Protein AF-0000000081116966 (afdb_homodimer)

Structure (mmCIF, N/CA/C/O backbone):
data_AF-0000000081116966-model_v1
#
loop_
_entity.id
_entity.type
_entity.pdbx_description
1 polymer 'Pyridoxal-dependent decarboxylase domain-containing protein 1'
#
loop_
_atom_site.group_PDB
_atom_site.id
_atom_site.type_symbol
_atom_site.label_atom_id
_atom_site.label_alt_id
_atom_site.label_comp_id
_atom_site.label_asym_id
_atom_site.label_entity_id
_atom_site.label_seq_id
_atom_site.pdbx_PDB_ins_code
_atom_site.Cartn_x
_atom_site.Cartn_y
_atom_site.Cartn_z
_atom_site.occupancy
_atom_site.B_iso_or_equiv
_atom_site.auth_seq_id
_atom_site.auth_comp_id
_atom_site.auth_asym_id
_atom_site.auth_atom_id
_atom_site.pdbx_PDB_model_num
ATOM 1 N N . MET A 1 1 ? 31.547 14.391 91.375 1 18.45 1 MET A N 1
ATOM 2 C CA . MET A 1 1 ? 32.406 14.289 90.25 1 18.45 1 MET A CA 1
ATOM 3 C C . MET A 1 1 ? 32 13.125 89.312 1 18.45 1 MET A C 1
ATOM 5 O O . MET A 1 1 ? 32.094 13.211 88.125 1 18.45 1 MET A O 1
ATOM 9 N N . GLY A 1 2 ? 31.812 12 90.062 1 18.47 2 GLY A N 1
ATOM 10 C CA . GLY A 1 2 ? 32.156 10.703 89.5 1 18.47 2 GLY A CA 1
ATOM 11 C C . GLY A 1 2 ? 31.391 10.336 88.312 1 18.47 2 GLY A C 1
ATOM 12 O O . GLY A 1 2 ? 30.438 11.031 87.938 1 18.47 2 GLY A O 1
ATOM 13 N N . ASP A 1 3 ? 31.609 9.078 87.938 1 19.36 3 ASP A N 1
ATOM 14 C CA . ASP A 1 3 ? 31.797 8.016 86.938 1 19.36 3 ASP A CA 1
ATOM 15 C C . ASP A 1 3 ? 30.469 7.496 86.438 1 19.36 3 ASP A C 1
ATOM 17 O O . ASP A 1 3 ? 29.906 6.539 87 1 19.36 3 ASP A O 1
ATOM 21 N N . ALA A 1 4 ? 29.516 8.461 86.188 1 20.31 4 ALA A N 1
ATOM 22 C CA . ALA A 1 4 ? 28.094 8.141 86.188 1 20.31 4 ALA A CA 1
ATOM 23 C C . ALA A 1 4 ? 27.75 7.242 85 1 20.31 4 ALA A C 1
ATOM 25 O O . ALA A 1 4 ? 27.828 7.676 83.875 1 20.31 4 ALA A O 1
ATOM 26 N N . SER A 1 5 ? 28.109 5.902 85.125 1 20.22 5 SER A N 1
ATOM 27 C CA . SER A 1 5 ? 28.344 4.789 84.188 1 20.22 5 SER A CA 1
ATOM 28 C C . SER A 1 5 ? 27.062 4.418 83.438 1 20.22 5 SER A C 1
ATOM 30 O O . SER A 1 5 ? 27.016 3.42 82.75 1 20.22 5 SER A O 1
ATOM 32 N N . VAL A 1 6 ? 26.031 5.293 83.438 1 21.2 6 VAL A N 1
ATOM 33 C CA . VAL A 1 6 ? 24.688 4.727 83.375 1 21.2 6 VAL A CA 1
ATOM 34 C C . VAL A 1 6 ? 24.469 4.027 82.062 1 21.2 6 VAL A C 1
ATOM 36 O O . VAL A 1 6 ? 24.531 4.66 81 1 21.2 6 VAL A O 1
ATOM 39 N N . SER A 1 7 ? 24.797 2.699 81.875 1 19.44 7 SER A N 1
ATOM 40 C CA . SER A 1 7 ? 25.016 1.752 80.75 1 19.44 7 SER A CA 1
ATOM 41 C C . SER A 1 7 ? 23.734 1.494 80 1 19.44 7 SER A C 1
ATOM 43 O O . SER A 1 7 ? 23.734 0.753 79 1 19.44 7 SER A O 1
ATOM 45 N N . ASP A 1 8 ? 22.562 1.998 80.438 1 20.14 8 ASP A N 1
ATOM 46 C CA . ASP A 1 8 ? 21.438 1.082 80.25 1 20.14 8 ASP A CA 1
ATOM 47 C C . ASP A 1 8 ? 21.156 0.794 78.812 1 20.14 8 ASP A C 1
ATOM 49 O O . ASP A 1 8 ? 21.203 1.701 78 1 20.14 8 ASP A O 1
ATOM 53 N N . ALA A 1 9 ? 21.234 -0.506 78.312 1 21.72 9 ALA A N 1
ATOM 54 C CA . ALA A 1 9 ? 21.266 -1.391 77.125 1 21.72 9 ALA A CA 1
ATOM 55 C C . ALA A 1 9 ? 19.953 -1.318 76.375 1 21.72 9 ALA A C 1
ATOM 57 O O . ALA A 1 9 ? 19.703 -2.135 75.5 1 21.72 9 ALA A O 1
ATOM 58 N N . GLU A 1 10 ? 19.156 -0.249 76.375 1 20.94 10 GLU A N 1
ATOM 59 C CA . GLU A 1 10 ? 17.75 -0.442 76.062 1 20.94 10 GLU A CA 1
ATOM 60 C C . GLU A 1 10 ? 17.609 -1.028 74.625 1 20.94 10 GLU A C 1
ATOM 62 O O . GLU A 1 10 ? 18.328 -0.636 73.75 1 20.94 10 GLU A O 1
ATOM 67 N N . SER A 1 11 ? 17.062 -2.299 74.5 1 21.95 11 SER A N 1
ATOM 68 C CA . SER A 1 11 ? 16.781 -3.34 73.5 1 21.95 11 SER A CA 1
ATOM 69 C C . SER A 1 11 ? 15.922 -2.801 72.375 1 21.95 11 SER A C 1
ATOM 71 O O . SER A 1 11 ? 14.852 -2.238 72.625 1 21.95 11 SER A O 1
ATOM 73 N N . ASN A 1 12 ? 16.469 -2.229 71.312 1 20.7 12 ASN A N 1
ATOM 74 C CA . ASN A 1 12 ? 15.914 -1.553 70.125 1 20.7 12 ASN A CA 1
ATOM 75 C C . ASN A 1 12 ? 15.016 -2.48 69.312 1 20.7 12 ASN A C 1
ATOM 77 O O . ASN A 1 12 ? 15.477 -3.477 68.812 1 20.7 12 ASN A O 1
ATOM 81 N N . LYS A 1 13 ? 13.766 -2.762 69.812 1 26.09 13 LYS A N 1
ATOM 82 C CA . LYS A 1 13 ? 12.766 -3.604 69.125 1 26.09 13 LYS A CA 1
ATOM 83 C C . LYS A 1 13 ? 12.594 -3.223 67.688 1 26.09 13 LYS A C 1
ATOM 85 O O . LYS A 1 13 ? 12.32 -2.062 67.375 1 26.09 13 LYS A O 1
ATOM 90 N N . PRO A 1 14 ? 13.211 -4.004 66.75 1 22.47 14 PRO A N 1
ATOM 91 C CA . PRO A 1 14 ? 13.242 -3.662 65.312 1 22.47 14 PRO A CA 1
ATOM 92 C C . PRO A 1 14 ? 11.844 -3.58 64.688 1 22.47 14 PRO A C 1
ATOM 94 O O . PRO A 1 14 ? 10.992 -4.422 65 1 22.47 14 PRO A O 1
ATOM 97 N N . SER A 1 15 ? 11.211 -2.424 64.688 1 24.25 15 SER A N 1
ATOM 98 C CA . SER A 1 15 ? 9.844 -2.314 64.188 1 24.25 15 SER A CA 1
ATOM 99 C C . SER A 1 15 ? 9.711 -2.945 62.844 1 24.25 15 SER A C 1
ATOM 101 O O . SER A 1 15 ? 10.609 -2.834 62 1 24.25 15 SER A O 1
ATOM 103 N N . PRO A 1 16 ? 8.875 -4.012 62.688 1 25.7 16 PRO A N 1
ATOM 104 C CA . PRO A 1 16 ? 8.617 -4.836 61.531 1 25.7 16 PRO A CA 1
ATOM 105 C C . PRO A 1 16 ? 8.227 -4.012 60.281 1 25.7 16 PRO A C 1
ATOM 107 O O . PRO A 1 16 ? 7.234 -3.279 60.344 1 25.7 16 PRO A O 1
ATOM 110 N N . GLY A 1 17 ? 9.164 -3.291 59.688 1 23.22 17 GLY A N 1
ATOM 111 C CA . GLY A 1 17 ? 8.938 -2.422 58.531 1 23.22 17 GLY A CA 1
ATOM 112 C C . GLY A 1 17 ? 8.148 -3.088 57.406 1 23.22 17 GLY A C 1
ATOM 113 O O . GLY A 1 17 ? 8.344 -4.273 57.125 1 23.22 17 GLY A O 1
ATOM 114 N N . SER A 1 18 ? 6.871 -2.637 57.25 1 24.84 18 SER A N 1
ATOM 115 C CA . SER A 1 18 ? 5.816 -3.045 56.312 1 24.84 18 SER A CA 1
ATOM 116 C C . SER A 1 18 ? 6.348 -3.158 54.906 1 24.84 18 SER A C 1
ATOM 118 O O . SER A 1 18 ? 6.938 -2.213 54.375 1 24.84 18 SER A O 1
ATOM 120 N N . GLU A 1 19 ? 6.801 -4.309 54.438 1 25.45 19 GLU A N 1
ATOM 121 C CA . GLU A 1 19 ? 7.324 -4.734 53.125 1 25.45 19 GLU A CA 1
ATOM 122 C C . GLU A 1 19 ? 6.348 -4.402 52 1 25.45 19 GLU A C 1
ATOM 124 O O . GLU A 1 19 ? 5.262 -4.98 51.938 1 25.45 19 GLU A O 1
ATOM 129 N N . VAL A 1 20 ? 6.211 -3.096 51.656 1 29.59 20 VAL A N 1
ATOM 130 C CA . VAL A 1 20 ? 5.363 -2.688 50.562 1 29.59 20 VAL A CA 1
ATOM 131 C C . VAL A 1 20 ? 5.75 -3.469 49.312 1 29.59 20 VAL A C 1
ATOM 133 O O . VAL A 1 20 ? 6.93 -3.564 48.969 1 29.59 20 VAL A O 1
ATOM 136 N N . PRO A 1 21 ? 4.902 -4.406 48.875 1 29.28 21 PRO A N 1
ATOM 137 C CA . PRO A 1 21 ? 5.246 -5.273 47.75 1 29.28 21 PRO A CA 1
ATOM 138 C C . PRO A 1 21 ? 5.781 -4.5 46.562 1 29.28 21 PRO A C 1
ATOM 140 O O . PRO A 1 21 ? 5.426 -3.334 46.344 1 29.28 21 PRO A O 1
ATOM 143 N N . PRO A 1 22 ? 6.902 -4.902 45.938 1 26.8 22 PRO A N 1
ATOM 144 C CA . PRO A 1 22 ? 7.691 -4.242 44.906 1 26.8 22 PRO A CA 1
ATOM 145 C C . PRO A 1 22 ? 6.852 -3.869 43.656 1 26.8 22 PRO A C 1
ATOM 147 O O . PRO A 1 22 ? 5.832 -4.508 43.406 1 26.8 22 PRO A O 1
ATOM 150 N N . GLU A 1 23 ? 6.883 -2.617 43.156 1 28.62 23 GLU A N 1
ATOM 151 C CA . GLU A 1 23 ? 6.379 -1.826 42.031 1 28.62 23 GLU A CA 1
ATOM 152 C C . GLU A 1 23 ? 6.578 -2.557 40.719 1 28.62 23 GLU A C 1
ATOM 154 O O . GLU A 1 23 ? 7.707 -2.729 40.25 1 28.62 23 GLU A O 1
ATOM 159 N N . GLN A 1 24 ? 5.82 -3.572 40.438 1 29.98 24 GLN A N 1
ATOM 160 C CA . GLN A 1 24 ? 5.812 -4.32 39.188 1 29.98 24 GLN A CA 1
ATOM 161 C C . GLN A 1 24 ? 5.949 -3.389 37.969 1 29.98 24 GLN A C 1
ATOM 163 O O . GLN A 1 24 ? 5.176 -2.441 37.844 1 29.98 24 GLN A O 1
ATOM 168 N N . ASP A 1 25 ? 7.031 -3.279 37.125 1 33.12 25 ASP A N 1
ATOM 169 C CA . ASP A 1 25 ? 7.715 -2.523 36.094 1 33.12 25 ASP A CA 1
ATOM 170 C C . ASP A 1 25 ? 6.875 -2.471 34.812 1 33.12 25 ASP A C 1
ATOM 172 O O . ASP A 1 25 ? 6.621 -3.504 34.188 1 33.12 25 ASP A O 1
ATOM 176 N N . ARG A 1 26 ? 5.953 -1.55 34.5 1 34.81 26 ARG A N 1
ATOM 177 C CA . ARG A 1 26 ? 4.977 -1.204 33.469 1 34.81 26 ARG A CA 1
ATOM 178 C C . ARG A 1 26 ? 5.656 -0.922 32.125 1 34.81 26 ARG A C 1
ATOM 180 O O . ARG A 1 26 ? 6.078 0.206 31.875 1 34.81 26 ARG A O 1
ATOM 187 N N . ARG A 1 27 ? 6.156 -1.879 31.328 1 42.5 27 ARG A N 1
ATOM 188 C CA . ARG A 1 27 ? 6.852 -1.8 30.047 1 42.5 27 ARG A CA 1
ATOM 189 C C . ARG A 1 27 ? 5.875 -1.523 28.906 1 42.5 27 ARG A C 1
ATOM 191 O O . ARG A 1 27 ? 4.797 -2.119 28.844 1 42.5 27 ARG A O 1
ATOM 198 N N . PRO A 1 28 ? 6.105 -0.544 27.891 1 40.75 28 PRO A N 1
ATOM 199 C CA . PRO A 1 28 ? 5.211 -0.055 26.844 1 40.75 28 PRO A CA 1
ATOM 200 C C . PRO A 1 28 ? 4.727 -1.167 25.922 1 40.75 28 PRO A C 1
ATOM 202 O O . PRO A 1 28 ? 3.617 -1.09 25.375 1 40.75 28 PRO A O 1
ATOM 205 N N . PHE A 1 29 ? 5.574 -2.002 25.484 1 45.19 29 PHE A N 1
ATOM 206 C CA . PHE A 1 29 ? 5.258 -3.008 24.469 1 45.19 29 PHE A CA 1
ATOM 207 C C . PHE A 1 29 ? 5.012 -4.367 25.125 1 45.19 29 PHE A C 1
ATOM 209 O O . PHE A 1 29 ? 4.973 -5.391 24.438 1 45.19 29 PHE A O 1
ATOM 216 N N . GLY A 1 30 ? 5.109 -4.289 26.422 1 42.06 30 GLY A N 1
ATOM 217 C CA . GLY A 1 30 ? 5.105 -5.574 27.109 1 42.06 30 GLY A CA 1
ATOM 218 C C . GLY A 1 30 ? 3.859 -6.391 26.844 1 42.06 30 GLY A C 1
ATOM 219 O O . GLY A 1 30 ? 3.939 -7.598 26.609 1 42.06 30 GLY A O 1
ATOM 220 N N . ASP A 1 31 ? 2.744 -5.566 26.812 1 46.97 31 ASP A N 1
ATOM 221 C CA . ASP A 1 31 ? 1.514 -6.348 26.734 1 46.97 31 ASP A CA 1
ATOM 222 C C . ASP A 1 31 ? 1.178 -6.715 25.297 1 46.97 31 ASP A C 1
ATOM 224 O O . ASP A 1 31 ? 0.362 -7.605 25.047 1 46.97 31 ASP A O 1
ATOM 228 N N . LEU A 1 32 ? 1.709 -6.074 24.328 1 48.12 32 LEU A N 1
ATOM 229 C CA . LEU A 1 32 ? 1.367 -6.348 22.938 1 48.12 32 LEU A CA 1
ATOM 230 C C . LEU A 1 32 ? 1.861 -7.73 22.516 1 48.12 32 LEU A C 1
ATOM 232 O O . LEU A 1 32 ? 1.148 -8.469 21.828 1 48.12 32 LEU A O 1
ATOM 236 N N . GLU A 1 33 ? 3.076 -7.969 22.875 1 50.88 33 GLU A N 1
ATOM 237 C CA . GLU A 1 33 ? 3.664 -9.258 22.516 1 50.88 33 GLU A CA 1
ATOM 238 C C . GLU A 1 33 ? 2.809 -10.414 23.031 1 50.88 33 GLU A C 1
ATOM 240 O O . GLU A 1 33 ? 2.561 -11.375 22.297 1 50.88 33 GLU A O 1
ATOM 245 N N . PHE A 1 34 ? 2.418 -10.211 24.234 1 49.5 34 PHE A N 1
ATOM 246 C CA . PHE A 1 34 ? 1.653 -11.289 24.859 1 49.5 34 PHE A CA 1
ATOM 247 C C . PHE A 1 34 ? 0.303 -11.461 24.172 1 49.5 34 PHE A C 1
ATOM 249 O O . PHE A 1 34 ? -0.11 -12.578 23.859 1 49.5 34 PHE A O 1
ATOM 256 N N . GLN A 1 35 ? -0.264 -10.344 23.719 1 52.03 35 GLN A N 1
ATOM 257 C CA . GLN A 1 35 ? -1.571 -10.398 23.078 1 52.03 35 GLN A CA 1
ATOM 258 C C . GLN A 1 35 ? -1.468 -11 21.672 1 52.03 35 GLN A C 1
ATOM 260 O O . GLN A 1 35 ? -2.268 -11.859 21.297 1 52.03 35 GLN A O 1
ATOM 265 N N . VAL A 1 36 ? -0.505 -10.523 20.984 1 54.69 36 VAL A N 1
ATOM 266 C CA . VAL A 1 36 ? -0.344 -11.078 19.641 1 54.69 36 VAL A CA 1
ATOM 267 C C . VAL A 1 36 ? 0.04 -12.555 19.719 1 54.69 36 VAL A C 1
ATOM 269 O O . VAL A 1 36 ? -0.481 -13.383 18.969 1 54.69 36 VAL A O 1
ATOM 272 N N . SER A 1 37 ? 0.942 -12.789 20.672 1 53.31 37 SER A N 1
ATOM 273 C CA . SER A 1 37 ? 1.367 -14.18 20.797 1 53.31 37 SER A CA 1
ATOM 274 C C . SER A 1 37 ? 0.208 -15.078 21.219 1 53.31 37 SER A C 1
ATOM 276 O O . SER A 1 37 ? 0.064 -16.203 20.703 1 53.31 37 SER A O 1
ATOM 278 N N . GLU A 1 38 ? -0.604 -14.578 22.062 1 53.81 38 GLU A N 1
ATOM 279 C CA . GLU A 1 38 ? -1.775 -15.336 22.5 1 53.81 38 GLU A CA 1
ATOM 280 C C . GLU A 1 38 ? -2.752 -15.539 21.344 1 53.81 38 GLU A C 1
ATOM 282 O O . GLU A 1 38 ? -3.262 -16.641 21.141 1 53.81 38 GLU A O 1
ATOM 287 N N . VAL A 1 39 ? -2.994 -14.523 20.594 1 52.72 39 VAL A N 1
ATOM 288 C CA . VAL A 1 39 ? -3.924 -14.586 19.469 1 52.72 39 VAL A CA 1
ATOM 289 C C . VAL A 1 39 ? -3.365 -15.5 18.391 1 52.72 39 VAL A C 1
ATOM 291 O O . VAL A 1 39 ? -4.09 -16.344 17.844 1 52.72 39 VAL A O 1
ATOM 294 N N . VAL A 1 40 ? -2.088 -15.266 18.188 1 54.69 40 VAL A N 1
ATOM 295 C CA . VAL A 1 40 ? -1.456 -16.156 17.219 1 54.69 40 VAL A CA 1
ATOM 296 C C . VAL A 1 40 ? -1.542 -17.594 17.703 1 54.69 40 VAL A C 1
ATOM 298 O O . VAL A 1 40 ? -1.844 -18.5 16.938 1 54.69 40 VAL A O 1
ATOM 301 N N . GLY A 1 41 ? -1.352 -17.812 18.984 1 51.03 41 GLY A N 1
ATOM 302 C CA . GLY A 1 41 ? -1.454 -19.125 19.578 1 51.03 41 GLY A CA 1
ATOM 303 C C . GLY A 1 41 ? -2.855 -19.703 19.5 1 51.03 41 GLY A C 1
ATOM 304 O O . GLY A 1 41 ? -3.031 -20.875 19.172 1 51.03 41 GLY A O 1
ATOM 305 N N . ARG A 1 42 ? -3.82 -18.938 19.75 1 52.88 42 ARG A N 1
ATOM 306 C CA . ARG A 1 42 ? -5.211 -19.359 19.688 1 52.88 42 ARG A CA 1
ATOM 307 C C . ARG A 1 42 ? -5.602 -19.734 18.266 1 52.88 42 ARG A C 1
ATOM 309 O O . ARG A 1 42 ? -6.273 -20.75 18.031 1 52.88 42 ARG A O 1
ATOM 316 N N . LEU A 1 43 ? -5.262 -18.875 17.438 1 50.94 43 LEU A N 1
ATOM 317 C CA . LEU A 1 43 ? -5.566 -19.172 16.047 1 50.94 43 LEU A CA 1
ATOM 318 C C . LEU A 1 43 ? -4.863 -20.453 15.594 1 50.94 43 LEU A C 1
ATOM 320 O O . LEU A 1 43 ? -5.449 -21.266 14.875 1 50.94 43 LEU A O 1
ATOM 324 N N . GLU A 1 44 ? -3.709 -20.594 16.125 1 50.84 44 GLU A N 1
ATOM 325 C CA . GLU A 1 44 ? -2.967 -21.812 15.82 1 50.84 44 GLU A CA 1
ATOM 326 C C . GLU A 1 44 ? -3.613 -23.031 16.469 1 50.84 44 GLU A C 1
ATOM 328 O O . GLU A 1 44 ? -3.721 -24.094 15.844 1 50.84 44 GLU A O 1
ATOM 333 N N . ALA A 1 45 ? -3.996 -23.031 17.672 1 47.94 45 ALA A N 1
ATOM 334 C CA . ALA A 1 45 ? -4.594 -24.125 18.422 1 47.94 45 ALA A CA 1
ATOM 335 C C . ALA A 1 45 ? -5.973 -24.484 17.875 1 47.94 45 ALA A C 1
ATOM 337 O O . ALA A 1 45 ? -6.352 -25.656 17.844 1 47.94 45 ALA A O 1
ATOM 338 N N . GLY A 1 46 ? -6.809 -23.531 17.703 1 45.81 46 GLY A N 1
ATOM 339 C CA . GLY A 1 46 ? -8.133 -23.781 17.172 1 45.81 46 GLY A CA 1
ATOM 340 C C . GLY A 1 46 ? -8.125 -24.562 15.867 1 45.81 46 GLY A C 1
ATOM 341 O O . GLY A 1 46 ? -8.961 -25.438 15.664 1 45.81 46 GLY A O 1
ATOM 342 N N . VAL A 1 47 ? -7.223 -24.234 15.148 1 46.69 47 VAL A N 1
ATOM 343 C CA . VAL A 1 47 ? -7.148 -24.953 13.875 1 46.69 47 VAL A CA 1
ATOM 344 C C . VAL A 1 47 ? -6.664 -26.375 14.109 1 46.69 47 VAL A C 1
ATOM 346 O O . VAL A 1 47 ? -7.125 -27.312 13.445 1 46.69 47 VAL A O 1
ATOM 349 N N . ASN A 1 48 ? -5.82 -26.625 15.133 1 41.94 48 ASN A N 1
ATOM 350 C CA . ASN A 1 48 ? -5.285 -27.969 15.383 1 41.94 48 ASN A CA 1
ATOM 351 C C . ASN A 1 48 ? -6.289 -28.828 16.141 1 41.94 48 ASN A C 1
ATOM 353 O O . ASN A 1 48 ? -6.207 -30.062 16.094 1 41.94 48 ASN A O 1
ATOM 357 N N . ALA A 1 49 ? -7.105 -28.406 16.906 1 38.91 49 ALA A N 1
ATOM 358 C CA . ALA A 1 49 ? -7.996 -29.219 17.734 1 38.91 49 ALA A CA 1
ATOM 359 C C . ALA A 1 49 ? -9.086 -29.875 16.891 1 38.91 49 ALA A C 1
ATOM 361 O O . ALA A 1 49 ? -9.828 -30.734 17.391 1 38.91 49 ALA A O 1
ATOM 362 N N . GLN A 1 50 ? -9.266 -29.469 15.703 1 37.62 50 GLN A N 1
ATOM 363 C CA . GLN A 1 50 ? -10.398 -30.047 14.984 1 37.62 50 GLN A CA 1
ATOM 364 C C . GLN A 1 50 ? -10.086 -31.469 14.508 1 37.62 50 GLN A C 1
ATOM 366 O O . GLN A 1 50 ? -10.914 -32.094 13.859 1 37.62 50 GLN A O 1
ATOM 371 N N . ASP A 1 51 ? -9.023 -32.094 14.883 1 34.06 51 ASP A N 1
ATOM 372 C CA . ASP A 1 51 ? -8.852 -33.438 14.328 1 34.06 51 ASP A CA 1
ATOM 373 C C . ASP A 1 51 ? -9.859 -34.406 14.938 1 34.06 51 ASP A C 1
ATOM 375 O O . ASP A 1 51 ? -9.875 -35.594 14.586 1 34.06 51 ASP A O 1
ATOM 379 N N . VAL A 1 52 ? -10.297 -34.375 16.156 1 33.47 52 VAL A N 1
ATOM 380 C CA . VAL A 1 52 ? -10.781 -35.656 16.656 1 33.47 52 VAL A CA 1
ATOM 381 C C . VAL A 1 52 ? -12.047 -36.031 15.898 1 33.47 52 VAL A C 1
ATOM 383 O O . VAL A 1 52 ? -12.203 -37.188 15.5 1 33.47 52 VAL A O 1
ATOM 386 N N . GLN A 1 53 ? -13.273 -35.562 16.266 1 32.59 53 GLN A N 1
ATOM 387 C CA . GLN A 1 53 ? -14.469 -36.375 16.078 1 32.59 53 GLN A CA 1
ATOM 388 C C . GLN A 1 53 ? -14.945 -36.344 14.641 1 32.59 53 GLN A C 1
ATOM 390 O O . GLN A 1 53 ? -15.391 -35.281 14.156 1 32.59 53 GLN A O 1
ATOM 395 N N . GLU A 1 54 ? -14.469 -37.219 13.758 1 31.59 54 GLU A N 1
ATOM 396 C CA . GLU A 1 54 ? -14.82 -37.562 12.375 1 31.59 54 GLU A CA 1
ATOM 397 C C . GLU A 1 54 ? -16.312 -37.812 12.234 1 31.59 54 GLU A C 1
ATOM 399 O O . GLU A 1 54 ? -16.734 -38.938 11.992 1 31.59 54 GLU A O 1
ATOM 404 N N . GLU A 1 55 ? -17.297 -37.5 13.055 1 31.5 55 GLU A N 1
ATOM 405 C CA . GLU A 1 55 ? -18.609 -37.875 12.516 1 31.5 55 GLU A CA 1
ATOM 406 C C . GLU A 1 55 ? -18.828 -37.281 11.133 1 31.5 55 GLU A C 1
ATOM 408 O O . GLU A 1 55 ? -18.391 -36.156 10.852 1 31.5 55 GLU A O 1
ATOM 413 N N . GLU A 1 56 ? -19.188 -38.125 10.086 1 33.38 56 GLU A N 1
ATOM 414 C CA . GLU A 1 56 ? -19.547 -38.031 8.672 1 33.38 56 GLU A CA 1
ATOM 415 C C . GLU A 1 56 ? -20.391 -36.781 8.414 1 33.38 56 GLU A C 1
ATOM 417 O O . GLU A 1 56 ? -21.562 -36.906 8.023 1 33.38 56 GLU A O 1
ATOM 422 N N . LYS A 1 57 ? -20.516 -35.844 9.266 1 33.66 57 LYS A N 1
ATOM 423 C CA . LYS A 1 57 ? -21.531 -34.875 8.805 1 33.66 57 LYS A CA 1
ATOM 424 C C . LYS A 1 57 ? -21.109 -34.25 7.48 1 33.66 57 LYS A C 1
ATOM 426 O O . LYS A 1 57 ? -19.969 -33.812 7.324 1 33.66 57 LYS A O 1
ATOM 431 N N . LYS A 1 58 ? -21.859 -34.5 6.398 1 35.53 58 LYS A N 1
ATOM 432 C CA . LYS A 1 58 ? -21.859 -33.906 5.059 1 35.53 58 LYS A CA 1
ATOM 433 C C . LYS A 1 58 ? -21.547 -32.406 5.105 1 35.53 58 LYS A C 1
ATOM 435 O O . LYS A 1 58 ? -22.094 -31.688 5.93 1 35.53 58 LYS A O 1
ATOM 440 N N . PRO A 1 59 ? -20.453 -31.969 4.602 1 33.59 59 PRO A N 1
ATOM 441 C CA . PRO A 1 59 ? -20.125 -30.547 4.598 1 33.59 59 PRO A CA 1
ATOM 442 C C . PRO A 1 59 ? -21.266 -29.688 4.062 1 33.59 59 PRO A C 1
ATOM 444 O O . PRO A 1 59 ? -21.656 -29.828 2.904 1 33.59 59 PRO A O 1
ATOM 447 N N . GLU A 1 60 ? -22.406 -29.547 4.828 1 31.75 60 GLU A N 1
ATOM 448 C CA . GLU A 1 60 ? -23.406 -28.609 4.312 1 31.75 60 GLU A CA 1
ATOM 449 C C . GLU A 1 60 ? -22.734 -27.328 3.809 1 31.75 60 GLU A C 1
ATOM 451 O O . GLU A 1 60 ? -21.781 -26.828 4.422 1 31.75 60 GLU A O 1
ATOM 456 N N . PRO A 1 61 ? -22.891 -27.078 2.508 1 35.53 61 PRO A N 1
ATOM 457 C CA . PRO A 1 61 ? -22.422 -25.781 2.053 1 35.53 61 PRO A CA 1
ATOM 458 C C . PRO A 1 61 ? -22.688 -24.656 3.057 1 35.53 61 PRO A C 1
ATOM 460 O O . PRO A 1 61 ? -23.859 -24.422 3.402 1 35.53 61 PRO A O 1
ATOM 463 N N . ARG A 1 62 ? -21.969 -24.703 4.055 1 36.47 62 ARG A N 1
ATOM 464 C CA . ARG A 1 62 ? -22.234 -23.75 5.117 1 36.47 62 ARG A CA 1
ATOM 465 C C . ARG A 1 62 ? -22.406 -22.344 4.551 1 36.47 62 ARG A C 1
ATOM 467 O O . ARG A 1 62 ? -21.469 -21.781 3.973 1 36.47 62 ARG A O 1
ATOM 474 N N . LYS A 1 63 ? -23.688 -22.016 4.305 1 37.06 63 LYS A N 1
ATOM 475 C CA . LYS A 1 63 ? -24.156 -20.703 3.885 1 37.06 63 LYS A CA 1
ATOM 476 C C . LYS A 1 63 ? -23.625 -19.609 4.82 1 37.06 63 LYS A C 1
ATOM 478 O O . LYS A 1 63 ? -23.859 -19.656 6.027 1 37.06 63 LYS A O 1
ATOM 483 N N . ILE A 1 64 ? -22.609 -18.969 4.566 1 42.62 64 ILE A N 1
ATOM 484 C CA . ILE A 1 64 ? -22.188 -17.719 5.207 1 42.62 64 ILE A CA 1
ATOM 485 C C . ILE A 1 64 ? -23.328 -16.719 5.156 1 42.62 64 ILE A C 1
ATOM 487 O O . ILE A 1 64 ? -23.797 -16.344 4.074 1 42.62 64 ILE A O 1
ATOM 491 N N . SER A 1 65 ? -24.312 -16.719 6.121 1 38.81 65 SER A N 1
ATOM 492 C CA . SER A 1 65 ? -25.406 -15.75 6.145 1 38.81 65 SER A CA 1
ATOM 493 C C . SER A 1 65 ? -24.891 -14.328 5.961 1 38.81 65 SER A C 1
ATOM 495 O O . SER A 1 65 ? -23.953 -13.906 6.656 1 38.81 65 SER A O 1
ATOM 497 N N . ALA A 1 66 ? -25.062 -13.875 4.91 1 43.53 66 ALA A N 1
ATOM 498 C CA . ALA A 1 66 ? -24.781 -12.469 4.629 1 43.53 66 ALA A CA 1
ATOM 499 C C . ALA A 1 66 ? -25.641 -11.555 5.5 1 43.53 66 ALA A C 1
ATOM 501 O O . ALA A 1 66 ? -26.562 -10.898 5.004 1 43.53 66 ALA A O 1
ATOM 502 N N . GLY A 1 67 ? -26.188 -11.992 6.695 1 42.44 67 GLY A N 1
ATOM 503 C CA . GLY A 1 67 ? -27.141 -11.164 7.406 1 42.44 67 GLY A CA 1
ATOM 504 C C . GLY A 1 67 ? -26.609 -9.789 7.75 1 42.44 67 GLY A C 1
ATOM 505 O O . GLY A 1 67 ? -25.406 -9.555 7.711 1 42.44 67 GLY A O 1
ATOM 506 N N . PHE A 1 68 ? -27.609 -8.797 7.762 1 52.38 68 PHE A N 1
ATOM 507 C CA . PHE A 1 68 ? -27.516 -7.398 8.156 1 52.38 68 PHE A CA 1
ATOM 508 C C . PHE A 1 68 ? -26.891 -7.266 9.539 1 52.38 68 PHE A C 1
ATOM 510 O O . PHE A 1 68 ? -27.406 -7.816 10.508 1 52.38 68 PHE A O 1
ATOM 517 N N . PHE A 1 69 ? -25.719 -7.289 9.672 1 53.59 69 PHE A N 1
ATOM 518 C CA . PHE A 1 69 ? -24.906 -7.305 10.883 1 53.59 69 PHE A CA 1
ATOM 519 C C . PHE A 1 69 ? -25.047 -5.996 11.656 1 53.59 69 PHE A C 1
ATOM 521 O O . PHE A 1 69 ? -24.641 -4.938 11.172 1 53.59 69 PHE A O 1
ATOM 528 N N . GLU A 1 70 ? -26.188 -5.602 12.281 1 61.41 70 GLU A N 1
ATOM 529 C CA . GLU A 1 70 ? -25.969 -4.559 13.281 1 61.41 70 GLU A CA 1
ATOM 530 C C . GLU A 1 70 ? -25.125 -5.066 14.438 1 61.41 70 GLU A C 1
ATOM 532 O O . GLU A 1 70 ? -25.609 -5.816 15.289 1 61.41 70 GLU A O 1
ATOM 537 N N . PRO A 1 71 ? -23.688 -4.801 14.367 1 68.38 71 PRO A N 1
ATOM 538 C CA . PRO A 1 71 ? -22.781 -5.453 15.312 1 68.38 71 PRO A CA 1
ATOM 539 C C . PRO A 1 71 ? -22.984 -4.992 16.75 1 68.38 71 PRO A C 1
ATOM 541 O O . PRO A 1 71 ? -23.219 -3.809 17 1 68.38 71 PRO A O 1
ATOM 544 N N . GLU A 1 72 ? -23.453 -5.793 17.609 1 84.44 72 GLU A N 1
ATOM 545 C CA . GLU A 1 72 ? -23.328 -5.582 19.047 1 84.44 72 GLU A CA 1
ATOM 546 C C . GLU A 1 72 ? -21.891 -5.742 19.5 1 84.44 72 GLU A C 1
ATOM 548 O O . GLU A 1 72 ? -21.062 -6.332 18.797 1 84.44 72 GLU A O 1
ATOM 553 N N . GLU A 1 73 ? -21.641 -5.027 20.531 1 91.5 73 GLU A N 1
ATOM 554 C CA . GLU A 1 73 ? -20.297 -5.176 21.094 1 91.5 73 GLU A CA 1
ATOM 555 C C . GLU A 1 73 ? -19.969 -6.645 21.328 1 91.5 73 GLU A C 1
ATOM 557 O O . GLU A 1 73 ? -20.719 -7.363 21.984 1 91.5 73 GLU A O 1
ATOM 562 N N . THR A 1 74 ? -18.906 -7.059 20.75 1 90.69 74 THR A N 1
ATOM 563 C CA . THR A 1 74 ? -18.453 -8.438 20.828 1 90.69 74 THR A CA 1
ATOM 564 C C . THR A 1 74 ? -17.062 -8.516 21.422 1 90.69 74 THR A C 1
ATOM 566 O O . THR A 1 74 ? -16.141 -7.824 20.969 1 90.69 74 THR A O 1
ATOM 569 N N . PRO A 1 75 ? -16.922 -9.312 22.531 1 87 75 PRO A N 1
ATOM 570 C CA . PRO A 1 75 ? -15.578 -9.461 23.094 1 87 75 PRO A CA 1
ATOM 571 C C . PRO A 1 75 ? -14.594 -10.102 22.109 1 87 75 PRO A C 1
ATOM 573 O O . PRO A 1 75 ? -15 -10.859 21.234 1 87 75 PRO A O 1
ATOM 576 N N . MET A 1 76 ? -13.406 -9.859 22.297 1 83.25 76 MET A N 1
ATOM 577 C CA . MET A 1 76 ? -12.359 -10.258 21.359 1 83.25 76 MET A CA 1
ATOM 578 C C . MET A 1 76 ? -12.312 -11.773 21.203 1 83.25 76 MET A C 1
ATOM 580 O O . MET A 1 76 ? -12.078 -12.273 20.109 1 83.25 76 MET A O 1
ATOM 584 N N . ASP A 1 77 ? -12.523 -12.484 22.297 1 81.06 77 ASP A N 1
ATOM 585 C CA . ASP A 1 77 ? -12.484 -13.938 22.234 1 81.06 77 ASP A CA 1
ATOM 586 C C . ASP A 1 77 ? -13.539 -14.484 21.266 1 81.06 77 ASP A C 1
ATOM 588 O O . ASP A 1 77 ? -13.289 -15.445 20.547 1 81.06 77 ASP A O 1
ATOM 592 N N . GLU A 1 78 ? -14.641 -13.891 21.312 1 85.88 78 GLU A N 1
ATOM 593 C CA . GLU A 1 78 ? -15.719 -14.297 20.406 1 85.88 78 GLU A CA 1
ATOM 594 C C . GLU A 1 78 ? -15.406 -13.906 18.969 1 85.88 78 GLU A C 1
ATOM 596 O O . GLU A 1 78 ? -15.758 -14.633 18.031 1 85.88 78 GLU A O 1
ATOM 601 N N . ILE A 1 79 ? -14.836 -12.773 18.781 1 89.88 79 ILE A N 1
ATOM 602 C CA . ILE A 1 79 ? -14.438 -12.336 17.453 1 89.88 79 ILE A CA 1
ATOM 603 C C . ILE A 1 79 ? -13.445 -13.336 16.844 1 89.88 79 ILE A C 1
ATOM 605 O O . ILE A 1 79 ? -13.562 -13.695 15.672 1 89.88 79 ILE A O 1
ATOM 609 N N . LEU A 1 80 ? -12.531 -13.773 17.672 1 84.38 80 LEU A N 1
ATOM 610 C CA . LEU A 1 80 ? -11.539 -14.742 17.203 1 84.38 80 LEU A CA 1
ATOM 611 C C . LEU A 1 80 ? -12.195 -16.062 16.828 1 84.38 80 LEU A C 1
ATOM 613 O O . LEU A 1 80 ? -11.789 -16.719 15.867 1 84.38 80 LEU A O 1
ATOM 617 N N . LYS A 1 81 ? -13.188 -16.422 17.562 1 82.38 81 LYS A N 1
ATOM 618 C CA . LYS A 1 81 ? -13.922 -17.641 17.234 1 82.38 81 LYS A CA 1
ATOM 619 C C . LYS A 1 81 ? -14.617 -17.516 15.883 1 82.38 81 LYS A C 1
ATOM 621 O O . LYS A 1 81 ? -14.617 -18.469 15.102 1 82.38 81 LYS A O 1
ATOM 626 N N . VAL A 1 82 ? -15.203 -16.438 15.688 1 86 82 VAL A N 1
ATOM 627 C CA . VAL A 1 82 ? -15.867 -16.203 14.406 1 86 82 VAL A CA 1
ATOM 628 C C . VAL A 1 82 ? -14.844 -16.25 13.281 1 86 82 VAL A C 1
ATOM 630 O O . VAL A 1 82 ? -15.109 -16.812 12.219 1 86 82 VAL A O 1
ATOM 633 N N . LEU A 1 83 ? -13.703 -15.648 13.508 1 85.62 83 LEU A N 1
ATOM 634 C CA . LEU A 1 83 ? -12.656 -15.633 12.492 1 85.62 83 LEU A CA 1
ATOM 635 C C . LEU A 1 83 ? -12.156 -17.047 12.203 1 85.62 83 LEU A C 1
ATOM 637 O O . LEU A 1 83 ? -11.883 -17.391 11.047 1 85.62 83 LEU A O 1
ATOM 641 N N . GLU A 1 84 ? -11.969 -17.781 13.234 1 81.75 84 GLU A N 1
ATOM 642 C CA . GLU A 1 84 ? -11.562 -19.172 13.062 1 81.75 84 GLU A CA 1
ATOM 643 C C . GLU A 1 84 ? -12.57 -19.938 12.219 1 81.75 84 GLU A C 1
ATOM 645 O O . GLU A 1 84 ? -12.195 -20.703 11.336 1 81.75 84 GLU A O 1
ATOM 650 N N . ASP A 1 85 ? -13.766 -19.672 12.508 1 82.88 85 ASP A N 1
ATOM 651 C CA . ASP A 1 85 ? -14.836 -20.312 11.75 1 82.88 85 ASP A CA 1
ATOM 652 C C . ASP A 1 85 ? -14.797 -19.891 10.281 1 82.88 85 ASP A C 1
ATOM 654 O O . ASP A 1 85 ? -15.031 -20.703 9.383 1 82.88 85 ASP A O 1
ATOM 658 N N . LEU A 1 86 ? -14.547 -18.703 10.086 1 86.06 86 LEU A N 1
ATOM 659 C CA . LEU A 1 86 ? -14.492 -18.188 8.719 1 86.06 86 LEU A CA 1
ATOM 660 C C . LEU A 1 86 ? -13.328 -18.797 7.953 1 86.06 86 LEU A C 1
ATOM 662 O O . LEU A 1 86 ? -13.445 -19.078 6.758 1 86.06 86 LEU A O 1
ATOM 666 N N . VAL A 1 87 ? -12.195 -18.938 8.617 1 84 87 VAL A N 1
ATOM 667 C CA . VAL A 1 87 ? -11.023 -19.547 7.98 1 84 87 VAL A CA 1
ATOM 668 C C . VAL A 1 87 ? -11.352 -20.969 7.539 1 84 87 VAL A C 1
ATOM 670 O O . VAL A 1 87 ? -11 -21.375 6.43 1 84 87 VAL A O 1
ATOM 673 N N . LEU A 1 88 ? -12.078 -21.656 8.336 1 80.38 88 LEU A N 1
ATOM 674 C CA . LEU A 1 88 ? -12.43 -23.047 8.031 1 80.38 88 LEU A CA 1
ATOM 675 C C . LEU A 1 88 ? -13.461 -23.094 6.902 1 80.38 88 LEU A C 1
ATOM 677 O O . LEU A 1 88 ? -13.336 -23.922 5.988 1 80.38 88 LEU A O 1
ATOM 681 N N . LYS A 1 89 ? -14.367 -22.234 6.926 1 82 89 LYS A N 1
ATOM 682 C CA . LYS A 1 89 ? -15.477 -22.266 5.977 1 82 89 LYS A CA 1
ATOM 683 C C . LYS A 1 89 ? -15.031 -21.828 4.59 1 82 89 LYS A C 1
ATOM 685 O O . LYS A 1 89 ? -15.617 -22.219 3.582 1 82 89 LYS A O 1
ATOM 690 N N . THR A 1 90 ? -14.016 -21.047 4.551 1 82.25 90 THR A N 1
ATOM 691 C CA . THR A 1 90 ? -13.594 -20.5 3.266 1 82.25 90 THR A CA 1
ATOM 692 C C . THR A 1 90 ? -12.5 -21.359 2.646 1 82.25 90 THR A C 1
ATOM 694 O O . THR A 1 90 ? -12.023 -21.062 1.546 1 82.25 90 THR A O 1
ATOM 697 N N . ASP A 1 91 ? -12.094 -22.391 3.332 1 77.25 91 ASP A N 1
ATOM 698 C CA . ASP A 1 91 ? -11.086 -23.297 2.785 1 77.25 91 ASP A CA 1
ATOM 699 C C . ASP A 1 91 ? -11.641 -24.094 1.609 1 77.25 91 ASP A C 1
ATOM 701 O O . ASP A 1 91 ? -12.586 -24.859 1.77 1 77.25 91 ASP A O 1
ATOM 705 N N . PRO A 1 92 ? -11.172 -23.859 0.448 1 68.44 92 PRO A N 1
ATOM 706 C CA . PRO A 1 92 ? -11.695 -24.609 -0.702 1 68.44 92 PRO A CA 1
ATOM 707 C C . PRO A 1 92 ? -11.445 -26.109 -0.599 1 68.44 92 PRO A C 1
ATOM 709 O O . PRO A 1 92 ? -12.156 -26.891 -1.221 1 68.44 92 PRO A O 1
ATOM 712 N N . SER A 1 93 ? -10.164 -26.547 -0.219 1 59.53 93 SER A N 1
ATOM 713 C CA . SER A 1 93 ? -9.805 -27.969 -0.224 1 59.53 93 SER A CA 1
ATOM 714 C C . SER A 1 93 ? -10.602 -28.75 0.817 1 59.53 93 SER A C 1
ATOM 716 O O . SER A 1 93 ? -10.562 -29.969 0.847 1 59.53 93 SER A O 1
ATOM 718 N N . CYS A 1 94 ? -11.906 -28.203 1.146 1 52.88 94 CYS A N 1
ATOM 719 C CA . CYS A 1 94 ? -12.797 -28.844 2.102 1 52.88 94 CYS A CA 1
ATOM 720 C C . CYS A 1 94 ? -12.031 -29.828 2.982 1 52.88 94 CYS A C 1
ATOM 722 O O . CYS A 1 94 ? -12.562 -30.312 3.984 1 52.88 94 CYS A O 1
ATOM 724 N N . GLU A 1 95 ? -10.938 -30.391 2.414 1 45.97 95 GLU A N 1
ATOM 725 C CA . GLU A 1 95 ? -10.344 -31.609 2.977 1 45.97 95 GLU A CA 1
ATOM 726 C C . GLU A 1 95 ? -9.266 -31.266 4.004 1 45.97 95 GLU A C 1
ATOM 728 O O . GLU A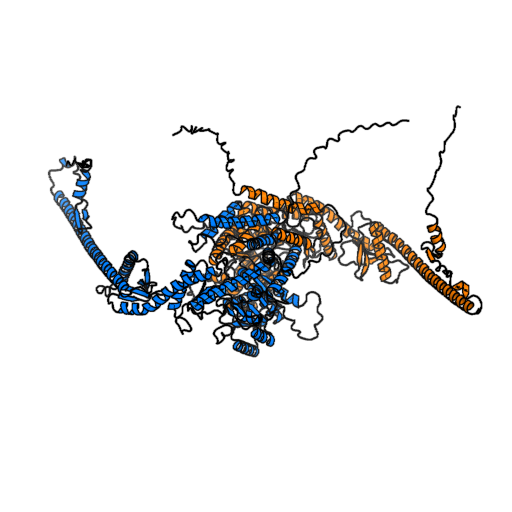 1 95 ? -8.797 -32.125 4.73 1 45.97 95 GLU A O 1
ATOM 733 N N . SER A 1 96 ? -8.594 -30.172 3.689 1 46.81 96 SER A N 1
ATOM 734 C CA . SER A 1 96 ? -7.395 -30.078 4.512 1 46.81 96 SER A CA 1
ATOM 735 C C . SER A 1 96 ? -7.734 -29.656 5.938 1 46.81 96 SER A C 1
ATOM 737 O O . SER A 1 96 ? -8.359 -28.609 6.148 1 46.81 96 SER A O 1
ATOM 739 N N . VAL A 1 97 ? -7.902 -30.578 6.746 1 43.38 97 VAL A N 1
ATOM 740 C CA . VAL A 1 97 ? -8.242 -30.484 8.164 1 43.38 97 VAL A CA 1
ATOM 741 C C . VAL A 1 97 ? -7.391 -29.406 8.836 1 43.38 97 VAL A C 1
ATOM 743 O O . VAL A 1 97 ? -7.77 -28.875 9.875 1 43.38 97 VAL A O 1
ATOM 746 N N . GLU A 1 98 ? -6.016 -29.344 8.703 1 46.28 98 GLU A N 1
ATOM 747 C CA . GLU A 1 98 ? -5.199 -28.469 9.539 1 46.28 98 GLU A CA 1
ATOM 748 C C . GLU A 1 98 ? -4.895 -27.156 8.836 1 46.28 98 GLU A C 1
ATOM 750 O O . GLU A 1 98 ? -4.27 -27.141 7.773 1 46.28 98 GLU A O 1
ATOM 755 N N . PRO A 1 99 ? -5.719 -26.234 9.078 1 49.78 99 PRO A N 1
ATOM 756 C CA . PRO A 1 99 ? -5.328 -25 8.406 1 49.78 99 PRO A CA 1
ATOM 757 C C . PRO A 1 99 ? -3.846 -24.672 8.586 1 49.78 99 PRO A C 1
ATOM 759 O O . PRO A 1 99 ? -3.295 -24.859 9.672 1 49.78 99 PRO A O 1
ATOM 762 N N . PRO A 1 100 ? -2.988 -24.453 7.535 1 52.16 100 PRO A N 1
ATOM 763 C CA . PRO A 1 100 ? -1.538 -24.266 7.473 1 52.16 100 PRO A CA 1
ATOM 764 C C . PRO A 1 100 ? -1.069 -23.062 8.305 1 52.16 100 PRO A C 1
ATOM 766 O O . PRO A 1 100 ? -0.085 -22.406 7.953 1 52.16 100 PRO A O 1
ATOM 769 N N . LEU A 1 101 ? -1.923 -22.5 9.078 1 53.5 101 LEU A N 1
ATOM 770 C CA . LEU A 1 101 ? -1.364 -21.312 9.719 1 53.5 101 LEU A CA 1
ATOM 771 C C . LEU A 1 101 ? -0.3 -21.703 10.742 1 53.5 101 LEU A C 1
ATOM 773 O O . LEU A 1 101 ? 0.575 -20.891 11.062 1 53.5 101 LEU A O 1
ATOM 777 N N . LEU A 1 102 ? -0.407 -22.906 11.758 1 53.69 102 LEU A N 1
ATOM 778 C CA . LEU A 1 102 ? 0.208 -23.078 13.07 1 53.69 102 LEU A CA 1
ATOM 779 C C . LEU A 1 102 ? 1.189 -24.25 13.055 1 53.69 102 LEU A C 1
ATOM 781 O O . LEU A 1 102 ? 1.083 -25.156 12.219 1 53.69 102 LEU A O 1
ATOM 785 N N . PRO A 1 103 ? 2.338 -24.281 13.945 1 56.66 103 PRO A N 1
ATOM 786 C CA . PRO A 1 103 ? 2.895 -23.344 14.938 1 56.66 103 PRO A CA 1
ATOM 787 C C . PRO A 1 103 ? 3.904 -22.375 14.336 1 56.66 103 PRO A C 1
ATOM 789 O O . PRO A 1 103 ? 4.551 -22.688 13.336 1 56.66 103 PRO A O 1
ATOM 792 N N . THR A 1 104 ? 3.842 -21.078 14.93 1 69.12 104 THR A N 1
ATOM 793 C CA . THR A 1 104 ? 4.793 -20.094 14.438 1 69.12 104 THR A CA 1
ATOM 794 C C . THR A 1 104 ? 6.062 -20.094 15.281 1 69.12 104 THR A C 1
ATOM 796 O O . THR A 1 104 ? 6 -20.203 16.5 1 69.12 104 THR A O 1
ATOM 799 N N . ASP A 1 105 ? 7.23 -20.219 14.734 1 79.44 105 ASP A N 1
ATOM 800 C CA . ASP A 1 105 ? 8.508 -20.078 15.422 1 79.44 105 ASP A CA 1
ATOM 801 C C . ASP A 1 105 ? 8.688 -18.656 15.961 1 79.44 105 ASP A C 1
ATOM 803 O O . ASP A 1 105 ? 7.926 -17.75 15.609 1 79.44 105 ASP A O 1
ATOM 807 N N . PRO A 1 106 ? 9.602 -18.484 16.922 1 82.25 106 PRO A N 1
ATOM 808 C CA . PRO A 1 106 ? 9.789 -17.172 17.562 1 82.25 106 PRO A CA 1
ATOM 809 C C . PRO A 1 106 ? 10.055 -16.062 16.562 1 82.25 106 PRO A C 1
ATOM 811 O O . PRO A 1 106 ? 9.617 -14.922 16.766 1 82.25 106 PRO A O 1
ATOM 814 N N . VAL A 1 107 ? 10.797 -16.344 15.508 1 88.44 107 VAL A N 1
ATOM 815 C CA . VAL A 1 107 ? 11.125 -15.359 14.484 1 88.44 107 VAL A CA 1
ATOM 816 C C . VAL A 1 107 ? 9.859 -14.883 13.789 1 88.44 107 VAL A C 1
ATOM 818 O O . VAL A 1 107 ? 9.641 -13.68 13.625 1 88.44 107 VAL A O 1
ATOM 821 N N . THR A 1 108 ? 9.055 -15.828 13.43 1 86.62 108 THR A N 1
ATOM 822 C CA . THR A 1 108 ? 7.789 -15.516 12.773 1 86.62 108 THR A CA 1
ATOM 823 C C . THR A 1 108 ? 6.867 -14.734 13.711 1 86.62 108 THR A C 1
ATOM 825 O O . THR A 1 108 ? 6.215 -13.781 13.289 1 86.62 108 THR A O 1
ATOM 828 N N . ARG A 1 109 ? 6.844 -15.141 14.914 1 84.81 109 ARG A N 1
ATOM 829 C CA . ARG A 1 109 ? 6.02 -14.453 15.898 1 84.81 109 ARG A CA 1
ATOM 830 C C . ARG A 1 109 ? 6.449 -13 16.062 1 84.81 109 ARG A C 1
ATOM 832 O O . ARG A 1 109 ? 5.609 -12.102 16.156 1 84.81 109 ARG A O 1
ATOM 839 N N . ALA A 1 110 ? 7.719 -12.812 16.141 1 87.19 110 ALA A N 1
ATOM 840 C CA . ALA A 1 110 ? 8.242 -11.453 16.266 1 87.19 110 ALA A CA 1
ATOM 841 C C . ALA A 1 110 ? 7.832 -10.594 15.078 1 87.19 110 ALA A C 1
ATOM 843 O O . ALA A 1 110 ? 7.43 -9.438 15.242 1 87.19 110 ALA A O 1
ATOM 844 N N . ALA A 1 111 ? 7.949 -11.148 13.898 1 90 111 ALA A N 1
ATOM 845 C CA . ALA A 1 111 ? 7.59 -10.438 12.68 1 90 111 ALA A CA 1
ATOM 846 C C . ALA A 1 111 ? 6.102 -10.094 12.656 1 90 111 ALA A C 1
ATOM 848 O O . ALA A 1 111 ? 5.719 -8.984 12.297 1 90 111 ALA A O 1
ATOM 849 N N . ILE A 1 112 ? 5.312 -11.062 13.016 1 85.56 112 ILE A N 1
ATOM 850 C CA . ILE A 1 112 ? 3.865 -10.891 13 1 85.56 112 ILE A CA 1
ATOM 851 C C . ILE A 1 112 ? 3.465 -9.82 14.016 1 85.56 112 ILE A C 1
ATOM 853 O O . ILE A 1 112 ? 2.635 -8.953 13.719 1 85.56 112 ILE A O 1
ATOM 857 N N . LEU A 1 113 ? 4.066 -9.781 15.125 1 83.94 113 LEU A N 1
ATOM 858 C CA . LEU A 1 113 ? 3.775 -8.82 16.188 1 83.94 113 LEU A CA 1
ATOM 859 C C . LEU A 1 113 ? 4.156 -7.406 15.758 1 83.94 113 LEU A C 1
ATOM 861 O O . LEU A 1 113 ? 3.525 -6.434 16.172 1 83.94 113 LEU A O 1
ATOM 865 N N . SER A 1 114 ? 5.129 -7.336 15.023 1 90.19 114 SER A N 1
ATOM 866 C CA . SER A 1 114 ? 5.605 -6.035 14.57 1 90.19 114 SER A CA 1
ATOM 867 C C . SER A 1 114 ? 4.523 -5.289 13.797 1 90.19 114 SER A C 1
ATOM 869 O O . SER A 1 114 ? 4.527 -4.055 13.742 1 90.19 114 SER A O 1
ATOM 871 N N . HIS A 1 115 ? 3.619 -5.996 13.195 1 90.31 115 HIS A N 1
ATOM 872 C CA . HIS A 1 115 ? 2.539 -5.348 12.461 1 90.31 115 HIS A CA 1
ATOM 873 C C . HIS A 1 115 ? 1.595 -4.613 13.406 1 90.31 115 HIS A C 1
ATOM 875 O O . HIS A 1 115 ? 1.087 -3.541 13.078 1 90.31 115 HIS A O 1
ATOM 881 N N . SER A 1 116 ? 1.309 -5.23 14.516 1 85.69 116 SER A N 1
ATOM 882 C CA . SER A 1 116 ? 0.516 -4.551 15.539 1 85.69 116 SER A CA 1
ATOM 883 C C . SER A 1 116 ? 1.242 -3.324 16.078 1 85.69 116 SER A C 1
ATOM 885 O O . SER A 1 116 ? 0.623 -2.283 16.312 1 85.69 116 SER A O 1
ATOM 887 N N . ILE A 1 117 ? 2.516 -3.447 16.219 1 84.81 117 ILE A N 1
ATOM 888 C CA . ILE A 1 117 ? 3.322 -2.334 16.703 1 84.81 117 ILE A CA 1
ATOM 889 C C . ILE A 1 117 ? 3.281 -1.186 15.703 1 84.81 117 ILE A C 1
ATOM 891 O O . ILE A 1 117 ? 3.129 -0.023 16.094 1 84.81 117 ILE A O 1
ATOM 895 N N . ALA A 1 118 ? 3.436 -1.542 14.508 1 88.69 118 ALA A N 1
ATOM 896 C CA . ALA A 1 118 ? 3.381 -0.531 13.453 1 88.69 118 ALA A CA 1
ATOM 897 C C . ALA A 1 118 ? 2.045 0.204 13.461 1 88.69 118 ALA A C 1
ATOM 899 O O . ALA A 1 118 ? 1.994 1.418 13.25 1 88.69 118 ALA A O 1
ATOM 900 N N . ALA A 1 119 ? 0.958 -0.551 13.664 1 86.12 119 ALA A N 1
ATOM 901 C CA . ALA A 1 119 ? -0.363 0.065 13.742 1 86.12 119 ALA A CA 1
ATOM 902 C C . ALA A 1 119 ? -0.446 1.036 14.922 1 86.12 119 ALA A C 1
ATOM 904 O O . ALA A 1 119 ? -1.048 2.105 14.805 1 86.12 119 ALA A O 1
ATOM 905 N N . LEU A 1 120 ? 0.139 0.668 16 1 80.69 120 LEU A N 1
ATOM 906 C CA . LEU A 1 120 ? 0.152 1.511 17.203 1 80.69 120 LEU A CA 1
ATOM 907 C C . LEU A 1 120 ? 0.92 2.803 16.938 1 80.69 120 LEU A C 1
ATOM 909 O O . LEU A 1 120 ? 0.551 3.863 17.453 1 80.69 120 LEU A O 1
ATOM 913 N N . PHE A 1 121 ? 1.972 2.732 16.188 1 82 121 PHE A N 1
ATOM 914 C CA . PHE A 1 121 ? 2.781 3.902 15.875 1 82 121 PHE A CA 1
ATOM 915 C C . PHE A 1 121 ? 1.986 4.906 15.047 1 82 121 PHE A C 1
ATOM 917 O O . PHE A 1 121 ? 2.381 6.066 14.922 1 82 121 PHE A O 1
ATOM 924 N N . GLY A 1 122 ? 0.899 4.457 14.57 1 78.44 122 GLY A N 1
ATOM 925 C CA . GLY A 1 122 ? 0.001 5.379 13.891 1 78.44 122 GLY A CA 1
ATOM 926 C C . GLY A 1 122 ? -0.528 6.469 14.797 1 78.44 122 GLY A C 1
ATOM 927 O O . GLY A 1 122 ? -1.026 7.492 14.328 1 78.44 122 GLY A O 1
ATOM 928 N N . ARG A 1 123 ? -0.396 6.336 16.062 1 75.31 123 ARG A N 1
ATOM 929 C CA . ARG A 1 123 ? -0.857 7.32 17.031 1 75.31 123 ARG A CA 1
ATOM 930 C C . ARG A 1 123 ? 0.176 8.43 17.219 1 75.31 123 ARG A C 1
ATOM 932 O O . ARG A 1 123 ? -0.132 9.484 17.781 1 75.31 123 ARG A O 1
ATOM 939 N N . LEU A 1 124 ? 1.38 8.133 16.797 1 77.31 124 LEU A N 1
ATOM 940 C CA . LEU A 1 124 ? 2.43 9.133 16.938 1 77.31 124 LEU A CA 1
ATOM 941 C C . LEU A 1 124 ? 2.199 10.312 16 1 77.31 124 LEU A C 1
ATOM 943 O O . LEU A 1 124 ? 1.572 10.156 14.945 1 77.31 124 LEU A O 1
ATOM 947 N N . GLU A 1 125 ? 2.727 11.445 16.516 1 75.56 125 GLU A N 1
ATOM 948 C CA . GLU A 1 125 ? 2.727 12.586 15.602 1 75.56 125 GLU A CA 1
ATOM 949 C C . GLU A 1 125 ? 3.449 12.242 14.305 1 75.56 125 GLU A C 1
ATOM 951 O O . GLU A 1 125 ? 4.391 11.445 14.305 1 75.56 125 GLU A O 1
ATOM 956 N N . ARG A 1 126 ? 3.035 12.812 13.328 1 76.62 126 ARG A N 1
ATOM 957 C CA . ARG A 1 126 ? 3.508 12.484 11.984 1 76.62 126 ARG A CA 1
ATOM 958 C C . ARG A 1 126 ? 5.023 12.617 11.891 1 76.62 126 ARG A C 1
ATOM 960 O O . ARG A 1 126 ? 5.695 11.742 11.336 1 76.62 126 ARG A O 1
ATOM 967 N N . THR A 1 127 ? 5.531 13.695 12.406 1 77.62 127 THR A N 1
ATOM 968 C CA . THR A 1 127 ? 6.969 13.93 12.312 1 77.62 127 THR A CA 1
ATOM 969 C C . THR A 1 127 ? 7.738 12.914 13.148 1 77.62 127 THR A C 1
ATOM 971 O O . THR A 1 127 ? 8.812 12.461 12.742 1 77.62 127 THR A O 1
ATOM 974 N N . HIS A 1 128 ? 7.203 12.625 14.289 1 82.25 128 HIS A N 1
ATOM 975 C CA . HIS A 1 128 ? 7.809 11.617 15.148 1 82.25 128 HIS A CA 1
ATOM 976 C C . HIS A 1 128 ? 7.82 10.25 14.477 1 82.25 128 HIS A C 1
ATOM 978 O O . HIS A 1 128 ? 8.852 9.57 14.453 1 82.25 128 HIS A O 1
ATOM 984 N N . ALA A 1 129 ? 6.73 9.883 13.953 1 84.06 129 ALA A N 1
ATOM 985 C CA . ALA A 1 129 ? 6.602 8.594 13.273 1 84.06 129 ALA A CA 1
ATOM 986 C C . ALA A 1 129 ? 7.547 8.516 12.078 1 84.06 129 ALA A C 1
ATOM 988 O O . ALA A 1 129 ? 8.133 7.465 11.812 1 84.06 129 ALA A O 1
ATOM 989 N N . ALA A 1 130 ? 7.648 9.594 11.352 1 84.44 130 ALA A N 1
ATOM 990 C CA . ALA A 1 130 ? 8.516 9.633 10.18 1 84.44 130 ALA A CA 1
ATOM 991 C C . ALA A 1 130 ? 9.977 9.445 10.57 1 84.44 130 ALA A C 1
ATOM 993 O O . ALA A 1 130 ? 10.719 8.719 9.898 1 84.44 130 ALA A O 1
ATOM 994 N N . ARG A 1 131 ? 10.391 10.133 11.633 1 84.31 131 ARG A N 1
ATOM 995 C CA . ARG A 1 131 ? 11.766 10 12.102 1 84.31 131 ARG A CA 1
ATOM 996 C C . ARG A 1 131 ? 12.047 8.578 12.578 1 84.31 131 ARG A C 1
ATOM 998 O O . ARG A 1 131 ? 13.117 8.031 12.305 1 84.31 131 ARG A O 1
ATOM 1005 N N . LEU A 1 132 ? 11.141 8.047 13.352 1 87.19 132 LEU A N 1
ATOM 1006 C CA . LEU A 1 132 ? 11.25 6.676 13.828 1 87.19 132 LEU A CA 1
ATOM 1007 C C . LEU A 1 132 ? 11.375 5.699 12.664 1 87.19 132 LEU A C 1
ATOM 1009 O O . LEU A 1 132 ? 12.266 4.848 12.656 1 87.19 132 LEU A O 1
ATOM 1013 N N . GLY A 1 133 ? 10.484 5.816 11.703 1 89.75 133 GLY A N 1
ATOM 1014 C CA . GLY A 1 133 ? 10.508 4.965 10.523 1 89.75 133 GLY A CA 1
ATOM 1015 C C . GLY A 1 133 ? 11.797 5.082 9.734 1 89.75 133 GLY A C 1
ATOM 1016 O O . GLY A 1 133 ? 12.305 4.082 9.227 1 89.75 133 GLY A O 1
ATOM 1017 N N . ALA A 1 134 ? 12.258 6.281 9.609 1 87.94 134 ALA A N 1
ATOM 1018 C CA . ALA A 1 134 ? 13.5 6.52 8.883 1 87.94 134 ALA A CA 1
ATOM 1019 C C . ALA A 1 134 ? 14.672 5.801 9.547 1 87.94 134 ALA A C 1
ATOM 1021 O O . ALA A 1 134 ? 15.523 5.234 8.859 1 87.94 134 ALA A O 1
ATOM 1022 N N . HIS A 1 135 ? 14.719 5.848 10.828 1 89.62 135 HIS A N 1
ATOM 1023 C CA . HIS A 1 135 ? 15.789 5.18 11.555 1 89.62 135 HIS A CA 1
ATOM 1024 C C . HIS A 1 135 ? 15.727 3.668 11.367 1 89.62 135 HIS A C 1
ATOM 1026 O O . HIS A 1 135 ? 16.75 3.033 11.078 1 89.62 135 HIS A O 1
ATOM 1032 N N . ILE A 1 136 ? 14.602 3.16 11.562 1 91.94 136 ILE A N 1
ATOM 1033 C CA . ILE A 1 136 ? 14.398 1.722 11.43 1 91.94 136 ILE A CA 1
ATOM 1034 C C . ILE A 1 136 ? 14.758 1.279 10.008 1 91.94 136 ILE A C 1
ATOM 1036 O O . ILE A 1 136 ? 15.469 0.286 9.828 1 91.94 136 ILE A O 1
ATOM 1040 N N . ALA A 1 137 ? 14.281 1.998 9.047 1 92.88 137 ALA A N 1
ATOM 1041 C CA . ALA A 1 137 ? 14.555 1.675 7.652 1 92.88 137 ALA A CA 1
ATOM 1042 C C . ALA A 1 137 ? 16.047 1.756 7.348 1 92.88 137 ALA A C 1
ATOM 1044 O O . ALA A 1 137 ? 16.578 0.934 6.602 1 92.88 137 ALA A O 1
ATOM 1045 N N . SER A 1 138 ? 16.688 2.764 7.859 1 90.25 138 SER A N 1
ATOM 1046 C CA . SER A 1 138 ? 18.125 2.93 7.621 1 90.25 138 SER A CA 1
ATOM 1047 C C . SER A 1 138 ? 18.922 1.748 8.172 1 90.25 138 SER A C 1
ATOM 1049 O O . SER A 1 138 ? 19.781 1.2 7.484 1 90.25 138 SER A O 1
ATOM 1051 N N . GLU A 1 139 ? 18.609 1.363 9.344 1 90.62 139 GLU A N 1
ATOM 1052 C CA . GLU A 1 139 ? 19.281 0.226 9.961 1 90.62 139 GLU A CA 1
ATOM 1053 C C . GLU A 1 139 ? 19.016 -1.062 9.188 1 90.62 139 GLU A C 1
ATOM 1055 O O . GLU A 1 139 ? 19.938 -1.855 8.953 1 90.62 139 GLU A O 1
ATOM 1060 N N . THR A 1 140 ? 17.797 -1.278 8.875 1 93.75 140 THR A N 1
ATOM 1061 C CA . THR A 1 140 ? 17.406 -2.484 8.156 1 93.75 140 THR A CA 1
ATOM 1062 C C . THR A 1 140 ? 18.078 -2.533 6.785 1 93.75 140 THR A C 1
ATOM 1064 O O . THR A 1 140 ? 18.516 -3.594 6.34 1 93.75 140 THR A O 1
ATOM 1067 N N . THR A 1 141 ? 18.125 -1.383 6.121 1 93.44 141 THR A N 1
ATOM 1068 C CA . THR A 1 141 ? 18.75 -1.285 4.801 1 93.44 141 THR A CA 1
ATOM 1069 C C . THR A 1 141 ? 20.219 -1.642 4.867 1 93.44 141 THR A C 1
ATOM 1071 O O . THR A 1 141 ? 20.734 -2.365 4.008 1 93.44 141 THR A O 1
ATOM 1074 N N . ARG A 1 142 ? 20.906 -1.15 5.812 1 91.25 142 ARG A N 1
ATOM 1075 C CA . ARG A 1 142 ? 22.328 -1.441 5.965 1 91.25 142 ARG A CA 1
ATOM 1076 C C . ARG A 1 142 ? 22.562 -2.938 6.148 1 91.25 142 ARG A C 1
ATOM 1078 O O . ARG A 1 142 ? 23.484 -3.504 5.555 1 91.25 142 ARG A O 1
ATOM 1085 N N . TRP A 1 143 ? 21.766 -3.508 6.926 1 91.94 143 TRP A N 1
ATOM 1086 C CA . TRP A 1 143 ? 21.906 -4.941 7.172 1 91.94 143 TRP A CA 1
ATOM 1087 C C . TRP A 1 143 ? 21.609 -5.742 5.906 1 91.94 143 TRP A C 1
ATOM 1089 O O . TRP A 1 143 ? 22.359 -6.656 5.555 1 91.94 143 TRP A O 1
ATOM 1099 N N . MET A 1 144 ? 20.484 -5.508 5.309 1 93.69 144 MET A N 1
ATOM 1100 C CA . MET A 1 144 ? 20.109 -6.211 4.09 1 93.69 144 MET A CA 1
ATOM 1101 C C . MET A 1 144 ? 21.172 -6.051 3.006 1 93.69 144 MET A C 1
ATOM 1103 O O . MET A 1 144 ? 21.484 -7.004 2.297 1 93.69 144 MET A O 1
ATOM 1107 N N . ALA A 1 145 ? 21.641 -4.797 2.9 1 92.88 145 ALA A N 1
ATOM 1108 C CA . ALA A 1 145 ? 22.672 -4.527 1.915 1 92.88 145 ALA A CA 1
ATOM 1109 C C . ALA A 1 145 ? 23.922 -5.355 2.195 1 92.88 145 ALA A C 1
ATOM 1111 O O . ALA A 1 145 ? 24.578 -5.852 1.268 1 92.88 145 ALA A O 1
ATOM 1112 N N . HIS A 1 146 ? 24.25 -5.488 3.416 1 90.38 146 HIS A N 1
ATOM 1113 C CA . HIS A 1 146 ? 25.391 -6.293 3.811 1 90.38 146 HIS A CA 1
ATOM 1114 C C . HIS A 1 146 ? 25.156 -7.773 3.529 1 90.38 146 HIS A C 1
ATOM 1116 O O . HIS A 1 146 ? 26 -8.445 2.947 1 90.38 146 HIS A O 1
ATOM 1122 N N . MET A 1 147 ? 24.062 -8.289 3.916 1 91.88 147 MET A N 1
ATOM 1123 C CA . MET A 1 147 ? 23.75 -9.703 3.781 1 91.88 147 MET A CA 1
ATOM 1124 C C . MET A 1 147 ? 23.734 -10.125 2.314 1 91.88 147 MET A C 1
ATOM 1126 O O . MET A 1 147 ? 24.203 -11.203 1.966 1 91.88 147 MET A O 1
ATOM 1130 N N . PHE A 1 148 ? 23.203 -9.32 1.515 1 94.25 148 PHE A N 1
ATOM 1131 C CA . PHE A 1 148 ? 23.016 -9.703 0.121 1 94.25 148 PHE A CA 1
ATOM 1132 C C . PHE A 1 148 ? 24.047 -9.023 -0.771 1 94.25 148 PHE A C 1
ATOM 1134 O O . PHE A 1 148 ? 23.922 -9.055 -1.998 1 94.25 148 PHE A O 1
ATOM 1141 N N . ARG A 1 149 ? 24.984 -8.305 -0.146 1 92.56 149 ARG A N 1
ATOM 1142 C CA . ARG A 1 149 ? 26.188 -7.785 -0.783 1 92.56 149 ARG A CA 1
ATOM 1143 C C . ARG A 1 149 ? 25.828 -6.719 -1.818 1 92.56 149 ARG A C 1
ATOM 1145 O O . ARG A 1 149 ? 26.328 -6.762 -2.949 1 92.56 149 ARG A O 1
ATOM 1152 N N . LEU A 1 150 ? 24.953 -5.875 -1.457 1 93.88 150 LEU A N 1
ATOM 1153 C CA . LEU A 1 150 ? 24.547 -4.746 -2.291 1 93.88 150 LEU A CA 1
ATOM 1154 C C . LEU A 1 150 ? 25.156 -3.447 -1.789 1 93.88 150 LEU A C 1
ATOM 1156 O O . LEU A 1 150 ? 24.766 -2.93 -0.743 1 93.88 150 LEU A O 1
ATOM 1160 N N . ALA A 1 151 ? 26.062 -2.92 -2.549 1 90.25 151 ALA A N 1
ATOM 1161 C CA . ALA A 1 151 ? 26.766 -1.709 -2.121 1 90.25 151 ALA A CA 1
ATOM 1162 C C . ALA A 1 151 ? 26.188 -0.474 -2.803 1 90.25 151 ALA A C 1
ATOM 1164 O O . ALA A 1 151 ? 25.859 -0.509 -3.99 1 90.25 151 ALA A O 1
ATOM 1165 N N . ASP A 1 152 ? 25.969 0.622 -2.053 1 89.44 152 ASP A N 1
ATOM 1166 C CA . ASP A 1 152 ? 25.641 1.955 -2.541 1 89.44 152 ASP A CA 1
ATOM 1167 C C . ASP A 1 152 ? 24.234 1.979 -3.148 1 89.44 152 ASP A C 1
ATOM 1169 O O . ASP A 1 152 ? 24.047 2.445 -4.273 1 89.44 152 ASP A O 1
ATOM 1173 N N . TYR A 1 153 ? 23.328 1.301 -2.576 1 94.5 153 TYR A N 1
ATOM 1174 C CA . TYR A 1 153 ? 21.938 1.319 -2.996 1 94.5 153 TYR A CA 1
ATOM 1175 C C . TYR A 1 153 ? 21.062 2.008 -1.954 1 94.5 153 TYR A C 1
ATOM 1177 O O . TYR A 1 153 ? 21.391 2.033 -0.769 1 94.5 153 TYR A O 1
ATOM 1185 N N . ASN A 1 154 ? 20.016 2.711 -2.367 1 93.25 154 ASN A N 1
ATOM 1186 C CA . ASN A 1 154 ? 18.891 3.053 -1.519 1 93.25 154 ASN A CA 1
ATOM 1187 C C . ASN A 1 154 ? 17.859 1.921 -1.472 1 93.25 154 ASN A C 1
ATOM 1189 O O . ASN A 1 154 ? 17.922 0.986 -2.271 1 93.25 154 ASN A O 1
ATOM 1193 N N . ALA A 1 155 ? 16.984 1.946 -0.502 1 95.31 155 ALA A N 1
ATOM 1194 C CA . ALA A 1 155 ? 16.016 0.86 -0.394 1 95.31 155 ALA A CA 1
ATOM 1195 C C . ALA A 1 155 ? 14.602 1.403 -0.24 1 95.31 155 ALA A C 1
ATOM 1197 O O . ALA A 1 155 ? 14.391 2.447 0.384 1 95.31 155 ALA A O 1
ATOM 1198 N N . PHE A 1 156 ? 13.664 0.775 -0.83 1 95.56 156 PHE A N 1
ATOM 1199 C CA . PHE A 1 156 ? 12.234 1.029 -0.723 1 95.56 156 PHE A CA 1
ATOM 1200 C C . PHE A 1 156 ? 11.492 -0.225 -0.275 1 95.56 156 PHE A C 1
ATOM 1202 O O . PHE A 1 156 ? 11.578 -1.27 -0.923 1 95.56 156 PHE A O 1
ATOM 1209 N N . TYR A 1 157 ? 10.805 -0.15 0.864 1 95.25 157 TYR A N 1
ATOM 1210 C CA . TYR A 1 157 ? 10.062 -1.269 1.439 1 95.25 157 TYR A CA 1
ATOM 1211 C C . TYR A 1 157 ? 8.594 -1.199 1.065 1 95.25 157 TYR A C 1
ATOM 1213 O O . TYR A 1 157 ? 7.941 -0.167 1.257 1 95.25 157 TYR A O 1
ATOM 1221 N N . HIS A 1 158 ? 8.031 -2.309 0.547 1 91.56 158 HIS A N 1
ATOM 1222 C CA . HIS A 1 158 ? 6.656 -2.262 0.059 1 91.56 158 HIS A CA 1
ATOM 1223 C C . HIS A 1 158 ? 5.984 -3.625 0.179 1 91.56 158 HIS A C 1
ATOM 1225 O O . HIS A 1 158 ? 6.652 -4.66 0.146 1 91.56 158 HIS A O 1
ATOM 1231 N N . GLN A 1 159 ? 4.684 -3.643 0.251 1 85.56 159 GLN A N 1
ATOM 1232 C CA . GLN A 1 159 ? 3.914 -4.871 0.421 1 85.56 159 GLN A CA 1
ATOM 1233 C C . GLN A 1 159 ? 3.533 -5.473 -0.928 1 85.56 159 GLN A C 1
ATOM 1235 O O . GLN A 1 159 ? 3.633 -6.688 -1.124 1 85.56 159 GLN A O 1
ATOM 1240 N N . GLU A 1 160 ? 3.18 -4.586 -1.838 1 83.62 160 GLU A N 1
ATOM 1241 C CA . GLU A 1 160 ? 2.854 -5.082 -3.172 1 83.62 160 GLU A CA 1
ATOM 1242 C C . GLU A 1 160 ? 4.113 -5.402 -3.967 1 83.62 160 GLU A C 1
ATOM 1244 O O . GLU A 1 160 ? 4.992 -4.547 -4.117 1 83.62 160 GLU A O 1
ATOM 1249 N N . GLN A 1 161 ? 4.203 -6.43 -4.531 1 87.44 161 GLN A N 1
ATOM 1250 C CA . GLN A 1 161 ? 5.43 -7.008 -5.07 1 87.44 161 GLN A CA 1
ATOM 1251 C C . GLN A 1 161 ? 6.027 -6.121 -6.16 1 87.44 161 GLN A C 1
ATOM 1253 O O . GLN A 1 161 ? 7.246 -5.961 -6.238 1 87.44 161 GLN A O 1
ATOM 1258 N N . LEU A 1 162 ? 5.16 -5.535 -6.977 1 94.38 162 LEU A N 1
ATOM 1259 C CA . LEU A 1 162 ? 5.695 -4.852 -8.148 1 94.38 162 LEU A CA 1
ATOM 1260 C C . LEU A 1 162 ? 5.777 -3.346 -7.906 1 94.38 162 LEU A C 1
ATOM 1262 O O . LEU A 1 162 ? 6.207 -2.596 -8.781 1 94.38 162 LEU A O 1
ATOM 1266 N N . GLU A 1 163 ? 5.441 -2.932 -6.746 1 93 163 GLU A N 1
ATOM 1267 C CA . GLU A 1 163 ? 5.383 -1.502 -6.461 1 93 163 GLU A CA 1
ATOM 1268 C C . GLU A 1 163 ? 6.762 -0.856 -6.578 1 93 163 GLU A C 1
ATOM 1270 O O . GLU A 1 163 ? 6.883 0.278 -7.043 1 93 163 GLU A O 1
ATOM 1275 N N . GLY A 1 164 ? 7.77 -1.546 -6.062 1 96 164 GLY A N 1
ATOM 1276 C CA . GLY A 1 164 ? 9.117 -1.019 -6.188 1 96 164 GLY A CA 1
ATOM 1277 C C . GLY A 1 164 ? 9.531 -0.772 -7.625 1 96 164 GLY A C 1
ATOM 1278 O O . GLY A 1 164 ? 10.109 0.273 -7.938 1 96 164 GLY A O 1
ATOM 1279 N N . LEU A 1 165 ? 9.234 -1.703 -8.469 1 97.75 165 LEU A N 1
ATOM 1280 C CA . LEU A 1 165 ? 9.57 -1.567 -9.883 1 97.75 165 LEU A CA 1
ATOM 1281 C C . LEU A 1 165 ? 8.82 -0.403 -10.508 1 97.75 165 LEU A C 1
ATOM 1283 O O . LEU A 1 165 ? 9.375 0.343 -11.32 1 97.75 165 LEU A O 1
ATOM 1287 N N . VAL A 1 166 ? 7.57 -0.265 -10.156 1 96.25 166 VAL A N 1
ATOM 1288 C CA . VAL A 1 166 ? 6.754 0.827 -10.68 1 96.25 166 VAL A CA 1
ATOM 1289 C C . VAL A 1 166 ? 7.383 2.166 -10.305 1 96.25 166 VAL A C 1
ATOM 1291 O O . VAL A 1 166 ? 7.539 3.047 -11.156 1 96.25 166 VAL A O 1
ATOM 1294 N N . ARG A 1 167 ? 7.77 2.311 -9.102 1 95.25 167 ARG A N 1
ATOM 1295 C CA . ARG A 1 167 ? 8.289 3.584 -8.617 1 95.25 167 ARG A CA 1
ATOM 1296 C C . ARG A 1 167 ? 9.688 3.854 -9.18 1 95.25 167 ARG A C 1
ATOM 1298 O O . ARG A 1 167 ? 10.023 5 -9.477 1 95.25 167 ARG A O 1
ATOM 1305 N N . VAL A 1 168 ? 10.477 2.828 -9.305 1 97.31 168 VAL A N 1
ATOM 1306 C CA . VAL A 1 168 ? 11.781 2.984 -9.938 1 97.31 168 VAL A CA 1
ATOM 1307 C C . VAL A 1 168 ? 11.609 3.439 -11.383 1 97.31 168 VAL A C 1
ATOM 1309 O O . VAL A 1 168 ? 12.328 4.328 -11.852 1 97.31 168 VAL A O 1
ATOM 1312 N N . THR A 1 169 ? 10.711 2.816 -12.086 1 97.38 169 THR A N 1
ATOM 1313 C CA . THR A 1 169 ? 10.469 3.201 -13.469 1 97.38 169 THR A CA 1
ATOM 1314 C C . THR A 1 169 ? 9.961 4.641 -13.555 1 97.38 169 THR A C 1
ATOM 1316 O O . THR A 1 169 ? 10.352 5.387 -14.453 1 97.38 169 THR A O 1
ATOM 1319 N N . ARG A 1 170 ? 9.078 4.992 -12.664 1 95 170 ARG A N 1
ATOM 1320 C CA . ARG A 1 170 ? 8.617 6.375 -12.594 1 95 170 ARG A CA 1
ATOM 1321 C C . ARG A 1 170 ? 9.797 7.332 -12.414 1 95 170 ARG A C 1
ATOM 1323 O O . ARG A 1 170 ? 9.836 8.398 -13.039 1 95 170 ARG A O 1
ATOM 1330 N N . MET A 1 171 ? 10.703 7.008 -11.539 1 94.56 171 MET A N 1
ATOM 1331 C CA . MET A 1 171 ? 11.914 7.801 -11.328 1 94.56 171 MET A CA 1
ATOM 1332 C C . MET A 1 171 ? 12.68 7.977 -12.641 1 94.56 171 MET A C 1
ATOM 1334 O O . MET A 1 171 ? 13.125 9.078 -12.953 1 94.56 171 MET A O 1
ATOM 1338 N N . LEU A 1 172 ? 12.758 6.922 -13.406 1 96.19 172 LEU A N 1
ATOM 1339 C CA . LEU A 1 172 ? 13.477 6.957 -14.672 1 96.19 172 LEU A CA 1
ATOM 1340 C C . LEU A 1 172 ? 12.773 7.871 -15.672 1 96.19 172 LEU A C 1
ATOM 1342 O O . LEU A 1 172 ? 13.43 8.586 -16.438 1 96.19 172 LEU A O 1
ATOM 1346 N N . LEU A 1 173 ? 11.5 7.797 -15.695 1 94.88 173 LEU A N 1
ATOM 1347 C CA . LEU A 1 173 ? 10.734 8.648 -16.594 1 94.88 173 LEU A CA 1
ATOM 1348 C C . LEU A 1 173 ? 10.945 10.125 -16.25 1 94.88 173 LEU A C 1
ATOM 1350 O O . LEU A 1 173 ? 11.141 10.953 -17.141 1 94.88 173 LEU A O 1
ATOM 1354 N N . HIS A 1 174 ? 10.914 10.445 -14.961 1 91.69 174 HIS A N 1
ATOM 1355 C CA . HIS A 1 174 ? 11.172 11.82 -14.555 1 91.69 174 HIS A CA 1
ATOM 1356 C C . HIS A 1 174 ? 12.586 12.25 -14.93 1 91.69 174 HIS A C 1
ATOM 1358 O O . HIS A 1 174 ? 12.828 13.414 -15.25 1 91.69 174 HIS A O 1
ATOM 1364 N N . HIS A 1 175 ? 13.461 11.312 -14.891 1 92.94 175 HIS A N 1
ATOM 1365 C CA . HIS A 1 175 ? 14.859 11.594 -15.18 1 92.94 175 HIS A CA 1
ATOM 1366 C C . HIS A 1 175 ? 15.078 11.836 -16.672 1 92.94 175 HIS A C 1
ATOM 1368 O O . HIS A 1 175 ? 15.766 12.773 -17.062 1 92.94 175 HIS A O 1
ATOM 1374 N N . ARG A 1 176 ? 14.492 11.031 -17.516 1 94 176 ARG A N 1
ATOM 1375 C CA . ARG A 1 176 ? 14.766 11.039 -18.938 1 94 176 ARG A CA 1
ATOM 1376 C C . ARG A 1 176 ? 13.852 12.016 -19.672 1 94 176 ARG A C 1
ATOM 1378 O O . ARG A 1 176 ? 14.148 12.445 -20.781 1 94 176 ARG A O 1
ATOM 1385 N N . TYR A 1 177 ? 12.75 12.297 -19.047 1 92.44 177 TYR A N 1
ATOM 1386 C CA . TYR A 1 177 ? 11.781 13.227 -19.625 1 92.44 177 TYR A CA 1
ATOM 1387 C C . TYR A 1 177 ? 11.516 14.391 -18.672 1 92.44 177 TYR A C 1
ATOM 1389 O O . TYR A 1 177 ? 10.562 14.359 -17.891 1 92.44 177 TYR A O 1
ATOM 1397 N N . PRO A 1 178 ? 12.18 15.469 -18.734 1 85.56 178 PRO A N 1
ATOM 1398 C CA . PRO A 1 178 ? 12.102 16.578 -17.797 1 85.56 178 PRO A CA 1
ATOM 1399 C C . PRO A 1 178 ? 10.711 17.219 -17.75 1 85.56 178 PRO A C 1
ATOM 1401 O O . PRO A 1 178 ? 10.312 17.766 -16.703 1 85.56 178 PRO A O 1
ATOM 1404 N N . ARG A 1 179 ? 9.977 17.141 -18.812 1 89.75 179 ARG A N 1
ATOM 1405 C CA . ARG A 1 179 ? 8.656 17.766 -18.844 1 89.75 179 ARG A CA 1
ATOM 1406 C C . ARG A 1 179 ? 7.582 16.781 -18.391 1 89.75 179 ARG A C 1
ATOM 1408 O O . ARG A 1 179 ? 6.391 17.094 -18.438 1 89.75 179 ARG A O 1
ATOM 1415 N N . TYR A 1 180 ? 7.984 15.586 -18 1 90.88 180 TYR A N 1
ATOM 1416 C CA . TYR A 1 180 ? 7.043 14.562 -17.562 1 90.88 180 TYR A CA 1
ATOM 1417 C C . TYR A 1 180 ? 6.223 15.031 -16.375 1 90.88 180 TYR A C 1
ATOM 1419 O O . TYR A 1 180 ? 5.043 14.688 -16.25 1 90.88 180 TYR A O 1
ATOM 1427 N N . LEU A 1 181 ? 6.77 15.875 -15.523 1 86.69 181 LEU A N 1
ATOM 1428 C CA . LEU A 1 181 ? 6.066 16.359 -14.344 1 86.69 181 LEU A CA 1
ATOM 1429 C C . LEU A 1 181 ? 4.898 17.266 -14.742 1 86.69 181 LEU A C 1
ATOM 1431 O O . LEU A 1 181 ? 3.812 17.172 -14.164 1 86.69 181 LEU A O 1
ATOM 1435 N N . GLU A 1 182 ? 5.102 18.078 -15.727 1 89.25 182 GLU A N 1
ATOM 1436 C CA . GLU A 1 182 ? 4.098 19.047 -16.141 1 89.25 182 GLU A CA 1
ATOM 1437 C C . GLU A 1 182 ? 3.178 18.469 -17.219 1 89.25 182 GLU A C 1
ATOM 1439 O O . GLU A 1 182 ? 1.958 18.641 -17.156 1 89.25 182 GLU A O 1
ATOM 1444 N N . ASP A 1 183 ? 3.826 17.688 -18.156 1 88.88 183 ASP A N 1
ATOM 1445 C CA . ASP A 1 183 ? 3.09 17.266 -19.344 1 88.88 183 ASP A CA 1
ATOM 1446 C C . ASP A 1 183 ? 2.598 15.828 -19.219 1 88.88 183 ASP A C 1
ATOM 1448 O O . ASP A 1 183 ? 1.826 15.352 -20.047 1 88.88 183 ASP A O 1
ATOM 1452 N N . GLY A 1 184 ? 2.994 15.188 -18.156 1 88.25 184 GLY A N 1
ATOM 1453 C CA . GLY A 1 184 ? 2.611 13.789 -18.016 1 88.25 184 GLY A CA 1
ATOM 1454 C C . GLY A 1 184 ? 3.105 12.922 -19.156 1 88.25 184 GLY A C 1
ATOM 1455 O O . GLY A 1 184 ? 4.211 13.117 -19.672 1 88.25 184 GLY A O 1
ATOM 1456 N N . ALA A 1 185 ? 2.312 11.992 -19.578 1 84.19 185 ALA A N 1
ATOM 1457 C CA . ALA A 1 185 ? 2.734 10.992 -20.562 1 84.19 185 ALA A CA 1
ATOM 1458 C C . ALA A 1 185 ? 2.756 11.586 -21.969 1 84.19 185 ALA A C 1
ATOM 1460 O O . ALA A 1 185 ? 3.305 10.977 -22.891 1 84.19 185 ALA A O 1
ATOM 1461 N N . ILE A 1 186 ? 2.176 12.734 -22.172 1 83.44 186 ILE A N 1
ATOM 1462 C CA . ILE A 1 186 ? 2.275 13.422 -23.453 1 83.44 186 ILE A CA 1
ATOM 1463 C C . ILE A 1 186 ? 3.734 13.766 -23.734 1 83.44 186 ILE A C 1
ATOM 1465 O O . ILE A 1 186 ? 4.121 13.922 -24.906 1 83.44 186 ILE A O 1
ATOM 1469 N N . ALA A 1 187 ? 4.496 13.805 -22.719 1 85.88 187 ALA A N 1
ATOM 1470 C CA . ALA A 1 187 ? 5.926 14.062 -22.859 1 85.88 187 ALA A CA 1
ATOM 1471 C C . ALA A 1 187 ? 6.598 12.984 -23.719 1 85.88 187 ALA A C 1
ATOM 1473 O O . ALA A 1 187 ? 7.68 13.203 -24.266 1 85.88 187 ALA A O 1
ATOM 1474 N N . PHE A 1 188 ? 5.902 11.781 -23.906 1 85.88 188 PHE A N 1
ATOM 1475 C CA . PHE A 1 188 ? 6.488 10.648 -24.609 1 85.88 188 PHE A CA 1
ATOM 1476 C C . PHE A 1 188 ? 6.176 10.734 -26.109 1 85.88 188 PHE A C 1
ATOM 1478 O O . PHE A 1 188 ? 6.73 9.969 -26.906 1 85.88 188 PHE A O 1
ATOM 1485 N N . THR A 1 189 ? 5.25 11.531 -26.484 1 81.75 189 THR A N 1
ATOM 1486 C CA . THR A 1 189 ? 4.648 11.5 -27.812 1 81.75 189 THR A CA 1
ATOM 1487 C C . THR A 1 189 ? 5.723 11.477 -28.906 1 81.75 189 THR A C 1
ATOM 1489 O O . THR A 1 189 ? 5.598 10.75 -29.891 1 81.75 189 THR A O 1
ATOM 1492 N N . ASN A 1 190 ? 6.797 12.156 -28.734 1 83.94 190 ASN A N 1
ATOM 1493 C CA . ASN A 1 190 ? 7.785 12.227 -29.812 1 83.94 190 ASN A CA 1
ATOM 1494 C C . ASN A 1 190 ? 8.906 11.211 -29.609 1 83.94 190 ASN A C 1
ATOM 1496 O O . ASN A 1 190 ? 9.641 10.891 -30.547 1 83.94 190 ASN A O 1
ATOM 1500 N N . ARG A 1 191 ? 9.023 10.68 -28.438 1 93.06 191 ARG A N 1
ATOM 1501 C CA . ARG A 1 191 ? 10.086 9.742 -28.094 1 93.06 191 ARG A CA 1
ATOM 1502 C C . ARG A 1 191 ? 9.625 8.75 -27.047 1 93.06 191 ARG A C 1
ATOM 1504 O O . ARG A 1 191 ? 9.844 8.953 -25.844 1 93.06 191 ARG A O 1
ATOM 1511 N N . LEU A 1 192 ? 9.133 7.57 -27.547 1 94.56 192 LEU A N 1
ATOM 1512 C CA . LEU A 1 192 ? 8.562 6.582 -26.625 1 94.56 192 LEU A CA 1
ATOM 1513 C C . LEU A 1 192 ? 9.656 5.891 -25.828 1 94.56 192 LEU A C 1
ATOM 1515 O O . LEU A 1 192 ? 10.711 5.543 -26.375 1 94.56 192 LEU A O 1
ATOM 1519 N N . PRO A 1 193 ? 9.469 5.793 -24.547 1 96.44 193 PRO A N 1
ATOM 1520 C CA . PRO A 1 193 ? 10.414 4.98 -23.766 1 96.44 193 PRO A CA 1
ATOM 1521 C C . PRO A 1 193 ? 10.297 3.49 -24.078 1 96.44 193 PRO A C 1
ATOM 1523 O O . PRO A 1 193 ? 9.203 2.99 -24.328 1 96.44 193 PRO A O 1
ATOM 1526 N N . CYS A 1 194 ? 11.422 2.791 -24.031 1 98 194 CYS A N 1
ATOM 1527 C CA . CYS A 1 194 ? 11.445 1.364 -24.328 1 98 194 CYS A CA 1
ATOM 1528 C C . CYS A 1 194 ? 11.805 0.548 -23.094 1 98 194 CYS A C 1
ATOM 1530 O O . CYS A 1 194 ? 12.781 0.852 -22.406 1 98 194 CYS A O 1
ATOM 1532 N N . ILE A 1 195 ? 10.992 -0.471 -22.828 1 98.38 195 ILE A N 1
ATOM 1533 C CA . ILE A 1 195 ? 11.219 -1.433 -21.766 1 98.38 195 ILE A CA 1
ATOM 1534 C C . ILE A 1 195 ? 11.477 -2.816 -22.359 1 98.38 195 ILE A C 1
ATOM 1536 O O . ILE A 1 195 ? 10.609 -3.389 -23.016 1 98.38 195 ILE A O 1
ATOM 1540 N N . TYR A 1 196 ? 12.672 -3.301 -22.109 1 98.5 196 TYR A N 1
ATOM 1541 C CA . TYR A 1 196 ? 13.086 -4.57 -22.703 1 98.5 196 TYR A CA 1
ATOM 1542 C C . TYR A 1 196 ? 12.891 -5.715 -21.719 1 98.5 196 TYR A C 1
ATOM 1544 O O . TYR A 1 196 ? 13.352 -5.648 -20.578 1 98.5 196 TYR A O 1
ATOM 1552 N N . SER A 1 197 ? 12.195 -6.738 -22.094 1 96.56 197 SER A N 1
ATOM 1553 C CA . SER A 1 197 ? 11.938 -7.922 -21.281 1 96.56 197 SER A CA 1
ATOM 1554 C C . SER A 1 197 ? 11.953 -9.195 -22.125 1 96.56 197 SER A C 1
ATOM 1556 O O . SER A 1 197 ? 11.578 -9.164 -23.312 1 96.56 197 SER A O 1
ATOM 1558 N N . CYS A 1 198 ? 12.406 -10.219 -21.531 1 93.81 198 CYS A N 1
ATOM 1559 C CA . CYS A 1 198 ? 12.422 -11.492 -22.234 1 93.81 198 CYS A CA 1
ATOM 1560 C C . CYS A 1 198 ? 11.008 -11.992 -22.5 1 93.81 198 CYS A C 1
ATOM 1562 O O . CYS A 1 198 ? 10.133 -11.883 -21.641 1 93.81 198 CYS A O 1
ATOM 1564 N N . VAL A 1 199 ? 10.797 -12.562 -23.688 1 90 199 VAL A N 1
ATOM 1565 C CA . VAL A 1 199 ? 9.484 -13.055 -24.094 1 90 199 VAL A CA 1
ATOM 1566 C C . VAL A 1 199 ? 9.047 -14.188 -23.172 1 90 199 VAL A C 1
ATOM 1568 O O . VAL A 1 199 ? 7.848 -14.414 -22.969 1 90 199 VAL A O 1
ATOM 1571 N N . ALA A 1 200 ? 10 -14.875 -22.609 1 84.5 200 ALA A N 1
ATOM 1572 C CA . ALA A 1 200 ? 9.695 -16.016 -21.734 1 84.5 200 ALA A CA 1
ATOM 1573 C C . ALA A 1 200 ? 9.289 -15.555 -20.344 1 84.5 200 ALA A C 1
ATOM 1575 O O . ALA A 1 200 ? 8.727 -16.328 -19.562 1 84.5 200 ALA A O 1
ATOM 1576 N N . SER A 1 201 ? 9.539 -14.32 -20.047 1 88.06 201 SER A N 1
ATOM 1577 C CA . SER A 1 201 ? 9.164 -13.789 -18.75 1 88.06 201 SER A CA 1
ATOM 1578 C C . SER A 1 201 ? 7.66 -13.555 -18.656 1 88.06 201 SER A C 1
ATOM 1580 O O . SER A 1 201 ? 7.004 -13.328 -19.672 1 88.06 201 SER A O 1
ATOM 1582 N N . PRO A 1 202 ? 7.125 -13.594 -17.453 1 84.12 202 PRO A N 1
ATOM 1583 C CA . PRO A 1 202 ? 5.688 -13.352 -17.297 1 84.12 202 PRO A CA 1
ATOM 1584 C C . PRO A 1 202 ? 5.25 -12 -17.859 1 84.12 202 PRO A C 1
ATOM 1586 O O . PRO A 1 202 ? 5.777 -10.961 -17.453 1 84.12 202 PRO A O 1
ATOM 1589 N N . LEU A 1 203 ? 4.191 -12.023 -18.641 1 87.12 203 LEU A N 1
ATOM 1590 C CA . LEU A 1 203 ? 3.686 -10.828 -19.312 1 87.12 203 LEU A CA 1
ATOM 1591 C C . LEU A 1 203 ? 3.047 -9.875 -18.312 1 87.12 203 LEU A C 1
ATOM 1593 O O . LEU A 1 203 ? 2.998 -8.664 -18.547 1 87.12 203 LEU A O 1
ATOM 1597 N N . GLY A 1 204 ? 2.619 -10.469 -17.266 1 89.06 204 GLY A N 1
ATOM 1598 C CA . GLY A 1 204 ? 1.914 -9.688 -16.266 1 89.06 204 GLY A CA 1
ATOM 1599 C C . GLY A 1 204 ? 2.75 -8.562 -15.695 1 89.06 204 GLY A C 1
ATOM 1600 O O . GLY A 1 204 ? 2.215 -7.52 -15.305 1 89.06 204 GLY A O 1
ATOM 1601 N N . VAL A 1 205 ? 4.059 -8.672 -15.656 1 93.25 205 VAL A N 1
ATOM 1602 C CA . VAL A 1 205 ? 4.941 -7.672 -15.055 1 93.25 205 VAL A CA 1
ATOM 1603 C C . VAL A 1 205 ? 4.949 -6.41 -15.914 1 93.25 205 VAL A C 1
ATOM 1605 O O . VAL A 1 205 ? 4.719 -5.309 -15.414 1 93.25 205 VAL A O 1
ATOM 1608 N N . VAL A 1 206 ? 5.191 -6.562 -17.188 1 95.19 206 VAL A N 1
ATOM 1609 C CA . VAL A 1 206 ? 5.301 -5.41 -18.078 1 95.19 206 VAL A CA 1
ATOM 1610 C C . VAL A 1 206 ? 3.922 -4.785 -18.297 1 95.19 206 VAL A C 1
ATOM 1612 O O . VAL A 1 206 ? 3.799 -3.566 -18.422 1 95.19 206 VAL A O 1
ATOM 1615 N N . GLN A 1 207 ? 2.918 -5.609 -18.359 1 92.62 207 GLN A N 1
ATOM 1616 C CA . GLN A 1 207 ? 1.56 -5.09 -18.484 1 92.62 207 GLN A CA 1
ATOM 1617 C C . GLN A 1 207 ? 1.178 -4.25 -17.266 1 92.62 207 GLN A C 1
ATOM 1619 O O . GLN A 1 207 ? 0.554 -3.197 -17.406 1 92.62 207 GLN A O 1
ATOM 1624 N N . HIS A 1 208 ? 1.515 -4.777 -16.156 1 92.62 208 HIS A N 1
ATOM 1625 C CA . HIS A 1 208 ? 1.255 -4.035 -14.93 1 92.62 208 HIS A CA 1
ATOM 1626 C C . HIS A 1 208 ? 1.973 -2.688 -14.938 1 92.62 208 HIS A C 1
ATOM 1628 O O . HIS A 1 208 ? 1.396 -1.671 -14.547 1 92.62 208 HIS A O 1
ATOM 1634 N N . LEU A 1 209 ? 3.152 -2.703 -15.336 1 94.12 209 LEU A N 1
ATOM 1635 C CA . LEU A 1 209 ? 3.945 -1.481 -15.414 1 94.12 209 LEU A CA 1
ATOM 1636 C C . LEU A 1 209 ? 3.275 -0.454 -16.328 1 94.12 209 LEU A C 1
ATOM 1638 O O . LEU A 1 209 ? 3.143 0.714 -15.953 1 94.12 209 LEU A O 1
ATOM 1642 N N . CYS A 1 210 ? 2.875 -0.911 -17.469 1 93.12 210 CYS A N 1
ATOM 1643 C CA . CYS A 1 210 ? 2.234 -0.022 -18.422 1 93.12 210 CYS A CA 1
ATOM 1644 C C . CYS A 1 210 ? 0.922 0.522 -17.875 1 93.12 210 CYS A C 1
ATOM 1646 O O . CYS A 1 210 ? 0.64 1.716 -18 1 93.12 210 CYS A O 1
ATOM 1648 N N . ARG A 1 211 ? 0.178 -0.321 -17.266 1 89.06 211 ARG A N 1
ATOM 1649 C CA . ARG A 1 211 ? -1.108 0.082 -16.703 1 89.06 211 ARG A CA 1
ATOM 1650 C C . ARG A 1 211 ? -0.925 1.098 -15.586 1 89.06 211 ARG A C 1
ATOM 1652 O O . ARG A 1 211 ? -1.651 2.092 -15.508 1 89.06 211 ARG A O 1
ATOM 1659 N N . GLN A 1 212 ? 0.003 0.889 -14.734 1 90.44 212 GLN A N 1
ATOM 1660 C CA . GLN A 1 212 ? 0.207 1.737 -13.562 1 90.44 212 GLN A CA 1
ATOM 1661 C C . GLN A 1 212 ? 0.767 3.1 -13.969 1 90.44 212 GLN A C 1
ATOM 1663 O O . GLN A 1 212 ? 0.48 4.109 -13.32 1 90.44 212 GLN A O 1
ATOM 1668 N N . LEU A 1 213 ? 1.523 3.154 -15.039 1 91.81 213 LEU A N 1
ATOM 1669 C CA . LEU A 1 213 ? 2.225 4.383 -15.383 1 91.81 213 LEU A CA 1
ATOM 1670 C C . LEU A 1 213 ? 1.594 5.043 -16.609 1 91.81 213 LEU A C 1
ATOM 1672 O O . LEU A 1 213 ? 2.061 6.09 -17.062 1 91.81 213 LEU A O 1
ATOM 1676 N N . GLY A 1 214 ? 0.59 4.422 -17.156 1 89.12 214 GLY A N 1
ATOM 1677 C CA . GLY A 1 214 ? -0.081 4.961 -18.328 1 89.12 214 GLY A CA 1
ATOM 1678 C C . GLY A 1 214 ? 0.773 4.906 -19.578 1 89.12 214 GLY A C 1
ATOM 1679 O O . GLY A 1 214 ? 0.718 5.816 -20.422 1 89.12 214 GLY A O 1
ATOM 1680 N N . LEU A 1 215 ? 1.58 3.932 -19.672 1 92.88 215 LEU A N 1
ATOM 1681 C CA . LEU A 1 215 ? 2.439 3.758 -20.828 1 92.88 215 LEU A CA 1
ATOM 1682 C C . LEU A 1 215 ? 1.744 2.916 -21.906 1 92.88 215 LEU A C 1
ATOM 1684 O O . LEU A 1 215 ? 1.031 1.963 -21.578 1 92.88 215 LEU A O 1
ATOM 1688 N N . PRO A 1 216 ? 1.986 3.258 -23.156 1 92.44 216 PRO A N 1
ATOM 1689 C CA . PRO A 1 216 ? 1.494 2.377 -24.203 1 92.44 216 PRO A CA 1
ATOM 1690 C C . PRO A 1 216 ? 2.158 1.001 -24.188 1 92.44 216 PRO A C 1
ATOM 1692 O O . PRO A 1 216 ? 3.33 0.882 -23.828 1 92.44 216 PRO A O 1
ATOM 1695 N N . LEU A 1 217 ? 1.4 0.006 -24.625 1 93.69 217 LEU A N 1
ATOM 1696 C CA . LEU A 1 217 ? 1.96 -1.338 -24.734 1 93.69 217 LEU A CA 1
ATOM 1697 C C . LEU A 1 217 ? 3.113 -1.375 -25.734 1 93.69 217 LEU A C 1
ATOM 1699 O O . LEU A 1 217 ? 3.99 -2.236 -25.641 1 93.69 217 LEU A O 1
ATOM 1703 N N . ALA A 1 218 ? 3.15 -0.37 -26.625 1 93.25 218 ALA A N 1
ATOM 1704 C CA . ALA A 1 218 ? 4.203 -0.263 -27.641 1 93.25 218 ALA A CA 1
ATOM 1705 C C . ALA A 1 218 ? 5.551 0.038 -26.984 1 93.25 218 ALA A C 1
ATOM 1707 O O . ALA A 1 218 ? 6.598 -0.112 -27.625 1 93.25 218 ALA A O 1
ATOM 1708 N N . CYS A 1 219 ? 5.496 0.454 -25.734 1 95.44 219 CYS A N 1
ATOM 1709 C CA . CYS A 1 219 ? 6.734 0.721 -25.016 1 95.44 219 CYS A CA 1
ATOM 1710 C C . CYS A 1 219 ? 7.461 -0.576 -24.672 1 95.44 219 CYS A C 1
ATOM 1712 O O . CYS A 1 219 ? 8.664 -0.568 -24.406 1 95.44 219 CYS A O 1
ATOM 1714 N N . VAL A 1 220 ? 6.762 -1.706 -24.688 1 97.19 220 VAL A N 1
ATOM 1715 C CA . VAL A 1 220 ? 7.336 -2.996 -24.328 1 97.19 220 VAL A CA 1
ATOM 1716 C C . VAL A 1 220 ? 8.031 -3.615 -25.547 1 97.19 220 VAL A C 1
ATOM 1718 O O . VAL A 1 220 ? 7.418 -3.771 -26.609 1 97.19 220 VAL A O 1
ATOM 1721 N N . ARG A 1 221 ? 9.32 -3.869 -25.375 1 97.62 221 ARG A N 1
ATOM 1722 C CA . ARG A 1 221 ? 10.125 -4.488 -26.422 1 97.62 221 ARG A CA 1
ATOM 1723 C C . ARG A 1 221 ? 10.508 -5.914 -26.047 1 97.62 221 ARG A C 1
ATOM 1725 O O . ARG A 1 221 ? 11.477 -6.133 -25.312 1 97.62 221 ARG A O 1
ATOM 1732 N N . PRO A 1 222 ? 9.773 -6.91 -26.578 1 96.5 222 PRO A N 1
ATOM 1733 C CA . PRO A 1 222 ? 10.078 -8.305 -26.234 1 96.5 222 PRO A CA 1
ATOM 1734 C C . PRO A 1 222 ? 11.406 -8.773 -26.828 1 96.5 222 PRO A C 1
ATOM 1736 O O . PRO A 1 222 ? 11.617 -8.672 -28.047 1 96.5 222 PRO A O 1
ATOM 1739 N N . VAL A 1 223 ? 12.25 -9.234 -26.016 1 97.44 223 VAL A N 1
ATOM 1740 C CA . VAL A 1 223 ? 13.523 -9.805 -26.438 1 97.44 223 VAL A CA 1
ATOM 1741 C C . VAL A 1 223 ? 13.398 -11.32 -26.562 1 97.44 223 VAL A C 1
ATOM 1743 O O . VAL A 1 223 ? 12.93 -11.992 -25.641 1 97.44 223 VAL A O 1
ATOM 1746 N N . PRO A 1 224 ? 13.852 -11.898 -27.594 1 94.88 224 PRO A N 1
ATOM 1747 C CA . PRO A 1 224 ? 13.742 -13.344 -27.781 1 94.88 224 PRO A CA 1
ATOM 1748 C C . PRO A 1 224 ? 14.57 -14.125 -26.75 1 94.88 224 PRO A C 1
ATOM 1750 O O . PRO A 1 224 ? 15.461 -13.562 -26.125 1 94.88 224 PRO A O 1
ATOM 1753 N N . VAL A 1 225 ? 14.164 -15.375 -26.641 1 90.69 225 VAL A N 1
ATOM 1754 C CA . VAL A 1 225 ? 14.922 -16.281 -25.781 1 90.69 225 VAL A CA 1
ATOM 1755 C C . VAL A 1 225 ? 16.234 -16.656 -26.453 1 90.69 225 VAL A C 1
ATOM 1757 O O . VAL A 1 225 ? 16.312 -16.719 -27.688 1 90.69 225 VAL A O 1
ATOM 1760 N N . ASN A 1 226 ? 17.203 -16.828 -25.609 1 90.81 226 ASN A N 1
ATOM 1761 C CA . ASN A 1 226 ? 18.484 -17.297 -26.125 1 90.81 226 ASN A CA 1
ATOM 1762 C C . ASN A 1 226 ? 18.344 -18.594 -26.922 1 90.81 226 ASN A C 1
ATOM 1764 O O . ASN A 1 226 ? 17.547 -19.453 -26.562 1 90.81 226 ASN A O 1
ATOM 1768 N N . PRO A 1 227 ? 19.078 -18.75 -27.969 1 84.94 227 PRO A N 1
ATOM 1769 C CA . PRO A 1 227 ? 19 -19.969 -28.781 1 84.94 227 PRO A CA 1
ATOM 1770 C C . PRO A 1 227 ? 19.25 -21.234 -27.969 1 84.94 227 PRO A C 1
ATOM 1772 O O . PRO A 1 227 ? 18.828 -22.328 -28.359 1 84.94 227 PRO A O 1
ATOM 1775 N N . SER A 1 228 ? 19.953 -21.062 -26.844 1 78.75 228 SER A N 1
ATOM 1776 C CA . SER A 1 228 ? 20.172 -22.203 -25.969 1 78.75 228 SER A CA 1
ATOM 1777 C C . SER A 1 228 ? 18.875 -22.641 -25.297 1 78.75 228 SER A C 1
ATOM 1779 O O . SER A 1 228 ? 18.797 -23.75 -24.75 1 78.75 228 SER A O 1
ATOM 1781 N N . GLY A 1 229 ? 17.891 -21.797 -25.453 1 75.38 229 GLY A N 1
ATOM 1782 C CA . GLY A 1 229 ? 16.578 -22.125 -24.922 1 75.38 229 GLY A CA 1
ATOM 1783 C C . GLY A 1 229 ? 16.328 -21.562 -23.531 1 75.38 229 GLY A C 1
ATOM 1784 O O . GLY A 1 229 ? 15.266 -21.797 -22.953 1 75.38 229 GLY A O 1
ATOM 1785 N N . ARG A 1 230 ? 17.406 -20.922 -23.047 1 81.06 230 ARG A N 1
ATOM 1786 C CA . ARG A 1 230 ? 17.234 -20.438 -21.688 1 81.06 230 ARG A CA 1
ATOM 1787 C C . ARG A 1 230 ? 17.609 -18.953 -21.578 1 81.06 230 ARG A C 1
ATOM 1789 O O . ARG A 1 230 ? 18.672 -18.547 -22.062 1 81.06 230 ARG A O 1
ATOM 1796 N N . GLY A 1 231 ? 16.688 -18.203 -20.984 1 85.56 231 GLY A N 1
ATOM 1797 C CA . GLY A 1 231 ? 17.031 -16.828 -20.641 1 85.56 231 GLY A CA 1
ATOM 1798 C C . GLY A 1 231 ? 16.938 -15.875 -21.828 1 85.56 231 GLY A C 1
ATOM 1799 O O . GLY A 1 231 ? 16.562 -16.297 -22.938 1 85.56 231 GLY A O 1
ATOM 1800 N N . MET A 1 232 ? 17.406 -14.664 -21.672 1 93.56 232 MET A N 1
ATOM 1801 C CA . MET A 1 232 ? 17.312 -13.578 -22.656 1 93.56 232 MET A CA 1
ATOM 1802 C C . MET A 1 232 ? 18.438 -13.672 -23.688 1 93.56 232 MET A C 1
ATOM 1804 O O . MET A 1 232 ? 19.578 -13.953 -23.328 1 93.56 232 MET A O 1
ATOM 1808 N N . ASP A 1 233 ? 18.109 -13.5 -24.984 1 96.56 233 ASP A N 1
ATOM 1809 C CA . ASP A 1 233 ? 19.109 -13.391 -26.047 1 96.56 233 ASP A CA 1
ATOM 1810 C C . ASP A 1 233 ? 19.781 -12.008 -26.031 1 96.56 233 ASP A C 1
ATOM 1812 O O . ASP A 1 233 ? 19.234 -11.055 -26.594 1 96.56 233 ASP A O 1
ATOM 1816 N N . LEU A 1 234 ? 21 -11.953 -25.578 1 97.31 234 LEU A N 1
ATOM 1817 C CA . LEU A 1 234 ? 21.672 -10.68 -25.359 1 97.31 234 LEU A CA 1
ATOM 1818 C C . LEU A 1 234 ? 22.078 -10.039 -26.688 1 97.31 234 LEU A C 1
ATOM 1820 O O . LEU A 1 234 ? 22.125 -8.812 -26.797 1 97.31 234 LEU A O 1
ATOM 1824 N N . ASP A 1 235 ? 22.359 -10.844 -27.688 1 96.62 235 ASP A N 1
ATOM 1825 C CA . ASP A 1 235 ? 22.641 -10.297 -29.016 1 96.62 235 ASP A CA 1
ATOM 1826 C C . ASP A 1 235 ? 21.406 -9.633 -29.609 1 96.62 235 ASP A C 1
ATOM 1828 O O . ASP A 1 235 ? 21.5 -8.562 -30.203 1 96.62 235 ASP A O 1
ATOM 1832 N N . ALA A 1 236 ? 20.359 -10.289 -29.453 1 97.75 236 ALA A N 1
ATOM 1833 C CA . ALA A 1 236 ? 19.109 -9.719 -29.922 1 97.75 236 ALA A CA 1
ATOM 1834 C C . ALA A 1 236 ? 18.766 -8.43 -29.188 1 97.75 236 ALA A C 1
ATOM 1836 O O . ALA A 1 236 ? 18.234 -7.484 -29.766 1 97.75 236 ALA A O 1
ATOM 1837 N N . LEU A 1 237 ? 19.016 -8.383 -27.906 1 98.25 237 LEU A N 1
ATOM 1838 C CA . LEU A 1 237 ? 18.797 -7.188 -27.109 1 98.25 237 LEU A CA 1
ATOM 1839 C C . LEU A 1 237 ? 19.578 -6.004 -27.656 1 98.25 237 LEU A C 1
ATOM 1841 O O . LEU A 1 237 ? 19.031 -4.91 -27.812 1 98.25 237 LEU A O 1
ATOM 1845 N N . GLU A 1 238 ? 20.828 -6.211 -27.969 1 97.81 238 GLU A N 1
ATOM 1846 C CA . GLU A 1 238 ? 21.672 -5.148 -28.516 1 97.81 238 GLU A CA 1
ATOM 1847 C C . GLU A 1 238 ? 21.125 -4.621 -29.828 1 97.81 238 GLU A C 1
ATOM 1849 O O . GLU A 1 238 ? 21.062 -3.408 -30.047 1 97.81 238 GLU A O 1
ATOM 1854 N N . LYS A 1 239 ? 20.719 -5.535 -30.625 1 97.62 239 LYS A N 1
ATOM 1855 C CA . LYS A 1 239 ? 20.172 -5.152 -31.922 1 97.62 239 LYS A CA 1
ATOM 1856 C C . LYS A 1 239 ? 18.875 -4.348 -31.75 1 97.62 239 LYS A C 1
ATOM 1858 O O . LYS A 1 239 ? 18.672 -3.35 -32.438 1 97.62 239 LYS A O 1
ATOM 1863 N N . LEU A 1 240 ? 18.062 -4.805 -30.875 1 97.88 240 LEU A N 1
ATOM 1864 C CA . LEU A 1 240 ? 16.812 -4.125 -30.625 1 97.88 240 LEU A CA 1
ATOM 1865 C C . LEU A 1 240 ? 17.047 -2.709 -30.109 1 97.88 240 LEU A C 1
ATOM 1867 O O . LEU A 1 240 ? 16.344 -1.773 -30.516 1 97.88 240 LEU A O 1
ATOM 1871 N N . CYS A 1 241 ? 17.984 -2.557 -29.219 1 97.81 241 CYS A N 1
ATOM 1872 C CA . CYS A 1 241 ? 18.312 -1.242 -28.688 1 97.81 241 CYS A CA 1
ATOM 1873 C C . CYS A 1 241 ? 18.75 -0.293 -29.797 1 97.81 241 CYS A C 1
ATOM 1875 O O . CYS A 1 241 ? 18.297 0.851 -29.844 1 97.81 241 CYS A O 1
ATOM 1877 N N . ASP A 1 242 ? 19.562 -0.773 -30.656 1 97.12 242 ASP A N 1
ATOM 1878 C CA . ASP A 1 242 ? 20.062 0.041 -31.766 1 97.12 242 ASP A CA 1
ATOM 1879 C C . ASP A 1 242 ? 18.938 0.428 -32.719 1 97.12 242 ASP A C 1
ATOM 1881 O O . ASP A 1 242 ? 18.891 1.563 -33.188 1 97.12 242 ASP A O 1
ATOM 1885 N N . GLU A 1 243 ? 18.109 -0.499 -32.969 1 97.44 243 GLU A N 1
ATOM 1886 C CA . GLU A 1 243 ? 16.953 -0.241 -33.812 1 97.44 243 GLU A CA 1
ATOM 1887 C C . GLU A 1 243 ? 16.062 0.84 -33.219 1 97.44 243 GLU A C 1
ATOM 1889 O O . GLU A 1 243 ? 15.562 1.71 -33.938 1 97.44 243 GLU A O 1
ATOM 1894 N N . ASP A 1 244 ? 15.883 0.75 -31.969 1 97.31 244 ASP A N 1
ATOM 1895 C CA . ASP A 1 244 ? 14.984 1.688 -31.297 1 97.31 244 ASP A CA 1
ATOM 1896 C C . ASP A 1 244 ? 15.586 3.09 -31.266 1 97.31 244 ASP A C 1
ATOM 1898 O O . ASP A 1 244 ? 14.875 4.082 -31.406 1 97.31 244 ASP A O 1
ATOM 1902 N N . VAL A 1 245 ? 16.859 3.199 -31.078 1 96.44 245 VAL A N 1
ATOM 1903 C CA . VAL A 1 245 ? 17.531 4.496 -31.125 1 96.44 245 VAL A CA 1
ATOM 1904 C C . VAL A 1 245 ? 17.375 5.105 -32.531 1 96.44 245 VAL A C 1
ATOM 1906 O O . VAL A 1 245 ? 17.094 6.297 -32.656 1 96.44 245 VAL A O 1
ATOM 1909 N N . THR A 1 246 ? 17.484 4.309 -33.5 1 96.19 246 THR A N 1
ATOM 1910 C CA . THR A 1 246 ? 17.344 4.758 -34.875 1 96.19 246 THR A CA 1
ATOM 1911 C C . THR A 1 246 ? 15.914 5.199 -35.188 1 96.19 246 THR A C 1
ATOM 1913 O O . THR A 1 246 ? 15.688 6.117 -35.969 1 96.19 246 THR A O 1
ATOM 1916 N N . ALA A 1 247 ? 15.023 4.582 -34.531 1 95.69 247 ALA A N 1
ATOM 1917 C CA . ALA A 1 247 ? 13.609 4.895 -34.719 1 95.69 247 ALA A CA 1
ATOM 1918 C C . ALA A 1 247 ? 13.195 6.055 -33.812 1 95.69 247 ALA A C 1
ATOM 1920 O O . ALA A 1 247 ? 12 6.324 -33.656 1 95.69 247 ALA A O 1
ATOM 1921 N N . ASN A 1 248 ? 14.102 6.691 -33.156 1 94.94 248 ASN A N 1
ATOM 1922 C CA . ASN A 1 248 ? 13.891 7.852 -32.312 1 94.94 248 ASN A CA 1
ATOM 1923 C C . ASN A 1 248 ? 13.094 7.488 -31.047 1 94.94 248 ASN A C 1
ATOM 1925 O O . ASN A 1 248 ? 12.203 8.234 -30.641 1 94.94 248 ASN A O 1
ATOM 1929 N N . ARG A 1 249 ? 13.312 6.301 -30.562 1 96.12 249 ARG A N 1
ATOM 1930 C CA . ARG A 1 249 ? 12.789 5.875 -29.266 1 96.12 249 ARG A CA 1
ATOM 1931 C C . ARG A 1 249 ? 13.867 5.949 -28.188 1 96.12 249 ARG A C 1
ATOM 1933 O O . ARG A 1 249 ? 15.047 6.133 -28.5 1 96.12 249 ARG A O 1
ATOM 1940 N N . THR A 1 250 ? 13.445 5.902 -26.938 1 96.5 250 THR A N 1
ATOM 1941 C CA . THR A 1 250 ? 14.398 6.047 -25.844 1 96.5 250 THR A CA 1
ATOM 1942 C C . THR A 1 250 ? 14.547 4.734 -25.078 1 96.5 250 THR A C 1
ATOM 1944 O O . THR A 1 250 ? 13.688 4.383 -24.266 1 96.5 250 THR A O 1
ATOM 1947 N N . PRO A 1 251 ? 15.672 4 -25.359 1 97.69 251 PRO A N 1
ATOM 1948 C CA . PRO A 1 251 ? 15.938 2.867 -24.469 1 97.69 251 PRO A CA 1
ATOM 1949 C C . PRO A 1 251 ? 16 3.273 -23 1 97.69 251 PRO A C 1
ATOM 1951 O O . PRO A 1 251 ? 16.812 4.121 -22.625 1 97.69 251 PRO A O 1
ATOM 1954 N N . LEU A 1 252 ? 15.164 2.652 -22.156 1 97.88 252 LEU A N 1
ATOM 1955 C CA . LEU A 1 252 ? 15 3.148 -20.797 1 97.88 252 LEU A CA 1
ATOM 1956 C C . LEU A 1 252 ? 15.383 2.08 -19.781 1 97.88 252 LEU A C 1
ATOM 1958 O O . LEU A 1 252 ? 16.203 2.33 -18.891 1 97.88 252 LEU A O 1
ATOM 1962 N N . LEU A 1 253 ? 14.82 0.909 -19.844 1 98.56 253 LEU A N 1
ATOM 1963 C CA . LEU A 1 253 ? 14.852 -0.069 -18.766 1 98.56 253 LEU A CA 1
ATOM 1964 C C . LEU A 1 253 ? 14.969 -1.486 -19.312 1 98.56 253 LEU A C 1
ATOM 1966 O O . LEU A 1 253 ? 14.281 -1.84 -20.281 1 98.56 253 LEU A O 1
ATOM 1970 N N . VAL A 1 254 ? 15.844 -2.264 -18.781 1 98.62 254 VAL A N 1
ATOM 1971 C CA . VAL A 1 254 ? 15.938 -3.695 -19.047 1 98.62 254 VAL A CA 1
ATOM 1972 C C . VAL A 1 254 ? 15.547 -4.48 -17.797 1 98.62 254 VAL A C 1
ATOM 1974 O O . VAL A 1 254 ? 16.047 -4.219 -16.703 1 98.62 254 VAL A O 1
ATOM 1977 N N . LEU A 1 255 ? 14.602 -5.398 -17.969 1 97.81 255 LEU A N 1
ATOM 1978 C CA . LEU A 1 255 ? 14.227 -6.305 -16.891 1 97.81 255 LEU A CA 1
ATOM 1979 C C . LEU A 1 255 ? 15.023 -7.605 -16.984 1 97.81 255 LEU A C 1
ATOM 1981 O O . LEU A 1 255 ? 14.711 -8.477 -17.781 1 97.81 255 LEU A O 1
ATOM 1985 N N . GLY A 1 256 ? 16.031 -7.652 -16.141 1 96.81 256 GLY A N 1
ATOM 1986 C CA . GLY A 1 256 ? 16.828 -8.867 -16.062 1 96.81 256 GLY A CA 1
ATOM 1987 C C . GLY A 1 256 ? 16.312 -9.852 -15.031 1 96.81 256 GLY A C 1
ATOM 1988 O O . GLY A 1 256 ? 15.648 -9.461 -14.07 1 96.81 256 GLY A O 1
ATOM 1989 N N . GLU A 1 257 ? 16.672 -11.109 -15.281 1 95.19 257 GLU A N 1
ATOM 1990 C CA . GLU A 1 257 ? 16.219 -12.172 -14.383 1 95.19 257 GLU A CA 1
ATOM 1991 C C . GLU A 1 257 ? 17.359 -13.117 -14.031 1 95.19 257 GLU A C 1
ATOM 1993 O O . GLU A 1 257 ? 18.219 -13.414 -14.875 1 95.19 257 GLU A O 1
ATOM 1998 N N . VAL A 1 258 ? 17.406 -13.516 -12.766 1 95.94 258 VAL A N 1
ATOM 1999 C CA . VAL A 1 258 ? 18.359 -14.516 -12.297 1 95.94 258 VAL A CA 1
ATOM 2000 C C . VAL A 1 258 ? 17.641 -15.555 -11.438 1 95.94 258 VAL A C 1
ATOM 2002 O O . VAL A 1 258 ? 17.297 -15.289 -10.281 1 95.94 258 VAL A O 1
ATOM 2005 N N . GLY A 1 259 ? 17.531 -16.734 -11.992 1 94.56 259 GLY A N 1
ATOM 2006 C CA . GLY A 1 259 ? 16.766 -17.766 -11.289 1 94.56 259 GLY A CA 1
ATOM 2007 C C . GLY A 1 259 ? 15.32 -17.406 -11.062 1 94.56 259 GLY A C 1
ATOM 2008 O O . GLY A 1 259 ? 14.773 -17.641 -9.984 1 94.56 259 GLY A O 1
ATOM 2009 N N . ALA A 1 260 ? 14.781 -16.766 -11.992 1 90.62 260 ALA A N 1
ATOM 2010 C CA . ALA A 1 260 ? 13.445 -16.203 -11.82 1 90.62 260 ALA A CA 1
ATOM 2011 C C . ALA A 1 260 ? 12.375 -17.266 -12.086 1 90.62 260 ALA A C 1
ATOM 2013 O O . ALA A 1 260 ? 12.562 -18.156 -12.914 1 90.62 260 ALA A O 1
ATOM 2014 N N . PRO A 1 261 ? 11.266 -17.203 -11.375 1 87.31 261 PRO A N 1
ATOM 2015 C CA . PRO A 1 261 ? 10.133 -18.094 -11.672 1 87.31 261 PRO A CA 1
ATOM 2016 C C . PRO A 1 261 ? 9.562 -17.875 -13.07 1 87.31 261 PRO A C 1
ATOM 2018 O O . PRO A 1 261 ? 9.672 -16.781 -13.617 1 87.31 261 PRO A O 1
ATOM 2021 N N . PRO A 1 262 ? 9.008 -18.844 -13.617 1 86.5 262 PRO A N 1
ATOM 2022 C CA . PRO A 1 262 ? 8.719 -20.125 -12.977 1 86.5 262 PRO A CA 1
ATOM 2023 C C . PRO A 1 262 ? 9.805 -21.172 -13.219 1 86.5 262 PRO A C 1
ATOM 2025 O O . PRO A 1 262 ? 9.875 -22.172 -12.508 1 86.5 262 PRO A O 1
ATOM 2028 N N . LEU A 1 263 ? 10.664 -21.047 -14.203 1 88.81 263 LEU A N 1
ATOM 2029 C CA . LEU A 1 263 ? 11.539 -22.141 -14.609 1 88.81 263 LEU A CA 1
ATOM 2030 C C . LEU A 1 263 ? 12.93 -21.984 -14.008 1 88.81 263 LEU A C 1
ATOM 2032 O O . LEU A 1 263 ? 13.797 -22.828 -14.195 1 88.81 263 LEU A O 1
ATOM 2036 N N . GLY A 1 264 ? 13.172 -20.906 -13.312 1 91.12 264 GLY A N 1
ATOM 2037 C CA . GLY A 1 264 ? 14.438 -20.734 -12.625 1 91.12 264 GLY A CA 1
ATOM 2038 C C . GLY A 1 264 ? 15.578 -20.359 -13.555 1 91.12 264 GLY A C 1
ATOM 2039 O O . GLY A 1 264 ? 16.734 -20.672 -13.273 1 91.12 264 GLY A O 1
ATOM 2040 N N . TRP A 1 265 ? 15.273 -19.734 -14.633 1 89.19 265 TRP A N 1
ATOM 2041 C CA . TRP A 1 265 ? 16.281 -19.344 -15.609 1 89.19 265 TRP A CA 1
ATOM 2042 C C . TRP A 1 265 ? 16.984 -18.062 -15.188 1 89.19 265 TRP A C 1
ATOM 2044 O O . TRP A 1 265 ? 16.406 -17.234 -14.477 1 89.19 265 TRP A O 1
ATOM 2054 N N . GLY A 1 266 ? 18.25 -17.969 -15.578 1 91.19 266 GLY A N 1
ATOM 2055 C CA . GLY A 1 266 ? 19.016 -16.766 -15.328 1 91.19 266 GLY A CA 1
ATOM 2056 C C . GLY A 1 266 ? 19.641 -16.172 -16.578 1 91.19 266 GLY A C 1
ATOM 2057 O O . GLY A 1 266 ? 19.578 -16.781 -17.641 1 91.19 266 GLY A O 1
ATOM 2058 N N . THR A 1 267 ? 20.125 -14.969 -16.484 1 92.44 267 THR A N 1
ATOM 2059 C CA . THR A 1 267 ? 20.859 -14.266 -17.516 1 92.44 267 THR A CA 1
ATOM 2060 C C . THR A 1 267 ? 22.25 -13.891 -17.047 1 92.44 267 THR A C 1
ATOM 2062 O O . THR A 1 267 ? 22.438 -13.562 -15.867 1 92.44 267 THR A O 1
ATOM 2065 N N . PRO A 1 268 ? 23.234 -14.039 -18.016 1 94.62 268 PRO A N 1
ATOM 2066 C CA . PRO A 1 268 ? 24.562 -13.594 -17.625 1 94.62 268 PRO A CA 1
ATOM 2067 C C . PRO A 1 268 ? 24.609 -12.117 -17.234 1 94.62 268 PRO A C 1
ATOM 2069 O O . PRO A 1 268 ? 24.625 -11.25 -18.109 1 94.62 268 PRO A O 1
ATOM 2072 N N . LEU A 1 269 ? 24.781 -11.859 -16.016 1 95.69 269 LEU A N 1
ATOM 2073 C CA . LEU A 1 269 ? 24.594 -10.516 -15.461 1 95.69 269 LEU A CA 1
ATOM 2074 C C . LEU A 1 269 ? 25.75 -9.602 -15.875 1 95.69 269 LEU A C 1
ATOM 2076 O O . LEU A 1 269 ? 25.531 -8.414 -16.125 1 95.69 269 LEU A O 1
ATOM 2080 N N . ALA A 1 270 ? 26.969 -10.109 -15.875 1 95.75 270 ALA A N 1
ATOM 2081 C CA . ALA A 1 270 ? 28.125 -9.289 -16.234 1 95.75 270 ALA A CA 1
ATOM 2082 C C . ALA A 1 270 ? 27.969 -8.719 -17.641 1 95.75 270 ALA A C 1
ATOM 2084 O O . ALA A 1 270 ? 28.125 -7.516 -17.859 1 95.75 270 ALA A O 1
ATOM 2085 N N . ARG A 1 271 ? 27.688 -9.625 -18.547 1 96.5 271 ARG A N 1
ATOM 2086 C CA . ARG A 1 271 ? 27.516 -9.203 -19.922 1 96.5 271 ARG A CA 1
ATOM 2087 C C . ARG A 1 271 ? 26.297 -8.289 -20.078 1 96.5 271 ARG A C 1
ATOM 2089 O O . ARG A 1 271 ? 26.359 -7.281 -20.781 1 96.5 271 ARG A O 1
ATOM 2096 N N . LEU A 1 272 ? 25.219 -8.633 -19.484 1 97.38 272 LEU A N 1
ATOM 2097 C CA . LEU A 1 272 ? 24.016 -7.812 -19.516 1 97.38 272 LEU A CA 1
ATOM 2098 C C . LEU A 1 272 ? 24.281 -6.422 -18.953 1 97.38 272 LEU A C 1
ATOM 2100 O O . LEU A 1 272 ? 23.844 -5.418 -19.516 1 97.38 272 LEU A O 1
ATOM 2104 N N . GLY A 1 273 ? 24.984 -6.379 -17.812 1 97.12 273 GLY A N 1
ATOM 2105 C CA . GLY A 1 273 ? 25.359 -5.113 -17.203 1 97.12 273 GLY A CA 1
ATOM 2106 C C . GLY A 1 273 ? 26.188 -4.238 -18.125 1 97.12 273 GLY A C 1
ATOM 2107 O O . GLY A 1 273 ? 26 -3.021 -18.188 1 97.12 273 GLY A O 1
ATOM 2108 N N . GLU A 1 274 ? 27.078 -4.809 -18.812 1 97 274 GLU A N 1
ATOM 2109 C CA . GLU A 1 274 ? 27.922 -4.086 -19.766 1 97 274 GLU A CA 1
ATOM 2110 C C . GLU A 1 274 ? 27.094 -3.473 -20.891 1 97 274 GLU A C 1
ATOM 2112 O O . GLU A 1 274 ? 27.297 -2.316 -21.266 1 97 274 GLU A O 1
ATOM 2117 N N . ILE A 1 275 ? 26.219 -4.289 -21.391 1 97.56 275 ILE A N 1
ATOM 2118 C CA . ILE A 1 275 ? 25.344 -3.809 -22.453 1 97.56 275 ILE A CA 1
ATOM 2119 C C . ILE A 1 275 ? 24.547 -2.602 -21.969 1 97.56 275 ILE A C 1
ATOM 2121 O O . ILE A 1 275 ? 24.453 -1.588 -22.656 1 97.56 275 ILE A O 1
ATOM 2125 N N . CYS A 1 276 ? 23.984 -2.729 -20.812 1 97.62 276 CYS A N 1
ATOM 2126 C CA . CYS A 1 276 ? 23.156 -1.666 -20.25 1 97.62 276 CYS A CA 1
ATOM 2127 C C . CYS A 1 276 ? 23.984 -0.413 -19.984 1 97.62 276 CYS A C 1
ATOM 2129 O O . CYS A 1 276 ? 23.562 0.697 -20.312 1 97.62 276 CYS A O 1
ATOM 2131 N N . SER A 1 277 ? 25.172 -0.569 -19.453 1 95.25 277 SER A N 1
ATOM 2132 C CA . SER A 1 277 ? 26.047 0.561 -19.141 1 95.25 277 SER A CA 1
ATOM 2133 C C . SER A 1 277 ? 26.453 1.307 -20.406 1 95.25 277 SER A C 1
ATOM 2135 O O . SER A 1 277 ? 26.438 2.539 -20.438 1 95.25 277 SER A O 1
ATOM 2137 N N . GLN A 1 278 ? 26.703 0.617 -21.453 1 95.5 278 GLN A N 1
ATOM 2138 C CA . GLN A 1 278 ? 27.156 1.197 -22.719 1 95.5 278 GLN A CA 1
ATOM 2139 C C . GLN A 1 278 ? 26.031 1.958 -23.406 1 95.5 278 GLN A C 1
ATOM 2141 O O . GLN A 1 278 ? 26.297 2.869 -24.203 1 95.5 278 GLN A O 1
ATOM 2146 N N . ARG A 1 279 ? 24.891 1.663 -23.078 1 95.38 279 ARG A N 1
ATOM 2147 C CA . ARG A 1 279 ? 23.766 2.223 -23.828 1 95.38 279 ARG A CA 1
ATOM 2148 C C . ARG A 1 279 ? 22.891 3.088 -22.922 1 95.38 279 ARG A C 1
ATOM 2150 O O . ARG A 1 279 ? 21.781 3.457 -23.281 1 95.38 279 ARG A O 1
ATOM 2157 N N . ASN A 1 280 ? 23.328 3.346 -21.688 1 92.94 280 ASN A N 1
ATOM 2158 C CA . ASN A 1 280 ? 22.641 4.18 -20.719 1 92.94 280 ASN A CA 1
ATOM 2159 C C . ASN A 1 280 ? 21.25 3.631 -20.391 1 92.94 280 ASN A C 1
ATOM 2161 O O . ASN A 1 280 ? 20.266 4.371 -20.391 1 92.94 280 ASN A O 1
ATOM 2165 N N . LEU A 1 281 ? 21.219 2.34 -20.297 1 97.06 281 LEU A N 1
ATOM 2166 C CA . LEU A 1 281 ? 20.016 1.632 -19.891 1 97.06 281 LEU A CA 1
ATOM 2167 C C . LEU A 1 281 ? 20.031 1.334 -18.391 1 97.06 281 LEU A C 1
ATOM 2169 O O . LEU A 1 281 ? 21.078 1.001 -17.844 1 97.06 281 LEU A O 1
ATOM 2173 N N . HIS A 1 282 ? 18.875 1.53 -17.75 1 98.25 282 HIS A N 1
ATOM 2174 C CA . HIS A 1 282 ? 18.734 1.1 -16.359 1 98.25 282 HIS A CA 1
ATOM 2175 C C . HIS A 1 282 ? 18.484 -0.402 -16.281 1 98.25 282 HIS A C 1
ATOM 2177 O O . HIS A 1 282 ? 17.578 -0.923 -16.938 1 98.25 282 HIS A O 1
ATOM 2183 N N . LEU A 1 283 ? 19.25 -1.095 -15.531 1 98.44 283 LEU A N 1
ATOM 2184 C CA . LEU A 1 283 ? 19.109 -2.537 -15.383 1 98.44 283 LEU A CA 1
ATOM 2185 C C . LEU A 1 283 ? 18.422 -2.875 -14.055 1 98.44 283 LEU A C 1
ATOM 2187 O O . LEU A 1 283 ? 18.984 -2.619 -12.984 1 98.44 283 LEU A O 1
ATOM 2191 N N . HIS A 1 284 ? 17.25 -3.422 -14.094 1 98.44 284 HIS A N 1
ATOM 2192 C CA . HIS A 1 284 ? 16.547 -3.961 -12.93 1 98.44 284 HIS A CA 1
ATOM 2193 C C . HIS A 1 284 ? 16.594 -5.484 -12.922 1 98.44 284 HIS A C 1
ATOM 2195 O O . HIS A 1 284 ? 16.219 -6.125 -13.914 1 98.44 284 HIS A O 1
ATOM 2201 N N . VAL A 1 285 ? 16.953 -6.082 -11.828 1 97.69 285 VAL A N 1
ATOM 2202 C CA . VAL A 1 285 ? 17.109 -7.535 -11.781 1 97.69 285 VAL A CA 1
ATOM 2203 C C . VAL A 1 285 ? 16.203 -8.109 -10.695 1 97.69 285 VAL A C 1
ATOM 2205 O O . VAL A 1 285 ? 16.094 -7.539 -9.609 1 97.69 285 VAL A O 1
ATOM 2208 N N . ARG A 1 286 ? 15.57 -9.219 -10.984 1 96.31 286 ARG A N 1
ATOM 2209 C CA . ARG A 1 286 ? 14.758 -9.977 -10.039 1 96.31 286 ARG A CA 1
ATOM 2210 C C . ARG A 1 286 ? 15.023 -11.469 -10.164 1 96.31 286 ARG A C 1
ATOM 2212 O O . ARG A 1 286 ? 15.586 -11.922 -11.172 1 96.31 286 ARG A O 1
ATOM 2219 N N . GLY A 1 287 ? 14.617 -12.211 -9.141 1 96 287 GLY A N 1
ATOM 2220 C CA . GLY A 1 287 ? 14.742 -13.656 -9.156 1 96 287 GLY A CA 1
ATOM 2221 C C . GLY A 1 287 ? 15.312 -14.219 -7.867 1 96 287 GLY A C 1
ATOM 2222 O O . GLY A 1 287 ? 15.984 -13.508 -7.121 1 96 287 GLY A O 1
ATOM 2223 N N . HIS A 1 288 ? 15.188 -15.508 -7.703 1 96.5 288 HIS A N 1
ATOM 2224 C CA . HIS A 1 288 ? 15.516 -16.156 -6.438 1 96.5 288 HIS A CA 1
ATOM 2225 C C . HIS A 1 288 ? 17.016 -16.375 -6.301 1 96.5 288 HIS A C 1
ATOM 2227 O O . HIS A 1 288 ? 17.516 -16.625 -5.203 1 96.5 288 HIS A O 1
ATOM 2233 N N . ALA A 1 289 ? 17.766 -16.328 -7.422 1 96.5 289 ALA A N 1
ATOM 2234 C CA . ALA A 1 289 ? 19.219 -16.469 -7.324 1 96.5 289 ALA A CA 1
ATOM 2235 C C . ALA A 1 289 ? 19.828 -15.312 -6.547 1 96.5 289 ALA A C 1
ATOM 2237 O O . ALA A 1 289 ? 20.969 -15.414 -6.066 1 96.5 289 ALA A O 1
ATOM 2238 N N . LEU A 1 290 ? 19.078 -14.281 -6.41 1 96.44 290 LEU A N 1
ATOM 2239 C CA . LEU A 1 290 ? 19.547 -13.125 -5.645 1 96.44 290 LEU A CA 1
ATOM 2240 C C . LEU A 1 290 ? 19.656 -13.469 -4.164 1 96.44 290 LEU A C 1
ATOM 2242 O O . LEU A 1 290 ? 20.266 -12.711 -3.396 1 96.44 290 LEU A O 1
ATOM 2246 N N . ALA A 1 291 ? 19.156 -14.555 -3.746 1 96.44 291 ALA A N 1
ATOM 2247 C CA . ALA A 1 291 ? 19.281 -15.008 -2.363 1 96.44 291 ALA A CA 1
ATOM 2248 C C . ALA A 1 291 ? 20.625 -15.688 -2.121 1 96.44 291 ALA A C 1
ATOM 2250 O O . ALA A 1 291 ? 21.031 -15.898 -0.973 1 96.44 291 ALA A O 1
ATOM 2251 N N . LEU A 1 292 ? 21.344 -16 -3.152 1 95.75 292 LEU A N 1
ATOM 2252 C CA . LEU A 1 292 ? 22.547 -16.828 -3.078 1 95.75 292 LEU A CA 1
ATOM 2253 C C . LEU A 1 292 ? 23.625 -16.141 -2.27 1 95.75 292 LEU A C 1
ATOM 2255 O O . LEU A 1 292 ? 24.312 -16.766 -1.451 1 95.75 292 LEU A O 1
ATOM 2259 N N . PRO A 1 293 ? 23.875 -14.828 -2.459 1 94.31 293 PRO A N 1
ATOM 2260 C CA . PRO A 1 293 ? 24.906 -14.172 -1.638 1 94.31 293 PRO A CA 1
ATOM 2261 C C . PRO A 1 293 ? 24.625 -14.32 -0.141 1 94.31 293 PRO A C 1
ATOM 2263 O O . PRO A 1 293 ? 25.562 -14.516 0.642 1 94.31 293 PRO A O 1
ATOM 2266 N N . GLY A 1 294 ? 23.422 -14.211 0.256 1 93.56 294 GLY A N 1
ATOM 2267 C CA . GLY A 1 294 ? 23.062 -14.375 1.658 1 93.56 294 GLY A CA 1
ATOM 2268 C C . GLY A 1 294 ? 23.266 -15.797 2.16 1 93.56 294 GLY A C 1
ATOM 2269 O O . GLY A 1 294 ? 23.5 -16.016 3.352 1 93.56 294 GLY A O 1
ATOM 2270 N N . ALA A 1 295 ? 23.172 -16.719 1.256 1 94 295 ALA A N 1
ATOM 2271 C CA . ALA A 1 295 ? 23.297 -18.125 1.61 1 94 295 ALA A CA 1
ATOM 2272 C C . ALA A 1 295 ? 24.766 -18.531 1.752 1 94 295 ALA A C 1
ATOM 2274 O O . ALA A 1 295 ? 25.094 -19.406 2.553 1 94 295 ALA A O 1
ATOM 2275 N N . THR A 1 296 ? 25.656 -18 0.979 1 90.69 296 THR A N 1
ATOM 2276 C CA . THR A 1 296 ? 27.047 -18.453 0.903 1 90.69 296 THR A CA 1
ATOM 2277 C C . THR A 1 296 ? 27.938 -17.609 1.795 1 90.69 296 THR A C 1
ATOM 2279 O O . THR A 1 296 ? 29.016 -18.062 2.213 1 90.69 296 THR A O 1
ATOM 2282 N N . GLY A 1 297 ? 27.594 -16.422 2.055 1 79.88 297 GLY A N 1
ATOM 2283 C CA . GLY A 1 297 ? 28.375 -15.555 2.92 1 79.88 297 GLY A CA 1
ATOM 2284 C C . GLY A 1 297 ? 29.656 -15.062 2.275 1 79.88 297 GLY A C 1
ATOM 2285 O O . GLY A 1 297 ? 30.594 -14.633 2.969 1 79.88 297 GLY A O 1
ATOM 2286 N N . ARG A 1 298 ? 29.719 -15.172 1 1 82.19 298 ARG A N 1
ATOM 2287 C CA . ARG A 1 298 ? 30.906 -14.688 0.298 1 82.19 298 ARG A CA 1
ATOM 2288 C C . ARG A 1 298 ? 31.047 -13.18 0.417 1 82.19 298 ARG A C 1
ATOM 2290 O O . ARG A 1 298 ? 30.047 -12.461 0.439 1 82.19 298 ARG A O 1
ATOM 2297 N N . ASP A 1 299 ? 32.25 -12.734 0.543 1 80.12 299 ASP A N 1
ATOM 2298 C CA . ASP A 1 299 ? 32.5 -11.305 0.73 1 80.12 299 ASP A CA 1
ATOM 2299 C C . ASP A 1 299 ? 32.812 -10.617 -0.599 1 80.12 299 ASP A C 1
ATOM 2301 O O . ASP A 1 299 ? 33.906 -10.125 -0.8 1 80.12 299 ASP A O 1
ATOM 2305 N N . GLU A 1 300 ? 32.062 -10.75 -1.565 1 84.75 300 GLU A N 1
ATOM 2306 C CA . GLU A 1 300 ? 32.125 -10.109 -2.873 1 84.75 300 GLU A CA 1
ATOM 2307 C C . GLU A 1 300 ? 30.875 -9.289 -3.162 1 84.75 300 GLU A C 1
ATOM 2309 O O . GLU A 1 300 ? 29.75 -9.727 -2.857 1 84.75 300 GLU A O 1
ATOM 2314 N N . SER A 1 301 ? 31.156 -8.109 -3.582 1 78 301 SER A N 1
ATOM 2315 C CA . SER A 1 301 ? 30 -7.305 -3.965 1 78 301 SER A CA 1
ATOM 2316 C C . SER A 1 301 ? 29.641 -7.512 -5.434 1 78 301 SER A C 1
ATOM 2318 O O . SER A 1 301 ? 30.516 -7.801 -6.254 1 78 301 SER A O 1
ATOM 2320 N N . PHE A 1 302 ? 28.453 -7.578 -5.852 1 77.94 302 PHE A N 1
ATOM 2321 C CA . PHE A 1 302 ? 28.078 -7.742 -7.254 1 77.94 302 PHE A CA 1
ATOM 2322 C C . PHE A 1 302 ? 27.234 -6.562 -7.73 1 77.94 302 PHE A C 1
ATOM 2324 O O . PHE A 1 302 ? 26.922 -6.461 -8.914 1 77.94 302 PHE A O 1
ATOM 2331 N N . SER A 1 303 ? 27.281 -5.414 -7.172 1 83.38 303 SER A N 1
ATOM 2332 C CA . SER A 1 303 ? 26.516 -4.199 -7.406 1 83.38 303 SER A CA 1
ATOM 2333 C C . SER A 1 303 ? 26.5 -3.83 -8.883 1 83.38 303 SER A C 1
ATOM 2335 O O . SER A 1 303 ? 26.812 -2.695 -9.25 1 83.38 303 SER A O 1
ATOM 2337 N N . ILE A 1 304 ? 26.047 -4.742 -9.82 1 92.88 304 ILE A N 1
ATOM 2338 C CA . ILE A 1 304 ? 25.953 -4.574 -11.273 1 92.88 304 ILE A CA 1
ATOM 2339 C C . ILE A 1 304 ? 24.594 -3.965 -11.641 1 92.88 304 ILE A C 1
ATOM 2341 O O . ILE A 1 304 ? 24.547 -2.969 -12.359 1 92.88 304 ILE A O 1
ATOM 2345 N N . PRO A 1 305 ? 23.516 -4.512 -11.094 1 96.62 305 PRO A N 1
ATOM 2346 C CA . PRO A 1 305 ? 22.219 -3.928 -11.445 1 96.62 305 PRO A CA 1
ATOM 2347 C C . PRO A 1 305 ? 22.031 -2.518 -10.891 1 96.62 305 PRO A C 1
ATOM 2349 O O . PRO A 1 305 ? 22.656 -2.16 -9.891 1 96.62 305 PRO A O 1
ATOM 2352 N N . ASP A 1 306 ? 21.234 -1.737 -11.539 1 97.56 306 ASP A N 1
ATOM 2353 C CA . ASP A 1 306 ? 20.875 -0.412 -11.047 1 97.56 306 ASP A CA 1
ATOM 2354 C C . ASP A 1 306 ? 19.781 -0.498 -9.992 1 97.56 306 ASP A C 1
ATOM 2356 O O . ASP A 1 306 ? 19.641 0.402 -9.156 1 97.56 306 ASP A O 1
ATOM 2360 N N . SER A 1 307 ? 19.047 -1.48 -10.055 1 97.94 307 SER A N 1
ATOM 2361 C CA . SER A 1 307 ? 18.047 -1.78 -9.031 1 97.94 307 SER A CA 1
ATOM 2362 C C . SER A 1 307 ? 17.781 -3.279 -8.953 1 97.94 307 SER A C 1
ATOM 2364 O O . SER A 1 307 ? 17.969 -4.004 -9.93 1 97.94 307 SER A O 1
ATOM 2366 N N . VAL A 1 308 ? 17.438 -3.775 -7.781 1 97.62 308 VAL A N 1
ATOM 2367 C CA . VAL A 1 308 ? 17.125 -5.18 -7.547 1 97.62 308 VAL A CA 1
ATOM 2368 C C . VAL A 1 308 ? 15.93 -5.297 -6.598 1 97.62 308 VAL A C 1
ATOM 2370 O O . VAL A 1 308 ? 15.789 -4.5 -5.668 1 97.62 308 VAL A O 1
ATOM 2373 N N . THR A 1 309 ? 15.07 -6.219 -6.844 1 97.75 309 THR A N 1
ATOM 2374 C CA . THR A 1 309 ? 13.969 -6.52 -5.934 1 97.75 309 THR A CA 1
ATOM 2375 C C . THR A 1 309 ? 14.234 -7.82 -5.18 1 97.75 309 THR A C 1
ATOM 2377 O O . THR A 1 309 ? 14.43 -8.867 -5.797 1 97.75 309 THR A O 1
ATOM 2380 N N . LEU A 1 310 ? 14.234 -7.738 -3.893 1 97.25 310 LEU A N 1
ATOM 2381 C CA . LEU A 1 310 ? 14.391 -8.898 -3.021 1 97.25 310 LEU A CA 1
ATOM 2382 C C . LEU A 1 310 ? 13.078 -9.25 -2.338 1 97.25 310 LEU A C 1
ATOM 2384 O O . LEU A 1 310 ? 12.258 -8.367 -2.061 1 97.25 310 LEU A O 1
ATOM 2388 N N . THR A 1 311 ? 12.875 -10.539 -2.109 1 95.88 311 THR A N 1
ATOM 2389 C CA . THR A 1 311 ? 11.664 -11 -1.451 1 95.88 311 THR A CA 1
ATOM 2390 C C . THR A 1 311 ? 11.992 -11.789 -0.187 1 95.88 311 THR A C 1
ATOM 2392 O O . THR A 1 311 ? 11.805 -13.008 -0.139 1 95.88 311 THR A O 1
ATOM 2395 N N . PRO A 1 312 ? 12.336 -11.117 0.878 1 95.94 312 PRO A N 1
ATOM 2396 C CA . PRO A 1 312 ? 12.773 -11.797 2.1 1 95.94 312 PRO A CA 1
ATOM 2397 C C . PRO A 1 312 ? 11.68 -12.656 2.729 1 95.94 312 PRO A C 1
ATOM 2399 O O . PRO A 1 312 ? 11.969 -13.664 3.373 1 95.94 312 PRO A O 1
ATOM 2402 N N . GLY A 1 313 ? 10.438 -12.289 2.635 1 93.12 313 GLY A N 1
ATOM 2403 C CA . GLY A 1 313 ? 9.359 -13.078 3.207 1 93.12 313 GLY A CA 1
ATOM 2404 C C . GLY A 1 313 ? 9.422 -14.547 2.828 1 93.12 313 GLY A C 1
ATOM 2405 O O . GLY A 1 313 ? 9.719 -15.398 3.666 1 93.12 313 GLY A O 1
ATOM 2406 N N . PRO A 1 314 ? 9.242 -14.797 1.57 1 91.12 314 PRO A N 1
ATOM 2407 C CA . PRO A 1 314 ? 9.359 -16.188 1.116 1 91.12 314 PRO A CA 1
ATOM 2408 C C . PRO A 1 314 ? 10.758 -16.766 1.346 1 91.12 314 PRO A C 1
ATOM 2410 O O . PRO A 1 314 ? 10.891 -17.938 1.71 1 91.12 314 PRO A O 1
ATOM 2413 N N . TRP A 1 315 ? 11.797 -16.016 1.18 1 95.06 315 TRP A N 1
ATOM 2414 C CA . TRP A 1 315 ? 13.172 -16.5 1.295 1 95.06 315 TRP A CA 1
ATOM 2415 C C . TRP A 1 315 ? 13.461 -16.984 2.713 1 95.06 315 TRP A C 1
ATOM 2417 O O . TRP A 1 315 ? 14.062 -18.031 2.906 1 95.06 315 TRP A O 1
ATOM 2427 N N . PHE A 1 316 ? 12.992 -16.219 3.691 1 93.56 316 PHE A N 1
ATOM 2428 C CA . PHE A 1 316 ? 13.242 -16.562 5.086 1 93.56 316 PHE A CA 1
ATOM 2429 C C . PHE A 1 316 ? 12.133 -17.453 5.637 1 93.56 316 PHE A C 1
ATOM 2431 O O . PHE A 1 316 ? 12.234 -17.969 6.75 1 93.56 316 PHE A O 1
ATOM 2438 N N . GLY A 1 317 ? 11.078 -17.641 4.879 1 88.88 317 GLY A N 1
ATOM 2439 C CA . GLY A 1 317 ? 9.938 -18.406 5.352 1 88.88 317 GLY A CA 1
ATOM 2440 C C . GLY A 1 317 ? 9.141 -17.688 6.426 1 88.88 317 GLY A C 1
ATOM 2441 O O . GLY A 1 317 ? 8.648 -18.328 7.363 1 88.88 317 GLY A O 1
ATOM 2442 N N . VAL A 1 318 ? 9.148 -16.453 6.406 1 91.38 318 VAL A N 1
ATOM 2443 C CA . VAL A 1 318 ? 8.453 -15.648 7.402 1 91.38 318 VAL A CA 1
ATOM 2444 C C . VAL A 1 318 ? 7.375 -14.812 6.723 1 91.38 318 VAL A C 1
ATOM 2446 O O . VAL A 1 318 ? 7.676 -13.93 5.914 1 91.38 318 VAL A O 1
ATOM 2449 N N . PRO A 1 319 ? 6.09 -15.039 7.07 1 86.88 319 PRO A N 1
ATOM 2450 C CA . PRO A 1 319 ? 5.02 -14.266 6.43 1 86.88 319 PRO A CA 1
ATOM 2451 C C . PRO A 1 319 ? 4.988 -12.805 6.875 1 86.88 319 PRO A C 1
ATOM 2453 O O . PRO A 1 319 ? 5.434 -12.484 7.98 1 86.88 319 PRO A O 1
ATOM 2456 N N . GLY A 1 320 ? 4.484 -11.984 6.008 1 88.94 320 GLY A N 1
ATOM 2457 C CA . GLY A 1 320 ? 4.199 -10.602 6.375 1 88.94 320 GLY A CA 1
ATOM 2458 C C . GLY A 1 320 ? 5.395 -9.68 6.207 1 88.94 320 GLY A C 1
ATOM 2459 O O . GLY A 1 320 ? 5.305 -8.484 6.473 1 88.94 320 GLY A O 1
ATOM 2460 N N . LEU A 1 321 ? 6.539 -10.234 5.836 1 94.44 321 LEU A N 1
ATOM 2461 C CA . LEU A 1 321 ? 7.684 -9.359 5.594 1 94.44 321 LEU A CA 1
ATOM 2462 C C . LEU A 1 321 ? 7.508 -8.578 4.293 1 94.44 321 LEU A C 1
ATOM 2464 O O . LEU A 1 321 ? 6.906 -9.086 3.34 1 94.44 321 LEU A O 1
ATOM 2468 N N . PRO A 1 322 ? 8.031 -7.402 4.262 1 94.75 322 PRO A N 1
ATOM 2469 C CA . PRO A 1 322 ? 7.918 -6.609 3.037 1 94.75 322 PRO A CA 1
ATOM 2470 C C . PRO A 1 322 ? 8.875 -7.078 1.94 1 94.75 322 PRO A C 1
ATOM 2472 O O . PRO A 1 322 ? 9.898 -7.703 2.234 1 94.75 322 PRO A O 1
ATOM 2475 N N . THR A 1 323 ? 8.477 -6.805 0.682 1 95.94 323 THR A N 1
ATOM 2476 C CA . THR A 1 323 ? 9.422 -6.84 -0.425 1 95.94 323 THR A CA 1
ATOM 2477 C C . THR A 1 323 ? 10.359 -5.637 -0.378 1 95.94 323 THR A C 1
ATOM 2479 O O . THR A 1 323 ? 9.969 -4.559 0.073 1 95.94 323 THR A O 1
ATOM 2482 N N . VAL A 1 324 ? 11.57 -5.828 -0.767 1 97 324 VAL A N 1
ATOM 2483 C CA . VAL A 1 324 ? 12.539 -4.746 -0.713 1 97 324 VAL A CA 1
ATOM 2484 C C . VAL A 1 324 ? 13.109 -4.492 -2.107 1 97 324 VAL A C 1
ATOM 2486 O O . VAL A 1 324 ? 13.656 -5.402 -2.736 1 97 324 VAL A O 1
ATOM 2489 N N . THR A 1 325 ? 12.961 -3.299 -2.594 1 97.62 325 THR A N 1
ATOM 2490 C CA . THR A 1 325 ? 13.609 -2.912 -3.844 1 97.62 325 THR A CA 1
ATOM 2491 C C . THR A 1 325 ? 14.789 -1.985 -3.578 1 97.62 325 THR A C 1
ATOM 2493 O O . THR A 1 325 ? 14.617 -0.881 -3.061 1 97.62 325 THR A O 1
ATOM 2496 N N . PHE A 1 326 ? 15.938 -2.451 -3.875 1 97.25 326 PHE A N 1
ATOM 2497 C CA . PHE A 1 326 ? 17.141 -1.634 -3.832 1 97.25 326 PHE A CA 1
ATOM 2498 C C . PHE A 1 326 ? 17.344 -0.896 -5.152 1 97.25 326 PHE A C 1
ATOM 2500 O O . PHE A 1 326 ? 17.125 -1.461 -6.223 1 97.25 326 PHE A O 1
ATOM 2507 N N . TYR A 1 327 ? 17.719 0.361 -5.109 1 96.88 327 TYR A N 1
ATOM 2508 C CA . TYR A 1 327 ? 17.844 1.129 -6.344 1 96.88 327 TYR A CA 1
ATOM 2509 C C . TYR A 1 327 ? 18.922 2.191 -6.227 1 96.88 327 TYR A C 1
ATOM 2511 O O . TYR A 1 327 ? 19.219 2.664 -5.129 1 96.88 327 TYR A O 1
ATOM 2519 N N . LYS A 1 328 ? 19.484 2.541 -7.332 1 95.12 328 LYS A N 1
ATOM 2520 C CA . LYS A 1 328 ? 20.406 3.67 -7.484 1 95.12 328 LYS A CA 1
ATOM 2521 C C . LYS A 1 328 ? 19.703 4.848 -8.164 1 95.12 328 LYS A C 1
ATOM 2523 O O . LYS A 1 328 ? 18.812 4.656 -8.984 1 95.12 328 LYS A O 1
ATOM 2528 N N . ILE A 1 329 ? 19.984 6.023 -7.723 1 92.5 329 ILE A N 1
ATOM 2529 C CA . ILE A 1 329 ? 19.484 7.227 -8.367 1 92.5 329 ILE A CA 1
ATOM 2530 C C . ILE A 1 329 ? 20.391 7.629 -9.523 1 92.5 329 ILE A C 1
ATOM 2532 O O . ILE A 1 329 ? 21.594 7.805 -9.336 1 92.5 329 ILE A O 1
ATOM 2536 N N . PRO A 1 330 ? 19.844 7.703 -10.695 1 90.56 330 PRO A N 1
ATOM 2537 C CA . PRO A 1 330 ? 20.672 8.055 -11.844 1 90.56 330 PRO A CA 1
ATOM 2538 C C . PRO A 1 330 ? 21.297 9.445 -11.719 1 90.56 330 PRO A C 1
ATOM 2540 O O . PRO A 1 330 ? 20.703 10.336 -11.086 1 90.56 330 PRO A O 1
ATOM 2543 N N . GLU A 1 331 ? 22.406 9.609 -12.242 1 81.25 331 GLU A N 1
ATOM 2544 C CA . GLU A 1 331 ? 23.109 10.883 -12.219 1 81.25 331 GLU A CA 1
ATOM 2545 C C . GLU A 1 331 ? 22.422 11.922 -13.102 1 81.25 331 GLU A C 1
ATOM 2547 O O . GLU A 1 331 ? 21.766 11.57 -14.086 1 81.25 331 GLU A O 1
ATOM 2552 N N . ALA A 1 332 ? 22.438 13.219 -12.633 1 67.25 332 ALA A N 1
ATOM 2553 C CA . ALA A 1 332 ? 21.781 14.312 -13.336 1 67.25 332 ALA A CA 1
ATOM 2554 C C . ALA A 1 332 ? 22.266 14.406 -14.781 1 67.25 332 ALA A C 1
ATOM 2556 O O . ALA A 1 332 ? 23.453 14.195 -15.062 1 67.25 332 ALA A O 1
ATOM 2557 N N . ILE A 1 333 ? 21.328 14.367 -15.695 1 56.34 333 ILE A N 1
ATOM 2558 C CA . ILE A 1 333 ? 21.672 14.625 -17.094 1 56.34 333 ILE A CA 1
ATOM 2559 C C . ILE A 1 333 ? 22.078 16.094 -17.266 1 56.34 333 ILE A C 1
ATOM 2561 O O . ILE A 1 333 ? 21.312 16.984 -16.906 1 56.34 333 ILE A O 1
ATOM 2565 N N . THR A 1 334 ? 23.359 16.516 -16.891 1 46.19 334 THR A N 1
ATOM 2566 C CA . THR A 1 334 ? 23.828 17.875 -17.109 1 46.19 334 THR A CA 1
ATOM 2567 C C . THR A 1 334 ? 23.328 18.406 -18.453 1 46.19 334 THR A C 1
ATOM 2569 O O . THR A 1 334 ? 23.766 17.938 -19.516 1 46.19 334 THR A O 1
ATOM 2572 N N . ALA A 1 335 ? 22.266 18.797 -18.844 1 38.59 335 ALA A N 1
ATOM 2573 C CA . ALA A 1 335 ? 22.234 19.625 -20.047 1 38.59 335 ALA A CA 1
ATOM 2574 C C . ALA A 1 335 ? 23.359 20.656 -20.047 1 38.59 335 ALA A C 1
ATOM 2576 O O . ALA A 1 335 ? 24.438 20.422 -20.609 1 38.59 335 ALA A O 1
ATOM 2577 N N . ASN A 1 336 ? 23.031 22.156 -20.641 1 30.83 336 ASN A N 1
ATOM 2578 C CA . ASN A 1 336 ? 23.922 23.312 -20.656 1 30.83 336 ASN A CA 1
ATOM 2579 C C . ASN A 1 336 ? 24.547 23.547 -19.281 1 30.83 336 ASN A C 1
ATOM 2581 O O . ASN A 1 336 ? 23.969 23.203 -18.25 1 30.83 336 ASN A O 1
ATOM 2585 N N . ASP A 1 337 ? 25.938 24.062 -19.219 1 33.94 337 ASP A N 1
ATOM 2586 C CA . ASP A 1 337 ? 26.906 24.641 -18.281 1 33.94 337 ASP A CA 1
ATOM 2587 C C . ASP A 1 337 ? 26.203 25.484 -17.203 1 33.94 337 ASP A C 1
ATOM 2589 O O . ASP A 1 337 ? 26.828 25.875 -16.219 1 33.94 337 ASP A O 1
ATOM 2593 N N . GLN A 1 338 ? 25.297 26.469 -17.609 1 29.88 338 GLN A N 1
ATOM 2594 C CA . GLN A 1 338 ? 25.031 27.672 -16.844 1 29.88 338 GLN A CA 1
ATOM 2595 C C . GLN A 1 338 ? 24.141 27.391 -15.641 1 29.88 338 GLN A C 1
ATOM 2597 O O . GLN A 1 338 ? 23.969 28.234 -14.766 1 29.88 338 GLN A O 1
ATOM 2602 N N . SER A 1 339 ? 23.047 26.672 -15.789 1 31.92 339 SER A N 1
ATOM 2603 C CA . SER A 1 339 ? 22.188 26.844 -14.625 1 31.92 339 SER A CA 1
ATOM 2604 C C . SER A 1 339 ? 22.656 25.969 -13.461 1 31.92 339 SER A C 1
ATOM 2606 O O . SER A 1 339 ? 22.172 24.844 -13.305 1 31.92 339 SER A O 1
ATOM 2608 N N . LYS A 1 340 ? 24.031 25.891 -13.117 1 32.41 340 LYS A N 1
ATOM 2609 C CA . LYS A 1 340 ? 24.688 25.438 -11.891 1 32.41 340 LYS A CA 1
ATOM 2610 C C . LYS A 1 340 ? 23.938 25.922 -10.656 1 32.41 340 LYS A C 1
ATOM 2612 O O . LYS A 1 340 ? 24.328 25.625 -9.523 1 32.41 340 LYS A O 1
ATOM 2617 N N . VAL A 1 341 ? 23.328 27.109 -10.656 1 28.41 341 VAL A N 1
ATOM 2618 C CA . VAL A 1 341 ? 23.078 27.828 -9.406 1 28.41 341 VAL A CA 1
ATOM 2619 C C . VAL A 1 341 ? 22.094 27.062 -8.547 1 28.41 341 VAL A C 1
ATOM 2621 O O . VAL A 1 341 ? 21.703 27.5 -7.469 1 28.41 341 VAL A O 1
ATOM 2624 N N . VAL A 1 342 ? 21.078 26.5 -9.18 1 32.03 342 VAL A N 1
ATOM 2625 C CA . VAL A 1 342 ? 20.078 26.469 -8.125 1 32.03 342 VAL A CA 1
ATOM 2626 C C . VAL A 1 342 ? 20.609 25.688 -6.922 1 32.03 342 VAL A C 1
ATOM 2628 O O . VAL A 1 342 ? 21.5 24.844 -7.074 1 32.03 342 VAL A O 1
ATOM 2631 N N . SER A 1 343 ? 19.906 25.734 -5.602 1 30.83 343 SER A N 1
ATOM 2632 C CA . SER A 1 343 ? 20.141 25.688 -4.16 1 30.83 343 SER A CA 1
ATOM 2633 C C . SER A 1 343 ? 20.578 24.281 -3.717 1 30.83 343 SER A C 1
ATOM 2635 O O . SER A 1 343 ? 20.125 23.281 -4.277 1 30.83 343 SER A O 1
ATOM 2637 N N . ALA A 1 344 ? 21.781 24 -3.158 1 32.97 344 ALA A N 1
ATOM 2638 C CA . ALA A 1 344 ? 22.484 23.062 -2.293 1 32.97 344 ALA A CA 1
ATOM 2639 C C . ALA A 1 344 ? 21.516 22.203 -1.492 1 32.97 344 ALA A C 1
ATOM 2641 O O . ALA A 1 344 ? 21.906 21.25 -0.822 1 32.97 344 ALA A O 1
ATOM 2642 N N . ALA A 1 345 ? 20.391 22.766 -0.952 1 37.19 345 ALA A N 1
ATOM 2643 C CA . ALA A 1 345 ? 19.719 22.031 0.11 1 37.19 345 ALA A CA 1
ATOM 2644 C C . ALA A 1 345 ? 19.266 20.656 -0.372 1 37.19 345 ALA A C 1
ATOM 2646 O O . ALA A 1 345 ? 19.422 19.656 0.341 1 37.19 345 ALA A O 1
ATOM 2647 N N . GLY A 1 346 ? 18 20.156 -0.929 1 42.19 346 GLY A N 1
ATOM 2648 C CA . GLY A 1 346 ? 17.656 18.797 -1.289 1 42.19 346 GLY A CA 1
ATOM 2649 C C . GLY A 1 346 ? 18.172 18.391 -2.662 1 42.19 346 GLY A C 1
ATOM 2650 O O . GLY A 1 346 ? 17.859 19.047 -3.658 1 42.19 346 GLY A O 1
ATOM 2651 N N . SER A 1 347 ? 19.438 17.75 -2.699 1 50.78 347 SER A N 1
ATOM 2652 C CA . SER A 1 347 ? 20.094 17.281 -3.918 1 50.78 347 SER A CA 1
ATOM 2653 C C . SER A 1 347 ? 19.078 16.828 -4.961 1 50.78 347 SER A C 1
ATOM 2655 O O . SER A 1 347 ? 17.969 16.422 -4.613 1 50.78 347 SER A O 1
ATOM 2657 N N . ARG A 1 348 ? 19.25 17.359 -6.223 1 54.56 348 ARG A N 1
ATOM 2658 C CA . ARG A 1 348 ? 18.484 16.906 -7.375 1 54.56 348 ARG A CA 1
ATOM 2659 C C . ARG A 1 348 ? 18.172 15.414 -7.266 1 54.56 348 ARG A C 1
ATOM 2661 O O . ARG A 1 348 ? 17.078 14.977 -7.629 1 54.56 348 ARG A O 1
ATOM 2668 N N . GLU A 1 349 ? 19.188 14.797 -6.691 1 56.31 349 GLU A N 1
ATOM 2669 C CA . GLU A 1 349 ? 19.031 13.359 -6.539 1 56.31 349 GLU A CA 1
ATOM 2670 C C . GLU A 1 349 ? 17.906 13.031 -5.559 1 56.31 349 GLU A C 1
ATOM 2672 O O . GLU A 1 349 ? 17.062 12.172 -5.836 1 56.31 349 GLU A O 1
ATOM 2677 N N . GLY A 1 350 ? 17.906 13.719 -4.543 1 67.25 350 GLY A N 1
ATOM 2678 C CA . GLY A 1 350 ? 16.859 13.508 -3.559 1 67.25 350 GLY A CA 1
ATOM 2679 C C . GLY A 1 350 ? 15.484 13.898 -4.062 1 67.25 350 GLY A C 1
ATOM 2680 O O . GLY A 1 350 ? 14.492 13.234 -3.758 1 67.25 350 GLY A O 1
ATOM 2681 N N . ALA A 1 351 ? 15.516 14.766 -4.98 1 77.75 351 ALA A N 1
ATOM 2682 C CA . ALA A 1 351 ? 14.258 15.258 -5.531 1 77.75 351 ALA A CA 1
ATOM 2683 C C . ALA A 1 351 ? 13.641 14.234 -6.484 1 77.75 351 ALA A C 1
ATOM 2685 O O . ALA A 1 351 ? 12.422 14.031 -6.48 1 77.75 351 ALA A O 1
ATOM 2686 N N . LEU A 1 352 ? 14.531 13.5 -7.289 1 85 352 LEU A N 1
ATOM 2687 C CA . LEU A 1 352 ? 14.047 12.516 -8.242 1 85 352 LEU A CA 1
ATOM 2688 C C . LEU A 1 352 ? 13.383 11.344 -7.523 1 85 352 LEU A C 1
ATOM 2690 O O . LEU A 1 352 ? 12.297 10.906 -7.91 1 85 352 LEU A O 1
ATOM 2694 N N . ALA A 1 353 ? 14.047 10.867 -6.531 1 87.38 353 ALA A N 1
ATOM 2695 C CA . ALA A 1 353 ? 13.492 9.766 -5.742 1 87.38 353 ALA A CA 1
ATOM 2696 C C . ALA A 1 353 ? 12.203 10.18 -5.047 1 87.38 353 ALA A C 1
ATOM 2698 O O . ALA A 1 353 ? 11.258 9.398 -4.961 1 87.38 353 ALA A O 1
ATOM 2699 N N . ALA A 1 354 ? 12.133 11.398 -4.598 1 84.56 354 ALA A N 1
ATOM 2700 C CA . ALA A 1 354 ? 10.938 11.914 -3.928 1 84.56 354 ALA A CA 1
ATOM 2701 C C . ALA A 1 354 ? 9.773 12.031 -4.902 1 84.56 354 ALA A C 1
ATOM 2703 O O . ALA A 1 354 ? 8.641 11.664 -4.57 1 84.56 354 ALA A O 1
ATOM 2704 N N . LEU A 1 355 ? 10.094 12.484 -6.082 1 83.88 355 LEU A N 1
ATOM 2705 C CA . LEU A 1 355 ? 9.062 12.625 -7.109 1 83.88 355 LEU A CA 1
ATOM 2706 C C . LEU A 1 355 ? 8.469 11.273 -7.477 1 83.88 355 LEU A C 1
ATOM 2708 O O . LEU A 1 355 ? 7.285 11.18 -7.809 1 83.88 355 LEU A O 1
ATOM 2712 N N . ALA A 1 356 ? 9.328 10.266 -7.371 1 89.88 356 ALA A N 1
ATOM 2713 C CA . ALA A 1 356 ? 8.906 8.922 -7.754 1 89.88 356 ALA A CA 1
ATOM 2714 C C . ALA A 1 356 ? 8.227 8.211 -6.59 1 89.88 356 ALA A C 1
ATOM 2716 O O . ALA A 1 356 ? 7.742 7.086 -6.742 1 89.88 356 ALA A O 1
ATOM 2717 N N . GLY A 1 357 ? 8.211 8.836 -5.445 1 87.06 357 GLY A N 1
ATOM 2718 C CA . GLY A 1 357 ? 7.574 8.25 -4.277 1 87.06 357 GLY A CA 1
ATOM 2719 C C . GLY A 1 357 ? 8.445 7.23 -3.572 1 87.06 357 GLY A C 1
ATOM 2720 O O . GLY A 1 357 ? 7.945 6.363 -2.852 1 87.06 357 GLY A O 1
ATOM 2721 N N . LEU A 1 358 ? 9.734 7.273 -3.756 1 89.94 358 LEU A N 1
ATOM 2722 C CA . LEU A 1 358 ? 10.641 6.285 -3.193 1 89.94 358 LEU A CA 1
ATOM 2723 C C . LEU A 1 358 ? 11.117 6.707 -1.805 1 89.94 358 LEU A C 1
ATOM 2725 O O . LEU A 1 358 ? 11.617 5.883 -1.037 1 89.94 358 LEU A O 1
ATOM 2729 N N . THR A 1 359 ? 11.188 7.992 -1.343 1 76.81 359 THR A N 1
ATOM 2730 C CA . THR A 1 359 ? 11.711 8.438 -0.06 1 76.81 359 THR A CA 1
ATOM 2731 C C . THR A 1 359 ? 10.602 9.023 0.808 1 76.81 359 THR A C 1
ATOM 2733 O O . THR A 1 359 ? 10.789 9.227 2.01 1 76.81 359 THR A O 1
ATOM 2736 N N . GLY A 1 360 ? 9.461 9.336 0.295 1 60.94 360 GLY A N 1
ATOM 2737 C CA . GLY A 1 360 ? 8.484 10.117 1.039 1 60.94 360 GLY A CA 1
ATOM 2738 C C . GLY A 1 360 ? 7.438 9.266 1.73 1 60.94 360 GLY A C 1
ATOM 2739 O O . GLY A 1 360 ? 7.289 8.078 1.42 1 60.94 360 GLY A O 1
ATOM 2740 N N . GLY A 1 361 ? 6.98 9.742 3.01 1 55.47 361 GLY A N 1
ATOM 2741 C CA . GLY A 1 361 ? 5.723 9.352 3.625 1 55.47 361 GLY A CA 1
ATOM 2742 C C . GLY A 1 361 ? 5.867 8.211 4.609 1 55.47 361 GLY A C 1
ATOM 2743 O O . GLY A 1 361 ? 6.969 7.926 5.086 1 55.47 361 GLY A O 1
ATOM 2744 N N . GLY A 1 362 ? 4.902 7.703 5.062 1 55.16 362 GLY A N 1
ATOM 2745 C CA . GLY A 1 362 ? 4.66 6.531 5.891 1 55.16 362 GLY A CA 1
ATOM 2746 C C . GLY A 1 362 ? 5.262 5.266 5.316 1 55.16 362 GLY A C 1
ATOM 2747 O O . GLY A 1 362 ? 5.086 4.18 5.875 1 55.16 362 GLY A O 1
ATOM 2748 N N . ALA A 1 363 ? 6.242 5.555 4.355 1 58.34 363 ALA A N 1
ATOM 2749 C CA . ALA A 1 363 ? 6.734 4.441 3.545 1 58.34 363 ALA A CA 1
ATOM 2750 C C . ALA A 1 363 ? 7.891 3.729 4.234 1 58.34 363 ALA A C 1
ATOM 2752 O O . ALA A 1 363 ? 8.367 2.697 3.752 1 58.34 363 ALA A O 1
ATOM 2753 N N . ARG A 1 364 ? 8.172 4.223 5.387 1 72.62 364 ARG A N 1
ATOM 2754 C CA . ARG A 1 364 ? 9.367 3.588 5.926 1 72.62 364 ARG A CA 1
ATOM 2755 C C . ARG A 1 364 ? 9.023 2.646 7.074 1 72.62 364 ARG A C 1
ATOM 2757 O O . ARG A 1 364 ? 9.82 1.778 7.434 1 72.62 364 ARG A O 1
ATOM 2764 N N . MET A 1 365 ? 7.836 2.691 7.52 1 83.12 365 MET A N 1
ATOM 2765 C CA . MET A 1 365 ? 7.418 1.88 8.664 1 83.12 365 MET A CA 1
ATOM 2766 C C . MET A 1 365 ? 7.32 0.408 8.273 1 83.12 365 MET A C 1
ATOM 2768 O O . MET A 1 365 ? 7.508 -0.473 9.117 1 83.12 365 MET A O 1
ATOM 2772 N N . PRO A 1 366 ? 7.164 0.168 7.047 1 87.12 366 PRO A N 1
ATOM 2773 C CA . PRO A 1 366 ? 7.07 -1.24 6.656 1 87.12 366 PRO A CA 1
ATOM 2774 C C . PRO A 1 366 ? 8.359 -2.012 6.91 1 87.12 366 PRO A C 1
ATOM 2776 O O . PRO A 1 366 ? 8.352 -3.244 6.965 1 87.12 366 PRO A O 1
ATOM 2779 N N . ALA A 1 367 ? 9.438 -1.312 7.062 1 94.62 367 ALA A N 1
ATOM 2780 C CA . ALA A 1 367 ? 10.719 -1.965 7.328 1 94.62 367 ALA A CA 1
ATOM 2781 C C . ALA A 1 367 ? 10.734 -2.598 8.719 1 94.62 367 ALA A C 1
ATOM 2783 O O . ALA A 1 367 ? 11.594 -3.424 9.016 1 94.62 367 ALA A O 1
ATOM 2784 N N . LEU A 1 368 ? 9.789 -2.184 9.547 1 94.38 368 LEU A N 1
ATOM 2785 C CA . LEU A 1 368 ? 9.781 -2.611 10.938 1 94.38 368 LEU A CA 1
ATOM 2786 C C . LEU A 1 368 ? 9.68 -4.129 11.039 1 94.38 368 LEU A C 1
ATOM 2788 O O . LEU A 1 368 ? 10.336 -4.746 11.875 1 94.38 368 LEU A O 1
ATOM 2792 N N . ALA A 1 369 ? 8.836 -4.75 10.266 1 95.06 369 ALA A N 1
ATOM 2793 C CA . ALA A 1 369 ? 8.664 -6.203 10.312 1 95.06 369 ALA A CA 1
ATOM 2794 C C . ALA A 1 369 ? 9.977 -6.914 10.008 1 95.06 369 ALA A C 1
ATOM 2796 O O . ALA A 1 369 ? 10.336 -7.887 10.68 1 95.06 369 ALA A O 1
ATOM 2797 N N . LEU A 1 370 ? 10.617 -6.469 8.961 1 96.31 370 LEU A N 1
ATOM 2798 C CA . LEU A 1 370 ? 11.906 -7.062 8.609 1 96.31 370 LEU A CA 1
ATOM 2799 C C . LEU A 1 370 ? 12.953 -6.766 9.672 1 96.31 370 LEU A C 1
ATOM 2801 O O . LEU A 1 370 ? 13.766 -7.629 10.008 1 96.31 370 LEU A O 1
ATOM 2805 N N . TRP A 1 371 ? 12.953 -5.531 10.203 1 95.19 371 TRP A N 1
ATOM 2806 C CA . TRP A 1 371 ? 13.836 -5.121 11.289 1 95.19 371 TRP A CA 1
ATOM 2807 C C . TRP A 1 371 ? 13.695 -6.047 12.492 1 95.19 371 TRP A C 1
ATOM 2809 O O . TRP A 1 371 ? 14.695 -6.512 13.047 1 95.19 371 TRP A O 1
ATOM 2819 N N . THR A 1 372 ? 12.516 -6.355 12.859 1 94 372 THR A N 1
ATOM 2820 C CA . THR A 1 372 ? 12.227 -7.238 13.992 1 94 372 THR A CA 1
ATOM 2821 C C . THR A 1 372 ? 12.617 -8.68 13.664 1 94 372 THR A C 1
ATOM 2823 O O . THR A 1 372 ? 13.164 -9.383 14.508 1 94 372 THR A O 1
ATOM 2826 N N . CYS A 1 373 ? 12.328 -9.109 12.469 1 94 373 CYS A N 1
ATOM 2827 C CA . CYS A 1 373 ? 12.664 -10.461 12.016 1 94 373 CYS A CA 1
ATOM 2828 C C . CYS A 1 373 ? 14.164 -10.703 12.094 1 94 373 CYS A C 1
ATOM 2830 O O . CYS A 1 373 ? 14.602 -11.727 12.633 1 94 373 CYS A O 1
ATOM 2832 N N . VAL A 1 374 ? 14.938 -9.773 11.625 1 94.56 374 VAL A N 1
ATOM 2833 C CA . VAL A 1 374 ? 16.391 -9.898 11.57 1 94.56 374 VAL A CA 1
ATOM 2834 C C . VAL A 1 374 ? 16.953 -9.93 12.984 1 94.56 374 VAL A C 1
ATOM 2836 O O . VAL A 1 374 ? 17.875 -10.711 13.281 1 94.56 374 VAL A O 1
ATOM 2839 N N . ARG A 1 375 ? 16.453 -9.164 13.812 1 92.62 375 ARG A N 1
ATOM 2840 C CA . ARG A 1 375 ? 16.938 -9.125 15.195 1 92.62 375 ARG A CA 1
ATOM 2841 C C . ARG A 1 375 ? 16.531 -10.398 15.945 1 92.62 375 ARG A C 1
ATOM 2843 O O . ARG A 1 375 ? 17.328 -10.938 16.719 1 92.62 375 ARG A O 1
ATOM 2850 N N . ALA A 1 376 ? 15.328 -10.797 15.742 1 93.69 376 ALA A N 1
ATOM 2851 C CA . ALA A 1 376 ? 14.844 -11.984 16.438 1 93.69 376 ALA A CA 1
ATOM 2852 C C . ALA A 1 376 ? 15.609 -13.227 15.992 1 93.69 376 ALA A C 1
ATOM 2854 O O . ALA A 1 376 ? 15.906 -14.102 16.812 1 93.69 376 ALA A O 1
ATOM 2855 N N . ALA A 1 377 ? 15.906 -13.336 14.719 1 93.75 377 ALA A N 1
ATOM 2856 C CA . ALA A 1 377 ? 16.547 -14.531 14.18 1 93.75 377 ALA A CA 1
ATOM 2857 C C . ALA A 1 377 ? 18.062 -14.453 14.32 1 93.75 377 ALA A C 1
ATOM 2859 O O . ALA A 1 377 ? 18.719 -15.453 14.625 1 93.75 377 ALA A O 1
ATOM 2860 N N . GLY A 1 378 ? 18.562 -13.312 14.086 1 91.75 378 GLY A N 1
ATOM 2861 C CA . GLY A 1 378 ? 20 -13.164 13.922 1 91.75 378 GLY A CA 1
ATOM 2862 C C . GLY A 1 378 ? 20.484 -13.484 12.516 1 91.75 378 GLY A C 1
ATOM 2863 O O . GLY A 1 378 ? 19.797 -14.195 11.773 1 91.75 378 GLY A O 1
ATOM 2864 N N . ALA A 1 379 ? 21.625 -13.07 12.18 1 90.31 379 ALA A N 1
ATOM 2865 C CA . ALA A 1 379 ? 22.172 -13.211 10.836 1 90.31 379 ALA A CA 1
ATOM 2866 C C . ALA A 1 379 ? 22.469 -14.672 10.508 1 90.31 379 ALA A C 1
ATOM 2868 O O . ALA A 1 379 ? 22.203 -15.133 9.398 1 90.31 379 ALA A O 1
ATOM 2869 N N . ARG A 1 380 ? 23 -15.375 11.422 1 90.94 380 ARG A N 1
ATOM 2870 C CA . ARG A 1 380 ? 23.422 -16.75 11.203 1 90.94 380 ARG A CA 1
ATOM 2871 C C . ARG A 1 380 ? 22.234 -17.656 10.898 1 90.94 380 ARG A C 1
ATOM 2873 O O . ARG A 1 380 ? 22.297 -18.484 9.992 1 90.94 380 ARG A O 1
ATOM 2880 N N . ALA A 1 381 ? 21.203 -17.469 11.656 1 92.88 381 ALA A N 1
ATOM 2881 C CA . ALA A 1 381 ? 20.031 -18.297 11.461 1 92.88 381 ALA A CA 1
ATOM 2882 C C . ALA A 1 381 ? 19.375 -18.016 10.109 1 92.88 381 ALA A C 1
ATOM 2884 O O . ALA A 1 381 ? 18.891 -18.938 9.445 1 92.88 381 ALA A O 1
ATOM 2885 N N . LEU A 1 382 ? 19.281 -16.844 9.719 1 94.12 382 LEU A N 1
ATOM 2886 C CA . LEU A 1 382 ? 18.688 -16.484 8.438 1 94.12 382 LEU A CA 1
ATOM 2887 C C . LEU A 1 382 ? 19.562 -16.984 7.281 1 94.12 382 LEU A C 1
ATOM 2889 O O . LEU A 1 382 ? 19.031 -17.469 6.273 1 94.12 382 LEU A O 1
ATOM 2893 N N . GLN A 1 383 ? 20.859 -16.875 7.426 1 93.5 383 GLN A N 1
ATOM 2894 C CA . GLN A 1 383 ? 21.766 -17.453 6.434 1 93.5 383 GLN A CA 1
ATOM 2895 C C . GLN A 1 383 ? 21.578 -18.953 6.32 1 93.5 383 GLN A C 1
ATOM 2897 O O . GLN A 1 383 ? 21.594 -19.516 5.219 1 93.5 383 GLN A O 1
ATOM 2902 N N . ALA A 1 384 ? 21.453 -19.562 7.426 1 93 384 ALA A N 1
ATOM 2903 C CA . ALA A 1 384 ? 21.281 -21.016 7.453 1 93 384 ALA A CA 1
ATOM 2904 C C . ALA A 1 384 ? 20 -21.422 6.727 1 93 384 ALA A C 1
ATOM 2906 O O . ALA A 1 384 ? 19.953 -22.453 6.059 1 93 384 ALA A O 1
ATOM 2907 N N . ARG A 1 385 ? 18.953 -20.625 6.863 1 92.25 385 ARG A N 1
ATOM 2908 C CA . ARG A 1 385 ? 17.703 -20.906 6.176 1 92.25 385 ARG A CA 1
ATOM 2909 C C . ARG A 1 385 ? 17.875 -20.828 4.66 1 92.25 385 ARG A C 1
ATOM 2911 O O . ARG A 1 385 ? 17.359 -21.688 3.93 1 92.25 385 ARG A O 1
ATOM 2918 N N . LEU A 1 386 ? 18.562 -19.859 4.246 1 95.06 386 LEU A N 1
ATOM 2919 C CA . LEU A 1 386 ? 18.828 -19.703 2.816 1 95.06 386 LEU A CA 1
ATOM 2920 C C . LEU A 1 386 ? 19.672 -20.859 2.297 1 95.06 386 LEU A C 1
ATOM 2922 O O . LEU A 1 386 ? 19.359 -21.453 1.26 1 95.06 386 LEU A O 1
ATOM 2926 N N . SER A 1 387 ? 20.719 -21.172 3.039 1 94.69 387 SER A N 1
ATOM 2927 C CA . SER A 1 387 ? 21.594 -22.266 2.652 1 94.69 387 SER A CA 1
ATOM 2928 C C . SER A 1 387 ? 20.844 -23.594 2.588 1 94.69 387 SER A C 1
ATOM 2930 O O . SER A 1 387 ? 21.078 -24.406 1.685 1 94.69 387 SER A O 1
ATOM 2932 N N . ALA A 1 388 ? 20 -23.781 3.521 1 92.25 388 ALA A N 1
ATOM 2933 C CA . ALA A 1 388 ? 19.203 -25.016 3.562 1 92.25 388 ALA A CA 1
ATOM 2934 C C . ALA A 1 388 ? 18.281 -25.094 2.354 1 92.25 388 ALA A C 1
ATOM 2936 O O . ALA A 1 388 ? 18.031 -26.188 1.83 1 92.25 388 ALA A O 1
ATOM 2937 N N . ALA A 1 389 ? 17.75 -24.016 1.972 1 93.12 389 ALA A N 1
ATOM 2938 C CA . ALA A 1 389 ? 16.844 -23.984 0.817 1 93.12 389 ALA A CA 1
ATOM 2939 C C . ALA A 1 389 ? 17.578 -24.406 -0.454 1 93.12 389 ALA A C 1
ATOM 2941 O O . ALA A 1 389 ? 17.094 -25.234 -1.216 1 93.12 389 ALA A O 1
ATOM 2942 N N . PHE A 1 390 ? 18.766 -23.875 -0.658 1 94.75 390 PHE A N 1
ATOM 2943 C CA . PHE A 1 390 ? 19.547 -24.25 -1.836 1 94.75 390 PHE A CA 1
ATOM 2944 C C . PHE A 1 390 ? 19.969 -25.703 -1.771 1 94.75 390 PHE A C 1
ATOM 2946 O O . PHE A 1 390 ? 19.984 -26.391 -2.789 1 94.75 390 PHE A O 1
ATOM 2953 N N . ARG A 1 391 ? 20.328 -26.141 -0.621 1 93.56 391 ARG A N 1
ATOM 2954 C CA . ARG A 1 391 ? 20.703 -27.531 -0.445 1 93.56 391 ARG A CA 1
ATOM 2955 C C . ARG A 1 391 ? 19.547 -28.469 -0.769 1 93.56 391 ARG A C 1
ATOM 2957 O O . ARG A 1 391 ? 19.734 -29.5 -1.418 1 93.56 391 ARG A O 1
ATOM 2964 N N . SER A 1 392 ? 18.422 -28.109 -0.247 1 92.06 392 SER A N 1
ATOM 2965 C CA . SER A 1 392 ? 17.219 -28.891 -0.532 1 92.06 392 SER A CA 1
ATOM 2966 C C . SER A 1 392 ? 16.938 -28.938 -2.029 1 92.06 392 SER A C 1
ATOM 2968 O O . SER A 1 392 ? 16.609 -30 -2.566 1 92.06 392 SER A O 1
ATOM 2970 N N . ALA A 1 393 ? 17.062 -27.859 -2.682 1 93.75 393 ALA A N 1
ATOM 2971 C CA . ALA A 1 393 ? 16.844 -27.797 -4.125 1 93.75 393 ALA A CA 1
ATOM 2972 C C . ALA A 1 393 ? 17.844 -28.688 -4.867 1 93.75 393 ALA A C 1
ATOM 2974 O O . ALA A 1 393 ? 17.469 -29.391 -5.816 1 93.75 393 ALA A O 1
ATOM 2975 N N . ARG A 1 394 ? 19.047 -28.688 -4.449 1 94.69 394 ARG A N 1
ATOM 2976 C CA . ARG A 1 394 ? 20.078 -29.516 -5.07 1 94.69 394 ARG A CA 1
ATOM 2977 C C . ARG A 1 394 ? 19.766 -31 -4.875 1 94.69 394 ARG A C 1
ATOM 2979 O O . ARG A 1 394 ? 19.953 -31.812 -5.785 1 94.69 394 ARG A O 1
ATOM 2986 N N . ALA A 1 395 ? 19.281 -31.312 -3.74 1 93.31 395 ALA A N 1
ATOM 2987 C CA . ALA A 1 395 ? 18.938 -32.719 -3.453 1 93.31 395 ALA A CA 1
ATOM 2988 C C . ALA A 1 395 ? 17.828 -33.188 -4.371 1 93.31 395 ALA A C 1
ATOM 2990 O O . ALA A 1 395 ? 17.906 -34.281 -4.934 1 93.31 395 ALA A O 1
ATOM 2991 N N . VAL A 1 396 ? 16.828 -32.375 -4.469 1 93.5 396 VAL A N 1
ATOM 2992 C CA . VAL A 1 396 ? 15.703 -32.719 -5.32 1 93.5 396 VAL A CA 1
ATOM 2993 C C . VAL A 1 396 ? 16.141 -32.75 -6.781 1 93.5 396 VAL A C 1
ATOM 2995 O O . VAL A 1 396 ? 15.719 -33.625 -7.551 1 93.5 396 VAL A O 1
ATOM 2998 N N . HIS A 1 397 ? 16.938 -31.812 -7.145 1 95.5 397 HIS A N 1
ATOM 2999 C CA . HIS A 1 397 ? 17.484 -31.781 -8.492 1 95.5 397 HIS A CA 1
ATOM 3000 C C . HIS A 1 397 ? 18.203 -33.094 -8.836 1 95.5 397 HIS A C 1
ATOM 3002 O O . HIS A 1 397 ? 18.047 -33.625 -9.93 1 95.5 397 HIS A O 1
ATOM 3008 N N . ALA A 1 398 ? 18.953 -33.562 -7.945 1 94.88 398 ALA A N 1
ATOM 3009 C CA . ALA A 1 398 ? 19.688 -34.812 -8.148 1 94.88 398 ALA A CA 1
ATOM 3010 C C . ALA A 1 398 ? 18.734 -36 -8.305 1 94.88 398 ALA A C 1
ATOM 3012 O O . ALA A 1 398 ? 18.969 -36.875 -9.148 1 94.88 398 ALA A O 1
ATOM 3013 N N . VAL A 1 399 ? 17.734 -36 -7.516 1 95.19 399 VAL A N 1
ATOM 3014 C CA . VAL A 1 399 ? 16.75 -37.094 -7.578 1 95.19 399 VAL A CA 1
ATOM 3015 C C . VAL A 1 399 ? 16.047 -37.062 -8.938 1 95.19 399 VAL A C 1
ATOM 3017 O O . VAL A 1 399 ? 15.891 -38.094 -9.57 1 95.19 399 VAL A O 1
ATOM 3020 N N . VAL A 1 400 ? 15.664 -35.938 -9.359 1 96.44 400 VAL A N 1
ATOM 3021 C CA . VAL A 1 400 ? 14.938 -35.781 -10.625 1 96.44 400 VAL A CA 1
ATOM 3022 C C . VAL A 1 400 ? 15.844 -36.156 -11.789 1 96.44 400 VAL A C 1
ATOM 3024 O O . VAL A 1 400 ? 15.406 -36.844 -12.719 1 96.44 400 VAL A O 1
ATOM 3027 N N . ALA A 1 401 ? 17.062 -35.75 -11.719 1 95.62 401 ALA A N 1
ATOM 3028 C CA . ALA A 1 401 ? 18.031 -36.125 -12.758 1 95.62 401 ALA A CA 1
ATOM 3029 C C . ALA A 1 401 ? 18.234 -37.625 -12.836 1 95.62 401 ALA A C 1
ATOM 3031 O O . ALA A 1 401 ? 18.297 -38.188 -13.93 1 95.62 401 ALA A O 1
ATOM 3032 N N . SER A 1 402 ? 18.266 -38.25 -11.789 1 95.56 402 SER A N 1
ATOM 3033 C CA . SER A 1 402 ? 18.5 -39.688 -11.719 1 95.56 402 SER A CA 1
ATOM 3034 C C . SER A 1 402 ? 17.266 -40.469 -12.195 1 95.56 402 SER A C 1
ATOM 3036 O O . SER A 1 402 ? 17.375 -41.594 -12.648 1 95.56 402 SER A O 1
ATOM 3038 N N . ALA A 1 403 ? 16.125 -39.875 -12.047 1 95.56 403 ALA A N 1
ATOM 3039 C CA . ALA A 1 403 ? 14.867 -40.531 -12.398 1 95.56 403 ALA A CA 1
ATOM 3040 C C . ALA A 1 403 ? 14.617 -40.438 -13.906 1 95.56 403 ALA A C 1
ATOM 3042 O O . ALA A 1 403 ? 13.641 -41 -14.406 1 95.56 403 ALA A O 1
ATOM 3043 N N . GLY A 1 404 ? 15.406 -39.75 -14.602 1 93.12 404 GLY A N 1
ATOM 3044 C CA . GLY A 1 404 ? 15.297 -39.688 -16.047 1 93.12 404 GLY A CA 1
ATOM 3045 C C . GLY A 1 404 ? 14.266 -38.688 -16.531 1 93.12 404 GLY A C 1
ATOM 3046 O O . GLY A 1 404 ? 13.797 -38.781 -17.672 1 93.12 404 GLY A O 1
ATOM 3047 N N . LEU A 1 405 ? 13.812 -37.875 -15.727 1 96.62 405 LEU A N 1
ATOM 3048 C CA . LEU A 1 405 ? 12.883 -36.812 -16.109 1 96.62 405 LEU A CA 1
ATOM 3049 C C . LEU A 1 405 ? 13.625 -35.688 -16.812 1 96.62 405 LEU A C 1
ATOM 3051 O O . LEU A 1 405 ? 14.836 -35.531 -16.656 1 96.62 405 LEU A O 1
ATOM 3055 N N . ARG A 1 406 ? 12.898 -35 -17.594 1 95.5 406 ARG A N 1
ATOM 3056 C CA . ARG A 1 406 ? 13.484 -33.844 -18.266 1 95.5 406 ARG A CA 1
ATOM 3057 C C . ARG A 1 406 ? 13.633 -32.656 -17.312 1 95.5 406 ARG A C 1
ATOM 3059 O O . ARG A 1 406 ? 12.648 -32.188 -16.734 1 95.5 406 ARG A O 1
ATOM 3066 N N . LEU A 1 407 ? 14.828 -32.219 -17.125 1 94.38 407 LEU A N 1
ATOM 3067 C CA . LEU A 1 407 ? 15.109 -31.047 -16.281 1 94.38 407 LEU A CA 1
ATOM 3068 C C . LEU A 1 407 ? 15.078 -29.766 -17.109 1 94.38 407 LEU A C 1
ATOM 3070 O O . LEU A 1 407 ? 15.758 -29.672 -18.141 1 94.38 407 LEU A O 1
ATOM 3074 N N . LEU A 1 408 ? 14.297 -28.797 -16.641 1 91.81 408 LEU A N 1
ATOM 3075 C CA . LEU A 1 408 ? 14.148 -27.531 -17.375 1 91.81 408 LEU A CA 1
ATOM 3076 C C . LEU A 1 408 ? 14.883 -26.406 -16.672 1 91.81 408 LEU A C 1
ATOM 3078 O O . LEU A 1 408 ? 15.32 -25.438 -17.312 1 91.81 408 LEU A O 1
ATOM 3082 N N . SER A 1 409 ? 15.031 -26.469 -15.383 1 92.94 409 SER A N 1
ATOM 3083 C CA . SER A 1 409 ? 15.688 -25.422 -14.602 1 92.94 409 SER A CA 1
ATOM 3084 C C . SER A 1 409 ? 17.203 -25.578 -14.656 1 92.94 409 SER A C 1
ATOM 3086 O O . SER A 1 409 ? 17.719 -26.656 -14.969 1 92.94 409 SER A O 1
ATOM 3088 N N . GLU A 1 410 ? 17.859 -24.406 -14.328 1 90.56 410 GLU A N 1
ATOM 3089 C CA . GLU A 1 410 ? 19.281 -24.484 -14.047 1 90.56 410 GLU A CA 1
ATOM 3090 C C . GLU A 1 410 ? 19.547 -25.203 -12.727 1 90.56 410 GLU A C 1
ATOM 3092 O O . GLU A 1 410 ? 18.625 -25.422 -11.945 1 90.56 410 GLU A O 1
ATOM 3097 N N . ARG A 1 411 ? 20.766 -25.578 -12.625 1 93.81 411 ARG A N 1
ATOM 3098 C CA . ARG A 1 411 ? 21.141 -26.219 -11.375 1 93.81 411 ARG A CA 1
ATOM 3099 C C . ARG A 1 411 ? 21.062 -25.234 -10.211 1 93.81 411 ARG A C 1
ATOM 3101 O O . ARG A 1 411 ? 21.469 -24.094 -10.336 1 93.81 411 ARG A O 1
ATOM 3108 N N . PRO A 1 412 ? 20.453 -25.703 -9.117 1 95.12 412 PRO A N 1
ATOM 3109 C CA . PRO A 1 412 ? 20.438 -24.812 -7.953 1 95.12 412 PRO A CA 1
ATOM 3110 C C . PRO A 1 412 ? 21.828 -24.484 -7.441 1 95.12 412 PRO A C 1
ATOM 3112 O O . PRO A 1 412 ? 22.719 -25.344 -7.453 1 95.12 412 PRO A O 1
ATOM 3115 N N . GLY A 1 413 ? 22 -23.281 -7 1 93.81 413 GLY A N 1
ATOM 3116 C CA . GLY A 1 413 ? 23.312 -22.797 -6.586 1 93.81 413 GLY A CA 1
ATOM 3117 C C . GLY A 1 413 ? 23.641 -23.141 -5.148 1 93.81 413 GLY A C 1
ATOM 3118 O O . GLY A 1 413 ? 22.891 -23.859 -4.484 1 93.81 413 GLY A O 1
ATOM 3119 N N . GLY A 1 414 ? 24.859 -22.703 -4.73 1 91.38 414 GLY A N 1
ATOM 3120 C CA . GLY A 1 414 ? 25.266 -22.812 -3.338 1 91.38 414 GLY A CA 1
ATOM 3121 C C . GLY A 1 414 ? 26.484 -23.703 -3.146 1 91.38 414 GLY A C 1
ATOM 3122 O O . GLY A 1 414 ? 27.062 -23.734 -2.064 1 91.38 414 GLY A O 1
ATOM 3123 N N . ASP A 1 415 ? 26.812 -24.422 -4.105 1 90.88 415 ASP A N 1
ATOM 3124 C CA . ASP A 1 415 ? 27.984 -25.281 -4.004 1 90.88 415 ASP A CA 1
ATOM 3125 C C . ASP A 1 415 ? 29.016 -24.953 -5.086 1 90.88 415 ASP A C 1
ATOM 3127 O O . ASP A 1 415 ? 29.828 -25.797 -5.453 1 90.88 415 ASP A O 1
ATOM 3131 N N . GLU A 1 416 ? 28.906 -23.797 -5.582 1 90.62 416 GLU A N 1
ATOM 3132 C CA . GLU A 1 416 ? 29.875 -23.375 -6.602 1 90.62 416 GLU A CA 1
ATOM 3133 C C . GLU A 1 416 ? 31.297 -23.438 -6.07 1 90.62 416 GLU A C 1
ATOM 3135 O O . GLU A 1 416 ? 31.547 -23.109 -4.91 1 90.62 416 GLU A O 1
ATOM 3140 N N . PRO A 1 417 ? 32.219 -23.75 -6.953 1 88.94 417 PRO A N 1
ATOM 3141 C CA . PRO A 1 417 ? 33.625 -23.719 -6.543 1 88.94 417 PRO A CA 1
ATOM 3142 C C . PRO A 1 417 ? 34.094 -22.328 -6.164 1 88.94 417 PRO A C 1
ATOM 3144 O O . PRO A 1 417 ? 33.531 -21.328 -6.641 1 88.94 417 PRO A O 1
ATOM 3147 N N . PRO A 1 418 ? 35.062 -22.312 -5.328 1 85.5 418 PRO A N 1
ATOM 3148 C CA . PRO A 1 418 ? 35.562 -21.016 -4.844 1 85.5 418 PRO A CA 1
ATOM 3149 C C . PRO A 1 418 ? 36.094 -20.125 -5.969 1 85.5 418 PRO A C 1
ATOM 3151 O O . PRO A 1 418 ? 36.125 -18.891 -5.824 1 85.5 418 PRO A O 1
ATOM 3154 N N . ASN A 1 419 ? 36.438 -20.656 -7.066 1 88.69 419 ASN A N 1
ATOM 3155 C CA . ASN A 1 419 ? 37 -19.875 -8.156 1 88.69 419 ASN A CA 1
ATOM 3156 C C . ASN A 1 419 ? 35.938 -19.203 -8.992 1 88.69 419 ASN A C 1
ATOM 3158 O O . ASN A 1 419 ? 36.219 -18.328 -9.82 1 88.69 419 ASN A O 1
ATOM 3162 N N . VAL A 1 420 ? 34.781 -19.547 -8.758 1 91.38 420 VAL A N 1
ATOM 3163 C CA . VAL A 1 420 ? 33.656 -18.922 -9.461 1 91.38 420 VAL A CA 1
ATOM 3164 C C . VAL A 1 420 ? 33.219 -17.656 -8.727 1 91.38 420 VAL A C 1
ATOM 3166 O O . VAL A 1 420 ? 32.875 -17.703 -7.547 1 91.38 420 VAL A O 1
ATOM 3169 N N . GLY A 1 421 ? 33.312 -16.531 -9.391 1 91.75 421 GLY A N 1
ATOM 3170 C CA . GLY A 1 421 ? 32.906 -15.273 -8.789 1 91.75 421 GLY A CA 1
ATOM 3171 C C . GLY A 1 421 ? 31.422 -15.203 -8.477 1 91.75 421 GLY A C 1
ATOM 3172 O O . GLY A 1 421 ? 30.625 -15.945 -9.062 1 91.75 421 GLY A O 1
ATOM 3173 N N . LEU A 1 422 ? 31.047 -14.359 -7.613 1 93 422 LEU A N 1
ATOM 3174 C CA . LEU A 1 422 ? 29.672 -14.227 -7.152 1 93 422 LEU A CA 1
ATOM 3175 C C . LEU A 1 422 ? 28.75 -13.859 -8.305 1 93 422 LEU A C 1
ATOM 3177 O O . LEU A 1 422 ? 27.625 -14.359 -8.391 1 93 422 LEU A O 1
ATOM 3181 N N . VAL A 1 423 ? 29.188 -12.969 -9.156 1 94 423 VAL A N 1
ATOM 3182 C CA . VAL A 1 423 ? 28.375 -12.531 -10.289 1 94 423 VAL A CA 1
ATOM 3183 C C . VAL A 1 423 ? 28.047 -13.719 -11.188 1 94 423 VAL A C 1
ATOM 3185 O O . VAL A 1 423 ? 26.906 -13.875 -11.625 1 94 423 VAL A O 1
ATOM 3188 N N . GLU A 1 424 ? 29.031 -14.5 -11.414 1 93.81 424 GLU A N 1
ATOM 3189 C CA . GLU A 1 424 ? 28.828 -15.688 -12.234 1 93.81 424 GLU A CA 1
ATOM 3190 C C . GLU A 1 424 ? 27.922 -16.703 -11.539 1 93.81 424 GLU A C 1
ATOM 3192 O O . GLU A 1 424 ? 27.047 -17.297 -12.172 1 93.81 424 GLU A O 1
ATOM 3197 N N . ALA A 1 425 ? 28.141 -16.875 -10.297 1 94.31 425 ALA A N 1
ATOM 3198 C CA . ALA A 1 425 ? 27.328 -17.812 -9.523 1 94.31 425 ALA A CA 1
ATOM 3199 C C . ALA A 1 425 ? 25.859 -17.406 -9.562 1 94.31 425 ALA A C 1
ATOM 3201 O O . ALA A 1 425 ? 24.984 -18.25 -9.82 1 94.31 425 ALA A O 1
ATOM 3202 N N . VAL A 1 426 ? 25.562 -16.156 -9.32 1 94.75 426 VAL A N 1
ATOM 3203 C CA . VAL A 1 426 ? 24.203 -15.641 -9.281 1 94.75 426 VAL A CA 1
ATOM 3204 C C . VAL A 1 426 ? 23.578 -15.719 -10.672 1 94.75 426 VAL A C 1
ATOM 3206 O O . VAL A 1 426 ? 22.375 -15.984 -10.805 1 94.75 426 VAL A O 1
ATOM 3209 N N . SER A 1 427 ? 24.359 -15.578 -11.703 1 94.31 427 SER A N 1
ATOM 3210 C CA . SER A 1 427 ? 23.891 -15.57 -13.086 1 94.31 427 SER A CA 1
ATOM 3211 C C . SER A 1 427 ? 23.344 -16.938 -13.492 1 94.31 427 SER A C 1
ATOM 3213 O O . SER A 1 427 ? 22.469 -17.031 -14.352 1 94.31 427 SER A O 1
ATOM 3215 N N . HIS A 1 428 ? 23.875 -17.984 -12.852 1 91.88 428 HIS A N 1
ATOM 3216 C CA . HIS A 1 428 ? 23.562 -19.312 -13.359 1 91.88 428 HIS A CA 1
ATOM 3217 C C . HIS A 1 428 ? 22.844 -20.156 -12.312 1 91.88 428 HIS A C 1
ATOM 3219 O O . HIS A 1 428 ? 22.438 -21.281 -12.594 1 91.88 428 HIS A O 1
ATOM 3225 N N . ALA A 1 429 ? 22.641 -19.578 -11.219 1 93 429 ALA A N 1
ATOM 3226 C CA . ALA A 1 429 ? 22.031 -20.359 -10.148 1 93 429 ALA A CA 1
ATOM 3227 C C . ALA A 1 429 ? 20.516 -20.281 -10.211 1 93 429 ALA A C 1
ATOM 3229 O O . ALA A 1 429 ? 19.953 -19.219 -10.5 1 93 429 ALA A O 1
ATOM 3230 N N . SER A 1 430 ? 19.922 -21.422 -10.062 1 92.75 430 SER A N 1
ATOM 3231 C CA . SER A 1 430 ? 18.5 -21.469 -9.773 1 92.75 430 SER A CA 1
ATOM 3232 C C . SER A 1 430 ? 18.234 -21.75 -8.305 1 92.75 430 SER A C 1
ATOM 3234 O O . SER A 1 430 ? 19.156 -22.094 -7.559 1 92.75 430 SER A O 1
ATOM 3236 N N . ALA A 1 431 ? 17.094 -21.5 -7.871 1 91.06 431 ALA A N 1
ATOM 3237 C CA . ALA A 1 431 ? 16.641 -21.922 -6.551 1 91.06 431 ALA A CA 1
ATOM 3238 C C . ALA A 1 431 ? 15.453 -22.891 -6.66 1 91.06 431 ALA A C 1
ATOM 3240 O O . ALA A 1 431 ? 14.969 -23.406 -5.652 1 91.06 431 ALA A O 1
ATOM 3241 N N . CYS A 1 432 ? 15.117 -23.156 -7.809 1 93.12 432 CYS A N 1
ATOM 3242 C CA . CYS A 1 432 ? 13.977 -24.047 -8.055 1 93.12 432 CYS A CA 1
ATOM 3243 C C . CYS A 1 432 ? 14.383 -25.219 -8.945 1 93.12 432 CYS A C 1
ATOM 3245 O O . CYS A 1 432 ? 15.438 -25.188 -9.586 1 93.12 432 CYS A O 1
ATOM 3247 N N . VAL A 1 433 ? 13.633 -26.25 -8.867 1 95.75 433 VAL A N 1
ATOM 3248 C CA . VAL A 1 433 ? 13.766 -27.406 -9.727 1 95.75 433 VAL A CA 1
ATOM 3249 C C . VAL A 1 433 ? 12.508 -27.578 -10.578 1 95.75 433 VAL A C 1
ATOM 3251 O O . VAL A 1 433 ? 11.43 -27.859 -10.047 1 95.75 433 VAL A O 1
ATOM 3254 N N . ALA A 1 434 ? 12.672 -27.281 -11.836 1 95.56 434 ALA A N 1
ATOM 3255 C CA . ALA A 1 434 ? 11.578 -27.453 -12.789 1 95.56 434 ALA A CA 1
ATOM 3256 C C . ALA A 1 434 ? 11.812 -28.672 -13.672 1 95.56 434 ALA A C 1
ATOM 3258 O O . ALA A 1 434 ? 12.891 -28.844 -14.25 1 95.56 434 ALA A O 1
ATOM 3259 N N . PHE A 1 435 ? 10.789 -29.531 -13.75 1 96.69 435 PHE A N 1
ATOM 3260 C CA . PHE A 1 435 ? 10.969 -30.797 -14.477 1 96.69 435 PHE A CA 1
ATOM 3261 C C . PHE A 1 435 ? 9.641 -31.281 -15.055 1 96.69 435 PHE A C 1
ATOM 3263 O O . PHE A 1 435 ? 8.586 -30.75 -14.711 1 96.69 435 PHE A O 1
ATOM 3270 N N . GLN A 1 436 ? 9.758 -32.219 -15.977 1 97 436 GLN A N 1
ATOM 3271 C CA . GLN A 1 436 ? 8.539 -32.781 -16.562 1 97 436 GLN A CA 1
ATOM 3272 C C . GLN A 1 436 ? 8.797 -34.156 -17.141 1 97 436 GLN A C 1
ATOM 3274 O O . GLN A 1 436 ? 9.938 -34.531 -17.406 1 97 436 GLN A O 1
ATOM 3279 N N . PHE A 1 437 ? 7.738 -34.969 -17.141 1 97.44 437 PHE A N 1
ATOM 3280 C CA . PHE A 1 437 ? 7.719 -36.25 -17.875 1 97.44 437 PHE A CA 1
ATOM 3281 C C . PHE A 1 437 ? 7.492 -36 -19.359 1 97.44 437 PHE A C 1
ATOM 3283 O O . PHE A 1 437 ? 6.469 -35.469 -19.766 1 97.44 437 PHE A O 1
ATOM 3290 N N . ALA A 1 438 ? 8.492 -36.312 -20.125 1 96.19 438 ALA A N 1
ATOM 3291 C CA . ALA A 1 438 ? 8.43 -36.062 -21.562 1 96.19 438 ALA A CA 1
ATOM 3292 C C . ALA A 1 438 ? 9.086 -37.188 -22.359 1 96.19 438 ALA A C 1
ATOM 3294 O O . ALA A 1 438 ? 9.984 -37.844 -21.859 1 96.19 438 ALA A O 1
ATOM 3295 N N . PRO A 1 439 ? 8.516 -37.344 -23.594 1 93.38 439 PRO A N 1
ATOM 3296 C CA . PRO A 1 439 ? 9.203 -38.281 -24.453 1 93.38 439 PRO A CA 1
ATOM 3297 C C . PRO A 1 439 ? 10.609 -37.844 -24.828 1 93.38 439 PRO A C 1
ATOM 3299 O O . PRO A 1 439 ? 10.867 -36.656 -24.953 1 93.38 439 PRO A O 1
ATOM 3302 N N . PRO A 1 440 ? 11.453 -38.812 -25 1 88.44 440 PRO A N 1
ATOM 3303 C CA . PRO A 1 440 ? 12.82 -38.438 -25.391 1 88.44 440 PRO A CA 1
ATOM 3304 C C . PRO A 1 440 ? 12.867 -37.75 -26.75 1 88.44 440 PRO A C 1
ATOM 3306 O O . PRO A 1 440 ? 12.125 -38.094 -27.656 1 88.44 440 PRO A O 1
ATOM 3309 N N . GLY A 1 441 ? 13.648 -36.719 -26.891 1 84.44 441 GLY A N 1
ATOM 3310 C CA . GLY A 1 441 ? 13.969 -36.094 -28.156 1 84.44 441 GLY A CA 1
ATOM 3311 C C . GLY A 1 441 ? 12.953 -35.062 -28.578 1 84.44 441 GLY A C 1
ATOM 3312 O O . GLY A 1 441 ? 13.008 -34.531 -29.703 1 84.44 441 GLY A O 1
ATOM 3313 N N . THR A 1 442 ? 11.992 -34.812 -27.844 1 86.38 442 THR A N 1
ATOM 3314 C CA . THR A 1 442 ? 10.984 -33.844 -28.234 1 86.38 442 THR A CA 1
ATOM 3315 C C . THR A 1 442 ? 11.258 -32.5 -27.578 1 86.38 442 THR A C 1
ATOM 3317 O O . THR A 1 442 ? 11.703 -32.438 -26.438 1 86.38 442 THR A O 1
ATOM 3320 N N . GLU A 1 443 ? 11.078 -31.453 -28.359 1 81.44 443 GLU A N 1
ATOM 3321 C CA . GLU A 1 443 ? 11.242 -30.109 -27.828 1 81.44 443 GLU A CA 1
ATOM 3322 C C . GLU A 1 443 ? 10.055 -29.719 -26.953 1 81.44 443 GLU A C 1
ATOM 3324 O O . GLU A 1 443 ? 10.242 -29.266 -25.812 1 81.44 443 GLU A O 1
ATOM 3329 N N . LYS A 1 444 ? 8.828 -29.812 -27.453 1 86.81 444 LYS A N 1
ATOM 3330 C CA . LYS A 1 444 ? 7.602 -29.609 -26.703 1 86.81 444 LYS A CA 1
ATOM 3331 C C . LYS A 1 444 ? 6.805 -30.906 -26.578 1 86.81 444 LYS A C 1
ATOM 3333 O O . LYS A 1 444 ? 6.465 -31.531 -27.578 1 86.81 444 LYS A O 1
ATOM 3338 N N . PRO A 1 445 ? 6.598 -31.266 -25.344 1 91.5 445 PRO A N 1
ATOM 3339 C CA . PRO A 1 445 ? 5.82 -32.5 -25.172 1 91.5 445 PRO A CA 1
ATOM 3340 C C . PRO A 1 445 ? 4.414 -32.375 -25.75 1 91.5 445 PRO A C 1
ATOM 3342 O O . PRO A 1 445 ? 3.801 -31.312 -25.703 1 91.5 445 PRO A O 1
ATOM 3345 N N . PRO A 1 446 ? 3.967 -33.469 -26.359 1 91.75 446 PRO A N 1
ATOM 3346 C CA . PRO A 1 446 ? 2.584 -33.469 -26.844 1 91.75 446 PRO A CA 1
ATOM 3347 C C . PRO A 1 446 ? 1.565 -33.25 -25.734 1 91.75 446 PRO A C 1
ATOM 3349 O O . PRO A 1 446 ? 1.871 -33.469 -24.562 1 91.75 446 PRO A O 1
ATOM 3352 N N . PRO A 1 447 ? 0.358 -32.906 -26.094 1 92.69 447 PRO A N 1
ATOM 3353 C CA . PRO A 1 447 ? -0.682 -32.594 -25.109 1 92.69 447 PRO A CA 1
ATOM 3354 C C . PRO A 1 447 ? -0.967 -33.75 -24.156 1 92.69 447 PRO A C 1
ATOM 3356 O O . PRO A 1 447 ? -1.323 -33.531 -23 1 92.69 447 PRO A O 1
ATOM 3359 N N . TYR A 1 448 ? -0.889 -34.969 -24.672 1 94.06 448 TYR A N 1
ATOM 3360 C CA . TYR A 1 448 ? -1.11 -36.125 -23.828 1 94.06 448 TYR A CA 1
ATOM 3361 C C . TYR A 1 448 ? -0.159 -36.125 -22.625 1 94.06 448 TYR A C 1
ATOM 3363 O O . TYR A 1 448 ? -0.553 -36.438 -21.516 1 94.06 448 TYR A O 1
ATOM 3371 N N . TYR A 1 449 ? 1.039 -35.719 -22.828 1 96.25 449 TYR A N 1
ATOM 3372 C CA . TYR A 1 449 ? 2.035 -35.719 -21.75 1 96.25 449 TYR A CA 1
ATOM 3373 C C . TYR A 1 449 ? 1.756 -34.594 -20.766 1 96.25 449 TYR A C 1
ATOM 3375 O O . TYR A 1 449 ? 2.152 -34.656 -19.594 1 96.25 449 TYR A O 1
ATOM 3383 N N . ASP A 1 450 ? 1.133 -33.5 -21.219 1 96.19 450 ASP A N 1
ATOM 3384 C CA . ASP A 1 450 ? 0.689 -32.469 -20.281 1 96.19 450 ASP A CA 1
ATOM 3385 C C . ASP A 1 450 ? -0.29 -33.031 -19.266 1 96.19 450 ASP A C 1
ATOM 3387 O O . ASP A 1 450 ? -0.227 -32.688 -18.078 1 96.19 450 ASP A O 1
ATOM 3391 N N . LYS A 1 451 ? -1.135 -33.844 -19.781 1 95.44 451 LYS A N 1
ATOM 3392 C CA . LYS A 1 451 ? -2.098 -34.469 -18.891 1 95.44 451 LYS A CA 1
ATOM 3393 C C . LYS A 1 451 ? -1.4 -35.406 -17.906 1 95.44 451 LYS A C 1
ATOM 3395 O O . LYS A 1 451 ? -1.786 -35.5 -16.734 1 95.44 451 LYS A O 1
ATOM 3400 N N . LEU A 1 452 ? -0.458 -36.156 -18.359 1 96.94 452 LEU A N 1
ATOM 3401 C CA . LEU A 1 452 ? 0.316 -37.031 -17.5 1 96.94 452 LEU A CA 1
ATOM 3402 C C . LEU A 1 452 ? 1.063 -36.25 -16.438 1 96.94 452 LEU A C 1
ATOM 3404 O O . LEU A 1 452 ? 1.114 -36.656 -15.281 1 96.94 452 LEU A O 1
ATOM 3408 N N . ASN A 1 453 ? 1.653 -35.188 -16.828 1 97.62 453 ASN A N 1
ATOM 3409 C CA . ASN A 1 453 ? 2.361 -34.312 -15.883 1 97.62 453 ASN A CA 1
ATOM 3410 C C . ASN A 1 453 ? 1.412 -33.719 -14.844 1 97.62 453 ASN A C 1
ATOM 3412 O O . ASN A 1 453 ? 1.772 -33.594 -13.68 1 97.62 453 ASN A O 1
ATOM 3416 N N . SER A 1 454 ? 0.273 -33.312 -15.336 1 96.19 454 SER A N 1
ATOM 3417 C CA . SER A 1 454 ? -0.736 -32.812 -14.406 1 96.19 454 SER A CA 1
ATOM 3418 C C . SER A 1 454 ? -1.101 -33.875 -13.375 1 96.19 454 SER A C 1
ATOM 3420 O O . SER A 1 454 ? -1.216 -33.594 -12.188 1 96.19 454 SER A O 1
ATOM 3422 N N . TRP A 1 455 ? -1.317 -35.031 -13.859 1 94.88 455 TRP A N 1
ATOM 3423 C CA . TRP A 1 455 ? -1.62 -36.156 -12.977 1 94.88 455 TRP A CA 1
ATOM 3424 C C . TRP A 1 455 ? -0.48 -36.406 -11.992 1 94.88 455 TRP A C 1
ATOM 3426 O O . TRP A 1 455 ? -0.712 -36.594 -10.797 1 94.88 455 TRP A O 1
ATOM 3436 N N . LEU A 1 456 ? 0.725 -36.469 -12.5 1 96.5 456 LEU A N 1
ATOM 3437 C CA . LEU A 1 456 ? 1.898 -36.719 -11.664 1 96.5 456 LEU A CA 1
ATOM 3438 C C . LEU A 1 456 ? 1.997 -35.656 -10.562 1 96.5 456 LEU A C 1
ATOM 3440 O O . LEU A 1 456 ? 2.252 -35.969 -9.406 1 96.5 456 LEU A O 1
ATOM 3444 N N . GLY A 1 457 ? 1.854 -34.406 -10.977 1 95.31 457 GLY A N 1
ATOM 3445 C CA . GLY A 1 457 ? 1.881 -33.312 -10.008 1 95.31 457 GLY A CA 1
ATOM 3446 C C . GLY A 1 457 ? 0.846 -33.469 -8.906 1 95.31 457 GLY A C 1
ATOM 3447 O O . GLY A 1 457 ? 1.153 -33.312 -7.727 1 95.31 457 GLY A O 1
ATOM 3448 N N . GLN A 1 458 ? -0.347 -33.812 -9.281 1 90.94 458 GLN A N 1
ATOM 3449 C CA . GLN A 1 458 ? -1.437 -33.969 -8.32 1 90.94 458 GLN A CA 1
ATOM 3450 C C . GLN A 1 458 ? -1.161 -35.125 -7.352 1 90.94 458 GLN A C 1
ATOM 3452 O O . GLN A 1 458 ? -1.408 -35 -6.152 1 90.94 458 GLN A O 1
ATOM 3457 N N . VAL A 1 459 ? -0.7 -36.188 -7.844 1 92.69 459 VAL A N 1
ATOM 3458 C CA . VAL A 1 459 ? -0.419 -37.344 -7.016 1 92.69 459 VAL A CA 1
ATOM 3459 C C . VAL A 1 459 ? 0.712 -37.031 -6.039 1 92.69 459 VAL A C 1
ATOM 3461 O O . VAL A 1 459 ? 0.647 -37.406 -4.867 1 92.69 459 VAL A O 1
ATOM 3464 N N . LEU A 1 460 ? 1.716 -36.375 -6.586 1 92.5 460 LEU A N 1
ATOM 3465 C CA . LEU A 1 460 ? 2.84 -36.031 -5.723 1 92.5 460 LEU A CA 1
ATOM 3466 C C . LEU A 1 460 ? 2.414 -35.062 -4.645 1 92.5 460 LEU A C 1
ATOM 3468 O O . LEU A 1 460 ? 2.908 -35.094 -3.518 1 92.5 460 LEU A O 1
ATOM 3472 N N . GLN A 1 461 ? 1.569 -34.125 -4.945 1 87.94 461 GLN A N 1
ATOM 3473 C CA . GLN A 1 461 ? 1.051 -33.156 -3.975 1 87.94 461 GLN A CA 1
ATOM 3474 C C . GLN A 1 461 ? 0.282 -33.875 -2.861 1 87.94 461 GLN A C 1
ATOM 3476 O O . GLN A 1 461 ? 0.353 -33.469 -1.698 1 87.94 461 GLN A O 1
ATOM 3481 N N . ARG A 1 462 ? -0.407 -34.875 -3.148 1 84.06 462 ARG A N 1
ATOM 3482 C CA . ARG A 1 462 ? -1.25 -35.594 -2.199 1 84.06 462 ARG A CA 1
ATOM 3483 C C . ARG A 1 462 ? -0.426 -36.562 -1.362 1 84.06 462 ARG A C 1
ATOM 3485 O O . ARG A 1 462 ? -0.617 -36.688 -0.149 1 84.06 462 ARG A O 1
ATOM 3492 N N . GLU A 1 463 ? 0.468 -37.219 -1.993 1 83.81 463 GLU A N 1
ATOM 3493 C CA . GLU A 1 463 ? 1.14 -38.344 -1.353 1 83.81 463 GLU A CA 1
ATOM 3494 C C . GLU A 1 463 ? 2.471 -37.906 -0.741 1 83.81 463 GLU A C 1
ATOM 3496 O O . GLU A 1 463 ? 3.012 -38.594 0.124 1 83.81 463 GLU A O 1
ATOM 3501 N N . ALA A 1 464 ? 3.004 -36.844 -1.234 1 78.31 464 ALA A N 1
ATOM 3502 C CA . ALA A 1 464 ? 4.332 -36.438 -0.786 1 78.31 464 ALA A CA 1
ATOM 3503 C C . ALA A 1 464 ? 4.27 -35.094 -0.024 1 78.31 464 ALA A C 1
ATOM 3505 O O . ALA A 1 464 ? 4.582 -34.062 -0.575 1 78.31 464 ALA A O 1
ATOM 3506 N N . GLU A 1 465 ? 4.07 -35.188 1.261 1 73.88 465 GLU A N 1
ATOM 3507 C CA . GLU A 1 465 ? 3.883 -34 2.084 1 73.88 465 GLU A CA 1
ATOM 3508 C C . GLU A 1 465 ? 5.215 -33.344 2.387 1 73.88 465 GLU A C 1
ATOM 3510 O O . GLU A 1 465 ? 5.25 -32.156 2.721 1 73.88 465 GLU A O 1
ATOM 3515 N N . MET A 1 466 ? 6.266 -34.125 2.141 1 73.56 466 MET A N 1
ATOM 3516 C CA . MET A 1 466 ? 7.578 -33.625 2.541 1 73.56 466 MET A CA 1
ATOM 3517 C C . MET A 1 466 ? 8.07 -32.562 1.573 1 73.56 466 MET A C 1
ATOM 3519 O O . MET A 1 466 ? 8.914 -31.734 1.932 1 73.56 466 MET A O 1
ATOM 3523 N N . ILE A 1 467 ? 7.641 -32.688 0.305 1 78.12 467 ILE A N 1
ATOM 3524 C CA . ILE A 1 467 ? 8.039 -31.734 -0.73 1 78.12 467 ILE A CA 1
ATOM 3525 C C . ILE A 1 467 ? 6.797 -31.156 -1.406 1 78.12 467 ILE A C 1
ATOM 3527 O O . ILE A 1 467 ? 5.945 -31.906 -1.896 1 78.12 467 ILE A O 1
ATOM 3531 N N . SER A 1 468 ? 6.766 -29.875 -1.338 1 83.25 468 SER A N 1
ATOM 3532 C CA . SER A 1 468 ? 5.629 -29.203 -1.963 1 83.25 468 SER A CA 1
ATOM 3533 C C . SER A 1 468 ? 5.883 -28.938 -3.443 1 83.25 468 SER A C 1
ATOM 3535 O O . SER A 1 468 ? 6.707 -28.094 -3.799 1 83.25 468 SER A O 1
ATOM 3537 N N . ILE A 1 469 ? 5.148 -29.625 -4.254 1 89.75 469 ILE A N 1
ATOM 3538 C CA . ILE A 1 469 ? 5.297 -29.484 -5.699 1 89.75 469 ILE A CA 1
ATOM 3539 C C . ILE A 1 469 ? 4.199 -28.578 -6.254 1 89.75 469 ILE A C 1
ATOM 3541 O O . ILE A 1 469 ? 3.043 -28.672 -5.832 1 89.75 469 ILE A O 1
ATOM 3545 N N . GLU A 1 470 ? 4.652 -27.75 -7.191 1 90.25 470 GLU A N 1
ATOM 3546 C CA . GLU A 1 470 ? 3.699 -26.891 -7.902 1 90.25 470 GLU A CA 1
ATOM 3547 C C . GLU A 1 470 ? 3.574 -27.312 -9.367 1 90.25 470 GLU A C 1
ATOM 3549 O O . GLU A 1 470 ? 4.57 -27.641 -10.008 1 90.25 470 GLU A O 1
ATOM 3554 N N . VAL A 1 471 ? 2.27 -27.297 -9.844 1 93.75 471 VAL A N 1
ATOM 3555 C CA . VAL A 1 471 ? 2.02 -27.547 -11.258 1 93.75 471 VAL A CA 1
ATOM 3556 C C . VAL A 1 471 ? 1.846 -26.219 -12 1 93.75 471 VAL A C 1
ATOM 3558 O O . VAL A 1 471 ? 0.949 -25.438 -11.68 1 93.75 471 VAL A O 1
ATOM 3561 N N . CYS A 1 472 ? 2.76 -26.031 -12.984 1 91.88 472 CYS A N 1
ATOM 3562 C CA . CYS A 1 472 ? 2.742 -24.781 -13.719 1 91.88 472 CYS A CA 1
ATOM 3563 C C . CYS A 1 472 ? 2.5 -25.016 -15.203 1 91.88 472 CYS A C 1
ATOM 3565 O O . CYS A 1 472 ? 3.064 -25.953 -15.789 1 91.88 472 CYS A O 1
ATOM 3567 N N . GLU A 1 473 ? 1.641 -24.188 -15.75 1 90.75 473 GLU A N 1
ATOM 3568 C CA . GLU A 1 473 ? 1.455 -24.203 -17.203 1 90.75 473 GLU A CA 1
ATOM 3569 C C . GLU A 1 473 ? 2.297 -23.125 -17.875 1 90.75 473 GLU A C 1
ATOM 3571 O O . GLU A 1 473 ? 2.184 -21.953 -17.547 1 90.75 473 GLU A O 1
ATOM 3576 N N . THR A 1 474 ? 3.119 -23.562 -18.75 1 85.31 474 THR A N 1
ATOM 3577 C CA . THR A 1 474 ? 3.98 -22.625 -19.453 1 85.31 474 THR A CA 1
ATOM 3578 C C . THR A 1 474 ? 3.662 -22.625 -20.953 1 85.31 474 THR A C 1
ATOM 3580 O O . THR A 1 474 ? 3.158 -23.609 -21.484 1 85.31 474 THR A O 1
ATOM 3583 N N . GLU A 1 475 ? 3.889 -21.594 -21.641 1 77.75 475 GLU A N 1
ATOM 3584 C CA . GLU A 1 475 ? 3.605 -21.469 -23.078 1 77.75 475 GLU A CA 1
ATOM 3585 C C . GLU A 1 475 ? 4.586 -22.297 -23.906 1 77.75 475 GLU A C 1
ATOM 3587 O O . GLU A 1 475 ? 4.188 -22.969 -24.844 1 77.75 475 GLU A O 1
ATOM 3592 N N . GLY A 1 476 ? 5.742 -22.406 -23.547 1 79.56 476 GLY A N 1
ATOM 3593 C CA . GLY A 1 476 ? 6.758 -23.047 -24.375 1 79.56 476 GLY A CA 1
ATOM 3594 C C . GLY A 1 476 ? 6.973 -24.516 -24.016 1 79.56 476 GLY A C 1
ATOM 3595 O O . GLY A 1 476 ? 7.34 -25.312 -24.875 1 79.56 476 GLY A O 1
ATOM 3596 N N . GLN A 1 477 ? 6.727 -24.906 -22.75 1 88.12 477 GLN A N 1
ATOM 3597 C CA . GLN A 1 477 ? 7.102 -26.234 -22.312 1 88.12 477 GLN A CA 1
ATOM 3598 C C . GLN A 1 477 ? 5.879 -27.031 -21.859 1 88.12 477 GLN A C 1
ATOM 3600 O O . GLN A 1 477 ? 5.992 -28.203 -21.516 1 88.12 477 GLN A O 1
ATOM 3605 N N . GLY A 1 478 ? 4.668 -26.344 -21.906 1 91.38 478 GLY A N 1
ATOM 3606 C CA . GLY A 1 478 ? 3.48 -27.047 -21.438 1 91.38 478 GLY A CA 1
ATOM 3607 C C . GLY A 1 478 ? 3.387 -27.094 -19.922 1 91.38 478 GLY A C 1
ATOM 3608 O O . GLY A 1 478 ? 3.68 -26.109 -19.25 1 91.38 478 GLY A O 1
ATOM 3609 N N . VAL A 1 479 ? 2.971 -28.328 -19.422 1 95.75 479 VAL A N 1
ATOM 3610 C CA . VAL A 1 479 ? 2.795 -28.469 -17.984 1 95.75 479 VAL A CA 1
ATOM 3611 C C . VAL A 1 479 ? 4.109 -28.906 -17.344 1 95.75 479 VAL A C 1
ATOM 3613 O O . VAL A 1 479 ? 4.68 -29.938 -17.719 1 95.75 479 VAL A O 1
ATOM 3616 N N . VAL A 1 480 ? 4.531 -28.109 -16.406 1 96 480 VAL A N 1
ATOM 3617 C CA . VAL A 1 480 ? 5.812 -28.328 -15.75 1 96 480 VAL A CA 1
ATOM 3618 C C . VAL A 1 480 ? 5.602 -28.453 -14.242 1 96 480 VAL A C 1
ATOM 3620 O O . VAL A 1 480 ? 4.762 -27.75 -13.664 1 96 480 VAL A O 1
ATOM 3623 N N . LEU A 1 481 ? 6.258 -29.422 -13.664 1 96.44 481 LEU A N 1
ATOM 3624 C CA . LEU A 1 481 ? 6.285 -29.531 -12.203 1 96.44 481 LEU A CA 1
ATOM 3625 C C . LEU A 1 481 ? 7.445 -28.734 -11.625 1 96.44 481 LEU A C 1
ATOM 3627 O O . LEU A 1 481 ? 8.539 -28.703 -12.195 1 96.44 481 LEU A O 1
ATOM 3631 N N . ARG A 1 482 ? 7.145 -28.109 -10.523 1 95.06 482 ARG A N 1
ATOM 3632 C CA . ARG A 1 482 ? 8.141 -27.188 -9.984 1 95.06 482 ARG A CA 1
ATOM 3633 C C . ARG A 1 482 ? 8.25 -27.312 -8.469 1 95.06 482 ARG A C 1
ATOM 3635 O O . ARG A 1 482 ? 7.234 -27.391 -7.773 1 95.06 482 ARG A O 1
ATOM 3642 N N . TYR A 1 483 ? 9.477 -27.453 -8 1 93.12 483 TYR A N 1
ATOM 3643 C CA . TYR A 1 483 ? 9.805 -27.391 -6.582 1 93.12 483 TYR A CA 1
ATOM 3644 C C . TYR A 1 483 ? 10.719 -26.203 -6.297 1 93.12 483 TYR A C 1
ATOM 3646 O O . TYR A 1 483 ? 11.797 -26.078 -6.883 1 93.12 483 TYR A O 1
ATOM 3654 N N . CYS A 1 484 ? 10.289 -25.266 -5.43 1 93.69 484 CYS A N 1
ATOM 3655 C CA . CYS A 1 484 ? 11.086 -24.109 -5.043 1 93.69 484 CYS A CA 1
ATOM 3656 C C . CYS A 1 484 ? 11.023 -23.875 -3.539 1 93.69 484 CYS A C 1
ATOM 3658 O O . CYS A 1 484 ? 10.102 -23.234 -3.043 1 93.69 484 CYS A O 1
ATOM 3660 N N . PRO A 1 485 ? 12.078 -24.297 -2.838 1 91.88 485 PRO A N 1
ATOM 3661 C CA . PRO A 1 485 ? 12.062 -24.203 -1.376 1 91.88 485 PRO A CA 1
ATOM 3662 C C . PRO A 1 485 ? 12.031 -22.766 -0.878 1 91.88 485 PRO A C 1
ATOM 3664 O O . PRO A 1 485 ? 11.641 -22.516 0.266 1 91.88 485 PRO A O 1
ATOM 3667 N N . LEU A 1 486 ? 12.422 -21.812 -1.668 1 93.44 486 LEU A N 1
ATOM 3668 C CA . LEU A 1 486 ? 12.43 -20.406 -1.257 1 93.44 486 LEU A CA 1
ATOM 3669 C C . LEU A 1 486 ? 11.016 -19.828 -1.27 1 93.44 486 LEU A C 1
ATOM 3671 O O . LEU A 1 486 ? 10.773 -18.766 -0.713 1 93.44 486 LEU A O 1
ATOM 3675 N N . GLU A 1 487 ? 10.039 -20.281 -1.93 1 87.12 487 GLU A N 1
ATOM 3676 C CA . GLU A 1 487 ? 8.664 -19.797 -1.985 1 87.12 487 GLU A CA 1
ATOM 3677 C C . GLU A 1 487 ? 7.785 -20.516 -0.97 1 87.12 487 GLU A C 1
ATOM 3679 O O . GLU A 1 487 ? 6.645 -20.125 -0.738 1 87.12 487 GLU A O 1
ATOM 3684 N N . GLY A 1 488 ? 7.996 -21.578 -0.523 1 63.31 488 GLY A N 1
ATOM 3685 C CA . GLY A 1 488 ? 7.105 -22.453 0.225 1 63.31 488 GLY A CA 1
ATOM 3686 C C . GLY A 1 488 ? 7.18 -22.234 1.725 1 63.31 488 GLY A C 1
ATOM 3687 O O . GLY A 1 488 ? 8.156 -21.688 2.229 1 63.31 488 GLY A O 1
ATOM 3688 N N . ALA A 1 489 ? 6.004 -21.812 2.484 1 50.41 489 ALA A N 1
ATOM 3689 C CA . ALA A 1 489 ? 5.898 -21.781 3.941 1 50.41 489 ALA A CA 1
ATOM 3690 C C . ALA A 1 489 ? 6.75 -22.891 4.57 1 50.41 489 ALA A C 1
ATOM 3692 O O . ALA A 1 489 ? 7.074 -22.828 5.758 1 50.41 489 ALA A O 1
ATOM 3693 N N . ALA A 1 490 ? 6.469 -24.156 4.098 1 46.84 490 ALA A N 1
ATOM 3694 C CA . ALA A 1 490 ? 6.66 -25.328 4.941 1 46.84 490 ALA A CA 1
ATOM 3695 C C . ALA A 1 490 ? 8.141 -25.547 5.266 1 46.84 490 ALA A C 1
ATOM 3697 O O . ALA A 1 490 ? 9.008 -25.078 4.531 1 46.84 490 ALA A O 1
ATOM 3698 N N . GLY A 1 491 ? 8.469 -25.859 6.48 1 43.22 491 GLY A N 1
ATOM 3699 C CA . GLY A 1 491 ? 9.562 -26.5 7.188 1 43.22 491 GLY A CA 1
ATOM 3700 C C . GLY A 1 491 ? 10.375 -27.422 6.301 1 43.22 491 GLY A C 1
ATOM 3701 O O . GLY A 1 491 ? 9.82 -28.297 5.629 1 43.22 491 GLY A O 1
ATOM 3702 N N . ALA A 1 492 ? 11.312 -26.859 5.559 1 46.88 492 ALA A N 1
ATOM 3703 C CA . ALA A 1 492 ? 12.445 -27.656 5.074 1 46.88 492 ALA A CA 1
ATOM 3704 C C . ALA A 1 492 ? 12.531 -28.984 5.812 1 46.88 492 ALA A C 1
ATOM 3706 O O . ALA A 1 492 ? 13.242 -29.109 6.812 1 46.88 492 ALA A O 1
ATOM 3707 N N . CYS A 1 493 ? 11.516 -29.391 6.305 1 43.31 493 CYS A N 1
ATOM 3708 C CA . CYS A 1 493 ? 11.883 -30.609 7.016 1 43.31 493 CYS A CA 1
ATOM 3709 C C . CYS A 1 493 ? 12.906 -31.422 6.23 1 43.31 493 CYS A C 1
ATOM 3711 O O . CYS A 1 493 ? 13.383 -32.469 6.699 1 43.31 493 CYS A O 1
ATOM 3713 N N . GLY A 1 494 ? 12.836 -31.5 4.746 1 49.66 494 GLY A N 1
ATOM 3714 C CA . GLY A 1 494 ? 13.391 -32.781 4.316 1 49.66 494 GLY A CA 1
ATOM 3715 C C . GLY A 1 494 ? 14.906 -32.781 4.215 1 49.66 494 GLY A C 1
ATOM 3716 O O . GLY A 1 494 ? 15.461 -32.281 3.232 1 49.66 494 GLY A O 1
ATOM 3717 N N . GLY A 1 495 ? 15.562 -32.5 5.285 1 55.66 495 GLY A N 1
ATOM 3718 C CA . GLY A 1 495 ? 16.938 -32.969 5.23 1 55.66 495 GLY A CA 1
ATOM 3719 C C . GLY A 1 495 ? 17.156 -34.031 4.188 1 55.66 495 GLY A C 1
ATOM 3720 O O . GLY A 1 495 ? 16.297 -34.281 3.336 1 55.66 495 GLY A O 1
ATOM 3721 N N . THR A 1 496 ? 18.234 -34.438 3.961 1 62.88 496 THR A N 1
ATOM 3722 C CA . THR A 1 496 ? 18.641 -35.531 3.078 1 62.88 496 THR A CA 1
ATOM 3723 C C . THR A 1 496 ? 17.656 -36.688 3.158 1 62.88 496 THR A C 1
ATOM 3725 O O . THR A 1 496 ? 17.344 -37.312 2.148 1 62.88 496 THR A O 1
ATOM 3728 N N . ASP A 1 497 ? 16.953 -36.75 4.246 1 69.12 497 ASP A N 1
ATOM 3729 C CA . ASP A 1 497 ? 16.047 -37.875 4.445 1 69.12 497 ASP A CA 1
ATOM 3730 C C . ASP A 1 497 ? 14.727 -37.656 3.713 1 69.12 497 ASP A C 1
ATOM 3732 O O . ASP A 1 497 ? 14.148 -38.594 3.15 1 69.12 497 ASP A O 1
ATOM 3736 N N . GLY A 1 498 ? 14.391 -36.438 3.598 1 79.88 498 GLY A N 1
ATOM 3737 C CA . GLY A 1 498 ? 13.156 -36.125 2.898 1 79.88 498 GLY A CA 1
ATOM 3738 C C . GLY A 1 498 ? 13.242 -36.344 1.4 1 79.88 498 GLY A C 1
ATOM 3739 O O . GLY A 1 498 ? 12.312 -36.875 0.786 1 79.88 498 GLY A O 1
ATOM 3740 N N . ALA A 1 499 ? 14.406 -36.125 0.878 1 86.12 499 ALA A N 1
ATOM 3741 C CA . ALA A 1 499 ? 14.609 -36.281 -0.56 1 86.12 499 ALA A CA 1
ATOM 3742 C C . ALA A 1 499 ? 14.625 -37.75 -0.968 1 86.12 499 ALA A C 1
ATOM 3744 O O . ALA A 1 499 ? 14.141 -38.094 -2.045 1 86.12 499 ALA A O 1
ATOM 3745 N N . GLU A 1 500 ? 15.094 -38.531 -0.124 1 86 500 GLU A N 1
ATOM 3746 C CA . GLU A 1 500 ? 15.148 -39.969 -0.42 1 86 500 GLU A CA 1
ATOM 3747 C C . GLU A 1 500 ? 13.75 -40.594 -0.41 1 86 500 GLU A C 1
ATOM 3749 O O . GLU A 1 500 ? 13.422 -41.406 -1.269 1 86 500 GLU A O 1
ATOM 3754 N N . SER A 1 501 ? 13.062 -40.188 0.593 1 88.56 501 SER A N 1
ATOM 3755 C CA . SER A 1 501 ? 11.688 -40.656 0.653 1 88.56 501 SER A CA 1
ATOM 3756 C C . SER A 1 501 ? 10.883 -40.188 -0.549 1 88.56 501 SER A C 1
ATOM 3758 O O . SER A 1 501 ? 10.055 -40.906 -1.088 1 88.56 501 SER A O 1
ATOM 3760 N N . TRP A 1 502 ? 11.141 -39.094 -0.862 1 92.19 502 TRP A N 1
ATOM 3761 C CA . TRP A 1 502 ? 10.453 -38.531 -2.018 1 92.19 502 TRP A CA 1
ATOM 3762 C C . TRP A 1 502 ? 10.875 -39.219 -3.303 1 92.19 502 TRP A C 1
ATOM 3764 O O . TRP A 1 502 ? 10.055 -39.438 -4.199 1 92.19 502 TRP A O 1
ATOM 3774 N N . ALA A 1 503 ? 12.078 -39.625 -3.408 1 94.31 503 ALA A N 1
ATOM 3775 C CA . ALA A 1 503 ? 12.609 -40.344 -4.574 1 94.31 503 ALA A CA 1
ATOM 3776 C C . ALA A 1 503 ? 11.883 -41.656 -4.801 1 94.31 503 ALA A C 1
ATOM 3778 O O . ALA A 1 503 ? 11.578 -42 -5.941 1 94.31 503 ALA A O 1
ATOM 3779 N N . ALA A 1 504 ? 11.664 -42.281 -3.754 1 93.81 504 ALA A N 1
ATOM 3780 C CA . ALA A 1 504 ? 10.969 -43.562 -3.85 1 93.81 504 ALA A CA 1
ATOM 3781 C C . ALA A 1 504 ? 9.547 -43.375 -4.363 1 93.81 504 ALA A C 1
ATOM 3783 O O . ALA A 1 504 ? 9.07 -44.156 -5.188 1 93.81 504 ALA A O 1
ATOM 3784 N N . LEU A 1 505 ? 8.898 -42.406 -3.854 1 94.19 505 LEU A N 1
ATOM 3785 C CA . LEU A 1 505 ? 7.535 -42.125 -4.285 1 94.19 505 LEU A CA 1
ATOM 3786 C C . LEU A 1 505 ? 7.504 -41.719 -5.754 1 94.19 505 LEU A C 1
ATOM 3788 O O . LEU A 1 505 ? 6.617 -42.125 -6.504 1 94.19 505 LEU A O 1
ATOM 3792 N N . LEU A 1 506 ? 8.43 -40.906 -6.105 1 96.38 506 LEU A N 1
ATOM 3793 C CA . LEU A 1 506 ? 8.531 -40.469 -7.492 1 96.38 506 LEU A CA 1
ATOM 3794 C C . LEU A 1 506 ? 8.766 -41.625 -8.422 1 96.38 506 LEU A C 1
ATOM 3796 O O . LEU A 1 506 ? 8.117 -41.75 -9.469 1 96.38 506 LEU A O 1
ATOM 3800 N N . GLU A 1 507 ? 9.617 -42.5 -8.078 1 95.94 507 GLU A N 1
ATOM 3801 C CA . GLU A 1 507 ? 9.938 -43.656 -8.891 1 95.94 507 GLU A CA 1
ATOM 3802 C C . GLU A 1 507 ? 8.719 -44.562 -9.086 1 95.94 507 GLU A C 1
ATOM 3804 O O . GLU A 1 507 ? 8.5 -45.094 -10.172 1 95.94 507 GLU A O 1
ATOM 3809 N N . ALA A 1 508 ? 8.016 -44.688 -8.031 1 95.25 508 ALA A N 1
ATOM 3810 C CA . ALA A 1 508 ? 6.805 -45.5 -8.109 1 95.25 508 ALA A CA 1
ATOM 3811 C C . ALA A 1 508 ? 5.82 -44.906 -9.117 1 95.25 508 ALA A C 1
ATOM 3813 O O . ALA A 1 508 ? 5.211 -45.656 -9.898 1 95.25 508 ALA A O 1
ATOM 3814 N N . GLN A 1 509 ? 5.652 -43.656 -9.039 1 96 509 GLN A N 1
ATOM 3815 C CA . GLN A 1 509 ? 4.707 -43.031 -9.945 1 96 509 GLN A CA 1
ATOM 3816 C C . GLN A 1 509 ? 5.227 -43.031 -11.383 1 96 509 GLN A C 1
ATOM 3818 O O . GLN A 1 509 ? 4.445 -43.125 -12.328 1 96 509 GLN A O 1
ATOM 3823 N N . LEU A 1 510 ? 6.5 -42.938 -11.547 1 97.12 510 LEU A N 1
ATOM 3824 C CA . LEU A 1 510 ? 7.082 -42.969 -12.883 1 97.12 510 LEU A CA 1
ATOM 3825 C C . LEU A 1 510 ? 6.891 -44.344 -13.523 1 97.12 510 LEU A C 1
ATOM 3827 O O . LEU A 1 510 ? 6.699 -44.438 -14.742 1 97.12 510 LEU A O 1
ATOM 3831 N N . HIS A 1 511 ? 6.953 -45.375 -12.734 1 96.75 511 HIS A N 1
ATOM 3832 C CA . HIS A 1 511 ? 6.676 -46.719 -13.25 1 96.75 511 HIS A CA 1
ATOM 3833 C C . HIS A 1 511 ? 5.262 -46.812 -13.812 1 96.75 511 HIS A C 1
ATOM 3835 O O . HIS A 1 511 ? 5.039 -47.438 -14.844 1 96.75 511 HIS A O 1
ATOM 3841 N N . VAL A 1 512 ? 4.422 -46.188 -13.094 1 95.88 512 VAL A N 1
ATOM 3842 C CA . VAL A 1 512 ? 3.031 -46.156 -13.539 1 95.88 512 VAL A CA 1
ATOM 3843 C C . VAL A 1 512 ? 2.918 -45.375 -14.844 1 95.88 512 VAL A C 1
ATOM 3845 O O . VAL A 1 512 ? 2.24 -45.812 -15.781 1 95.88 512 VAL A O 1
ATOM 3848 N N . LEU A 1 513 ? 3.557 -44.25 -14.922 1 97.19 513 LEU A N 1
ATOM 3849 C CA . LEU A 1 513 ? 3.494 -43.406 -16.125 1 97.19 513 LEU A CA 1
ATOM 3850 C C . LEU A 1 513 ? 4.098 -44.125 -17.312 1 97.19 513 LEU A C 1
ATOM 3852 O O . LEU A 1 513 ? 3.512 -44.156 -18.406 1 97.19 513 LEU A O 1
ATOM 3856 N N . HIS A 1 514 ? 5.203 -44.75 -17.125 1 96.62 514 HIS A N 1
ATOM 3857 C CA . HIS A 1 514 ? 5.859 -45.469 -18.203 1 96.62 514 HIS A CA 1
ATOM 3858 C C . HIS A 1 514 ? 5.008 -46.625 -18.688 1 96.62 514 HIS A C 1
ATOM 3860 O O . HIS A 1 514 ? 4.91 -46.875 -19.891 1 96.62 514 HIS A O 1
ATOM 3866 N N . ALA A 1 515 ? 4.465 -47.344 -17.734 1 96.44 515 ALA A N 1
ATOM 3867 C CA . ALA A 1 515 ? 3.598 -48.469 -18.094 1 96.44 515 ALA A CA 1
ATOM 3868 C C . ALA A 1 515 ? 2.391 -48 -18.891 1 96.44 515 ALA A C 1
ATOM 3870 O O . ALA A 1 515 ? 2.008 -48.625 -19.875 1 96.44 515 ALA A O 1
ATOM 3871 N N . THR A 1 516 ? 1.808 -46.906 -18.453 1 96.31 516 THR A N 1
ATOM 3872 C CA . THR A 1 516 ? 0.621 -46.375 -19.109 1 96.31 516 THR A CA 1
ATOM 3873 C C . THR A 1 516 ? 0.945 -45.969 -20.547 1 96.31 516 THR A C 1
ATOM 3875 O O . THR A 1 516 ? 0.192 -46.25 -21.469 1 96.31 516 THR A O 1
ATOM 3878 N N . VAL A 1 517 ? 2.049 -45.281 -20.719 1 96 517 VAL A N 1
ATOM 3879 C CA . VAL A 1 517 ? 2.451 -44.812 -22.031 1 96 517 VAL A CA 1
ATOM 3880 C C . VAL A 1 517 ? 2.771 -46 -22.938 1 96 517 VAL A C 1
ATOM 3882 O O . VAL A 1 517 ? 2.396 -46.031 -24.109 1 96 517 VAL A O 1
ATOM 3885 N N . ALA A 1 518 ? 3.391 -47.031 -22.391 1 95.62 518 ALA A N 1
ATOM 3886 C CA . ALA A 1 518 ? 3.799 -48.188 -23.156 1 95.62 518 ALA A CA 1
ATOM 3887 C C . ALA A 1 518 ? 2.586 -49 -23.609 1 95.62 518 ALA A C 1
ATOM 3889 O O . ALA A 1 518 ? 2.605 -49.594 -24.688 1 95.62 518 ALA A O 1
ATOM 3890 N N . LEU A 1 519 ? 1.567 -49 -22.844 1 95.81 519 LEU A N 1
ATOM 3891 C CA . LEU A 1 519 ? 0.424 -49.875 -23.109 1 95.81 519 LEU A CA 1
ATOM 3892 C C . LEU A 1 519 ? -0.659 -49.125 -23.875 1 95.81 519 LEU A C 1
ATOM 3894 O O . LEU A 1 519 ? -1.677 -49.688 -24.25 1 95.81 519 LEU A O 1
ATOM 3898 N N . ARG A 1 520 ? -0.447 -47.906 -24.109 1 94.44 520 ARG A N 1
ATOM 3899 C CA . ARG A 1 520 ? -1.478 -47.094 -24.75 1 94.44 520 ARG A CA 1
ATOM 3900 C C . ARG A 1 520 ? -1.718 -47.562 -26.188 1 94.44 520 ARG A C 1
ATOM 3902 O O . ARG A 1 520 ? -2.865 -47.75 -26.594 1 94.44 520 ARG A O 1
ATOM 3909 N N . GLU A 1 521 ? -0.651 -47.75 -26.969 1 93.94 521 GLU A N 1
ATOM 3910 C CA . GLU A 1 521 ? -0.788 -48.188 -28.359 1 93.94 521 GLU A CA 1
ATOM 3911 C C . GLU A 1 521 ? -1.356 -49.594 -28.438 1 93.94 521 GLU A C 1
ATOM 3913 O O . GLU A 1 521 ? -2.303 -49.844 -29.188 1 93.94 521 GLU A O 1
ATOM 3918 N N . PRO A 1 522 ? -0.832 -50.531 -27.641 1 95.31 522 PRO A N 1
ATOM 3919 C CA . PRO A 1 522 ? -1.444 -51.844 -27.609 1 95.31 522 PRO A CA 1
ATOM 3920 C C . PRO A 1 522 ? -2.922 -51.812 -27.234 1 95.31 522 PRO A C 1
ATOM 3922 O O . PRO A 1 522 ? -3.727 -52.562 -27.781 1 95.31 522 PRO A O 1
ATOM 3925 N N . PHE A 1 523 ? -3.238 -51.031 -26.328 1 95.5 523 PHE A N 1
ATOM 3926 C CA . PHE A 1 523 ? -4.621 -50.875 -25.891 1 95.5 523 PHE A CA 1
ATOM 3927 C C . PHE A 1 523 ? -5.504 -50.438 -27.062 1 95.5 523 PHE A C 1
ATOM 3929 O O . PHE A 1 523 ? -6.566 -51 -27.297 1 95.5 523 PHE A O 1
ATOM 3936 N N . GLN A 1 524 ? -5.082 -49.469 -27.797 1 95.5 524 GLN A N 1
ATOM 3937 C CA . GLN A 1 524 ? -5.844 -48.938 -28.922 1 95.5 524 GLN A CA 1
ATOM 3938 C C . GLN A 1 524 ? -5.988 -50 -30.031 1 95.5 524 GLN A C 1
ATOM 3940 O O . GLN A 1 524 ? -7.055 -50.125 -30.625 1 95.5 524 GLN A O 1
ATOM 3945 N N . GLU A 1 525 ? -4.961 -50.719 -30.219 1 95.62 525 GLU A N 1
ATOM 3946 C CA . GLU A 1 525 ? -4.988 -51.781 -31.234 1 95.62 525 GLU A CA 1
ATOM 3947 C C . GLU A 1 525 ? -5.953 -52.875 -30.844 1 95.62 525 GLU A C 1
ATOM 3949 O O . GLU A 1 525 ? -6.699 -53.375 -31.688 1 95.62 525 GLU A O 1
ATOM 3954 N N . ARG A 1 526 ? -5.906 -53.188 -29.609 1 95.56 526 ARG A N 1
ATOM 3955 C CA . ARG A 1 526 ? -6.762 -54.281 -29.109 1 95.56 526 ARG A CA 1
ATOM 3956 C C . ARG A 1 526 ? -8.227 -53.844 -29.109 1 95.56 526 ARG A C 1
ATOM 3958 O O . ARG A 1 526 ? -9.117 -54.656 -29.375 1 95.56 526 ARG A O 1
ATOM 3965 N N . VAL A 1 527 ? -8.453 -52.656 -28.781 1 95.62 527 VAL A N 1
ATOM 3966 C CA . VAL A 1 527 ? -9.82 -52.156 -28.828 1 95.62 527 VAL A CA 1
ATOM 3967 C C . VAL A 1 527 ? -10.344 -52.219 -30.266 1 95.62 527 VAL A C 1
ATOM 3969 O O . VAL A 1 527 ? -11.492 -52.625 -30.484 1 95.62 527 VAL A O 1
ATOM 3972 N N . ALA A 1 528 ? -9.516 -51.875 -31.219 1 94.38 528 ALA A N 1
ATOM 3973 C CA . ALA A 1 528 ? -9.906 -51.875 -32.625 1 94.38 528 ALA A CA 1
ATOM 3974 C C . ALA A 1 528 ? -10.203 -53.281 -33.125 1 94.38 528 ALA A C 1
ATOM 3976 O O . ALA A 1 528 ? -10.953 -53.469 -34.094 1 94.38 528 ALA A O 1
ATOM 3977 N N . GLN A 1 529 ? -9.711 -54.25 -32.469 1 93.75 529 GLN A N 1
ATOM 3978 C CA . GLN A 1 529 ? -9.883 -55.656 -32.875 1 93.75 529 GLN A CA 1
ATOM 3979 C C . GLN A 1 529 ? -11.234 -56.188 -32.406 1 93.75 529 GLN A C 1
ATOM 3981 O O . GLN A 1 529 ? -11.695 -57.219 -32.875 1 93.75 529 GLN A O 1
ATOM 3986 N N . HIS A 1 530 ? -11.781 -55.531 -31.484 1 92.69 530 HIS A N 1
ATOM 3987 C CA . HIS A 1 530 ? -13.078 -55.969 -30.984 1 92.69 530 HIS A CA 1
ATOM 3988 C C . HIS A 1 530 ? -14.219 -55.188 -31.625 1 92.69 530 HIS A C 1
ATOM 3990 O O . HIS A 1 530 ? -14.312 -53.969 -31.453 1 92.69 530 HIS A O 1
ATOM 3996 N N . ALA A 1 531 ? -15.125 -55.812 -32.219 1 90.06 531 ALA A N 1
ATOM 3997 C CA . ALA A 1 531 ? -16.203 -55.188 -32.969 1 90.06 531 ALA A CA 1
ATOM 3998 C C . ALA A 1 531 ? -17.203 -54.5 -32.031 1 90.06 531 ALA A C 1
ATOM 4000 O O . ALA A 1 531 ? -17.891 -53.562 -32.438 1 90.06 531 ALA A O 1
ATOM 4001 N N . SER A 1 532 ? -17.234 -54.969 -30.844 1 92.5 532 SER A N 1
ATOM 4002 C CA . SER A 1 532 ? -18.234 -54.438 -29.922 1 92.5 532 SER A CA 1
ATOM 4003 C C . SER A 1 532 ? -17.688 -53.219 -29.172 1 92.5 532 SER A C 1
ATOM 4005 O O . SER A 1 532 ? -18.406 -52.625 -28.375 1 92.5 532 SER A O 1
ATOM 4007 N N . LEU A 1 533 ? -16.469 -52.938 -29.438 1 94.75 533 LEU A N 1
ATOM 4008 C CA . LEU A 1 533 ? -15.859 -51.812 -28.75 1 94.75 533 LEU A CA 1
ATOM 4009 C C . LEU A 1 533 ? -15.445 -50.719 -29.734 1 94.75 533 LEU A C 1
ATOM 4011 O O . LEU A 1 533 ? -15.031 -51.031 -30.859 1 94.75 533 LEU A O 1
ATOM 4015 N N . ALA A 1 534 ? -15.633 -49.469 -29.297 1 94.31 534 ALA A N 1
ATOM 4016 C CA . ALA A 1 534 ? -15.195 -48.312 -30.094 1 94.31 534 ALA A CA 1
ATOM 4017 C C . ALA A 1 534 ? -14.273 -47.406 -29.281 1 94.31 534 ALA A C 1
ATOM 4019 O O . ALA A 1 534 ? -14.609 -47 -28.172 1 94.31 534 ALA A O 1
ATOM 4020 N N . LEU A 1 535 ? -13.125 -47.156 -29.938 1 95.31 535 LEU A N 1
ATOM 4021 C CA . LEU A 1 535 ? -12.195 -46.219 -29.312 1 95.31 535 LEU A CA 1
ATOM 4022 C C . LEU A 1 535 ? -12.695 -44.781 -29.438 1 95.31 535 LEU A C 1
ATOM 4024 O O . LEU A 1 535 ? -13.094 -44.344 -30.516 1 95.31 535 LEU A O 1
ATOM 4028 N N . VAL A 1 536 ? -12.742 -44.031 -28.344 1 94.75 536 VAL A N 1
ATOM 4029 C CA . VAL A 1 536 ? -13.195 -42.656 -28.344 1 94.75 536 VAL A CA 1
ATOM 4030 C C . VAL A 1 536 ? -12.164 -41.781 -27.641 1 94.75 536 VAL A C 1
ATOM 4032 O O . VAL A 1 536 ? -11.445 -42.25 -26.75 1 94.75 536 VAL A O 1
ATOM 4035 N N . HIS A 1 537 ? -12.125 -40.531 -28.062 1 92.81 537 HIS A N 1
ATOM 4036 C CA . HIS A 1 537 ? -11.203 -39.594 -27.453 1 92.81 537 HIS A CA 1
ATOM 4037 C C . HIS A 1 537 ? -11.859 -38.844 -26.297 1 92.81 537 HIS A C 1
ATOM 4039 O O . HIS A 1 537 ? -12.945 -38.281 -26.438 1 92.81 537 HIS A O 1
ATOM 4045 N N . VAL A 1 538 ? -11.266 -38.938 -25.156 1 92.31 538 VAL A N 1
ATOM 4046 C CA . VAL A 1 538 ? -11.727 -38.219 -23.969 1 92.31 538 VAL A CA 1
ATOM 4047 C C . VAL A 1 538 ? -10.805 -37.031 -23.688 1 92.31 538 VAL A C 1
ATOM 4049 O O . VAL A 1 538 ? -9.688 -37.219 -23.188 1 92.31 538 VAL A O 1
ATOM 4052 N N . PRO A 1 539 ? -11.383 -35.812 -23.844 1 89.44 539 PRO A N 1
ATOM 4053 C CA . PRO A 1 539 ? -10.539 -34.656 -23.641 1 89.44 539 PRO A CA 1
ATOM 4054 C C . PRO A 1 539 ? -10.031 -34.531 -22.219 1 89.44 539 PRO A C 1
ATOM 4056 O O . PRO A 1 539 ? -10.789 -34.719 -21.266 1 89.44 539 PRO A O 1
ATOM 4059 N N . GLY A 1 540 ? -8.758 -34.219 -22.094 1 87.38 540 GLY A N 1
ATOM 4060 C CA . GLY A 1 540 ? -8.164 -33.906 -20.797 1 87.38 540 GLY A CA 1
ATOM 4061 C C . GLY A 1 540 ? -7.887 -35.125 -19.969 1 87.38 540 GLY A C 1
ATOM 4062 O O . GLY A 1 540 ? -7.543 -35.031 -18.781 1 87.38 540 GLY A O 1
ATOM 4063 N N . TRP A 1 541 ? -8.102 -36.344 -20.438 1 89.19 541 TRP A N 1
ATOM 4064 C CA . TRP A 1 541 ? -7.957 -37.562 -19.672 1 89.19 541 TRP A CA 1
ATOM 4065 C C . TRP A 1 541 ? -6.535 -38.094 -19.766 1 89.19 541 TRP A C 1
ATOM 4067 O O . TRP A 1 541 ? -5.996 -38.25 -20.859 1 89.19 541 TRP A O 1
ATOM 4077 N N . ALA A 1 542 ? -6.043 -38.312 -18.375 1 90.75 542 ALA A N 1
ATOM 4078 C CA . ALA A 1 542 ? -4.719 -38.906 -18.266 1 90.75 542 ALA A CA 1
ATOM 4079 C C . ALA A 1 542 ? -4.816 -40.438 -18.141 1 90.75 542 ALA A C 1
ATOM 4081 O O . ALA A 1 542 ? -5.641 -40.938 -17.375 1 90.75 542 ALA A O 1
ATOM 4082 N N . GLY A 1 543 ? -4.547 -41.25 -19.203 1 92.69 543 GLY A N 1
ATOM 4083 C CA . GLY A 1 543 ? -4.594 -42.688 -19.125 1 92.69 543 GLY A CA 1
ATOM 4084 C C . GLY A 1 543 ? -4.523 -43.375 -20.484 1 92.69 543 GLY A C 1
ATOM 4085 O O . GLY A 1 543 ? -3.963 -42.812 -21.422 1 92.69 543 GLY A O 1
ATOM 4086 N N . LEU A 1 544 ? -5.18 -44.562 -20.359 1 93.75 544 LEU A N 1
ATOM 4087 C CA . LEU A 1 544 ? -5.125 -45.344 -21.578 1 93.75 544 LEU A CA 1
ATOM 4088 C C . LEU A 1 544 ? -6.062 -44.75 -22.641 1 93.75 544 LEU A C 1
ATOM 4090 O O . LEU A 1 544 ? -5.73 -44.75 -23.828 1 93.75 544 LEU A O 1
ATOM 4094 N N . GLY A 1 545 ? -7.258 -44.344 -22.188 1 93 545 GLY A N 1
ATOM 4095 C CA . GLY A 1 545 ? -8.219 -43.781 -23.125 1 93 545 GLY A CA 1
ATOM 4096 C C . GLY A 1 545 ? -9.656 -44.125 -22.781 1 93 545 GLY A C 1
ATOM 4097 O O . GLY A 1 545 ? -9.938 -44.625 -21.688 1 93 545 GLY A O 1
ATOM 4098 N N . GLY A 1 546 ? -10.484 -43.75 -23.766 1 94.5 546 GLY A N 1
ATOM 4099 C CA . GLY A 1 546 ? -11.906 -44.031 -23.625 1 94.5 546 GLY A CA 1
ATOM 4100 C C . GLY A 1 546 ? -12.414 -45.062 -24.625 1 94.5 546 GLY A C 1
ATOM 4101 O O . GLY A 1 546 ? -11.961 -45.094 -25.766 1 94.5 546 GLY A O 1
ATOM 4102 N N . VAL A 1 547 ? -13.32 -45.875 -24.078 1 96 547 VAL A N 1
ATOM 4103 C CA . VAL A 1 547 ? -13.914 -46.906 -24.906 1 96 547 VAL A CA 1
ATOM 4104 C C . VAL A 1 547 ? -15.43 -46.906 -24.75 1 96 547 VAL A C 1
ATOM 4106 O O . VAL A 1 547 ? -15.938 -46.719 -23.641 1 96 547 VAL A O 1
ATOM 4109 N N . ARG A 1 548 ? -16.016 -47.031 -25.828 1 95.25 548 ARG A N 1
ATOM 4110 C CA . ARG A 1 548 ? -17.469 -47.156 -25.812 1 95.25 548 ARG A CA 1
ATOM 4111 C C . ARG A 1 548 ? -17.906 -48.531 -26.234 1 95.25 548 ARG A C 1
ATOM 4113 O O . ARG A 1 548 ? -17.422 -49.094 -27.234 1 95.25 548 ARG A O 1
ATOM 4120 N N . TYR A 1 549 ? -18.75 -49.156 -25.422 1 94.44 549 TYR A N 1
ATOM 4121 C CA . TYR A 1 549 ? -19.344 -50.438 -25.766 1 94.44 549 TYR A CA 1
ATOM 4122 C C . TYR A 1 549 ? -20.547 -50.25 -26.703 1 94.44 549 TYR A C 1
ATOM 4124 O O . TYR A 1 549 ? -21.516 -49.562 -26.344 1 94.44 549 TYR A O 1
ATOM 4132 N N . VAL A 1 550 ? -20.391 -50.781 -27.844 1 92.06 550 VAL A N 1
ATOM 4133 C CA . VAL A 1 550 ? -21.453 -50.688 -28.844 1 92.06 550 VAL A CA 1
ATOM 4134 C C . VAL A 1 550 ? -21.875 -52.094 -29.281 1 92.06 550 VAL A C 1
ATOM 4136 O O . VAL A 1 550 ? -21.266 -52.688 -30.188 1 92.06 550 VAL A O 1
ATOM 4139 N N . PRO A 1 551 ? -23.031 -52.5 -28.766 1 87 551 PRO A N 1
ATOM 4140 C CA . PRO A 1 551 ? -23.484 -53.844 -29.188 1 87 551 PRO A CA 1
ATOM 4141 C C . PRO A 1 551 ? -23.812 -53.906 -30.688 1 87 551 PRO A C 1
ATOM 4143 O O . PRO A 1 551 ? -24.266 -52.906 -31.266 1 87 551 PRO A O 1
ATOM 4146 N N . ALA A 1 552 ? -23.578 -55.125 -31.281 1 78.44 552 ALA A N 1
ATOM 4147 C CA . ALA A 1 552 ? -23.828 -55.344 -32.719 1 78.44 552 ALA A CA 1
ATOM 4148 C C . ALA A 1 552 ? -25.297 -55.094 -33.062 1 78.44 552 ALA A C 1
ATOM 4150 O O . ALA A 1 552 ? -25.594 -54.531 -34.125 1 78.44 552 ALA A O 1
ATOM 4151 N N . ALA A 1 553 ? -26.203 -55.5 -32.125 1 73.94 553 ALA A N 1
ATOM 4152 C CA . ALA A 1 553 ? -27.641 -55.375 -32.344 1 73.94 553 ALA A CA 1
ATOM 4153 C C . ALA A 1 553 ? -28.078 -53.906 -32.25 1 73.94 553 ALA A C 1
ATOM 4155 O O . ALA A 1 553 ? -29.172 -53.562 -32.688 1 73.94 553 ALA A O 1
ATOM 4156 N N . TRP A 1 554 ? -27.312 -53.125 -31.781 1 70.75 554 TRP A N 1
ATOM 4157 C CA . TRP A 1 554 ? -27.734 -51.75 -31.516 1 70.75 554 TRP A CA 1
ATOM 4158 C C . TRP A 1 554 ? -27.016 -50.781 -32.438 1 70.75 554 TRP A C 1
ATOM 4160 O O . TRP A 1 554 ? -26.906 -49.594 -32.125 1 70.75 554 TRP A O 1
ATOM 4170 N N . ARG A 1 555 ? -26.547 -51.406 -33.531 1 66.62 555 ARG A N 1
ATOM 4171 C CA . ARG A 1 555 ? -25.922 -50.562 -34.531 1 66.62 555 ARG A CA 1
ATOM 4172 C C . ARG A 1 555 ? -26.938 -49.625 -35.156 1 66.62 555 ARG A C 1
ATOM 4174 O O . ARG A 1 555 ? -27.938 -50.062 -35.719 1 66.62 555 ARG A O 1
ATOM 4181 N N . GLY A 1 556 ? -27.125 -48.375 -34.625 1 66.88 556 GLY A N 1
ATOM 4182 C CA . GLY A 1 556 ? -28.078 -47.344 -35.062 1 66.88 556 GLY A CA 1
ATOM 4183 C C . GLY A 1 556 ? -29 -46.875 -33.938 1 66.88 556 GLY A C 1
ATOM 4184 O O . GLY A 1 556 ? -29.969 -46.156 -34.188 1 66.88 556 GLY A O 1
ATOM 4185 N N . ALA A 1 557 ? -28.719 -47.438 -32.812 1 73.88 557 ALA A N 1
ATOM 4186 C CA . ALA A 1 557 ? -29.547 -47.062 -31.688 1 73.88 557 ALA A CA 1
ATOM 4187 C C . ALA A 1 557 ? -29.375 -45.594 -31.359 1 73.88 557 ALA A C 1
ATOM 4189 O O . ALA A 1 557 ? -28.391 -44.969 -31.766 1 73.88 557 ALA A O 1
ATOM 4190 N N . ALA A 1 558 ? -30.344 -45.031 -30.688 1 81.44 558 ALA A N 1
ATOM 4191 C CA . ALA A 1 558 ? -30.328 -43.656 -30.266 1 81.44 558 ALA A CA 1
ATOM 4192 C C . ALA A 1 558 ? -29.188 -43.375 -29.281 1 81.44 558 ALA A C 1
ATOM 4194 O O . ALA A 1 558 ? -28.875 -44.219 -28.438 1 81.44 558 ALA A O 1
ATOM 4195 N N . PRO A 1 559 ? -28.516 -42.281 -29.469 1 87.81 559 PRO A N 1
ATOM 4196 C CA . PRO A 1 559 ? -27.406 -41.906 -28.609 1 87.81 559 PRO A CA 1
ATOM 4197 C C . PRO A 1 559 ? -27.75 -41.969 -27.125 1 87.81 559 PRO A C 1
ATOM 4199 O O . PRO A 1 559 ? -26.922 -42.344 -26.297 1 87.81 559 PRO A O 1
ATOM 4202 N N . ASP A 1 560 ? -28.953 -41.719 -26.797 1 88.25 560 ASP A N 1
ATOM 4203 C CA . ASP A 1 560 ? -29.375 -41.719 -25.406 1 88.25 560 ASP A CA 1
ATOM 4204 C C . ASP A 1 560 ? -29.375 -43.125 -24.828 1 88.25 560 ASP A C 1
ATOM 4206 O O . ASP A 1 560 ? -29.047 -43.344 -23.656 1 88.25 560 ASP A O 1
ATOM 4210 N N . GLU A 1 561 ? -29.766 -44.094 -25.656 1 85.44 561 GLU A N 1
ATOM 4211 C CA . GLU A 1 561 ? -29.781 -45.469 -25.203 1 85.44 561 GLU A CA 1
ATOM 4212 C C . GLU A 1 561 ? -28.359 -46 -25.016 1 85.44 561 GLU A C 1
ATOM 4214 O O . GLU A 1 561 ? -28.094 -46.719 -24.047 1 85.44 561 GLU A O 1
ATOM 4219 N N . LEU A 1 562 ? -27.594 -45.594 -25.891 1 89.75 562 LEU A N 1
ATOM 4220 C CA . LEU A 1 562 ? -26.188 -46 -25.797 1 89.75 562 LEU A CA 1
ATOM 4221 C C . LEU A 1 562 ? -25.516 -45.406 -24.562 1 89.75 562 LEU A C 1
ATOM 4223 O O . LEU A 1 562 ? -24.703 -46.031 -23.922 1 89.75 562 LEU A O 1
ATOM 4227 N N . ASN A 1 563 ? -25.812 -44.156 -24.344 1 92.81 563 ASN A N 1
ATOM 4228 C CA . ASN A 1 563 ? -25.266 -43.469 -23.172 1 92.81 563 ASN A CA 1
ATOM 4229 C C . ASN A 1 563 ? -25.703 -44.156 -21.875 1 92.81 563 ASN A C 1
ATOM 4231 O O . ASN A 1 563 ? -24.891 -44.312 -20.953 1 92.81 563 ASN A O 1
ATOM 4235 N N . ALA A 1 564 ? -26.969 -44.438 -21.859 1 89.62 564 ALA A N 1
ATOM 4236 C CA . ALA A 1 564 ? -27.484 -45.125 -20.672 1 89.62 564 ALA A CA 1
ATOM 4237 C C . ALA A 1 564 ? -26.812 -46.469 -20.453 1 89.62 564 ALA A C 1
ATOM 4239 O O . ALA A 1 564 ? -26.5 -46.844 -19.328 1 89.62 564 ALA A O 1
ATOM 4240 N N . LEU A 1 565 ? -26.625 -47.156 -21.562 1 90.25 565 LEU A N 1
ATOM 4241 C CA . LEU A 1 565 ? -25.984 -48.469 -21.516 1 90.25 565 LEU A CA 1
ATOM 4242 C C . LEU A 1 565 ? -24.562 -48.344 -20.969 1 90.25 565 LEU A C 1
ATOM 4244 O O . LEU A 1 565 ? -24.172 -49.094 -20.078 1 90.25 565 LEU A O 1
ATOM 4248 N N . ASN A 1 566 ? -23.812 -47.438 -21.453 1 93.62 566 ASN A N 1
ATOM 4249 C CA . ASN A 1 566 ? -22.422 -47.281 -21.062 1 93.62 566 ASN A CA 1
ATOM 4250 C C . ASN A 1 566 ? -22.297 -46.75 -19.641 1 93.62 566 ASN A C 1
ATOM 4252 O O . ASN A 1 566 ? -21.344 -47.094 -18.922 1 93.62 566 ASN A O 1
ATOM 4256 N N . ARG A 1 567 ? -23.172 -45.906 -19.188 1 93.75 567 ARG A N 1
ATOM 4257 C CA . ARG A 1 567 ? -23.172 -45.438 -17.797 1 93.75 567 ARG A CA 1
ATOM 4258 C C . ARG A 1 567 ? -23.422 -46.594 -16.828 1 93.75 567 ARG A C 1
ATOM 4260 O O . ARG A 1 567 ? -22.766 -46.719 -15.797 1 93.75 567 ARG A O 1
ATOM 4267 N N . GLN A 1 568 ? -24.391 -47.375 -17.25 1 91.06 568 GLN A N 1
ATOM 4268 C CA . GLN A 1 568 ? -24.672 -48.562 -16.438 1 91.06 568 GLN A CA 1
ATOM 4269 C C . GLN A 1 568 ? -23.5 -49.531 -16.438 1 91.06 568 GLN A C 1
ATOM 4271 O O . GLN A 1 568 ? -23.219 -50.188 -15.43 1 91.06 568 GLN A O 1
ATOM 4276 N N . LEU A 1 569 ? -22.953 -49.625 -17.578 1 93.31 569 LEU A N 1
ATOM 4277 C CA . LEU A 1 569 ? -21.766 -50.469 -17.719 1 93.31 569 LEU A CA 1
ATOM 4278 C C . LEU A 1 569 ? -20.672 -50.031 -16.75 1 93.31 569 LEU A C 1
ATOM 4280 O O . LEU A 1 569 ? -20.078 -50.875 -16.062 1 93.31 569 LEU A O 1
ATOM 4284 N N . VAL A 1 570 ? -20.344 -48.75 -16.672 1 94.25 570 VAL A N 1
ATOM 4285 C CA . VAL A 1 570 ? -19.312 -48.219 -15.789 1 94.25 570 VAL A CA 1
ATOM 4286 C C . VAL A 1 570 ? -19.672 -48.531 -14.328 1 94.25 570 VAL A C 1
ATOM 4288 O O . VAL A 1 570 ? -18.797 -48.875 -13.523 1 94.25 570 VAL A O 1
ATOM 4291 N N . ASP A 1 571 ? -20.906 -48.375 -13.953 1 91.12 571 ASP A N 1
ATOM 4292 C CA . ASP A 1 571 ? -21.359 -48.688 -12.602 1 91.12 571 ASP A CA 1
ATOM 4293 C C . ASP A 1 571 ? -21.078 -50.125 -12.242 1 91.12 571 ASP A C 1
ATOM 4295 O O . ASP A 1 571 ? -20.656 -50.438 -11.125 1 91.12 571 ASP A O 1
ATOM 4299 N N . THR A 1 572 ? -21.344 -50.969 -13.219 1 90.56 572 THR A N 1
ATOM 4300 C CA . THR A 1 572 ? -21.109 -52.375 -13.023 1 90.56 572 THR A CA 1
ATOM 4301 C C . THR A 1 572 ? -19.609 -52.656 -12.898 1 90.56 572 THR A C 1
ATOM 4303 O O . THR A 1 572 ? -19.203 -53.469 -12.047 1 90.56 572 THR A O 1
ATOM 4306 N N . LEU A 1 573 ? -18.906 -52.031 -13.688 1 91.5 573 LEU A N 1
ATOM 4307 C CA . LEU A 1 573 ? -17.469 -52.219 -13.688 1 91.5 573 LEU A CA 1
ATOM 4308 C C . LEU A 1 573 ? -16.844 -51.719 -12.391 1 91.5 573 LEU A C 1
ATOM 4310 O O . LEU A 1 573 ? -15.891 -52.312 -11.883 1 91.5 573 LEU A O 1
ATOM 4314 N N . ARG A 1 574 ? -17.281 -50.594 -11.859 1 89.12 574 ARG A N 1
ATOM 4315 C CA . ARG A 1 574 ? -16.75 -49.969 -10.656 1 89.12 574 ARG A CA 1
ATOM 4316 C C . ARG A 1 574 ? -16.922 -50.875 -9.438 1 89.12 574 ARG A C 1
ATOM 4318 O O . ARG A 1 574 ? -16.156 -50.781 -8.477 1 89.12 574 ARG A O 1
ATOM 4325 N N . THR A 1 575 ? -17.891 -51.656 -9.461 1 83.69 575 THR A N 1
ATOM 4326 C CA . THR A 1 575 ? -18.094 -52.594 -8.375 1 83.69 575 THR A CA 1
ATOM 4327 C C . THR A 1 575 ? -16.969 -53.625 -8.344 1 83.69 575 THR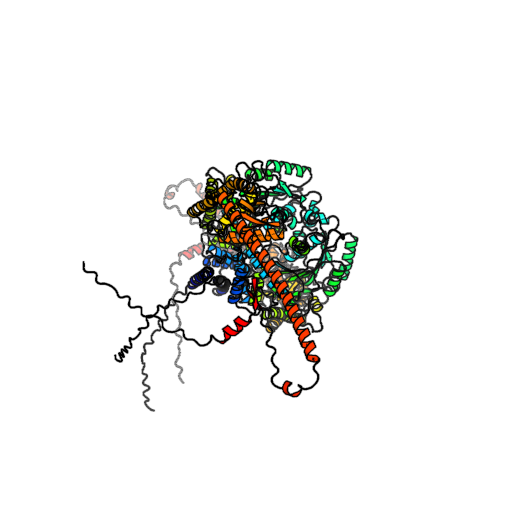 A C 1
ATOM 4329 O O . THR A 1 575 ? -16.641 -54.156 -7.285 1 83.69 575 THR A O 1
ATOM 4332 N N . THR A 1 576 ? -16.469 -53.875 -9.523 1 78.44 576 THR A N 1
ATOM 4333 C CA . THR A 1 576 ? -15.375 -54.844 -9.641 1 78.44 576 THR A CA 1
ATOM 4334 C C . THR A 1 576 ? -14.023 -54.156 -9.438 1 78.44 576 THR A C 1
ATOM 4336 O O . THR A 1 576 ? -13.164 -54.656 -8.719 1 78.44 576 THR A O 1
ATOM 4339 N N . ASP A 1 577 ? -13.914 -53.062 -10.031 1 78.5 577 ASP A N 1
ATOM 4340 C CA . ASP A 1 577 ? -12.68 -52.312 -9.969 1 78.5 577 ASP A CA 1
ATOM 4341 C C . ASP A 1 577 ? -12.961 -50.812 -9.945 1 78.5 577 ASP A C 1
ATOM 4343 O O . ASP A 1 577 ? -13.492 -50.25 -10.906 1 78.5 577 ASP A O 1
ATOM 4347 N N . GLY A 1 578 ? -12.461 -50.281 -8.883 1 76.31 578 GLY A N 1
ATOM 4348 C CA . GLY A 1 578 ? -12.734 -48.875 -8.656 1 76.31 578 GLY A CA 1
ATOM 4349 C C . GLY A 1 578 ? -11.969 -47.938 -9.586 1 76.31 578 GLY A C 1
ATOM 4350 O O . GLY A 1 578 ? -12.219 -46.75 -9.633 1 76.31 578 GLY A O 1
ATOM 4351 N N . ALA A 1 579 ? -11.164 -48.438 -10.461 1 78.06 579 ALA A N 1
ATOM 4352 C CA . ALA A 1 579 ? -10.32 -47.594 -11.328 1 78.06 579 ALA A CA 1
ATOM 4353 C C . ALA A 1 579 ? -11.094 -47.125 -12.555 1 78.06 579 ALA A C 1
ATOM 4355 O O . ALA A 1 579 ? -10.695 -46.156 -13.203 1 78.06 579 ALA A O 1
ATOM 4356 N N . PHE A 1 580 ? -12.227 -47.844 -12.922 1 86.62 580 PHE A N 1
ATOM 4357 C CA . PHE A 1 580 ? -13.031 -47.438 -14.062 1 86.62 580 PHE A CA 1
ATOM 4358 C C . PHE A 1 580 ? -13.859 -46.219 -13.719 1 86.62 580 PHE A C 1
ATOM 4360 O O . PHE A 1 580 ? -14.289 -46.031 -12.578 1 86.62 580 PHE A O 1
ATOM 4367 N N . SER A 1 581 ? -13.961 -45.375 -14.633 1 90.88 581 SER A N 1
ATOM 4368 C CA . SER A 1 581 ? -14.781 -44.188 -14.438 1 90.88 581 SER A CA 1
ATOM 4369 C C . SER A 1 581 ? -15.531 -43.812 -15.711 1 90.88 581 SER A C 1
ATOM 4371 O O . SER A 1 581 ? -15.164 -44.25 -16.797 1 90.88 581 SER A O 1
ATOM 4373 N N . CYS A 1 582 ? -16.625 -43.094 -15.492 1 92 582 CYS A N 1
ATOM 4374 C CA . CYS A 1 582 ? -17.422 -42.625 -16.609 1 92 582 CYS A CA 1
ATOM 4375 C C . CYS A 1 582 ? -16.984 -41.25 -17.047 1 92 582 CYS A C 1
ATOM 4377 O O . CYS A 1 582 ? -16.672 -40.375 -16.219 1 92 582 CYS A O 1
ATOM 4379 N N . GLY A 1 583 ? -16.781 -41.062 -18.344 1 91.88 583 GLY A N 1
ATOM 4380 C CA . GLY A 1 583 ? -16.453 -39.75 -18.875 1 91.88 583 GLY A CA 1
ATOM 4381 C C . GLY A 1 583 ? -17.203 -39.438 -20.156 1 91.88 583 GLY A C 1
ATOM 4382 O O . GLY A 1 583 ? -17.969 -40.25 -20.656 1 91.88 583 GLY A O 1
ATOM 4383 N N . ASP A 1 584 ? -17.094 -38.188 -20.547 1 92.62 584 ASP A N 1
ATOM 4384 C CA . ASP A 1 584 ? -17.672 -37.75 -21.812 1 92.62 584 ASP A CA 1
ATOM 4385 C C . ASP A 1 584 ? -16.609 -37.625 -22.891 1 92.62 584 ASP A C 1
ATOM 4387 O O . ASP A 1 584 ? -15.57 -37 -22.688 1 92.62 584 ASP A O 1
ATOM 4391 N N . ALA A 1 585 ? -16.953 -38.281 -24 1 93.12 585 ALA A N 1
ATOM 4392 C CA . ALA A 1 585 ? -16.031 -38.156 -25.141 1 93.12 585 ALA A CA 1
ATOM 4393 C C . ALA A 1 585 ? -16.219 -36.844 -25.859 1 93.12 585 ALA A C 1
ATOM 4395 O O . ALA A 1 585 ? -17.062 -36.031 -25.484 1 93.12 585 ALA A O 1
ATOM 4396 N N . ASP A 1 586 ? -15.367 -36.594 -26.844 1 92.12 586 ASP A N 1
ATOM 4397 C CA . ASP A 1 586 ? -15.414 -35.375 -27.609 1 92.12 586 ASP A CA 1
ATOM 4398 C C . ASP A 1 586 ? -16.781 -35.156 -28.266 1 92.12 586 ASP A C 1
ATOM 4400 O O . ASP A 1 586 ? -17.219 -34.031 -28.484 1 92.12 586 ASP A O 1
ATOM 4404 N N . ASP A 1 587 ? -17.469 -36.312 -28.562 1 90.31 587 ASP A N 1
ATOM 4405 C CA . ASP A 1 587 ? -18.766 -36.25 -29.203 1 90.31 587 ASP A CA 1
ATOM 4406 C C . ASP A 1 587 ? -19.875 -36 -28.172 1 90.31 587 ASP A C 1
ATOM 4408 O O . ASP A 1 587 ? -21.062 -35.969 -28.516 1 90.31 587 ASP A O 1
ATOM 4412 N N . GLY A 1 588 ? -19.516 -35.906 -26.922 1 91.38 588 GLY A N 1
ATOM 4413 C CA . GLY A 1 588 ? -20.469 -35.625 -25.844 1 91.38 588 GLY A CA 1
ATOM 4414 C C . GLY A 1 588 ? -21.125 -36.875 -25.297 1 91.38 588 GLY A C 1
ATOM 4415 O O . GLY A 1 588 ? -21.953 -36.812 -24.391 1 91.38 588 GLY A O 1
ATOM 4416 N N . MET A 1 589 ? -20.812 -38.031 -25.828 1 93.44 589 MET A N 1
ATOM 4417 C CA . MET A 1 589 ? -21.438 -39.281 -25.406 1 93.44 589 MET A CA 1
ATOM 4418 C C . MET A 1 589 ? -20.625 -39.969 -24.297 1 93.44 589 MET A C 1
ATOM 4420 O O . MET A 1 589 ? -19.406 -39.781 -24.219 1 93.44 589 MET A O 1
ATOM 4424 N N . ALA A 1 590 ? -21.312 -40.719 -23.516 1 94.19 590 ALA A N 1
ATOM 4425 C CA . ALA A 1 590 ? -20.688 -41.406 -22.391 1 94.19 590 ALA A CA 1
ATOM 4426 C C . ALA A 1 590 ? -19.766 -42.531 -22.859 1 94.19 590 ALA A C 1
ATOM 4428 O O . ALA A 1 590 ? -20.016 -43.156 -23.891 1 94.19 590 ALA A O 1
ATOM 4429 N N . CYS A 1 591 ? -18.734 -42.688 -22.125 1 95.06 591 CYS A N 1
ATOM 4430 C CA . CYS A 1 591 ? -17.781 -43.75 -22.422 1 95.06 591 CYS A CA 1
ATOM 4431 C C . CYS A 1 591 ? -17.125 -44.281 -21.141 1 95.06 591 CYS A C 1
ATOM 4433 O O . CYS A 1 591 ? -17.281 -43.656 -20.078 1 95.06 591 CYS A O 1
ATOM 4435 N N . VAL A 1 592 ? -16.484 -45.375 -21.25 1 94.69 592 VAL A N 1
ATOM 4436 C CA . VAL A 1 592 ? -15.688 -45.938 -20.172 1 94.69 592 VAL A CA 1
ATOM 4437 C C . VAL A 1 592 ? -14.258 -45.406 -20.234 1 94.69 592 VAL A C 1
ATOM 4439 O O . VAL A 1 592 ? -13.57 -45.562 -21.234 1 94.69 592 VAL A O 1
ATOM 4442 N N . ARG A 1 593 ? -13.844 -44.781 -19.234 1 94.75 593 ARG A N 1
ATOM 4443 C CA . ARG A 1 593 ? -12.492 -44.25 -19.172 1 94.75 593 ARG A CA 1
ATOM 4444 C C . ARG A 1 593 ? -11.539 -45.219 -18.5 1 94.75 593 ARG A C 1
ATOM 4446 O O . ARG A 1 593 ? -11.82 -45.719 -17.406 1 94.75 593 ARG A O 1
ATOM 4453 N N . PHE A 1 594 ? -10.516 -45.469 -19.203 1 92.56 594 PHE A N 1
ATOM 4454 C CA . PHE A 1 594 ? -9.438 -46.281 -18.641 1 92.56 594 PHE A CA 1
ATOM 4455 C C . PHE A 1 594 ? -8.32 -45.375 -18.109 1 92.56 594 PHE A C 1
ATOM 4457 O O . PHE A 1 594 ? -7.723 -44.625 -18.859 1 92.56 594 PHE A O 1
ATOM 4464 N N . GLY A 1 595 ? -8.039 -45.5 -16.828 1 92.19 595 GLY A N 1
ATOM 4465 C CA . GLY A 1 595 ? -7.07 -44.625 -16.156 1 92.19 595 GLY A CA 1
ATOM 4466 C C . GLY A 1 595 ? -5.648 -45.156 -16.25 1 92.19 595 GLY A C 1
ATOM 4467 O O . GLY A 1 595 ? -5.258 -45.75 -17.266 1 92.19 595 GLY A O 1
ATOM 4468 N N . MET A 1 596 ? -4.84 -44.812 -15.258 1 93.25 596 MET A N 1
ATOM 4469 C CA . MET A 1 596 ? -3.439 -45.219 -15.172 1 93.25 596 MET A CA 1
ATOM 4470 C C . MET A 1 596 ? -3.326 -46.719 -14.867 1 93.25 596 MET A C 1
ATOM 4472 O O . MET A 1 596 ? -4.195 -47.281 -14.211 1 93.25 596 MET A O 1
ATOM 4476 N N . VAL A 1 597 ? -2.244 -47.281 -15.406 1 93.06 597 VAL A N 1
ATOM 4477 C CA . VAL A 1 597 ? -2.082 -48.719 -15.234 1 93.06 597 VAL A CA 1
ATOM 4478 C C . VAL A 1 597 ? -0.656 -49.031 -14.789 1 93.06 597 VAL A C 1
ATOM 4480 O O . VAL A 1 597 ? 0.206 -48.156 -14.789 1 93.06 597 VAL A O 1
ATOM 4483 N N . THR A 1 598 ? -0.449 -50.281 -14.359 1 93.06 598 THR A N 1
ATOM 4484 C CA . THR A 1 598 ? 0.874 -50.75 -13.977 1 93.06 598 THR A CA 1
ATOM 4485 C C . THR A 1 598 ? 1.431 -51.719 -15.031 1 93.06 598 THR A C 1
ATOM 4487 O O . THR A 1 598 ? 0.72 -52.094 -15.961 1 93.06 598 THR A O 1
ATOM 4490 N N . GLU A 1 599 ? 2.684 -52.031 -14.836 1 91.12 599 GLU A N 1
ATOM 4491 C CA . GLU A 1 599 ? 3.389 -52.875 -15.805 1 91.12 599 GLU A CA 1
ATOM 4492 C C . GLU A 1 599 ? 2.748 -54.25 -15.898 1 91.12 599 GLU A C 1
ATOM 4494 O O . GLU A 1 599 ? 2.793 -54.906 -16.953 1 91.12 599 GLU A O 1
ATOM 4499 N N . ASP A 1 600 ? 2.084 -54.656 -14.883 1 91.12 600 ASP A N 1
ATOM 4500 C CA . ASP A 1 600 ? 1.537 -56 -14.828 1 91.12 600 ASP A CA 1
ATOM 4501 C C . ASP A 1 600 ? 0.111 -56.031 -15.375 1 91.12 600 ASP A C 1
ATOM 4503 O O . ASP A 1 600 ? -0.514 -57.094 -15.422 1 91.12 600 ASP A O 1
ATOM 4507 N N . THR A 1 601 ? -0.304 -54.969 -15.812 1 90.88 601 THR A N 1
ATOM 4508 C CA . THR A 1 601 ? -1.675 -54.906 -16.312 1 90.88 601 THR A CA 1
ATOM 4509 C C . THR A 1 601 ? -1.794 -55.625 -17.656 1 90.88 601 THR A C 1
ATOM 4511 O O . THR A 1 601 ? -0.982 -55.406 -18.547 1 90.88 601 THR A O 1
ATOM 4514 N N . ASP A 1 602 ? -2.758 -56.5 -17.766 1 92.69 602 ASP A N 1
ATOM 4515 C CA . ASP A 1 602 ? -3.082 -57.188 -19 1 92.69 602 ASP A CA 1
ATOM 4516 C C . ASP A 1 602 ? -4.242 -56.5 -19.719 1 92.69 602 ASP A C 1
ATOM 4518 O O . ASP A 1 602 ? -5.395 -56.625 -19.297 1 92.69 602 ASP A O 1
ATOM 4522 N N . VAL A 1 603 ? -3.957 -55.969 -20.859 1 93.44 603 VAL A N 1
ATOM 4523 C CA . VAL A 1 603 ? -4.918 -55.188 -21.625 1 93.44 603 VAL A CA 1
ATOM 4524 C C . VAL A 1 603 ? -6.055 -56.062 -22.109 1 93.44 603 VAL A C 1
ATOM 4526 O O . VAL A 1 603 ? -7.219 -55.656 -22.109 1 93.44 603 VAL A O 1
ATOM 4529 N N . ASP A 1 604 ? -5.754 -57.25 -22.562 1 93.5 604 ASP A N 1
ATOM 4530 C CA . ASP A 1 604 ? -6.773 -58.188 -23.062 1 93.5 604 ASP A CA 1
ATOM 4531 C C . ASP A 1 604 ? -7.762 -58.562 -21.969 1 93.5 604 ASP A C 1
ATOM 4533 O O . ASP A 1 604 ? -8.969 -58.594 -22.203 1 93.5 604 ASP A O 1
ATOM 4537 N N . GLU A 1 605 ? -7.164 -58.781 -20.844 1 91.69 605 GLU A N 1
ATOM 4538 C CA . GLU A 1 605 ? -8.016 -59.125 -19.719 1 91.69 605 GLU A CA 1
ATOM 4539 C C . GLU A 1 605 ? -8.938 -57.969 -19.344 1 91.69 605 GLU A C 1
ATOM 4541 O O . GLU A 1 605 ? -10.102 -58.156 -18.984 1 91.69 605 GLU A O 1
ATOM 4546 N N . LEU A 1 606 ? -8.438 -56.812 -19.375 1 90.94 606 LEU A N 1
ATOM 4547 C CA . LEU A 1 606 ? -9.211 -55.625 -19.047 1 90.94 606 LEU A CA 1
ATOM 4548 C C . LEU A 1 606 ? -10.352 -55.406 -20.047 1 90.94 606 LEU A C 1
ATOM 4550 O O . LEU A 1 606 ? -11.477 -55.094 -19.641 1 90.94 606 LEU A O 1
ATOM 4554 N N . LEU A 1 607 ? -10.102 -55.562 -21.312 1 93.38 607 LEU A N 1
ATOM 4555 C CA . LEU A 1 607 ? -11.117 -55.375 -22.359 1 93.38 607 LEU A CA 1
ATOM 4556 C C . LEU A 1 607 ? -12.148 -56.5 -22.297 1 93.38 607 LEU A C 1
ATOM 4558 O O . LEU A 1 607 ? -13.336 -56.25 -22.531 1 93.38 607 LEU A O 1
ATOM 4562 N N . ASP A 1 608 ? -11.68 -57.688 -21.938 1 92.25 608 ASP A N 1
ATOM 4563 C CA . ASP A 1 608 ? -12.602 -58.812 -21.781 1 92.25 608 ASP A CA 1
ATOM 4564 C C . ASP A 1 608 ? -13.594 -58.562 -20.641 1 92.25 608 ASP A C 1
ATOM 4566 O O . ASP A 1 608 ? -14.758 -58.938 -20.734 1 92.25 608 ASP A O 1
ATOM 4570 N N . LEU A 1 609 ? -13.023 -57.969 -19.672 1 92.31 609 LEU A N 1
ATOM 4571 C CA . LEU A 1 609 ? -13.883 -57.594 -18.547 1 92.31 609 LEU A CA 1
ATOM 4572 C C . LEU A 1 609 ? -14.961 -56.625 -18.984 1 92.31 609 LEU A C 1
ATOM 4574 O O . LEU A 1 609 ? -16.125 -56.75 -18.578 1 92.31 609 LEU A O 1
ATOM 4578 N N . VAL A 1 610 ? -14.617 -55.656 -19.75 1 93.31 610 VAL A N 1
ATOM 4579 C CA . VAL A 1 610 ? -15.555 -54.656 -20.234 1 93.31 610 VAL A CA 1
ATOM 4580 C C . VAL A 1 610 ? -16.578 -55.312 -21.156 1 93.31 610 VAL A C 1
ATOM 4582 O O . VAL A 1 610 ? -17.781 -55.031 -21.078 1 93.31 610 VAL A O 1
ATOM 4585 N N . ILE A 1 611 ? -16.094 -56.188 -22.031 1 93 611 ILE A N 1
ATOM 4586 C CA . ILE A 1 611 ? -16.969 -56.844 -22.984 1 93 611 ILE A CA 1
ATOM 4587 C C . ILE A 1 611 ? -17.953 -57.75 -22.25 1 93 611 ILE A C 1
ATOM 4589 O O . ILE A 1 611 ? -19.141 -57.781 -22.562 1 93 611 ILE A O 1
ATOM 4593 N N . SER A 1 612 ? -17.406 -58.469 -21.25 1 92.31 612 SER A N 1
ATOM 4594 C CA . SER A 1 612 ? -18.25 -59.375 -20.469 1 92.31 612 SER A CA 1
ATOM 4595 C C . SER A 1 612 ? -19.312 -58.594 -19.703 1 92.31 612 SER A C 1
ATOM 4597 O O . SER A 1 612 ? -20.484 -58.969 -19.672 1 92.31 612 SER A O 1
ATOM 4599 N N . ALA A 1 613 ? -18.859 -57.531 -19.078 1 92.69 613 ALA A N 1
ATOM 4600 C CA . ALA A 1 613 ? -19.797 -56.688 -18.359 1 92.69 613 ALA A CA 1
ATOM 4601 C C . ALA A 1 613 ? -20.781 -56 -19.297 1 92.69 613 ALA A C 1
ATOM 4603 O O . ALA A 1 613 ? -21.953 -55.812 -18.953 1 92.69 613 ALA A O 1
ATOM 4604 N N . GLY A 1 614 ? -20.328 -55.625 -20.422 1 91.56 614 GLY A N 1
ATOM 4605 C CA . GLY A 1 614 ? -21.203 -55.031 -21.422 1 91.56 614 GLY A CA 1
ATOM 4606 C C . GLY A 1 614 ? -22.297 -56 -21.875 1 91.56 614 GLY A C 1
ATOM 4607 O O . GLY A 1 614 ? -23.453 -55.594 -22.016 1 91.56 614 GLY A O 1
ATOM 4608 N N . LYS A 1 615 ? -21.938 -57.188 -22.094 1 90.25 615 LYS A N 1
ATOM 4609 C CA . LYS A 1 615 ? -22.906 -58.219 -22.484 1 90.25 615 LYS A CA 1
ATOM 4610 C C . LYS A 1 615 ? -23.938 -58.438 -21.375 1 90.25 615 LYS A C 1
ATOM 4612 O O . LYS A 1 615 ? -25.125 -58.625 -21.672 1 90.25 615 LYS A O 1
ATOM 4617 N N . GLU A 1 616 ? -23.422 -58.406 -20.203 1 88.38 616 GLU A N 1
ATOM 4618 C CA . GLU A 1 616 ? -24.328 -58.594 -19.062 1 88.38 616 GLU A CA 1
ATOM 4619 C C . GLU A 1 616 ? -25.328 -57.438 -18.969 1 88.38 616 GLU A C 1
ATOM 4621 O O . GLU A 1 616 ? -26.516 -57.656 -18.719 1 88.38 616 GLU A O 1
ATOM 4626 N N . VAL A 1 617 ? -24.812 -56.312 -19.109 1 89.94 617 VAL A N 1
ATOM 4627 C CA . VAL A 1 617 ? -25.672 -55.125 -19.016 1 89.94 617 VAL A CA 1
ATOM 4628 C C . VAL A 1 617 ? -26.625 -55.094 -20.203 1 89.94 617 VAL A C 1
ATOM 4630 O O . VAL A 1 617 ? -27.781 -54.688 -20.047 1 89.94 617 VAL A O 1
ATOM 4633 N N . GLU A 1 618 ? -26.203 -55.438 -21.344 1 85.56 618 GLU A N 1
ATOM 4634 C CA . GLU A 1 618 ? -27.047 -55.531 -22.547 1 85.56 618 GLU A CA 1
ATOM 4635 C C . GLU A 1 618 ? -28.203 -56.5 -22.328 1 85.56 618 GLU A C 1
ATOM 4637 O O . GLU A 1 618 ? -29.344 -56.188 -22.672 1 85.56 618 GLU A O 1
ATOM 4642 N N . GLU A 1 619 ? -27.922 -57.625 -21.812 1 82.81 619 GLU A N 1
ATOM 4643 C CA . GLU A 1 619 ? -28.922 -58.656 -21.562 1 82.81 619 GLU A CA 1
ATOM 4644 C C . GLU A 1 619 ? -29.922 -58.188 -20.5 1 82.81 619 GLU A C 1
ATOM 4646 O O . GLU A 1 619 ? -31.125 -58.438 -20.625 1 82.81 619 GLU A O 1
ATOM 4651 N N . SER A 1 620 ? -29.344 -57.594 -19.516 1 78.25 620 SER A N 1
ATOM 4652 C CA . SER A 1 620 ? -30.219 -57.094 -18.469 1 78.25 620 SER A CA 1
ATOM 4653 C C . SER A 1 620 ? -31.109 -55.969 -18.969 1 78.25 620 SER A C 1
ATOM 4655 O O . SER A 1 620 ? -32.281 -55.906 -18.594 1 78.25 620 SER A O 1
ATOM 4657 N N . SER A 1 621 ? -30.578 -55.125 -19.703 1 73.75 621 SER A N 1
ATOM 4658 C CA . SER A 1 621 ? -31.344 -54.031 -20.266 1 73.75 621 SER A CA 1
ATOM 4659 C C . SER A 1 621 ? -32.406 -54.531 -21.234 1 73.75 621 SER A C 1
ATOM 4661 O O . SER A 1 621 ? -33.531 -54 -21.25 1 73.75 621 SER A O 1
ATOM 4663 N N . ARG A 1 622 ? -32.188 -55.438 -22.016 1 69.88 622 ARG A N 1
ATOM 4664 C CA . ARG A 1 622 ? -33.156 -56.062 -22.922 1 69.88 622 ARG A CA 1
ATOM 4665 C C . ARG A 1 622 ? -34.25 -56.781 -22.141 1 69.88 622 ARG A C 1
ATOM 4667 O O . ARG A 1 622 ? -35.406 -56.719 -22.516 1 69.88 622 ARG A O 1
ATOM 4674 N N . ALA A 1 623 ? -33.781 -57.375 -21.078 1 61.22 623 ALA A N 1
ATOM 4675 C CA . ALA A 1 623 ? -34.75 -58.062 -20.234 1 61.22 623 ALA A CA 1
ATOM 4676 C C . ALA A 1 623 ? -35.719 -57.062 -19.609 1 61.22 623 ALA A C 1
ATOM 4678 O O . ALA A 1 623 ? -36.906 -57.344 -19.531 1 61.22 623 ALA A O 1
ATOM 4679 N N . LEU A 1 624 ? -35.125 -55.969 -19.188 1 60.34 624 LEU A N 1
ATOM 4680 C CA . LEU A 1 624 ? -35.969 -54.938 -18.578 1 60.34 624 LEU A CA 1
ATOM 4681 C C . LEU A 1 624 ? -36.875 -54.312 -19.625 1 60.34 624 LEU A C 1
ATOM 4683 O O . LEU A 1 624 ? -38.062 -54.031 -19.344 1 60.34 624 LEU A O 1
ATOM 4687 N N . THR A 1 625 ? -36.375 -54 -20.766 1 62.22 625 THR A N 1
ATOM 4688 C CA . THR A 1 625 ? -37.188 -53.469 -21.844 1 62.22 625 THR A CA 1
ATOM 4689 C C . THR A 1 625 ? -38.281 -54.469 -22.25 1 62.22 625 THR A C 1
ATOM 4691 O O . THR A 1 625 ? -39.438 -54.094 -22.453 1 62.22 625 THR A O 1
ATOM 4694 N N . ASN A 1 626 ? -37.844 -55.688 -22.328 1 60.53 626 ASN A N 1
ATOM 4695 C CA . ASN A 1 626 ? -38.812 -56.75 -22.609 1 60.53 626 ASN A CA 1
ATOM 4696 C C . ASN A 1 626 ? -39.844 -56.844 -21.5 1 60.53 626 ASN A C 1
ATOM 4698 O O . ASN A 1 626 ? -41.062 -57 -21.766 1 60.53 626 ASN A O 1
ATOM 4702 N N . MET A 1 627 ? -39.375 -56.719 -20.312 1 54.75 627 MET A N 1
ATOM 4703 C CA . MET A 1 627 ? -40.312 -56.75 -19.172 1 54.75 627 MET A CA 1
ATOM 4704 C C . MET A 1 627 ? -41.219 -55.531 -19.188 1 54.75 627 MET A C 1
ATOM 4706 O O . MET A 1 627 ? -42.406 -55.625 -18.875 1 54.75 627 MET A O 1
ATOM 4710 N N . THR A 1 628 ? -40.625 -54.406 -19.469 1 58.72 628 THR A N 1
ATOM 4711 C CA . THR A 1 628 ? -41.438 -53.188 -19.531 1 58.72 628 THR A CA 1
ATOM 4712 C C . THR A 1 628 ? -42.438 -53.281 -20.656 1 58.72 628 THR A C 1
ATOM 4714 O O . THR A 1 628 ? -43.594 -52.812 -20.516 1 58.72 628 THR A O 1
ATOM 4717 N N . GLU A 1 629 ? -42.094 -53.781 -21.719 1 60.28 629 GLU A N 1
ATOM 4718 C CA . GLU A 1 629 ? -43.031 -54 -22.812 1 60.28 629 GLU A CA 1
ATOM 4719 C C . GLU A 1 629 ? -44.125 -55 -22.406 1 60.28 629 GLU A C 1
ATOM 4721 O O . GLU A 1 629 ? -45.281 -54.812 -22.734 1 60.28 629 GLU A O 1
ATOM 4726 N N . VAL A 1 630 ? -43.688 -56.031 -21.688 1 59.22 630 VAL A N 1
ATOM 4727 C CA . VAL A 1 630 ? -44.656 -57 -21.188 1 59.22 630 VAL A CA 1
ATOM 4728 C C . VAL A 1 630 ? -45.562 -56.344 -20.141 1 59.22 630 VAL A C 1
ATOM 4730 O O . VAL A 1 630 ? -46.781 -56.562 -20.141 1 59.22 630 VAL A O 1
ATOM 4733 N N . LEU A 1 631 ? -44.906 -55.438 -19.375 1 57.22 631 LEU A N 1
ATOM 4734 C CA . LEU A 1 631 ? -45.688 -54.719 -18.375 1 57.22 631 LEU A CA 1
ATOM 4735 C C . LEU A 1 631 ? -46.656 -53.719 -19.031 1 57.22 631 LEU A C 1
ATOM 4737 O O . LEU A 1 631 ? -47.812 -53.594 -18.609 1 57.22 631 LEU A O 1
ATOM 4741 N N . LYS A 1 632 ? -46.219 -53 -19.906 1 61.06 632 LYS A N 1
ATOM 4742 C CA . LYS A 1 632 ? -47.062 -52.094 -20.656 1 61.06 632 LYS A CA 1
ATOM 4743 C C . LYS A 1 632 ? -48.219 -52.844 -21.344 1 61.06 632 LYS A C 1
ATOM 4745 O O . LYS A 1 632 ? -49.344 -52.375 -21.297 1 61.06 632 LYS A O 1
ATOM 4750 N N . LYS A 1 633 ? -47.875 -53.875 -21.969 1 63.78 633 LYS A N 1
ATOM 4751 C CA . LYS A 1 633 ? -48.906 -54.719 -22.594 1 63.78 633 LYS A CA 1
ATOM 4752 C C . LYS A 1 633 ? -49.875 -55.281 -21.547 1 63.78 633 LYS A C 1
ATOM 4754 O O . LYS A 1 633 ? -51.094 -55.344 -21.766 1 63.78 633 LYS A O 1
ATOM 4759 N N . GLY A 1 634 ? -49.25 -55.562 -20.438 1 58 634 GLY A N 1
ATOM 4760 C CA . GLY A 1 634 ? -50.094 -56.031 -19.328 1 58 634 GLY A CA 1
ATOM 4761 C C . GLY A 1 634 ? -51 -54.938 -18.797 1 58 634 GLY A C 1
ATOM 4762 O O . GLY A 1 634 ? -52.188 -55.188 -18.547 1 58 634 GLY A O 1
ATOM 4763 N N . ILE A 1 635 ? -50.438 -53.75 -18.656 1 61 635 ILE A N 1
ATOM 4764 C CA . ILE A 1 635 ? -51.219 -52.625 -18.203 1 61 635 ILE A CA 1
ATOM 4765 C C . ILE A 1 635 ? -52.312 -52.281 -19.234 1 61 635 ILE A C 1
ATOM 4767 O O . ILE A 1 635 ? -53.469 -52.031 -18.875 1 61 635 ILE A O 1
ATOM 4771 N N . GLU A 1 636 ? -51.969 -52.312 -20.438 1 66 636 GLU A N 1
ATOM 4772 C CA . GLU A 1 636 ? -52.938 -52.062 -21.516 1 66 636 GLU A CA 1
ATOM 4773 C C . GLU A 1 636 ? -54.031 -53.125 -21.547 1 66 636 GLU A C 1
ATOM 4775 O O . GLU A 1 636 ? -55.188 -52.812 -21.719 1 66 636 GLU A O 1
ATOM 4780 N N . GLU A 1 637 ? -53.594 -54.312 -21.312 1 64.25 637 GLU A N 1
ATOM 4781 C CA . GLU A 1 637 ? -54.562 -55.406 -21.266 1 64.25 637 GLU A CA 1
ATOM 4782 C C . GLU A 1 637 ? -55.438 -55.281 -20.016 1 64.25 637 GLU A C 1
ATOM 4784 O O . GLU A 1 637 ? -56.625 -55.531 -20.062 1 64.25 637 GLU A O 1
ATOM 4789 N N . ALA A 1 638 ? -54.875 -54.844 -18.938 1 60.84 638 ALA A N 1
ATOM 4790 C CA . ALA A 1 638 ? -55.625 -54.625 -17.703 1 60.84 638 ALA A CA 1
ATOM 4791 C C . ALA A 1 638 ? -56.594 -53.469 -17.844 1 60.84 638 ALA A C 1
ATOM 4793 O O . ALA A 1 638 ? -57.719 -53.531 -17.375 1 60.84 638 ALA A O 1
ATOM 4794 N N . GLN A 1 639 ? -56.062 -52.469 -18.484 1 64.88 639 GLN A N 1
ATOM 4795 C CA . GLN A 1 639 ? -56.906 -51.312 -18.734 1 64.88 639 GLN A CA 1
ATOM 4796 C C . GLN A 1 639 ? -58.062 -51.656 -19.688 1 64.88 639 GLN A C 1
ATOM 4798 O O . GLN A 1 639 ? -59.188 -51.25 -19.484 1 64.88 639 GLN A O 1
ATOM 4803 N N . ALA A 1 640 ? -57.781 -52.438 -20.625 1 68.62 640 ALA A N 1
ATOM 4804 C CA . ALA A 1 640 ? -58.812 -52.906 -21.547 1 68.62 640 ALA A CA 1
ATOM 4805 C C . ALA A 1 640 ? -59.812 -53.812 -20.828 1 68.62 640 ALA A C 1
ATOM 4807 O O . ALA A 1 640 ? -61 -53.719 -21.078 1 68.62 640 ALA A O 1
ATOM 4808 N N . ASP A 1 641 ? -59.312 -54.562 -19.859 1 61 641 ASP A N 1
ATOM 4809 C CA . ASP A 1 641 ? -60.188 -55.438 -19.078 1 61 641 ASP A CA 1
ATOM 4810 C C . ASP A 1 641 ? -61.062 -54.594 -18.141 1 61 641 ASP A C 1
ATOM 4812 O O . ASP A 1 641 ? -62.25 -54.906 -17.969 1 61 641 ASP A O 1
ATOM 4816 N N . ILE A 1 642 ? -60.5 -53.562 -17.578 1 62.12 642 ILE A N 1
ATOM 4817 C CA . ILE A 1 642 ? -61.25 -52.656 -16.703 1 62.12 642 ILE A CA 1
ATOM 4818 C C . ILE A 1 642 ? -62.312 -51.906 -17.516 1 62.12 642 ILE A C 1
ATOM 4820 O O . ILE A 1 642 ? -63.469 -51.781 -17.062 1 62.12 642 ILE A O 1
ATOM 4824 N N . GLU A 1 643 ? -61.969 -51.531 -18.703 1 66.19 643 GLU A N 1
ATOM 4825 C CA . GLU A 1 643 ? -62.938 -50.875 -19.578 1 66.19 643 GLU A CA 1
ATOM 4826 C C . GLU A 1 643 ? -64.062 -51.812 -20.031 1 66.19 643 GLU A C 1
ATOM 4828 O O . GLU A 1 643 ? -65.188 -51.406 -20.078 1 66.19 643 GLU A O 1
ATOM 4833 N N . ARG A 1 644 ? -63.75 -53.031 -20.172 1 65.62 644 ARG A N 1
ATOM 4834 C CA . ARG A 1 644 ? -64.75 -54.062 -20.531 1 65.62 644 ARG A CA 1
ATOM 4835 C C . ARG A 1 644 ? -65.625 -54.375 -19.359 1 65.62 644 ARG A C 1
ATOM 4837 O O . ARG A 1 644 ? -66.875 -54.5 -19.516 1 65.62 644 ARG A O 1
ATOM 4844 N N . GLU A 1 645 ? -65.062 -54.406 -18.203 1 60.5 645 GLU A N 1
ATOM 4845 C CA . GLU A 1 645 ? -65.812 -54.656 -17 1 60.5 645 GLU A CA 1
ATOM 4846 C C . GLU A 1 645 ? -66.75 -53.469 -16.688 1 60.5 645 GLU A C 1
ATOM 4848 O O . GLU A 1 645 ? -67.875 -53.656 -16.281 1 60.5 645 GLU A O 1
ATOM 4853 N N . ASN A 1 646 ? -66.25 -52.312 -16.953 1 63.56 646 ASN A N 1
ATOM 4854 C CA . ASN A 1 646 ? -67.062 -51.125 -16.766 1 63.56 646 ASN A CA 1
ATOM 4855 C C . ASN A 1 646 ? -68.188 -51.062 -17.797 1 63.56 646 ASN A C 1
ATOM 4857 O O . ASN A 1 646 ? -69.312 -50.688 -17.484 1 63.56 646 ASN A O 1
ATOM 4861 N N . ALA A 1 647 ? -67.938 -51.469 -18.984 1 64.12 647 ALA A N 1
ATOM 4862 C CA . ALA A 1 647 ? -68.938 -51.5 -20.047 1 64.12 647 ALA A CA 1
ATOM 4863 C C . ALA A 1 647 ? -70 -52.562 -19.766 1 64.12 647 ALA A C 1
ATOM 4865 O O . ALA A 1 647 ? -71.188 -52.344 -19.984 1 64.12 647 ALA A O 1
ATOM 4866 N N . GLU A 1 648 ? -69.625 -53.625 -19.156 1 61.56 648 GLU A N 1
ATOM 4867 C CA . GLU A 1 648 ? -70.562 -54.688 -18.781 1 61.56 648 GLU A CA 1
ATOM 4868 C C . GLU A 1 648 ? -71.438 -54.25 -17.594 1 61.56 648 GLU A C 1
ATOM 4870 O O . GLU A 1 648 ? -72.625 -54.562 -17.547 1 61.56 648 GLU A O 1
ATOM 4875 N N . ARG A 1 649 ? -70.875 -53.5 -16.75 1 60.19 649 ARG A N 1
ATOM 4876 C CA . ARG A 1 649 ? -71.625 -52.969 -15.609 1 60.19 649 ARG A CA 1
ATOM 4877 C C . ARG A 1 649 ? -72.688 -51.969 -16.062 1 60.19 649 ARG A C 1
ATOM 4879 O O . ARG A 1 649 ? -73.812 -51.969 -15.594 1 60.19 649 ARG A O 1
ATOM 4886 N N . LEU A 1 650 ? -72.375 -51.125 -16.906 1 59.94 650 LEU A N 1
ATOM 4887 C CA . LEU A 1 650 ? -73.25 -50.125 -17.453 1 59.94 650 LEU A CA 1
ATOM 4888 C C . LEU A 1 650 ? -74.375 -50.812 -18.25 1 59.94 650 LEU A C 1
ATOM 4890 O O . LEU A 1 650 ? -75.562 -50.375 -18.188 1 59.94 650 LEU A O 1
ATOM 4894 N N . TRP A 1 651 ? -74.125 -51.906 -18.953 1 57.09 651 TRP A N 1
ATOM 4895 C CA . TRP A 1 651 ? -75.125 -52.656 -19.688 1 57.09 651 TRP A CA 1
ATOM 4896 C C . TRP A 1 651 ? -76.125 -53.375 -18.734 1 57.09 651 TRP A C 1
ATOM 4898 O O . TRP A 1 651 ? -77.312 -53.375 -18.938 1 57.09 651 TRP A O 1
ATOM 4908 N N . GLN A 1 652 ? -75.625 -53.875 -17.656 1 56.25 652 GLN A N 1
ATOM 4909 C CA . GLN A 1 652 ? -76.5 -54.562 -16.672 1 56.25 652 GLN A CA 1
ATOM 4910 C C . GLN A 1 652 ? -77.375 -53.594 -15.93 1 56.25 652 GLN A C 1
ATOM 4912 O O . GLN A 1 652 ? -78.562 -53.906 -15.641 1 56.25 652 GLN A O 1
ATOM 4917 N N . GLU A 1 653 ? -76.875 -52.5 -15.648 1 57.06 653 GLU A N 1
ATOM 4918 C CA . GLU A 1 653 ? -77.75 -51.469 -15.031 1 57.06 653 GLU A CA 1
ATOM 4919 C C . GLU A 1 653 ? -78.812 -50.938 -16.016 1 57.06 653 GLU A C 1
ATOM 4921 O O . GLU A 1 653 ? -79.938 -50.656 -15.609 1 57.06 653 GLU A O 1
ATOM 4926 N N . GLY A 1 654 ? -78.625 -50.906 -17.297 1 52.88 654 GLY A N 1
ATOM 4927 C CA . GLY A 1 654 ? -79.562 -50.469 -18.297 1 52.88 654 GLY A CA 1
ATOM 4928 C C . GLY A 1 654 ? -80.688 -51.5 -18.516 1 52.88 654 GLY A C 1
ATOM 4929 O O . GLY A 1 654 ? -81.812 -51.125 -18.781 1 52.88 654 GLY A O 1
ATOM 4930 N N . LEU A 1 655 ? -80.438 -52.812 -18.5 1 46.12 655 LEU A N 1
ATOM 4931 C CA . LEU A 1 655 ? -81.5 -53.812 -18.672 1 46.12 655 LEU A CA 1
ATOM 4932 C C . LEU A 1 655 ? -82.438 -53.812 -17.484 1 46.12 655 LEU A C 1
ATOM 4934 O O . LEU A 1 655 ? -83.625 -54.125 -17.625 1 46.12 655 LEU A O 1
ATOM 4938 N N . LEU A 1 656 ? -81.938 -53.656 -16.297 1 42.03 656 LEU A N 1
ATOM 4939 C CA . LEU A 1 656 ? -82.812 -53.75 -15.109 1 42.03 656 LEU A CA 1
ATOM 4940 C C . LEU A 1 656 ? -83.812 -52.562 -15.047 1 42.03 656 LEU A C 1
ATOM 4942 O O . LEU A 1 656 ? -84.75 -52.594 -14.281 1 42.03 656 LEU A O 1
ATOM 4946 N N . ARG A 1 657 ? -83.5 -51.469 -15.672 1 40.94 657 ARG A N 1
ATOM 4947 C CA . ARG A 1 657 ? -84.438 -50.344 -15.531 1 40.94 657 ARG A CA 1
ATOM 4948 C C . ARG A 1 657 ? -85.75 -50.594 -16.312 1 40.94 657 ARG A C 1
ATOM 4950 O O . ARG A 1 657 ? -86.688 -49.812 -16.25 1 40.94 657 ARG A O 1
ATOM 4957 N N . ARG A 1 658 ? -85.812 -51.438 -17.375 1 38.16 658 ARG A N 1
ATOM 4958 C CA . ARG A 1 658 ? -87 -51.438 -18.156 1 38.16 658 ARG A CA 1
ATOM 4959 C C . ARG A 1 658 ? -88.125 -52.25 -17.438 1 38.16 658 ARG A C 1
ATOM 4961 O O . ARG A 1 658 ? -89.188 -52.406 -17.984 1 38.16 658 ARG A O 1
ATOM 4968 N N . VAL A 1 659 ? -87.875 -53.25 -16.609 1 33.88 659 VAL A N 1
ATOM 4969 C CA . VAL A 1 659 ? -89 -54.062 -16.172 1 33.88 659 VAL A CA 1
ATOM 4970 C C . VAL A 1 659 ? -89.812 -53.281 -15.125 1 33.88 659 VAL A C 1
ATOM 4972 O O . VAL A 1 659 ? -89.25 -52.875 -14.086 1 33.88 659 VAL A O 1
ATOM 4975 N N . PRO A 1 660 ? -90.938 -52.656 -15.531 1 37.91 660 PRO A N 1
ATOM 4976 C CA . PRO A 1 660 ? -91.75 -51.688 -14.789 1 37.91 660 PRO A CA 1
ATOM 4977 C C . PRO A 1 660 ? -92.125 -52.125 -13.375 1 37.91 660 PRO A C 1
ATOM 4979 O O . PRO A 1 660 ? -92.188 -51.312 -12.461 1 37.91 660 PRO A O 1
ATOM 4982 N N . VAL A 1 661 ? -92.938 -53.312 -13.336 1 31.69 661 VAL A N 1
ATOM 4983 C CA . VAL A 1 661 ? -94.062 -53.5 -12.422 1 31.69 661 VAL A CA 1
ATOM 4984 C C . VAL A 1 661 ? -93.562 -53.469 -10.977 1 31.69 661 VAL A C 1
ATOM 4986 O O . VAL A 1 661 ? -94.125 -52.75 -10.141 1 31.69 661 VAL A O 1
ATOM 4989 N N . VAL A 1 662 ? -93.312 -54.688 -10.383 1 31.66 662 VAL A N 1
ATOM 4990 C CA . VAL A 1 662 ? -93.688 -55.188 -9.07 1 31.66 662 VAL A CA 1
ATOM 4991 C C . VAL A 1 662 ? -92.875 -54.531 -7.988 1 31.66 662 VAL A C 1
ATOM 4993 O O . VAL A 1 662 ? -93.25 -54.438 -6.832 1 31.66 662 VAL A O 1
ATOM 4996 N N . GLY A 1 663 ? -91.5 -54.469 -8.148 1 29.11 663 GLY A N 1
ATOM 4997 C CA . GLY A 1 663 ? -90.5 -54.594 -7.062 1 29.11 663 GLY A CA 1
ATOM 4998 C C . GLY A 1 663 ? -90.312 -53.312 -6.27 1 29.11 663 GLY A C 1
ATOM 4999 O O . GLY A 1 663 ? -89.25 -52.719 -6.277 1 29.11 663 GLY A O 1
ATOM 5000 N N . ARG A 1 664 ? -91.312 -52.438 -6.195 1 32.38 664 ARG A N 1
ATOM 5001 C CA . ARG A 1 664 ? -91.062 -51.156 -5.523 1 32.38 664 ARG A CA 1
ATOM 5002 C C . ARG A 1 664 ? -90.688 -51.375 -4.062 1 32.38 664 ARG A C 1
ATOM 5004 O O . ARG A 1 664 ? -90.188 -50.469 -3.395 1 32.38 664 ARG A O 1
ATOM 5011 N N . VAL A 1 665 ? -91.375 -52.312 -3.324 1 31.45 665 VAL A N 1
ATOM 5012 C CA . VAL A 1 665 ? -91.438 -52.281 -1.865 1 31.45 665 VAL A CA 1
ATOM 5013 C C . VAL A 1 665 ? -90.062 -52.531 -1.285 1 31.45 665 VAL A C 1
ATOM 5015 O O . VAL A 1 665 ? -89.625 -51.875 -0.308 1 31.45 665 VAL A O 1
ATOM 5018 N N . VAL A 1 666 ? -89.375 -53.688 -1.6 1 29.31 666 VAL A N 1
ATOM 5019 C CA . VAL A 1 666 ? -88.25 -54.188 -0.808 1 29.31 666 VAL A CA 1
ATOM 5020 C C . VAL A 1 666 ? -87.062 -53.281 -0.968 1 29.31 666 VAL A C 1
ATOM 5022 O O . VAL A 1 666 ? -85.938 -53.625 -0.53 1 29.31 666 VAL A O 1
ATOM 5025 N N . GLU A 1 667 ? -87.125 -52.281 -1.758 1 31.44 667 GLU A N 1
ATOM 5026 C CA . GLU A 1 667 ? -85.938 -51.469 -2.076 1 31.44 667 GLU A CA 1
ATOM 5027 C C . GLU A 1 667 ? -85.438 -50.719 -0.848 1 31.44 667 GLU A C 1
ATOM 5029 O O . GLU A 1 667 ? -84.375 -50.062 -0.896 1 31.44 667 GLU A O 1
ATOM 5034 N N . TRP A 1 668 ? -86.375 -50.375 0.089 1 33.22 668 TRP A N 1
ATOM 5035 C CA . TRP A 1 668 ? -86.062 -49.5 1.201 1 33.22 668 TRP A CA 1
ATOM 5036 C C . TRP A 1 668 ? -84.938 -50.094 2.047 1 33.22 668 TRP A C 1
ATOM 5038 O O . TRP A 1 668 ? -84.062 -49.375 2.539 1 33.22 668 TRP A O 1
ATOM 5048 N N . TRP A 1 669 ? -85.125 -51.438 2.5 1 29.12 669 TRP A N 1
ATOM 5049 C CA . TRP A 1 669 ? -84.312 -51.781 3.65 1 29.12 669 TRP A CA 1
ATOM 5050 C C . TRP A 1 669 ? -82.812 -51.812 3.275 1 29.12 669 TRP A C 1
ATOM 5052 O O . TRP A 1 669 ? -82 -51.219 3.969 1 29.12 669 TRP A O 1
ATOM 5062 N N . ALA A 1 670 ? -82.062 -53.031 3.176 1 27.36 670 ALA A N 1
ATOM 5063 C CA . ALA A 1 670 ? -80.625 -53.094 3.299 1 27.36 670 ALA A CA 1
ATOM 5064 C C . ALA A 1 670 ? -79.938 -52.812 1.963 1 27.36 670 ALA A C 1
ATOM 5066 O O . ALA A 1 670 ? -80.125 -53.562 0.992 1 27.36 670 ALA A O 1
ATOM 5067 N N . PRO A 1 671 ? -79.688 -51.562 1.587 1 33.44 671 PRO A N 1
ATOM 5068 C CA . PRO A 1 671 ? -79 -51.312 0.322 1 33.44 671 PRO A CA 1
ATOM 5069 C C . PRO A 1 671 ? -77.812 -52.281 0.072 1 33.44 671 PRO A C 1
ATOM 5071 O O . PRO A 1 671 ? -77.062 -52.562 0.979 1 33.44 671 PRO A O 1
ATOM 5074 N N . ALA A 1 672 ? -77.938 -53.406 -0.654 1 34.09 672 ALA A N 1
ATOM 5075 C CA . ALA A 1 672 ? -76.875 -54.375 -1.007 1 34.09 672 ALA A CA 1
ATOM 5076 C C . ALA A 1 672 ? -75.625 -53.656 -1.412 1 34.09 672 ALA A C 1
ATOM 5078 O O . ALA A 1 672 ? -75.625 -52.812 -2.32 1 34.09 672 ALA A O 1
ATOM 5079 N N . ALA A 1 673 ? -74.625 -53.438 -0.418 1 33.66 673 ALA A N 1
ATOM 5080 C CA . ALA A 1 673 ? -73.312 -52.938 -0.633 1 33.66 673 ALA A CA 1
ATOM 5081 C C . ALA A 1 673 ? -72.625 -53.594 -1.847 1 33.66 673 ALA A C 1
ATOM 5083 O O . ALA A 1 673 ? -72.5 -54.844 -1.898 1 33.66 673 ALA A O 1
ATOM 5084 N N . VAL A 1 674 ? -72.875 -53.25 -3.051 1 39.09 674 VAL A N 1
ATOM 5085 C CA . VAL A 1 674 ? -72.125 -53.75 -4.191 1 39.09 674 VAL A CA 1
ATOM 5086 C C . VAL A 1 674 ? -70.625 -53.844 -3.811 1 39.09 674 VAL A C 1
ATOM 5088 O O . VAL A 1 674 ? -70 -52.875 -3.354 1 39.09 674 VAL A O 1
ATOM 5091 N N . PRO A 1 675 ? -70.062 -55.031 -3.363 1 40.81 675 PRO A N 1
ATOM 5092 C CA . PRO A 1 675 ? -68.688 -55.156 -2.959 1 40.81 675 PRO A CA 1
ATOM 5093 C C . PRO A 1 675 ? -67.688 -54.406 -3.891 1 40.81 675 PRO A C 1
ATOM 5095 O O . PRO A 1 675 ? -68 -54.25 -5.078 1 40.81 675 PRO A O 1
ATOM 5098 N N . PRO A 1 676 ? -66.938 -53.406 -3.381 1 42.31 676 PRO A N 1
ATOM 5099 C CA . PRO A 1 676 ? -65.938 -52.688 -4.195 1 42.31 676 PRO A CA 1
ATOM 5100 C C . PRO A 1 676 ? -65.125 -53.594 -5.129 1 42.31 676 PRO A C 1
ATOM 5102 O O . PRO A 1 676 ? -65 -54.812 -4.848 1 42.31 676 PRO A O 1
ATOM 5105 N N . PRO A 1 677 ? -65 -53.344 -6.387 1 46.34 677 PRO A N 1
ATOM 5106 C CA . PRO A 1 677 ? -64.25 -54.156 -7.355 1 46.34 677 PRO A CA 1
ATOM 5107 C C . PRO A 1 677 ? -62.938 -54.688 -6.797 1 46.34 677 PRO A C 1
ATOM 5109 O O . PRO A 1 677 ? -62.344 -54.031 -5.93 1 46.34 677 PRO A O 1
ATOM 5112 N N . SER A 1 678 ? -62.656 -55.969 -6.711 1 45.47 678 SER A N 1
ATOM 5113 C CA . SER A 1 678 ? -61.438 -56.625 -6.238 1 45.47 678 SER A CA 1
ATOM 5114 C C . SER A 1 678 ? -60.188 -56 -6.848 1 45.47 678 SER A C 1
ATOM 5116 O O . SER A 1 678 ? -60.188 -55.688 -8.039 1 45.47 678 SER A O 1
ATOM 5118 N N . GLY A 1 679 ? -59.344 -55.281 -6.105 1 51.09 679 GLY A N 1
ATOM 5119 C CA . GLY A 1 679 ? -58.062 -54.719 -6.535 1 51.09 679 GLY A CA 1
ATOM 5120 C C . GLY A 1 679 ? -57.188 -55.719 -7.285 1 51.09 679 GLY A C 1
ATOM 5121 O O . GLY A 1 679 ? -57.375 -56.938 -7.16 1 51.09 679 GLY A O 1
ATOM 5122 N N . ARG A 1 680 ? -56.812 -55.531 -8.5 1 53.12 680 ARG A N 1
ATOM 5123 C CA . ARG A 1 680 ? -55.906 -56.375 -9.258 1 53.12 680 ARG A CA 1
ATOM 5124 C C . ARG A 1 680 ? -54.469 -56 -9.039 1 53.12 680 ARG A C 1
ATOM 5126 O O . ARG A 1 680 ? -54.156 -54.812 -8.875 1 53.12 680 ARG A O 1
ATOM 5133 N N . ARG A 1 681 ? -53.625 -56.812 -8.469 1 54.94 681 ARG A N 1
ATOM 5134 C CA . ARG A 1 681 ? -52.188 -56.625 -8.32 1 54.94 681 ARG A CA 1
ATOM 5135 C C . ARG A 1 681 ? -51.406 -57.25 -9.484 1 54.94 681 ARG A C 1
ATOM 5137 O O . ARG A 1 681 ? -51.781 -58.344 -9.945 1 54.94 681 ARG A O 1
ATOM 5144 N N . LEU A 1 682 ? -50.562 -56.562 -10.078 1 51.84 682 LEU A N 1
ATOM 5145 C CA . LEU A 1 682 ? -49.625 -57 -11.094 1 51.84 682 LEU A CA 1
ATOM 5146 C C . LEU A 1 682 ? -48.438 -57.719 -10.453 1 51.84 682 LEU A C 1
ATOM 5148 O O . LEU A 1 682 ? -47.719 -57.094 -9.641 1 51.84 682 LEU A O 1
ATOM 5152 N N . HIS A 1 683 ? -48.375 -59.031 -10.469 1 51.84 683 HIS A N 1
ATOM 5153 C CA . HIS A 1 683 ? -47.188 -59.781 -10.039 1 51.84 683 HIS A CA 1
ATOM 5154 C C . HIS A 1 683 ? -46.031 -59.562 -10.984 1 51.84 683 HIS A C 1
ATOM 5156 O O . HIS A 1 683 ? -46.031 -60.031 -12.125 1 51.84 683 HIS A O 1
ATOM 5162 N N . LEU A 1 684 ? -45.125 -58.719 -10.57 1 51.56 684 LEU A N 1
ATOM 5163 C CA . LEU A 1 684 ? -44 -58.281 -11.359 1 51.56 684 LEU A CA 1
ATOM 5164 C C . LEU A 1 684 ? -43.156 -59.469 -11.852 1 51.56 684 LEU A C 1
ATOM 5166 O O . LEU A 1 684 ? -42.594 -59.406 -12.938 1 51.56 684 LEU A O 1
ATOM 5170 N N . ALA A 1 685 ? -43.062 -60.594 -11.07 1 50.88 685 ALA A N 1
ATOM 5171 C CA . ALA A 1 685 ? -42.219 -61.719 -11.453 1 50.88 685 ALA A CA 1
ATOM 5172 C C . ALA A 1 685 ? -42.844 -62.5 -12.617 1 50.88 685 ALA A C 1
ATOM 5174 O O . ALA A 1 685 ? -42.094 -63.062 -13.445 1 50.88 685 ALA A O 1
ATOM 5175 N N . HIS A 1 686 ? -44.219 -62.688 -12.68 1 51.09 686 HIS A N 1
ATOM 5176 C CA . HIS A 1 686 ? -44.875 -63.531 -13.688 1 51.09 686 HIS A CA 1
ATOM 5177 C C . HIS A 1 686 ? -45.625 -62.688 -14.703 1 51.09 686 HIS A C 1
ATOM 5179 O O . HIS A 1 686 ? -46.125 -63.219 -15.695 1 51.09 686 HIS A O 1
ATOM 5185 N N . GLY A 1 687 ? -45.562 -61.344 -14.633 1 48.16 687 GLY A N 1
ATOM 5186 C CA . GLY A 1 687 ? -46.188 -60.406 -15.539 1 48.16 687 GLY A CA 1
ATOM 5187 C C . GLY A 1 687 ? -47.688 -60.594 -15.625 1 48.16 687 GLY A C 1
ATOM 5188 O O . GLY A 1 687 ? -48.312 -60.281 -16.656 1 48.16 687 GLY A O 1
ATOM 5189 N N . THR A 1 688 ? -48.344 -61.406 -14.742 1 53.28 688 THR A N 1
ATOM 5190 C CA . THR A 1 688 ? -49.781 -61.719 -14.844 1 53.28 688 THR A CA 1
ATOM 5191 C C . THR A 1 688 ? -50.562 -60.906 -13.828 1 53.28 688 THR A C 1
ATOM 5193 O O . THR A 1 688 ? -50.062 -60.594 -12.75 1 53.28 688 THR A O 1
ATOM 5196 N N . LEU A 1 689 ? -51.688 -60.281 -14.18 1 51.16 689 LEU A N 1
ATOM 5197 C CA . LEU A 1 689 ? -52.594 -59.562 -13.312 1 51.16 689 LEU A CA 1
ATOM 5198 C C . LEU A 1 689 ? -53.406 -60.531 -12.453 1 51.16 689 LEU A C 1
ATOM 5200 O O . LEU A 1 689 ? -54 -61.469 -12.977 1 51.16 689 LEU A O 1
ATOM 5204 N N . GLN A 1 690 ? -53.094 -60.719 -11.172 1 54.34 690 GLN A N 1
ATOM 5205 C CA . GLN A 1 690 ? -53.875 -61.562 -10.273 1 54.34 690 GLN A CA 1
ATOM 5206 C C . GLN A 1 690 ? -54.875 -60.719 -9.477 1 54.34 690 GLN A C 1
ATOM 5208 O O . GLN A 1 690 ? -54.625 -59.531 -9.211 1 54.34 690 GLN A O 1
ATOM 5213 N N . THR A 1 691 ? -56.156 -61.094 -9.359 1 53.81 691 THR A N 1
ATOM 5214 C CA . THR A 1 691 ? -57.156 -60.406 -8.539 1 53.81 691 THR A CA 1
ATOM 5215 C C . THR A 1 691 ? -56.719 -60.375 -7.078 1 53.81 691 THR A C 1
ATOM 5217 O O . THR A 1 691 ? -56.031 -61.25 -6.609 1 53.81 691 THR A O 1
ATOM 5220 N N . THR A 1 692 ? -56.688 -59.219 -6.473 1 48.25 692 THR A N 1
ATOM 5221 C CA . THR A 1 692 ? -56.281 -59.031 -5.086 1 48.25 692 THR A CA 1
ATOM 5222 C C . THR A 1 692 ? -57.25 -59.719 -4.133 1 48.25 692 THR A C 1
ATOM 5224 O O . THR A 1 692 ? -57.188 -59.531 -2.918 1 48.25 692 THR A O 1
ATOM 5227 N N . ASP A 1 693 ? -58.25 -60.375 -4.621 1 46.97 693 ASP A N 1
ATOM 5228 C CA . ASP A 1 693 ? -59.219 -61 -3.707 1 46.97 693 ASP A CA 1
ATOM 5229 C C . ASP A 1 693 ? -58.531 -61.969 -2.746 1 46.97 693 ASP A C 1
ATOM 5231 O O . ASP A 1 693 ? -58.906 -62.062 -1.585 1 46.97 693 ASP A O 1
ATOM 5235 N N . ASP A 1 694 ? -57.594 -62.656 -3.238 1 44.56 694 ASP A N 1
ATOM 5236 C CA . ASP A 1 694 ? -56.938 -63.625 -2.355 1 44.56 694 ASP A CA 1
ATOM 5237 C C . ASP A 1 694 ? -56.062 -62.906 -1.319 1 44.56 694 ASP A C 1
ATOM 5239 O O . ASP A 1 694 ? -55.875 -63.406 -0.212 1 44.56 694 ASP A O 1
ATOM 5243 N N . VAL A 1 695 ? -55.5 -61.781 -1.733 1 43.69 695 VAL A N 1
ATOM 5244 C CA . VAL A 1 695 ? -54.688 -61.125 -0.742 1 43.69 695 VAL A CA 1
ATOM 5245 C C . VAL A 1 695 ? -55.562 -60.5 0.339 1 43.69 695 VAL A C 1
ATOM 5247 O O . VAL A 1 695 ? -55.188 -60.469 1.515 1 43.69 695 VAL A O 1
ATOM 5250 N N . ILE A 1 696 ? -56.75 -60 -0.077 1 40.34 696 ILE A N 1
ATOM 5251 C CA . ILE A 1 696 ? -57.594 -59.406 0.954 1 40.34 696 ILE A CA 1
ATOM 5252 C C . ILE A 1 696 ? -58.156 -60.531 1.851 1 40.34 696 ILE A C 1
ATOM 5254 O O . ILE A 1 696 ? -58.25 -60.344 3.064 1 40.34 696 ILE A O 1
ATOM 5258 N N . ARG A 1 697 ? -58.594 -61.719 1.409 1 39.84 697 ARG A N 1
ATOM 5259 C CA . ARG A 1 697 ? -59.062 -62.781 2.297 1 39.84 697 ARG A CA 1
ATOM 5260 C C . ARG A 1 697 ? -57.969 -63.25 3.221 1 39.84 697 ARG A C 1
ATOM 5262 O O . ARG A 1 697 ? -58.219 -63.594 4.379 1 39.84 697 ARG A O 1
ATOM 5269 N N . ASN A 1 698 ? -56.75 -63.375 2.637 1 36.47 698 ASN A N 1
ATOM 5270 C CA . ASN A 1 698 ? -55.688 -63.906 3.479 1 36.47 698 ASN A CA 1
ATOM 5271 C C . ASN A 1 698 ? -55.25 -62.906 4.539 1 36.47 698 ASN A C 1
ATOM 5273 O O . ASN A 1 698 ? -54.531 -63.25 5.473 1 36.47 698 ASN A O 1
ATOM 5277 N N . VAL A 1 699 ? -55.438 -61.594 4.246 1 38.44 699 VAL A N 1
ATOM 5278 C CA . VAL A 1 699 ? -55.031 -60.719 5.328 1 38.44 699 VAL A CA 1
ATOM 5279 C C . VAL A 1 699 ? -56.062 -60.781 6.465 1 38.44 699 VAL A C 1
ATOM 5281 O O . VAL A 1 699 ? -55.75 -60.438 7.605 1 38.44 699 VAL A O 1
ATOM 5284 N N . GLN A 1 700 ? -57.344 -61.031 6.188 1 33.97 700 GLN A N 1
ATOM 5285 C CA . GLN A 1 700 ? -58.25 -61 7.316 1 33.97 700 GLN A CA 1
ATOM 5286 C C . GLN A 1 700 ? -58.031 -62.156 8.258 1 33.97 700 GLN A C 1
ATOM 5288 O O . GLN A 1 700 ? -58.312 -62.094 9.453 1 33.97 700 GLN A O 1
ATOM 5293 N N . ASN A 1 701 ? -57.906 -63.406 7.797 1 30.09 701 ASN A N 1
ATOM 5294 C CA . ASN A 1 701 ? -57.875 -64.562 8.734 1 30.09 701 ASN A CA 1
ATOM 5295 C C . ASN A 1 701 ? -56.594 -64.562 9.57 1 30.09 701 ASN A C 1
ATOM 5297 O O . ASN A 1 701 ? -56.375 -65.438 10.375 1 30.09 701 ASN A O 1
ATOM 5301 N N . LYS A 1 702 ? -55.5 -64.062 9.047 1 33.22 702 LYS A N 1
ATOM 5302 C CA . LYS A 1 702 ? -54.281 -64.438 9.766 1 33.22 702 LYS A CA 1
ATOM 5303 C C . LYS A 1 702 ? -54.156 -63.594 11.055 1 33.22 702 LYS A C 1
ATOM 5305 O O . LYS A 1 702 ? -53.031 -63.375 11.539 1 33.22 702 LYS A O 1
ATOM 5310 N N . SER A 1 703 ? -55.156 -63.125 11.602 1 28.62 703 SER A N 1
ATOM 5311 C CA . SER A 1 703 ? -54.875 -62.469 12.875 1 28.62 703 SER A CA 1
ATOM 5312 C C . SER A 1 703 ? -54.219 -63.438 13.859 1 28.62 703 SER A C 1
ATOM 5314 O O . SER A 1 703 ? -53.375 -63.031 14.656 1 28.62 703 SER A O 1
ATOM 5316 N N . ASN A 1 704 ? -54.812 -64.625 14.289 1 25.2 704 ASN A N 1
ATOM 5317 C CA . ASN A 1 704 ? -54.625 -65.188 15.617 1 25.2 704 ASN A CA 1
ATOM 5318 C C . ASN A 1 704 ? -53.312 -66 15.703 1 25.2 704 ASN A C 1
ATOM 5320 O O . ASN A 1 704 ? -53.062 -66.625 16.719 1 25.2 704 ASN A O 1
ATOM 5324 N N . SER A 1 705 ? -52.875 -66.812 14.727 1 21.66 705 SER A N 1
ATOM 5325 C CA . SER A 1 705 ? -52.188 -68.062 15.07 1 21.66 705 SER A CA 1
ATOM 5326 C C . SER A 1 705 ? -50.75 -67.75 15.508 1 21.66 705 SER A C 1
ATOM 5328 O O . SER A 1 705 ? -50 -67.062 14.812 1 21.66 705 SER A O 1
ATOM 5330 N N . GLU A 1 706 ? -50.344 -67.938 16.938 1 23.33 706 GLU A N 1
ATOM 5331 C CA . GLU A 1 706 ? -49.156 -67.875 17.75 1 23.33 706 GLU A CA 1
ATOM 5332 C C . GLU A 1 706 ? -48.062 -68.812 17.188 1 23.33 706 GLU A C 1
ATOM 5334 O O . GLU A 1 706 ? -48.312 -70 16.953 1 23.33 706 GLU A O 1
ATOM 5339 N N . PRO A 1 707 ? -47.156 -68.5 16.391 1 20.62 707 PRO A N 1
ATOM 5340 C CA . PRO A 1 707 ? -46.281 -69.5 15.789 1 20.62 707 PRO A CA 1
ATOM 5341 C C . PRO A 1 707 ? -45.594 -70.375 16.844 1 20.62 707 PRO A C 1
ATOM 5343 O O . PRO A 1 707 ? -45.25 -69.875 17.922 1 20.62 707 PRO A O 1
ATOM 5346 N N . ALA A 1 708 ? -45.656 -71.75 16.828 1 19.67 708 ALA A N 1
ATOM 5347 C CA . ALA A 1 708 ? -45.344 -72.938 17.609 1 19.67 708 ALA A CA 1
ATOM 5348 C C . ALA A 1 708 ? -43.875 -72.938 18 1 19.67 708 ALA A C 1
ATOM 5350 O O . ALA A 1 708 ? -43.031 -72.312 17.359 1 19.67 708 ALA A O 1
ATOM 5351 N N . ARG A 1 709 ? -43.406 -74 18.875 1 21.12 709 ARG A N 1
ATOM 5352 C CA . ARG A 1 709 ? -42.688 -74.438 20.094 1 21.12 709 ARG A CA 1
ATOM 5353 C C . ARG A 1 709 ? -41.312 -74.938 19.75 1 21.12 709 ARG A C 1
ATOM 5355 O O . ARG A 1 709 ? -40.469 -75.188 20.656 1 21.12 709 ARG A O 1
ATOM 5362 N N . ALA A 1 710 ? -40.75 -75.188 18.516 1 19.2 710 ALA A N 1
ATOM 5363 C CA . ALA A 1 710 ? -40.125 -76.5 18.406 1 19.2 710 ALA A CA 1
ATOM 5364 C C . ALA A 1 710 ? -38.938 -76.625 19.375 1 19.2 710 ALA A C 1
ATOM 5366 O O . ALA A 1 710 ? -38.375 -75.562 19.812 1 19.2 710 ALA A O 1
ATOM 5367 N N . HIS A 1 711 ? -38.312 -78 19.562 1 17.3 711 HIS A N 1
ATOM 5368 C CA . HIS A 1 711 ? -37.719 -79 20.391 1 17.3 711 HIS A CA 1
ATOM 5369 C C . HIS A 1 711 ? -36.188 -78.938 20.328 1 17.3 711 HIS A C 1
ATOM 5371 O O . HIS A 1 711 ? -35.594 -79.062 19.25 1 17.3 711 HIS A O 1
ATOM 5377 N N . SER A 1 712 ? -35.5 -78 20.875 1 17.94 712 SER A N 1
ATOM 5378 C CA . SER A 1 712 ? -34.062 -78.25 20.891 1 17.94 712 SER A CA 1
ATOM 5379 C C . SER A 1 712 ? -33.781 -79.625 21.484 1 17.94 712 SER A C 1
ATOM 5381 O O . SER A 1 712 ? -34.281 -79.938 22.578 1 17.94 712 SER A O 1
ATOM 5383 N N . PRO A 1 713 ? -33.25 -80.75 20.75 1 18.2 713 PRO A N 1
ATOM 5384 C CA . PRO A 1 713 ? -32.844 -82.188 20.938 1 18.2 713 PRO A CA 1
ATOM 5385 C C . PRO A 1 713 ? -31.688 -82.312 21.938 1 18.2 713 PRO A C 1
ATOM 5387 O O . PRO A 1 713 ? -30.953 -81.375 22.172 1 18.2 713 PRO A O 1
ATOM 5390 N N . THR A 1 714 ? -31.719 -83.375 22.906 1 19.28 714 THR A N 1
ATOM 5391 C CA . THR A 1 714 ? -31.016 -84.062 24 1 19.28 714 THR A CA 1
ATOM 5392 C C . THR A 1 714 ? -29.766 -84.75 23.5 1 19.28 714 THR A C 1
ATOM 5394 O O . THR A 1 714 ? -29.828 -85.75 22.812 1 19.28 714 THR A O 1
ATOM 5397 N N . ARG A 1 715 ? -28.797 -84.312 22.781 1 18.77 715 ARG A N 1
ATOM 5398 C CA . ARG A 1 715 ? -27.781 -85.25 22.453 1 18.77 715 ARG A CA 1
ATOM 5399 C C . ARG A 1 715 ? -27.266 -86 23.703 1 18.77 715 ARG A C 1
ATOM 5401 O O . ARG A 1 715 ? -27.062 -85.312 24.734 1 18.77 715 ARG A O 1
ATOM 5408 N N . GLN A 1 716 ? -27.078 -87.5 23.766 1 18.12 716 GLN A N 1
ATOM 5409 C CA . GLN A 1 716 ? -26.797 -88.75 24.484 1 18.12 716 GLN A CA 1
ATOM 5410 C C . GLN A 1 716 ? -25.328 -88.812 24.859 1 18.12 716 GLN A C 1
ATOM 5412 O O . GLN A 1 716 ? -24.453 -88.875 23.984 1 18.12 716 GLN A O 1
ATOM 5417 N N . THR A 1 717 ? -24.516 -88.125 25.469 1 21.44 717 THR A N 1
ATOM 5418 C CA . THR A 1 717 ? -23.219 -88.75 25.688 1 21.44 717 THR A CA 1
ATOM 5419 C C . THR A 1 717 ? -23.375 -90.062 26.453 1 21.44 717 THR A C 1
ATOM 5421 O O . THR A 1 717 ? -23.906 -90.062 27.562 1 21.44 717 THR A O 1
ATOM 5424 N N . GLN A 1 718 ? -23.484 -91.312 25.812 1 18.73 718 GLN A N 1
ATOM 5425 C CA . GLN A 1 718 ? -23.219 -92.688 26.125 1 18.73 718 GLN A CA 1
ATOM 5426 C C . GLN A 1 718 ? -21.875 -92.812 26.844 1 18.73 718 GLN A C 1
ATOM 5428 O O . GLN A 1 718 ? -21 -92 26.703 1 18.73 718 GLN A O 1
ATOM 5433 N N . ASN A 1 719 ? -21.656 -94.125 27.641 1 20.44 719 ASN A N 1
ATOM 5434 C CA . ASN A 1 719 ? -21.125 -95.125 28.531 1 20.44 719 ASN A CA 1
ATOM 5435 C C . ASN A 1 719 ? -20 -95.938 27.875 1 20.44 719 ASN A C 1
ATOM 5437 O O . ASN A 1 719 ? -19.547 -96.938 28.406 1 20.44 719 ASN A O 1
ATOM 5441 N N . ALA A 1 720 ? -19.609 -95.875 26.594 1 21.31 720 ALA A N 1
ATOM 5442 C CA . ALA A 1 720 ? -18.891 -97.125 26.312 1 21.31 720 ALA A CA 1
ATOM 5443 C C . ALA A 1 720 ? -17.906 -97.438 27.438 1 21.31 720 ALA A C 1
ATOM 5445 O O . ALA A 1 720 ? -17.141 -96.562 27.844 1 21.31 720 ALA A O 1
ATOM 5446 N N . LEU A 1 721 ? -17.859 -98.938 28 1 18.56 721 LEU A N 1
ATOM 5447 C CA . LEU A 1 721 ? -17.656 -100.312 28.328 1 18.56 721 LEU A CA 1
ATOM 5448 C C . LEU A 1 721 ? -16.391 -100.875 27.688 1 18.56 721 LEU A C 1
ATOM 5450 O O . LEU A 1 721 ? -16.062 -100.5 26.547 1 18.56 721 LEU A O 1
ATOM 5454 N N . GLN A 1 722 ? -15.562 -101.812 26.984 1 22.02 722 GLN A N 1
ATOM 5455 C CA . GLN A 1 722 ? -14.406 -102.438 27.625 1 22.02 722 GLN A CA 1
ATOM 5456 C C . GLN A 1 722 ? -13.289 -101.375 27.828 1 22.02 722 GLN A C 1
ATOM 5458 O O . GLN A 1 722 ? -13.062 -100.562 26.969 1 22.02 722 GLN A O 1
ATOM 5463 N N . MET B 1 1 ? 9.008 -77.25 55.406 1 18.94 1 MET B N 1
ATOM 5464 C CA . MET B 1 1 ? 8.469 -77.188 56.75 1 18.94 1 MET B CA 1
ATOM 5465 C C . MET B 1 1 ? 7.812 -75.875 57.062 1 18.94 1 MET B C 1
ATOM 5467 O O . MET B 1 1 ? 6.617 -75.812 57.375 1 18.94 1 MET B O 1
ATOM 5471 N N . GLY B 1 2 ? 8.75 -75.188 57.812 1 18.17 2 GLY B N 1
ATOM 5472 C CA . GLY B 1 2 ? 8.32 -74.375 58.938 1 18.17 2 GLY B CA 1
ATOM 5473 C C . GLY B 1 2 ? 7.391 -73.25 58.5 1 18.17 2 GLY B C 1
ATOM 5474 O O . GLY B 1 2 ? 7.285 -72.938 57.312 1 18.17 2 GLY B O 1
ATOM 5475 N N . ASP B 1 3 ? 6.871 -72.688 59.531 1 18.08 3 ASP B N 1
ATOM 5476 C CA . ASP B 1 3 ? 5.602 -72.125 59.969 1 18.08 3 ASP B CA 1
ATOM 5477 C C . ASP B 1 3 ? 5.41 -70.75 59.469 1 18.08 3 ASP B C 1
ATOM 5479 O O . ASP B 1 3 ? 4.508 -70 59.906 1 18.08 3 ASP B O 1
ATOM 5483 N N . ALA B 1 4 ? 6.418 -70.312 58.719 1 20.69 4 ALA B N 1
ATOM 5484 C CA . ALA B 1 4 ? 6.957 -69 58.938 1 20.69 4 ALA B CA 1
ATOM 5485 C C . ALA B 1 4 ? 5.879 -67.938 58.719 1 20.69 4 ALA B C 1
ATOM 5487 O O . ALA B 1 4 ? 5.18 -67.938 57.719 1 20.69 4 ALA B O 1
ATOM 5488 N N . SER B 1 5 ? 5.43 -67.562 59.875 1 20.56 5 SER B N 1
ATOM 5489 C CA . SER B 1 5 ? 4.215 -66.875 60.312 1 20.56 5 SER B CA 1
ATOM 5490 C C . SER B 1 5 ? 3.961 -65.625 59.469 1 20.56 5 SER B C 1
ATOM 5492 O O . SER B 1 5 ? 4.738 -64.688 59.531 1 20.56 5 SER B O 1
ATOM 5494 N N . VAL B 1 6 ? 3.652 -65.812 58.281 1 22.45 6 VAL B N 1
ATOM 5495 C CA . VAL B 1 6 ? 3.725 -64.875 57.156 1 22.45 6 VAL B CA 1
ATOM 5496 C C . VAL B 1 6 ? 2.725 -63.75 57.375 1 22.45 6 VAL B C 1
ATOM 5498 O O . VAL B 1 6 ? 1.521 -63.906 57.156 1 22.45 6 VAL B O 1
ATOM 5501 N N . SER B 1 7 ? 2.756 -63.406 58.75 1 19.72 7 SER B N 1
ATOM 5502 C CA . SER B 1 7 ? 1.677 -62.625 59.312 1 19.72 7 SER B CA 1
ATOM 5503 C C . SER B 1 7 ? 1.33 -61.438 58.406 1 19.72 7 SER B C 1
ATOM 5505 O O . SER B 1 7 ? 2.217 -60.688 57.969 1 19.72 7 SER B O 1
ATOM 5507 N N . ASP B 1 8 ? 0.315 -61.531 57.656 1 21.08 8 ASP B N 1
ATOM 5508 C CA . ASP B 1 8 ? -0.205 -60.875 56.469 1 21.08 8 ASP B CA 1
ATOM 5509 C C . ASP B 1 8 ? -0.678 -59.469 56.781 1 21.08 8 ASP B C 1
ATOM 5511 O O . ASP B 1 8 ? -1.882 -59.219 56.875 1 21.08 8 ASP B O 1
ATOM 5515 N N . ALA B 1 9 ? -0.043 -58.906 57.844 1 20.38 9 ALA B N 1
ATOM 5516 C CA . ALA B 1 9 ? -0.604 -57.812 58.594 1 20.38 9 ALA B CA 1
ATOM 5517 C C . ALA B 1 9 ? -1.099 -56.688 57.656 1 20.38 9 ALA B C 1
ATOM 5519 O O . ALA B 1 9 ? -0.334 -56.188 56.844 1 20.38 9 ALA B O 1
ATOM 5520 N N . GLU B 1 10 ? -2.357 -56.625 57.344 1 22.22 10 GLU B N 1
ATOM 5521 C CA . GLU B 1 10 ? -3.201 -55.969 56.344 1 22.22 10 GLU B CA 1
ATOM 5522 C C . GLU B 1 10 ? -3.242 -54.438 56.594 1 22.22 10 GLU B C 1
ATOM 5524 O O . GLU B 1 10 ? -4.059 -53.75 56 1 22.22 10 GLU B O 1
ATOM 5529 N N . SER B 1 11 ? -2.227 -54 57.312 1 21.11 11 SER B N 1
ATOM 5530 C CA . SER B 1 11 ? -2.414 -52.688 57.906 1 21.11 11 SER B CA 1
ATOM 5531 C C . SER B 1 11 ? -3.043 -51.688 56.938 1 21.11 11 SER B C 1
ATOM 5533 O O . SER B 1 11 ? -2.689 -51.656 55.75 1 21.11 11 SER B O 1
ATOM 5535 N N . ASN B 1 12 ? -4.199 -51.219 57.25 1 22.7 12 ASN B N 1
ATOM 5536 C CA . ASN B 1 12 ? -5.238 -50.406 56.625 1 22.7 12 ASN B CA 1
ATOM 5537 C C . ASN B 1 12 ? -4.738 -49 56.312 1 22.7 12 ASN B C 1
ATOM 5539 O O . ASN B 1 12 ? -5.074 -48.031 57.031 1 22.7 12 ASN B O 1
ATOM 5543 N N . LYS B 1 13 ? -3.57 -48.75 56.188 1 23.92 13 LYS B N 1
ATOM 5544 C CA . LYS B 1 13 ? -3.102 -47.375 56.281 1 23.92 13 LYS B CA 1
ATOM 5545 C C . LYS B 1 13 ? -3.971 -46.438 55.406 1 23.92 13 LYS B C 1
ATOM 5547 O O . LYS B 1 13 ? -4.227 -46.719 54.25 1 23.92 13 LYS B O 1
ATOM 5552 N N . PRO B 1 14 ? -4.727 -45.625 56.062 1 23.67 14 PRO B N 1
ATOM 5553 C CA . PRO B 1 14 ? -5.758 -44.844 55.406 1 23.67 14 PRO B CA 1
ATOM 5554 C C . PRO B 1 14 ? -5.195 -43.938 54.312 1 23.67 14 PRO B C 1
ATOM 5556 O O . PRO B 1 14 ? -4.141 -43.344 54.469 1 23.67 14 PRO B O 1
ATOM 5559 N N . SER B 1 15 ? -5.086 -44.406 53.125 1 22.91 15 SER B N 1
ATOM 5560 C CA . SER B 1 15 ? -4.328 -43.656 52.125 1 22.91 15 SER B CA 1
ATOM 5561 C C . SER B 1 15 ? -4.812 -42.219 52.031 1 22.91 15 SER B C 1
ATOM 5563 O O . SER B 1 15 ? -6.016 -41.969 51.938 1 22.91 15 SER B O 1
ATOM 5565 N N . PRO B 1 16 ? -4.25 -41.344 52.812 1 25.98 16 PRO B N 1
ATOM 5566 C CA . PRO B 1 16 ? -4.695 -39.969 52.781 1 25.98 16 PRO B CA 1
ATOM 5567 C C . PRO B 1 16 ? -5.039 -39.469 51.375 1 25.98 16 PRO B C 1
ATOM 5569 O O . PRO B 1 16 ? -4.273 -39.688 50.438 1 25.98 16 PRO B O 1
ATOM 5572 N N . GLY B 1 17 ? -6.246 -39.562 51 1 23.75 17 GLY B N 1
ATOM 5573 C CA . GLY B 1 17 ? -6.867 -39.219 49.719 1 23.75 17 GLY B CA 1
ATOM 5574 C C . GLY B 1 17 ? -6.508 -37.812 49.25 1 23.75 17 GLY B C 1
ATOM 5575 O O . GLY B 1 17 ? -6.797 -36.812 49.938 1 23.75 17 GLY B O 1
ATOM 5576 N N . SER B 1 18 ? -5.258 -37.688 48.812 1 25.22 18 SER B N 1
ATOM 5577 C CA . SER B 1 18 ? -4.719 -36.375 48.375 1 25.22 18 SER B CA 1
ATOM 5578 C C . SER B 1 18 ? -5.754 -35.594 47.594 1 25.22 18 SER B C 1
ATOM 5580 O O . SER B 1 18 ? -6.238 -36.031 46.531 1 25.22 18 SER B O 1
ATOM 5582 N N . GLU B 1 19 ? -6.707 -34.969 48.281 1 25.98 19 GLU B N 1
ATOM 5583 C CA . GLU B 1 19 ? -7.699 -34.062 47.688 1 25.98 19 GLU B CA 1
ATOM 5584 C C . GLU B 1 19 ? -7.074 -33.156 46.625 1 25.98 19 GLU B C 1
ATOM 5586 O O . GLU B 1 19 ? -6.246 -32.312 46.969 1 25.98 19 GLU B O 1
ATOM 5591 N N . VAL B 1 20 ? -6.691 -33.844 45.562 1 28.33 20 VAL B N 1
ATOM 5592 C CA . VAL B 1 20 ? -6.156 -33 44.5 1 28.33 20 VAL B CA 1
ATOM 5593 C C . VAL B 1 20 ? -7.062 -31.781 44.281 1 28.33 20 VAL B C 1
ATOM 5595 O O . VAL B 1 20 ? -8.281 -31.938 44.125 1 28.33 20 VAL B O 1
ATOM 5598 N N . PRO B 1 21 ? -6.66 -30.719 45 1 27.23 21 PRO B N 1
ATOM 5599 C CA . PRO B 1 21 ? -7.559 -29.562 44.906 1 27.23 21 PRO B CA 1
ATOM 5600 C C . PRO B 1 21 ? -8.297 -29.5 43.562 1 27.23 21 PRO B C 1
ATOM 5602 O O . PRO B 1 21 ? -7.805 -30 42.562 1 27.23 21 PRO B O 1
ATOM 5605 N N . PRO B 1 22 ? -9.656 -29.391 43.719 1 25 22 PRO B N 1
ATOM 5606 C CA . PRO B 1 22 ? -10.539 -29.406 42.531 1 25 22 PRO B CA 1
ATOM 5607 C C . PRO B 1 22 ? -9.953 -28.656 41.344 1 25 22 PRO B C 1
ATOM 5609 O O . PRO B 1 22 ? -9.125 -27.75 41.531 1 25 22 PRO B O 1
ATOM 5612 N N . GLU B 1 23 ? -9.898 -29.438 40.312 1 25.25 23 GLU B N 1
ATOM 5613 C CA . GLU B 1 23 ? -9.492 -29.062 38.969 1 25.25 23 GLU B CA 1
ATOM 5614 C C . GLU B 1 23 ? -10.055 -27.688 38.594 1 25.25 23 GLU B C 1
ATOM 5616 O O . GLU B 1 23 ? -11.211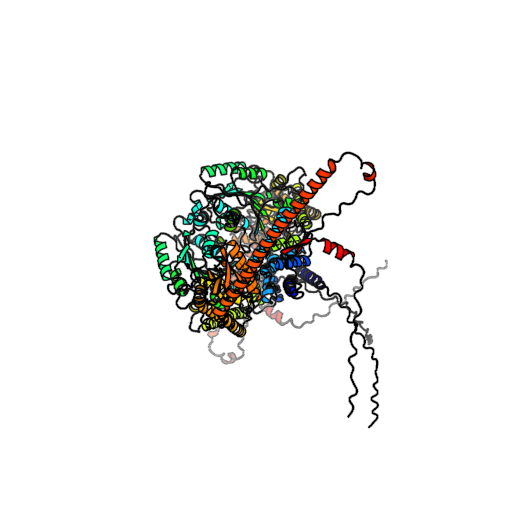 -27.578 38.188 1 25.25 23 GLU B O 1
ATOM 5621 N N . GLN B 1 24 ? -9.992 -26.812 39.625 1 24.22 24 GLN B N 1
ATOM 5622 C CA . GLN B 1 24 ? -10.43 -25.438 39.406 1 24.22 24 GLN B CA 1
ATOM 5623 C C . GLN B 1 24 ? -10.281 -25.047 37.938 1 24.22 24 GLN B C 1
ATOM 5625 O O . GLN B 1 24 ? -9.234 -25.297 37.312 1 24.22 24 GLN B O 1
ATOM 5630 N N . ASP B 1 25 ? -11.469 -24.859 37.469 1 25.66 25 ASP B N 1
ATOM 5631 C CA . ASP B 1 25 ? -11.93 -24.656 36.094 1 25.66 25 ASP B CA 1
ATOM 5632 C C . ASP B 1 25 ? -10.984 -23.734 35.344 1 25.66 25 ASP B C 1
ATOM 5634 O O . ASP B 1 25 ? -10.883 -22.547 35.656 1 25.66 25 ASP B O 1
ATOM 5638 N N . ARG B 1 26 ? -9.922 -24.297 35.156 1 29.45 26 ARG B N 1
ATOM 5639 C CA . ARG B 1 26 ? -8.867 -23.75 34.312 1 29.45 26 ARG B CA 1
ATOM 5640 C C . ARG B 1 26 ? -9.453 -22.953 33.156 1 29.45 26 ARG B C 1
ATOM 5642 O O . ARG B 1 26 ? -9.773 -23.531 32.094 1 29.45 26 ARG B O 1
ATOM 5649 N N . ARG B 1 27 ? -10.312 -22.094 33.75 1 29.38 27 ARG B N 1
ATOM 5650 C CA . ARG B 1 27 ? -10.844 -21.266 32.656 1 29.38 27 ARG B CA 1
ATOM 5651 C C . ARG B 1 27 ? -9.719 -20.781 31.75 1 29.38 27 ARG B C 1
ATOM 5653 O O . ARG B 1 27 ? -8.727 -20.219 32.219 1 29.38 27 ARG B O 1
ATOM 5660 N N . PRO B 1 28 ? -9.789 -21.375 30.672 1 26.83 28 PRO B N 1
ATOM 5661 C CA . PRO B 1 28 ? -8.664 -21.281 29.734 1 26.83 28 PRO B CA 1
ATOM 5662 C C . PRO B 1 28 ? -8.109 -19.859 29.625 1 26.83 28 PRO B C 1
ATOM 5664 O O . PRO B 1 28 ? -6.961 -19.672 29.219 1 26.83 28 PRO B O 1
ATOM 5667 N N . PHE B 1 29 ? -9.156 -18.953 29.703 1 27.73 29 PHE B N 1
ATOM 5668 C CA . PHE B 1 29 ? -8.859 -17.578 29.328 1 27.73 29 PHE B CA 1
ATOM 5669 C C . PHE B 1 29 ? -8.625 -16.703 30.562 1 27.73 29 PHE B C 1
ATOM 5671 O O . PHE B 1 29 ? -8.57 -15.484 30.469 1 27.73 29 PHE B O 1
ATOM 5678 N N . GLY B 1 30 ? -8.727 -17.266 31.938 1 29.78 30 GLY B N 1
ATOM 5679 C CA . GLY B 1 30 ? -8.695 -16.484 33.156 1 29.78 30 GLY B CA 1
ATOM 5680 C C . GLY B 1 30 ? -7.508 -15.531 33.219 1 29.78 30 GLY B C 1
ATOM 5681 O O . GLY B 1 30 ? -7.637 -14.391 33.656 1 29.78 30 GLY B O 1
ATOM 5682 N N . ASP B 1 31 ? -6.422 -16.219 32.938 1 31.72 31 ASP B N 1
ATOM 5683 C CA . ASP B 1 31 ? -5.203 -15.484 33.25 1 31.72 31 ASP B CA 1
ATOM 5684 C C . ASP B 1 31 ? -4.855 -14.469 32.188 1 31.72 31 ASP B C 1
ATOM 5686 O O . ASP B 1 31 ? -3.871 -13.734 32.312 1 31.72 31 ASP B O 1
ATOM 5690 N N . LEU B 1 32 ? -5.516 -14.562 31.109 1 31.06 32 LEU B N 1
ATOM 5691 C CA . LEU B 1 32 ? -5.16 -13.75 29.953 1 31.06 32 LEU B CA 1
ATOM 5692 C C . LEU B 1 32 ? -5.527 -12.289 30.188 1 31.06 32 LEU B C 1
ATOM 5694 O O . LEU B 1 32 ? -4.773 -11.383 29.812 1 31.06 32 LEU B O 1
ATOM 5698 N N . GLU B 1 33 ? -6.57 -11.945 31.031 1 31.86 33 GLU B N 1
ATOM 5699 C CA . GLU B 1 33 ? -7.055 -10.633 31.453 1 31.86 33 GLU B CA 1
ATOM 5700 C C . GLU B 1 33 ? -6.027 -9.922 32.344 1 31.86 33 GLU B C 1
ATOM 5702 O O . GLU B 1 33 ? -5.785 -8.727 32.156 1 31.86 33 GLU B O 1
ATOM 5707 N N . PHE B 1 34 ? -5.586 -10.641 33.25 1 36.28 34 PHE B N 1
ATOM 5708 C CA . PHE B 1 34 ? -4.656 -10.078 34.219 1 36.28 34 PHE B CA 1
ATOM 5709 C C . PHE B 1 34 ? -3.355 -9.664 33.531 1 36.28 34 PHE B C 1
ATOM 5711 O O . PHE B 1 34 ? -2.818 -8.594 33.812 1 36.28 34 PHE B O 1
ATOM 5718 N N . GLN B 1 35 ? -2.934 -10.352 32.562 1 35.16 35 GLN B N 1
ATOM 5719 C CA . GLN B 1 35 ? -1.641 -10.148 31.906 1 35.16 35 GLN B CA 1
ATOM 5720 C C . GLN B 1 35 ? -1.688 -8.977 30.938 1 35.16 35 GLN B C 1
ATOM 5722 O O . GLN B 1 35 ? -0.755 -8.172 30.875 1 35.16 35 GLN B O 1
ATOM 5727 N N . VAL B 1 36 ? -2.797 -8.609 30.297 1 36.25 36 VAL B N 1
ATOM 5728 C CA . VAL B 1 36 ? -3.043 -7.465 29.422 1 36.25 36 VAL B CA 1
ATOM 5729 C C . VAL B 1 36 ? -3.145 -6.191 30.266 1 36.25 36 VAL B C 1
ATOM 5731 O O . VAL B 1 36 ? -2.584 -5.152 29.891 1 36.25 36 VAL B O 1
ATOM 5734 N N . SER B 1 37 ? -3.82 -6.328 31.438 1 37 37 SER B N 1
ATOM 5735 C CA . SER B 1 37 ? -4.004 -5.219 32.375 1 37 37 SER B CA 1
ATOM 5736 C C . SER B 1 37 ? -2.674 -4.77 32.969 1 37 37 SER B C 1
ATOM 5738 O O . SER B 1 37 ? -2.457 -3.578 33.188 1 37 37 SER B O 1
ATOM 5740 N N . GLU B 1 38 ? -1.853 -5.629 33.125 1 39.78 38 GLU B N 1
ATOM 5741 C CA . GLU B 1 38 ? -0.552 -5.383 33.75 1 39.78 38 GLU B CA 1
ATOM 5742 C C . GLU B 1 38 ? 0.41 -4.727 32.781 1 39.78 38 GLU B C 1
ATOM 5744 O O . GLU B 1 38 ? 1.14 -3.801 33.125 1 39.78 38 GLU B O 1
ATOM 5749 N N . VAL B 1 39 ? 0.417 -5.035 31.516 1 38.25 39 VAL B N 1
ATOM 5750 C CA . VAL B 1 39 ? 1.306 -4.527 30.484 1 38.25 39 VAL B CA 1
ATOM 5751 C C . VAL B 1 39 ? 0.923 -3.092 30.125 1 38.25 39 VAL B C 1
ATOM 5753 O O . VAL B 1 39 ? 1.79 -2.221 30.016 1 38.25 39 VAL B O 1
ATOM 5756 N N . VAL B 1 40 ? -0.318 -2.684 30.016 1 35.44 40 VAL B N 1
ATOM 5757 C CA . VAL B 1 40 ? -0.865 -1.347 29.812 1 35.44 40 VAL B CA 1
ATOM 5758 C C . VAL B 1 40 ? -0.518 -0.458 31.016 1 35.44 40 VAL B C 1
ATOM 5760 O O . VAL B 1 40 ? -0.114 0.695 30.844 1 35.44 40 VAL B O 1
ATOM 5763 N N . GLY B 1 41 ? -0.676 -0.955 32.188 1 35.59 41 GLY B N 1
ATOM 5764 C CA . GLY B 1 41 ? -0.401 -0.219 33.406 1 35.59 41 GLY B CA 1
ATOM 5765 C C . GLY B 1 41 ? 1.055 0.189 33.531 1 35.59 41 GLY B C 1
ATOM 5766 O O . GLY B 1 41 ? 1.354 1.308 33.969 1 35.59 41 GLY B O 1
ATOM 5767 N N . ARG B 1 42 ? 1.932 -0.664 32.969 1 35.06 42 ARG B N 1
ATOM 5768 C CA . ARG B 1 42 ? 3.359 -0.393 33.094 1 35.06 42 ARG B CA 1
ATOM 5769 C C . ARG B 1 42 ? 3.803 0.68 32.094 1 35.06 42 ARG B C 1
ATOM 5771 O O . ARG B 1 42 ? 4.609 1.548 32.438 1 35.06 42 ARG B O 1
ATOM 5778 N N . LEU B 1 43 ? 3.35 0.667 30.859 1 34.5 43 LEU B N 1
ATOM 5779 C CA . LEU B 1 43 ? 3.693 1.667 29.859 1 34.5 43 LEU B CA 1
ATOM 5780 C C . LEU B 1 43 ? 3.188 3.047 30.266 1 34.5 43 LEU B C 1
ATOM 5782 O O . LEU B 1 43 ? 3.859 4.055 30.031 1 34.5 43 LEU B O 1
ATOM 5786 N N . GLU B 1 44 ? 2.111 3.207 30.922 1 32.97 44 GLU B N 1
ATOM 5787 C CA . GLU B 1 44 ? 1.591 4.441 31.516 1 32.97 44 GLU B CA 1
ATOM 5788 C C . GLU B 1 44 ? 2.459 4.914 32.656 1 32.97 44 GLU B C 1
ATOM 5790 O O . GLU B 1 44 ? 2.668 6.113 32.844 1 32.97 44 GLU B O 1
ATOM 5795 N N . ALA B 1 45 ? 2.936 4.078 33.5 1 33.78 45 ALA B N 1
ATOM 5796 C CA . ALA B 1 45 ? 3.658 4.441 34.719 1 33.78 45 ALA B CA 1
ATOM 5797 C C . ALA B 1 45 ? 5.066 4.938 34.406 1 33.78 45 ALA B C 1
ATOM 5799 O O . ALA B 1 45 ? 5.609 5.793 35.094 1 33.78 45 ALA B O 1
ATOM 5800 N N . GLY B 1 46 ? 5.746 4.379 33.344 1 31.88 46 GLY B N 1
ATOM 5801 C CA . GLY B 1 46 ? 7.105 4.828 33.094 1 31.88 46 GLY B CA 1
ATOM 5802 C C . GLY B 1 46 ? 7.188 6.289 32.688 1 31.88 46 GLY B C 1
ATOM 5803 O O . GLY B 1 46 ? 8.172 6.969 33 1 31.88 46 GLY B O 1
ATOM 5804 N N . VAL B 1 47 ? 6.285 6.848 31.875 1 30.75 47 VAL B N 1
ATOM 5805 C CA . VAL B 1 47 ? 6.301 8.273 31.547 1 30.75 47 VAL B CA 1
ATOM 5806 C C . VAL B 1 47 ? 6.148 9.094 32.812 1 30.75 47 VAL B C 1
ATOM 5808 O O . VAL B 1 47 ? 6.777 10.148 32.969 1 30.75 47 VAL B O 1
ATOM 5811 N N . ASN B 1 48 ? 5.398 8.586 33.688 1 29.61 48 ASN B N 1
ATOM 5812 C CA . ASN B 1 48 ? 5.164 9.43 34.844 1 29.61 48 ASN B CA 1
ATOM 5813 C C . ASN B 1 48 ? 6.375 9.461 35.781 1 29.61 48 ASN B C 1
ATOM 5815 O O . ASN B 1 48 ? 6.453 10.297 36.688 1 29.61 48 ASN B O 1
ATOM 5819 N N . ALA B 1 49 ? 7.164 8.398 35.75 1 29.81 49 ALA B N 1
ATOM 5820 C CA . ALA B 1 49 ? 8.188 8.398 36.812 1 29.81 49 ALA B CA 1
ATOM 5821 C C . ALA B 1 49 ? 9.32 9.359 36.469 1 29.81 49 ALA B C 1
ATOM 5823 O O . ALA B 1 49 ? 10.219 9.586 37.281 1 29.81 49 ALA B O 1
ATOM 5824 N N . GLN B 1 50 ? 9.445 9.805 35.188 1 30.97 50 GLN B N 1
ATOM 5825 C CA . GLN B 1 50 ? 10.625 10.641 35 1 30.97 50 GLN B CA 1
ATOM 5826 C C . GLN B 1 50 ? 10.461 11.992 35.688 1 30.97 50 GLN B C 1
ATOM 5828 O O . GLN B 1 50 ? 11.32 12.867 35.562 1 30.97 50 GLN B O 1
ATOM 5833 N N . ASP B 1 51 ? 9.555 12.195 36.406 1 28.23 51 ASP B N 1
ATOM 5834 C CA . ASP B 1 51 ? 9.625 13.523 37 1 28.23 51 ASP B CA 1
ATOM 5835 C C . ASP B 1 51 ? 10.891 13.68 37.844 1 28.23 51 ASP B C 1
ATOM 5837 O O . ASP B 1 51 ? 11.125 14.727 38.438 1 28.23 51 ASP B O 1
ATOM 5841 N N . VAL B 1 52 ? 11.359 12.594 38.5 1 30.17 52 VAL B N 1
ATOM 5842 C CA . VAL B 1 52 ? 12.133 13.156 39.594 1 30.17 52 VAL B CA 1
ATOM 5843 C C . VAL B 1 52 ? 13.32 13.938 39.062 1 30.17 52 VAL B C 1
ATOM 5845 O O . VAL B 1 52 ? 13.539 15.094 39.406 1 30.17 52 VAL B O 1
ATOM 5848 N N . GLN B 1 53 ? 14.617 13.289 39.062 1 30.48 53 GLN B N 1
ATOM 5849 C CA . GLN B 1 53 ? 15.852 14.023 39.344 1 30.48 53 GLN B CA 1
ATOM 5850 C C . GLN B 1 53 ? 16.359 14.711 38.062 1 30.48 53 GLN B C 1
ATOM 5852 O O . GLN B 1 53 ? 16.672 14.047 37.062 1 30.48 53 GLN B O 1
ATOM 5857 N N . GLU B 1 54 ? 16.047 15.977 37.781 1 29.81 54 GLU B N 1
ATOM 5858 C CA . GLU B 1 54 ? 16.406 17.062 36.875 1 29.81 54 GLU B CA 1
ATOM 5859 C C . GLU B 1 54 ? 17.906 17.172 36.719 1 29.81 54 GLU B C 1
ATOM 5861 O O . GLU B 1 54 ? 18.516 18.156 37.156 1 29.81 54 GLU B O 1
ATOM 5866 N N . GLU B 1 55 ? 18.844 16.25 37.094 1 31.11 55 GLU B N 1
ATOM 5867 C CA . GLU B 1 55 ? 20.188 16.75 36.781 1 31.11 55 GLU B CA 1
ATOM 5868 C C . GLU B 1 55 ? 20.328 17.094 35.312 1 31.11 55 GLU B C 1
ATOM 5870 O O . GLU B 1 55 ? 19.75 16.422 34.438 1 31.11 55 GLU B O 1
ATOM 5875 N N . GLU B 1 56 ? 20.766 18.359 34.969 1 32.59 56 GLU B N 1
ATOM 5876 C CA . GLU B 1 56 ? 21.094 19.125 33.781 1 32.59 56 GLU B CA 1
ATOM 5877 C C . GLU B 1 56 ? 21.812 18.25 32.75 1 32.59 56 GLU B C 1
ATOM 5879 O O . GLU B 1 56 ? 23.047 18.344 32.625 1 32.59 56 GLU B O 1
ATOM 5884 N N . LYS B 1 57 ? 21.781 16.953 32.844 1 34.31 57 LYS B N 1
ATOM 5885 C CA . LYS B 1 57 ? 22.703 16.422 31.828 1 34.31 57 LYS B CA 1
ATOM 5886 C C . LYS B 1 57 ? 22.266 16.844 30.422 1 34.31 57 LYS B C 1
ATOM 5888 O O . LYS B 1 57 ? 21.078 16.703 30.062 1 34.31 57 LYS B O 1
ATOM 5893 N N . LYS B 1 58 ? 23.062 17.672 29.719 1 35.22 58 LYS B N 1
ATOM 5894 C CA . LYS B 1 58 ? 23.016 18.125 28.328 1 35.22 58 LYS B CA 1
ATOM 5895 C C . LYS B 1 58 ? 22.562 17.016 27.391 1 35.22 58 LYS B C 1
ATOM 5897 O O . LYS B 1 58 ? 23.016 15.875 27.516 1 35.22 58 LYS B O 1
ATOM 5902 N N . PRO B 1 59 ? 21.484 17.125 26.781 1 32.72 59 PRO B N 1
ATOM 5903 C CA . PRO B 1 59 ? 21.031 16.125 25.797 1 32.72 59 PRO B CA 1
ATOM 5904 C C . PRO B 1 59 ? 22.141 15.727 24.828 1 32.72 59 PRO B C 1
ATOM 5906 O O . PRO B 1 59 ? 22.656 16.562 24.094 1 32.72 59 PRO B O 1
ATOM 5909 N N . GLU B 1 60 ? 23.172 14.953 25.312 1 31.62 60 GLU B N 1
ATOM 5910 C CA . GLU B 1 60 ? 24.141 14.523 24.297 1 31.62 60 GLU B CA 1
ATOM 5911 C C . GLU B 1 60 ? 23.422 14 23.047 1 31.62 60 GLU B C 1
ATOM 5913 O O . GLU B 1 60 ? 22.438 13.273 23.156 1 31.62 60 GLU B O 1
ATOM 5918 N N . PRO B 1 61 ? 23.594 14.719 21.953 1 34.12 61 PRO B N 1
ATOM 5919 C CA . PRO B 1 61 ? 23.078 14.148 20.703 1 34.12 61 PRO B CA 1
ATOM 5920 C C . PRO B 1 61 ? 23.281 12.641 20.609 1 34.12 61 PRO B C 1
ATOM 5922 O O . PRO B 1 61 ? 24.422 12.164 20.656 1 34.12 61 PRO B O 1
ATOM 5925 N N . ARG B 1 62 ? 22.594 11.984 21.375 1 34.84 62 ARG B N 1
ATOM 5926 C CA . ARG B 1 62 ? 22.766 10.539 21.391 1 34.84 62 ARG B CA 1
ATOM 5927 C C . ARG B 1 62 ? 22.891 9.984 19.969 1 34.84 62 ARG B C 1
ATOM 5929 O O . ARG B 1 62 ? 21.969 10.094 19.172 1 34.84 62 ARG B O 1
ATOM 5936 N N . LYS B 1 63 ? 24.188 9.844 19.547 1 36.03 63 LYS B N 1
ATOM 5937 C CA . LYS B 1 63 ? 24.625 9.258 18.281 1 36.03 63 LYS B CA 1
ATOM 5938 C C . LYS B 1 63 ? 24.031 7.859 18.094 1 36.03 63 LYS B C 1
ATOM 5940 O O . LYS B 1 63 ? 24.219 6.98 18.938 1 36.03 63 LYS B O 1
ATOM 5945 N N . ILE B 1 64 ? 22.969 7.656 17.5 1 38.91 64 ILE B N 1
ATOM 5946 C CA . ILE B 1 64 ? 22.531 6.363 16.984 1 38.91 64 ILE B CA 1
ATOM 5947 C C . ILE B 1 64 ? 23.672 5.703 16.219 1 38.91 64 ILE B C 1
ATOM 5949 O O . ILE B 1 64 ? 24.188 6.273 15.25 1 38.91 64 ILE B O 1
ATOM 5953 N N . SER B 1 65 ? 24.547 4.922 16.812 1 36.56 65 SER B N 1
ATOM 5954 C CA . SER B 1 65 ? 25.625 4.219 16.141 1 36.56 65 SER B CA 1
ATOM 5955 C C . SER B 1 65 ? 25.141 3.539 14.867 1 36.56 65 SER B C 1
ATOM 5957 O O . SER B 1 65 ? 24.156 2.803 14.883 1 36.56 65 SER B O 1
ATOM 5959 N N . ALA B 1 66 ? 25.391 4.078 13.852 1 41.41 66 ALA B N 1
ATOM 5960 C CA . ALA B 1 66 ? 25.172 3.496 12.531 1 41.41 66 ALA B CA 1
ATOM 5961 C C . ALA B 1 66 ? 25.938 2.188 12.375 1 41.41 66 ALA B C 1
ATOM 5963 O O . ALA B 1 66 ? 26.844 2.09 11.547 1 41.41 66 ALA B O 1
ATOM 5964 N N . GLY B 1 67 ? 26.406 1.53 13.484 1 42 67 GLY B N 1
ATOM 5965 C CA . GLY B 1 67 ? 27.312 0.412 13.281 1 42 67 GLY B CA 1
ATOM 5966 C C . GLY B 1 67 ? 26.703 -0.714 12.469 1 42 67 GLY B C 1
ATOM 5967 O O . GLY B 1 67 ? 25.469 -0.82 12.375 1 42 67 GLY B O 1
ATOM 5968 N N . PHE B 1 68 ? 27.516 -1.273 11.484 1 54.16 68 PHE B N 1
ATOM 5969 C CA . PHE B 1 68 ? 27.328 -2.434 10.625 1 54.16 68 PHE B CA 1
ATOM 5970 C C . PHE B 1 68 ? 27.016 -3.678 11.445 1 54.16 68 PHE B C 1
ATOM 5972 O O . PHE B 1 68 ? 27.891 -4.188 12.164 1 54.16 68 PHE B O 1
ATOM 5979 N N . PHE B 1 69 ? 26 -3.867 12.18 1 54.12 69 PHE B N 1
ATOM 5980 C CA . PHE B 1 69 ? 25.859 -4.93 13.164 1 54.12 69 PHE B CA 1
ATOM 5981 C C . PHE B 1 69 ? 25.344 -6.207 12.516 1 54.12 69 PHE B C 1
ATOM 5983 O O . PHE B 1 69 ? 24.453 -6.156 11.656 1 54.12 69 PHE B O 1
ATOM 5990 N N . GLU B 1 70 ? 26.203 -7.301 12.383 1 63.81 70 GLU B N 1
ATOM 5991 C CA . GLU B 1 70 ? 25.594 -8.625 12.289 1 63.81 70 GLU B CA 1
ATOM 5992 C C . GLU B 1 70 ? 24.734 -8.922 13.516 1 63.81 70 GLU B C 1
ATOM 5994 O O . GLU B 1 70 ? 25.266 -9.156 14.609 1 63.81 70 GLU B O 1
ATOM 5999 N N . PRO B 1 71 ? 23.391 -8.766 13.312 1 72.5 71 PRO B N 1
ATOM 6000 C CA . PRO B 1 71 ? 22.531 -8.938 14.492 1 72.5 71 PRO B CA 1
ATOM 6001 C C . PRO B 1 71 ? 22.641 -10.344 15.086 1 72.5 71 PRO B C 1
ATOM 6003 O O . PRO B 1 71 ? 22.781 -11.32 14.352 1 72.5 71 PRO B O 1
ATOM 6006 N N . GLU B 1 72 ? 22.938 -10.469 16.328 1 85.38 72 GLU B N 1
ATOM 6007 C CA . GLU B 1 72 ? 22.75 -11.703 17.062 1 85.38 72 GLU B CA 1
ATOM 6008 C C . GLU B 1 72 ? 21.281 -11.93 17.406 1 85.38 72 GLU B C 1
ATOM 6010 O O . GLU B 1 72 ? 20.484 -11.008 17.344 1 85.38 72 GLU B O 1
ATOM 6015 N N . GLU B 1 73 ? 21.016 -13.188 17.547 1 91.88 73 GLU B N 1
ATOM 6016 C CA . GLU B 1 73 ? 19.656 -13.5 17.969 1 91.88 73 GLU B CA 1
ATOM 6017 C C . GLU B 1 73 ? 19.281 -12.727 19.219 1 91.88 73 GLU B C 1
ATOM 6019 O O . GLU B 1 73 ? 20 -12.758 20.219 1 91.88 73 GLU B O 1
ATOM 6024 N N . THR B 1 74 ? 18.219 -12.008 19.125 1 91.06 74 THR B N 1
ATOM 6025 C CA . THR B 1 74 ? 17.734 -11.172 20.219 1 91.06 74 THR B CA 1
ATOM 6026 C C . THR B 1 74 ? 16.312 -11.547 20.609 1 91.06 74 THR B C 1
ATOM 6028 O O . THR B 1 74 ? 15.43 -11.617 19.75 1 91.06 74 THR B O 1
ATOM 6031 N N . PRO B 1 75 ? 16.109 -11.875 21.922 1 87.75 75 PRO B N 1
ATOM 6032 C CA . PRO B 1 75 ? 14.742 -12.18 22.359 1 87.75 75 PRO B CA 1
ATOM 6033 C C . PRO B 1 75 ? 13.797 -10.992 22.172 1 87.75 75 PRO B C 1
ATOM 6035 O O . PRO B 1 75 ? 14.234 -9.844 22.188 1 87.75 75 PRO B O 1
ATOM 6038 N N . MET B 1 76 ? 12.578 -11.297 22.047 1 83.5 76 MET B N 1
ATOM 6039 C CA . MET B 1 76 ? 11.562 -10.297 21.719 1 83.5 76 MET B CA 1
ATOM 6040 C C . MET B 1 76 ? 11.516 -9.203 22.781 1 83.5 76 MET B C 1
ATOM 6042 O O . MET B 1 76 ? 11.32 -8.031 22.453 1 83.5 76 MET B O 1
ATOM 6046 N N . ASP B 1 77 ? 11.711 -9.578 24.016 1 80.88 77 ASP B N 1
ATOM 6047 C CA . ASP B 1 77 ? 11.664 -8.594 25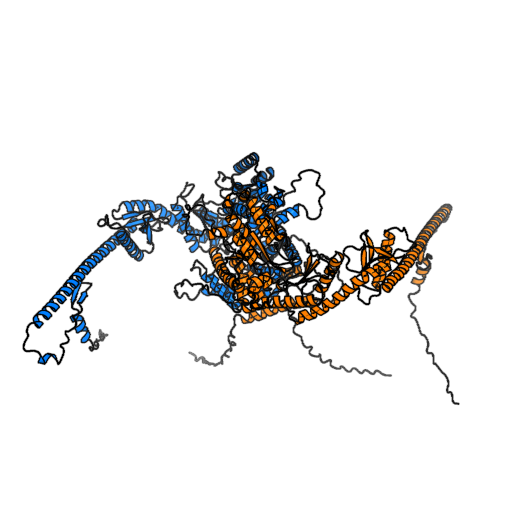.109 1 80.88 77 ASP B CA 1
ATOM 6048 C C . ASP B 1 77 ? 12.75 -7.531 24.922 1 80.88 77 ASP B C 1
ATOM 6050 O O . ASP B 1 77 ? 12.508 -6.352 25.172 1 80.88 77 ASP B O 1
ATOM 6054 N N . GLU B 1 78 ? 13.844 -7.957 24.547 1 85.62 78 GLU B N 1
ATOM 6055 C CA . GLU B 1 78 ? 14.945 -7.031 24.312 1 85.62 78 GLU B CA 1
ATOM 6056 C C . GLU B 1 78 ? 14.695 -6.18 23.062 1 85.62 78 GLU B C 1
ATOM 6058 O O . GLU B 1 78 ? 15.078 -5.004 23.031 1 85.62 78 GLU B O 1
ATOM 6063 N N . ILE B 1 79 ? 14.141 -6.738 22.062 1 89.31 79 ILE B N 1
ATOM 6064 C CA . ILE B 1 79 ? 13.797 -6 20.859 1 89.31 79 ILE B CA 1
ATOM 6065 C C . ILE B 1 79 ? 12.828 -4.871 21.203 1 89.31 79 ILE B C 1
ATOM 6067 O O . ILE B 1 79 ? 12.984 -3.744 20.719 1 89.31 79 ILE B O 1
ATOM 6071 N N . LEU B 1 80 ? 11.891 -5.199 22.047 1 83.31 80 LEU B N 1
ATOM 6072 C CA . LEU B 1 80 ? 10.906 -4.203 22.453 1 83.31 80 LEU B CA 1
ATOM 6073 C C . LEU B 1 80 ? 11.57 -3.078 23.234 1 83.31 80 LEU B C 1
ATOM 6075 O O . LEU B 1 80 ? 11.188 -1.912 23.109 1 83.31 80 LEU B O 1
ATOM 6079 N N . LYS B 1 81 ? 12.523 -3.426 24.016 1 81.75 81 LYS B N 1
ATOM 6080 C CA . LYS B 1 81 ? 13.266 -2.41 24.75 1 81.75 81 LYS B CA 1
ATOM 6081 C C . LYS B 1 81 ? 14.008 -1.467 23.812 1 81.75 81 LYS B C 1
ATOM 6083 O O . LYS B 1 81 ? 14.039 -0.255 24.047 1 81.75 81 LYS B O 1
ATOM 6088 N N . VAL B 1 82 ? 14.609 -2.025 22.891 1 85.25 82 VAL B N 1
ATOM 6089 C CA . VAL B 1 82 ? 15.312 -1.217 21.891 1 85.25 82 VAL B CA 1
ATOM 6090 C C . VAL B 1 82 ? 14.328 -0.296 21.188 1 85.25 82 VAL B C 1
ATOM 6092 O O . VAL B 1 82 ? 14.625 0.877 20.953 1 85.25 82 VAL B O 1
ATOM 6095 N N . LEU B 1 83 ? 13.195 -0.839 20.828 1 84.62 83 LEU B N 1
ATOM 6096 C CA . LEU B 1 83 ? 12.18 -0.054 20.141 1 84.62 83 LEU B CA 1
ATOM 6097 C C . LEU B 1 83 ? 11.68 1.086 21.016 1 84.62 83 LEU B C 1
ATOM 6099 O O . LEU B 1 83 ? 11.445 2.195 20.531 1 84.62 83 LEU B O 1
ATOM 6103 N N . GLU B 1 84 ? 11.469 0.776 22.234 1 80.06 84 GLU B N 1
ATOM 6104 C CA . GLU B 1 84 ? 11.07 1.812 23.172 1 80.06 84 GLU B CA 1
ATOM 6105 C C . GLU B 1 84 ? 12.094 2.939 23.234 1 80.06 84 GLU B C 1
ATOM 6107 O O . GLU B 1 84 ? 11.734 4.117 23.219 1 80.06 84 GLU B O 1
ATOM 6112 N N . ASP B 1 85 ? 13.258 2.525 23.266 1 81.88 85 ASP B N 1
ATOM 6113 C CA . ASP B 1 85 ? 14.344 3.502 23.281 1 81.88 85 ASP B CA 1
ATOM 6114 C C . ASP B 1 85 ? 14.352 4.344 22.016 1 81.88 85 ASP B C 1
ATOM 6116 O O . ASP B 1 85 ? 14.602 5.551 22.062 1 81.88 85 ASP B O 1
ATOM 6120 N N . LEU B 1 86 ? 14.117 3.736 20.953 1 85.56 86 LEU B N 1
ATOM 6121 C CA . LEU B 1 86 ? 14.102 4.438 19.672 1 85.56 86 LEU B CA 1
ATOM 6122 C C . LEU B 1 86 ? 12.961 5.445 19.625 1 85.56 86 LEU B C 1
ATOM 6124 O O . LEU B 1 86 ? 13.117 6.539 19.078 1 85.56 86 LEU B O 1
ATOM 6128 N N . VAL B 1 87 ? 11.805 5.039 20.141 1 82.81 87 VAL B N 1
ATOM 6129 C CA . VAL B 1 87 ? 10.648 5.93 20.156 1 82.81 87 VAL B CA 1
ATOM 6130 C C . VAL B 1 87 ? 10.969 7.176 20.969 1 82.81 87 VAL B C 1
ATOM 6132 O O . VAL B 1 87 ? 10.641 8.297 20.578 1 82.81 87 VAL B O 1
ATOM 6135 N N . LEU B 1 88 ? 11.648 6.984 22.047 1 78.62 88 LEU B N 1
ATOM 6136 C CA . LEU B 1 88 ? 12 8.102 22.906 1 78.62 88 LEU B CA 1
ATOM 6137 C C . LEU B 1 88 ? 13.055 8.992 22.25 1 78.62 88 LEU B C 1
ATOM 6139 O O . LEU B 1 88 ? 12.938 10.219 22.297 1 78.62 88 LEU B O 1
ATOM 6143 N N . LYS B 1 89 ? 13.977 8.414 21.656 1 80.75 89 LYS B N 1
ATOM 6144 C CA . LYS B 1 89 ? 15.109 9.148 21.094 1 80.75 89 LYS B CA 1
ATOM 6145 C C . LYS B 1 89 ? 14.695 9.93 19.844 1 80.75 89 LYS B C 1
ATOM 6147 O O . LYS B 1 89 ? 15.305 10.953 19.531 1 80.75 89 LYS B O 1
ATOM 6152 N N . THR B 1 90 ? 13.703 9.461 19.188 1 81 90 THR B N 1
ATOM 6153 C CA . THR B 1 90 ? 13.312 10.102 17.938 1 81 90 THR B CA 1
ATOM 6154 C C . THR B 1 90 ? 12.227 11.141 18.172 1 81 90 THR B C 1
ATOM 6156 O O . THR B 1 90 ? 11.773 11.797 17.234 1 81 90 THR B O 1
ATOM 6159 N N . ASP B 1 91 ? 11.766 11.266 19.422 1 76.12 91 ASP B N 1
ATOM 6160 C CA . ASP B 1 91 ? 10.75 12.273 19.734 1 76.12 91 ASP B CA 1
ATOM 6161 C C . ASP B 1 91 ? 11.328 13.68 19.609 1 76.12 91 ASP B C 1
ATOM 6163 O O . ASP B 1 91 ? 12.266 14.039 20.312 1 76.12 91 ASP B O 1
ATOM 6167 N N . PRO B 1 92 ? 10.898 14.391 18.656 1 67.06 92 PRO B N 1
ATOM 6168 C CA . PRO B 1 92 ? 11.43 15.75 18.531 1 67.06 92 PRO B CA 1
ATOM 6169 C C . PRO B 1 92 ? 11.141 16.625 19.75 1 67.06 92 PRO B C 1
ATOM 6171 O O . PRO B 1 92 ? 11.852 17.594 20 1 67.06 92 PRO B O 1
ATOM 6174 N N . SER B 1 93 ? 9.828 16.438 20.328 1 60.53 93 SER B N 1
ATOM 6175 C CA . SER B 1 93 ? 9.445 17.297 21.453 1 60.53 93 SER B CA 1
ATOM 6176 C C . SER B 1 93 ? 10.172 16.891 22.734 1 60.53 93 SER B C 1
ATOM 6178 O O . SER B 1 93 ? 10.148 15.727 23.125 1 60.53 93 SER B O 1
ATOM 6180 N N . CYS B 1 94 ? 11.562 16.906 22.688 1 49.56 94 CYS B N 1
ATOM 6181 C CA . CYS B 1 94 ? 12.406 16.562 23.844 1 49.56 94 CYS B CA 1
ATOM 6182 C C . CYS B 1 94 ? 11.578 16.469 25.109 1 49.56 94 CYS B C 1
ATOM 6184 O O . CYS B 1 94 ? 12.039 15.953 26.125 1 49.56 94 CYS B O 1
ATOM 6186 N N . GLU B 1 95 ? 10.555 17.281 25.234 1 43.28 95 GLU B N 1
ATOM 6187 C CA . GLU B 1 95 ? 9.992 17.594 26.531 1 43.28 95 GLU B CA 1
ATOM 6188 C C . GLU B 1 95 ? 8.891 16.609 26.922 1 43.28 95 GLU B C 1
ATOM 6190 O O . GLU B 1 95 ? 8.375 16.656 28.047 1 43.28 95 GLU B O 1
ATOM 6195 N N . SER B 1 96 ? 8.203 16.109 25.953 1 43.03 96 SER B N 1
ATOM 6196 C CA . SER B 1 96 ? 6.98 15.477 26.438 1 43.03 96 SER B CA 1
ATOM 6197 C C . SER B 1 96 ? 7.27 14.141 27.109 1 43.03 96 SER B C 1
ATOM 6199 O O . SER B 1 96 ? 7.867 13.25 26.5 1 43.03 96 SER B O 1
ATOM 6201 N N . VAL B 1 97 ? 7.387 14.195 28.375 1 40.72 97 VAL B N 1
ATOM 6202 C CA . VAL B 1 97 ? 7.613 13.094 29.297 1 40.72 97 VAL B CA 1
ATOM 6203 C C . VAL B 1 97 ? 6.645 11.953 29 1 40.72 97 VAL B C 1
ATOM 6205 O O . VAL B 1 97 ? 6.82 10.836 29.5 1 40.72 97 VAL B O 1
ATOM 6208 N N . GLU B 1 98 ? 5.289 12.211 28.719 1 42.56 98 GLU B N 1
ATOM 6209 C CA . GLU B 1 98 ? 4.359 11.086 28.656 1 42.56 98 GLU B CA 1
ATOM 6210 C C . GLU B 1 98 ? 4.473 10.336 27.328 1 42.56 98 GLU B C 1
ATOM 6212 O O . GLU B 1 98 ? 4.453 10.953 26.266 1 42.56 98 GLU B O 1
ATOM 6217 N N . PRO B 1 99 ? 4.957 9.172 27.547 1 46.28 99 PRO B N 1
ATOM 6218 C CA . PRO B 1 99 ? 5.113 8.438 26.297 1 46.28 99 PRO B CA 1
ATOM 6219 C C . PRO B 1 99 ? 3.871 8.508 25.406 1 46.28 99 PRO B C 1
ATOM 6221 O O . PRO B 1 99 ? 2.752 8.312 25.891 1 46.28 99 PRO B O 1
ATOM 6224 N N . PRO B 1 100 ? 3.938 9.055 24.297 1 48.41 100 PRO B N 1
ATOM 6225 C CA . PRO B 1 100 ? 2.848 9.312 23.359 1 48.41 100 PRO B CA 1
ATOM 6226 C C . PRO B 1 100 ? 1.955 8.094 23.141 1 48.41 100 PRO B C 1
ATOM 6228 O O . PRO B 1 100 ? 0.9 8.203 22.5 1 48.41 100 PRO B O 1
ATOM 6231 N N . LEU B 1 101 ? 2.41 6.895 23.516 1 53.06 101 LEU B N 1
ATOM 6232 C CA . LEU B 1 101 ? 1.609 5.75 23.109 1 53.06 101 LEU B CA 1
ATOM 6233 C C . LEU B 1 101 ? 0.677 5.305 24.234 1 53.06 101 LEU B C 1
ATOM 6235 O O . LEU B 1 101 ? 1.131 4.773 25.25 1 53.06 101 LEU B O 1
ATOM 6239 N N . LEU B 1 102 ? -0.446 6.082 24.672 1 53.09 102 LEU B N 1
ATOM 6240 C CA . LEU B 1 102 ? -1.475 6.008 25.703 1 53.09 102 LEU B CA 1
ATOM 6241 C C . LEU B 1 102 ? -2.105 4.621 25.75 1 53.09 102 LEU B C 1
ATOM 6243 O O . LEU B 1 102 ? -2.035 3.873 24.766 1 53.09 102 LEU B O 1
ATOM 6247 N N . PRO B 1 103 ? -2.623 4.328 27 1 53.72 103 PRO B N 1
ATOM 6248 C CA . PRO B 1 103 ? -3.395 3.09 27.125 1 53.72 103 PRO B CA 1
ATOM 6249 C C . PRO B 1 103 ? -4.449 2.938 26.031 1 53.72 103 PRO B C 1
ATOM 6251 O O . PRO B 1 103 ? -5.102 3.916 25.656 1 53.72 103 PRO B O 1
ATOM 6254 N N . THR B 1 104 ? -4.477 1.733 25.391 1 66.5 104 THR B N 1
ATOM 6255 C CA . THR B 1 104 ? -5.41 1.484 24.297 1 66.5 104 THR B CA 1
ATOM 6256 C C . THR B 1 104 ? -6.707 0.875 24.828 1 66.5 104 THR B C 1
ATOM 6258 O O . THR B 1 104 ? -6.684 0.06 25.75 1 66.5 104 THR B O 1
ATOM 6261 N N . ASP B 1 105 ? -7.859 1.417 24.547 1 78.06 105 ASP B N 1
ATOM 6262 C CA . ASP B 1 105 ? -9.156 0.824 24.844 1 78.06 105 ASP B CA 1
ATOM 6263 C C . ASP B 1 105 ? -9.344 -0.498 24.109 1 78.06 105 ASP B C 1
ATOM 6265 O O . ASP B 1 105 ? -8.562 -0.828 23.203 1 78.06 105 ASP B O 1
ATOM 6269 N N . PRO B 1 106 ? -10.297 -1.317 24.578 1 81.25 106 PRO B N 1
ATOM 6270 C CA . PRO B 1 106 ? -10.492 -2.645 24 1 81.25 106 PRO B CA 1
ATOM 6271 C C . PRO B 1 106 ? -10.719 -2.596 22.484 1 81.25 106 PRO B C 1
ATOM 6273 O O . PRO B 1 106 ? -10.273 -3.49 21.766 1 81.25 106 PRO B O 1
ATOM 6276 N N . VAL B 1 107 ? -11.422 -1.599 22 1 88.38 107 VAL B N 1
ATOM 6277 C CA . VAL B 1 107 ? -11.711 -1.454 20.578 1 88.38 107 VAL B CA 1
ATOM 6278 C C . VAL B 1 107 ? -10.406 -1.239 19.797 1 88.38 107 VAL B C 1
ATOM 6280 O O . VAL B 1 107 ? -10.172 -1.894 18.781 1 88.38 107 VAL B O 1
ATOM 6283 N N . THR B 1 108 ? -9.609 -0.38 20.312 1 86 108 THR B N 1
ATOM 6284 C CA . THR B 1 108 ? -8.32 -0.094 19.688 1 86 108 THR B CA 1
ATOM 6285 C C . THR B 1 108 ? -7.418 -1.323 19.719 1 86 108 THR B C 1
ATOM 6287 O O . THR B 1 108 ? -6.727 -1.624 18.75 1 86 108 THR B O 1
ATOM 6290 N N . ARG B 1 109 ? -7.457 -1.974 20.781 1 83.88 109 ARG B N 1
ATOM 6291 C CA . ARG B 1 109 ? -6.648 -3.18 20.938 1 83.88 109 ARG B CA 1
ATOM 6292 C C . ARG B 1 109 ? -7.051 -4.234 19.906 1 83.88 109 ARG B C 1
ATOM 6294 O O . ARG B 1 109 ? -6.195 -4.91 19.328 1 83.88 109 ARG B O 1
ATOM 6301 N N . ALA B 1 110 ? -8.305 -4.391 19.781 1 87.06 110 ALA B N 1
ATOM 6302 C CA . ALA B 1 110 ? -8.805 -5.359 18.812 1 87.06 110 ALA B CA 1
ATOM 6303 C C . ALA B 1 110 ? -8.344 -5.008 17.406 1 87.06 110 ALA B C 1
ATOM 6305 O O . ALA B 1 110 ? -7.926 -5.887 16.641 1 87.06 110 ALA B O 1
ATOM 6306 N N . ALA B 1 111 ? -8.414 -3.74 17.062 1 89.69 111 ALA B N 1
ATOM 6307 C CA . ALA B 1 111 ? -7.996 -3.279 15.734 1 89.69 111 ALA B CA 1
ATOM 6308 C C . ALA B 1 111 ? -6.504 -3.504 15.523 1 89.69 111 ALA B C 1
ATOM 6310 O O . ALA B 1 111 ? -6.082 -3.949 14.453 1 89.69 111 ALA B O 1
ATOM 6311 N N . ILE B 1 112 ? -5.762 -3.166 16.5 1 85.12 112 ILE B N 1
ATOM 6312 C CA . ILE B 1 112 ? -4.312 -3.301 16.422 1 85.12 112 ILE B CA 1
ATOM 6313 C C . ILE B 1 112 ? -3.938 -4.773 16.266 1 85.12 112 ILE B C 1
ATOM 6315 O O . ILE B 1 112 ? -3.09 -5.121 15.445 1 85.12 112 ILE B O 1
ATOM 6319 N N . LEU B 1 113 ? -4.57 -5.625 16.953 1 83.75 113 LEU B N 1
ATOM 6320 C CA . LEU B 1 113 ? -4.324 -7.062 16.906 1 83.75 113 LEU B CA 1
ATOM 6321 C C . LEU B 1 113 ? -4.652 -7.629 15.539 1 83.75 113 LEU B C 1
ATOM 6323 O O . LEU B 1 113 ? -4.004 -8.57 15.078 1 83.75 113 LEU B O 1
ATOM 6327 N N . SER B 1 114 ? -5.594 -7.125 14.969 1 89.94 114 SER B N 1
ATOM 6328 C CA . SER B 1 114 ? -6.031 -7.613 13.664 1 89.94 114 SER B CA 1
ATOM 6329 C C . SER B 1 114 ? -4.914 -7.516 12.633 1 89.94 114 SER B C 1
ATOM 6331 O O . SER B 1 114 ? -4.891 -8.273 11.664 1 89.94 114 SER B O 1
ATOM 6333 N N . HIS B 1 115 ? -4.004 -6.605 12.82 1 90.25 115 HIS B N 1
ATOM 6334 C CA . HIS B 1 115 ? -2.893 -6.469 11.883 1 90.25 115 HIS B CA 1
ATOM 6335 C C . HIS B 1 115 ? -1.958 -7.672 11.961 1 90.25 115 HIS B C 1
ATOM 6337 O O . HIS B 1 115 ? -1.42 -8.109 10.938 1 90.25 115 HIS B O 1
ATOM 6343 N N . SER B 1 116 ? -1.723 -8.141 13.133 1 85.81 116 SER B N 1
ATOM 6344 C CA . SER B 1 116 ? -0.942 -9.359 13.289 1 85.81 116 SER B CA 1
ATOM 6345 C C . SER B 1 116 ? -1.659 -10.555 12.672 1 85.81 116 SER B C 1
ATOM 6347 O O . SER B 1 116 ? -1.028 -11.406 12.031 1 85.81 116 SER B O 1
ATOM 6349 N N . ILE B 1 117 ? -2.92 -10.586 12.836 1 85.5 117 ILE B N 1
ATOM 6350 C CA . ILE B 1 117 ? -3.717 -11.68 12.281 1 85.5 117 ILE B CA 1
ATOM 6351 C C . ILE B 1 117 ? -3.652 -11.641 10.758 1 85.5 117 ILE B C 1
ATOM 6353 O O . ILE B 1 117 ? -3.498 -12.68 10.117 1 85.5 117 ILE B O 1
ATOM 6357 N N . ALA B 1 118 ? -3.793 -10.477 10.266 1 88.75 118 ALA B N 1
ATOM 6358 C CA . ALA B 1 118 ? -3.705 -10.328 8.812 1 88.75 118 ALA B CA 1
ATOM 6359 C C . ALA B 1 118 ? -2.361 -10.82 8.289 1 88.75 118 ALA B C 1
ATOM 6361 O O . ALA B 1 118 ? -2.295 -11.438 7.219 1 88.75 118 ALA B O 1
ATOM 6362 N N . ALA B 1 119 ? -1.292 -10.5 9 1 86.25 119 ALA B N 1
ATOM 6363 C CA . ALA B 1 119 ? 0.033 -10.969 8.602 1 86.25 119 ALA B CA 1
ATOM 6364 C C . ALA B 1 119 ? 0.099 -12.492 8.617 1 86.25 119 ALA B C 1
ATOM 6366 O O . ALA B 1 119 ? 0.719 -13.102 7.738 1 86.25 119 ALA B O 1
ATOM 6367 N N . LEU B 1 120 ? -0.521 -13.102 9.578 1 81.31 120 LEU B N 1
ATOM 6368 C CA . LEU B 1 120 ? -0.542 -14.562 9.695 1 81.31 120 LEU B CA 1
ATOM 6369 C C . LEU B 1 120 ? -1.285 -15.188 8.523 1 81.31 120 LEU B C 1
ATOM 6371 O O . LEU B 1 120 ? -0.924 -16.281 8.062 1 81.31 120 LEU B O 1
ATOM 6375 N N . PHE B 1 121 ? -2.307 -14.547 8.047 1 82.88 121 PHE B N 1
ATOM 6376 C CA . PHE B 1 121 ? -3.086 -15.047 6.922 1 82.88 121 PHE B CA 1
ATOM 6377 C C . PHE B 1 121 ? -2.244 -15.086 5.652 1 82.88 121 PHE B C 1
ATOM 6379 O O . PHE B 1 121 ? -2.617 -15.727 4.668 1 82.88 121 PHE B O 1
ATOM 6386 N N . GLY B 1 122 ? -1.169 -14.438 5.707 1 78.81 122 GLY B N 1
ATOM 6387 C CA . GLY B 1 122 ? -0.232 -14.539 4.602 1 78.81 122 GLY B CA 1
ATOM 6388 C C . GLY B 1 122 ? 0.276 -15.953 4.375 1 78.81 122 GLY B C 1
ATOM 6389 O O . GLY B 1 122 ? 0.807 -16.266 3.309 1 78.81 122 GLY B O 1
ATOM 6390 N N . ARG B 1 123 ? 0.105 -16.812 5.281 1 76.81 123 ARG B N 1
ATOM 6391 C CA . ARG B 1 123 ? 0.539 -18.203 5.176 1 76.81 123 ARG B CA 1
ATOM 6392 C C . ARG B 1 123 ? -0.49 -19.047 4.426 1 76.81 123 ARG B C 1
ATOM 6394 O O . ARG B 1 123 ? -0.195 -20.172 4.004 1 76.81 123 ARG B O 1
ATOM 6401 N N . LEU B 1 124 ? -1.675 -18.5 4.324 1 78.31 124 LEU B N 1
ATOM 6402 C CA . LEU B 1 124 ? -2.717 -19.25 3.621 1 78.31 124 LEU B CA 1
ATOM 6403 C C . LEU B 1 124 ? -2.445 -19.281 2.121 1 78.31 124 LEU B C 1
ATOM 6405 O O . LEU B 1 124 ? -1.792 -18.375 1.586 1 78.31 124 LEU B O 1
ATOM 6409 N N . GLU B 1 125 ? -2.979 -20.391 1.564 1 76.44 125 GLU B N 1
ATOM 6410 C CA . GLU B 1 125 ? -2.941 -20.422 0.106 1 76.44 125 GLU B CA 1
ATOM 6411 C C . GLU B 1 125 ? -3.633 -19.203 -0.486 1 76.44 125 GLU B C 1
ATOM 6413 O O . GLU B 1 125 ? -4.59 -18.672 0.094 1 76.44 125 GLU B O 1
ATOM 6418 N N . ARG B 1 126 ? -3.191 -18.828 -1.545 1 77.31 126 ARG B N 1
ATOM 6419 C CA . ARG B 1 126 ? -3.637 -17.578 -2.164 1 77.31 126 ARG B CA 1
ATOM 6420 C C . ARG B 1 126 ? -5.148 -17.578 -2.369 1 77.31 126 ARG B C 1
ATOM 6422 O O . ARG B 1 126 ? -5.82 -16.594 -2.074 1 77.31 126 ARG B O 1
ATOM 6429 N N . THR B 1 127 ? -5.648 -18.656 -2.875 1 79.19 127 THR B N 1
ATOM 6430 C CA . THR B 1 127 ? -7.078 -18.734 -3.154 1 79.19 127 THR B CA 1
ATOM 6431 C C . THR B 1 127 ? -7.887 -18.703 -1.857 1 79.19 127 THR B C 1
ATOM 6433 O O . THR B 1 127 ? -8.953 -18.094 -1.796 1 79.19 127 THR B O 1
ATOM 6436 N N . HIS B 1 128 ? -7.379 -19.391 -0.877 1 82.88 128 HIS B N 1
ATOM 6437 C CA . HIS B 1 128 ? -8.016 -19.406 0.434 1 82.88 128 HIS B CA 1
ATOM 6438 C C . HIS B 1 128 ? -8.031 -18.016 1.048 1 82.88 128 HIS B C 1
ATOM 6440 O O . HIS B 1 128 ? -9.07 -17.547 1.523 1 82.88 128 HIS B O 1
ATOM 6446 N N . ALA B 1 129 ? -6.934 -17.391 1.025 1 84.5 129 ALA B N 1
ATOM 6447 C CA . ALA B 1 129 ? -6.812 -16.047 1.571 1 84.5 129 ALA B CA 1
ATOM 6448 C C . ALA B 1 129 ? -7.727 -15.062 0.837 1 84.5 129 ALA B C 1
ATOM 6450 O O . ALA B 1 129 ? -8.32 -14.18 1.454 1 84.5 129 ALA B O 1
ATOM 6451 N N . ALA B 1 130 ? -7.789 -15.203 -0.438 1 85.44 130 ALA B N 1
ATOM 6452 C CA . ALA B 1 130 ? -8.625 -14.328 -1.254 1 85.44 130 ALA B CA 1
ATOM 6453 C C . ALA B 1 130 ? -10.102 -14.484 -0.893 1 85.44 130 ALA B C 1
ATOM 6455 O O . ALA B 1 130 ? -10.828 -13.492 -0.798 1 85.44 130 ALA B O 1
ATOM 6456 N N . ARG B 1 131 ? -10.523 -15.734 -0.746 1 85.69 131 ARG B N 1
ATOM 6457 C CA . ARG B 1 131 ? -11.914 -15.992 -0.378 1 85.69 131 ARG B CA 1
ATOM 6458 C C . ARG B 1 131 ? -12.227 -15.438 1.007 1 85.69 131 ARG B C 1
ATOM 6460 O O . ARG B 1 131 ? -13.289 -14.859 1.221 1 85.69 131 ARG B O 1
ATOM 6467 N N . LEU B 1 132 ? -11.344 -15.68 1.937 1 87.75 132 LEU B N 1
ATOM 6468 C CA . LEU B 1 132 ? -11.484 -15.156 3.291 1 87.75 132 LEU B CA 1
ATOM 6469 C C . LEU B 1 132 ? -11.594 -13.641 3.281 1 87.75 132 LEU B C 1
ATOM 6471 O O . LEU B 1 132 ? -12.484 -13.07 3.906 1 87.75 132 LEU B O 1
ATOM 6475 N N . GLY B 1 133 ? -10.672 -12.992 2.6 1 90.25 133 GLY B N 1
ATOM 6476 C CA . GLY B 1 133 ? -10.68 -11.547 2.486 1 90.25 133 GLY B CA 1
ATOM 6477 C C . GLY B 1 133 ? -11.938 -11 1.852 1 90.25 133 GLY B C 1
ATOM 6478 O O . GLY B 1 133 ? -12.453 -9.961 2.271 1 90.25 133 GLY B O 1
ATOM 6479 N N . ALA B 1 134 ? -12.383 -11.672 0.851 1 89.25 134 ALA B N 1
ATOM 6480 C CA . ALA B 1 134 ? -13.602 -11.25 0.166 1 89.25 134 ALA B CA 1
ATOM 6481 C C . ALA B 1 134 ? -14.797 -11.281 1.112 1 89.25 134 ALA B C 1
ATOM 6483 O O . ALA B 1 134 ? -15.648 -10.383 1.082 1 89.25 134 ALA B O 1
ATOM 6484 N N . HIS B 1 135 ? -14.867 -12.297 1.899 1 90.38 135 HIS B N 1
ATOM 6485 C CA . HIS B 1 135 ? -15.969 -12.414 2.85 1 90.38 135 HIS B CA 1
ATOM 6486 C C . HIS B 1 135 ? -15.922 -11.297 3.887 1 90.38 135 HIS B C 1
ATOM 6488 O O . HIS B 1 135 ? -16.938 -10.648 4.156 1 90.38 135 HIS B O 1
ATOM 6494 N N . ILE B 1 136 ? -14.812 -11.125 4.43 1 92.06 136 ILE B N 1
ATOM 6495 C CA . ILE B 1 136 ? -14.625 -10.094 5.445 1 92.06 136 ILE B CA 1
ATOM 6496 C C . ILE B 1 136 ? -14.953 -8.727 4.859 1 92.06 136 ILE B C 1
ATOM 6498 O O . ILE B 1 136 ? -15.664 -7.934 5.484 1 92.06 136 ILE B O 1
ATOM 6502 N N . ALA B 1 137 ? -14.453 -8.453 3.705 1 93.31 137 ALA B N 1
ATOM 6503 C CA . ALA B 1 137 ? -14.688 -7.176 3.041 1 93.31 137 ALA B CA 1
ATOM 6504 C C . ALA B 1 137 ? -16.172 -6.98 2.746 1 93.31 137 ALA B C 1
ATOM 6506 O O . ALA B 1 137 ? -16.703 -5.871 2.881 1 93.31 137 ALA B O 1
ATOM 6507 N N . SER B 1 138 ? -16.812 -8.008 2.281 1 91.31 138 SER B N 1
ATOM 6508 C CA . SER B 1 138 ? -18.234 -7.918 1.964 1 91.31 138 SER B CA 1
ATOM 6509 C C . SER B 1 138 ? -19.047 -7.566 3.201 1 91.31 138 SER B C 1
ATOM 6511 O O . SER B 1 138 ? -19.906 -6.676 3.156 1 91.31 138 SER B O 1
ATOM 6513 N N . GLU B 1 139 ? -18.781 -8.227 4.262 1 91.38 139 GLU B N 1
ATOM 6514 C CA . GLU B 1 139 ? -19.484 -7.961 5.512 1 91.38 139 GLU B CA 1
ATOM 6515 C C . GLU B 1 139 ? -19.219 -6.543 6.008 1 91.38 139 GLU B C 1
ATOM 6517 O O . GLU B 1 139 ? -20.141 -5.848 6.445 1 91.38 139 GLU B O 1
ATOM 6522 N N . THR B 1 140 ? -18 -6.188 6.004 1 94 140 THR B N 1
ATOM 6523 C CA . THR B 1 140 ? -17.609 -4.859 6.477 1 94 140 THR B CA 1
ATOM 6524 C C . THR B 1 140 ? -18.25 -3.773 5.617 1 94 140 THR B C 1
ATOM 6526 O O . THR B 1 140 ? -18.688 -2.744 6.133 1 94 140 THR B O 1
ATOM 6529 N N . THR B 1 141 ? -18.266 -3.99 4.305 1 93.88 141 THR B N 1
ATOM 6530 C CA . THR B 1 141 ? -18.844 -3.037 3.369 1 93.88 141 THR B CA 1
ATOM 6531 C C . THR B 1 141 ? -20.328 -2.842 3.648 1 93.88 141 THR B C 1
ATOM 6533 O O . THR B 1 141 ? -20.828 -1.715 3.625 1 93.88 141 THR B O 1
ATOM 6536 N N . ARG B 1 142 ? -21.016 -3.869 3.867 1 92.12 142 ARG B N 1
ATOM 6537 C CA . ARG B 1 142 ? -22.453 -3.785 4.156 1 92.12 142 ARG B CA 1
ATOM 6538 C C . ARG B 1 142 ? -22.703 -2.957 5.41 1 92.12 142 ARG B C 1
ATOM 6540 O O . ARG B 1 142 ? -23.609 -2.127 5.438 1 92.12 142 ARG B O 1
ATOM 6547 N N . TRP B 1 143 ? -21.938 -3.189 6.367 1 92.38 143 TRP B N 1
ATOM 6548 C CA . TRP B 1 143 ? -22.094 -2.449 7.613 1 92.38 143 TRP B CA 1
ATOM 6549 C C . TRP B 1 143 ? -21.781 -0.972 7.418 1 92.38 143 TRP B C 1
ATOM 6551 O O . TRP B 1 143 ? -22.516 -0.101 7.867 1 92.38 143 TRP B O 1
ATOM 6561 N N . MET B 1 144 ? -20.641 -0.689 6.879 1 93.94 144 MET B N 1
ATOM 6562 C CA . MET B 1 144 ? -20.234 0.692 6.641 1 93.94 144 MET B CA 1
ATOM 6563 C C . MET B 1 144 ? -21.266 1.428 5.789 1 93.94 144 MET B C 1
ATOM 6565 O O . MET B 1 144 ? -21.578 2.592 6.051 1 93.94 144 MET B O 1
ATOM 6569 N N . ALA B 1 145 ? -21.719 0.708 4.758 1 93.38 145 ALA B N 1
ATOM 6570 C CA . ALA B 1 145 ? -22.734 1.296 3.887 1 93.38 145 ALA B CA 1
ATOM 6571 C C . ALA B 1 145 ? -24 1.633 4.668 1 93.38 145 ALA B C 1
ATOM 6573 O O . ALA B 1 145 ? -24.625 2.67 4.438 1 93.38 145 ALA B O 1
ATOM 6574 N N . HIS B 1 146 ? -24.359 0.78 5.551 1 91 146 HIS B N 1
ATOM 6575 C CA . HIS B 1 146 ? -25.531 1.011 6.391 1 91 146 HIS B CA 1
ATOM 6576 C C . HIS B 1 146 ? -25.297 2.184 7.34 1 91 146 HIS B C 1
ATOM 6578 O O . HIS B 1 146 ? -26.156 3.072 7.449 1 91 146 HIS B O 1
ATOM 6584 N N . MET B 1 147 ? -24.219 2.215 8.016 1 92.38 147 MET B N 1
ATOM 6585 C CA . MET B 1 147 ? -23.922 3.234 9.016 1 92.38 147 MET B CA 1
ATOM 6586 C C . MET B 1 147 ? -23.875 4.621 8.383 1 92.38 147 MET B C 1
ATOM 6588 O O . MET B 1 147 ? -24.359 5.594 8.969 1 92.38 147 MET B O 1
ATOM 6592 N N . PHE B 1 148 ? -23.297 4.707 7.273 1 94.62 148 PHE B N 1
ATOM 6593 C CA . PHE B 1 148 ? -23.078 6.016 6.672 1 94.62 148 PHE B CA 1
ATOM 6594 C C . PHE B 1 148 ? -24.078 6.273 5.547 1 94.62 148 PHE B C 1
ATOM 6596 O O . PHE B 1 148 ? -23.922 7.227 4.785 1 94.62 148 PHE B O 1
ATOM 6603 N N . ARG B 1 149 ? -25.031 5.344 5.391 1 93.19 149 ARG B N 1
ATOM 6604 C CA . ARG B 1 149 ? -26.219 5.512 4.547 1 93.19 149 ARG B CA 1
ATOM 6605 C C . ARG B 1 149 ? -25.828 5.613 3.076 1 93.19 149 ARG B C 1
ATOM 6607 O O . ARG B 1 149 ? -26.281 6.516 2.371 1 93.19 149 ARG B O 1
ATOM 6614 N N . LEU B 1 150 ? -24.953 4.781 2.668 1 94.19 150 LEU B N 1
ATOM 6615 C CA . LEU B 1 150 ? -24.516 4.688 1.278 1 94.19 150 LEU B CA 1
ATOM 6616 C C . LEU B 1 150 ? -25.141 3.475 0.595 1 94.19 150 LEU B C 1
ATOM 6618 O O . LEU B 1 150 ? -24.797 2.332 0.924 1 94.19 150 LEU B O 1
ATOM 6622 N N . ALA B 1 151 ? -25.984 3.738 -0.346 1 90.94 151 ALA B N 1
ATOM 6623 C CA . ALA B 1 151 ? -26.672 2.645 -1.015 1 90.94 151 ALA B CA 1
ATOM 6624 C C . ALA B 1 151 ? -26.062 2.355 -2.381 1 90.94 151 ALA B C 1
ATOM 6626 O O . ALA B 1 151 ? -25.703 3.279 -3.111 1 90.94 151 ALA B O 1
ATOM 6627 N N . ASP B 1 152 ? -25.859 1.059 -2.729 1 90.25 152 ASP B N 1
ATOM 6628 C CA . ASP B 1 152 ? -25.484 0.564 -4.051 1 90.25 152 ASP B CA 1
ATOM 6629 C C . ASP B 1 152 ? -24.062 0.994 -4.418 1 90.25 152 ASP B C 1
ATOM 6631 O O . ASP B 1 152 ? -23.844 1.541 -5.5 1 90.25 152 ASP B O 1
ATOM 6635 N N . TYR B 1 153 ? -23.188 0.987 -3.514 1 94.75 153 TYR B N 1
ATOM 6636 C CA . TYR B 1 153 ? -21.781 1.281 -3.758 1 94.75 153 TYR B CA 1
ATOM 6637 C C . TYR B 1 153 ? -20.922 0.032 -3.588 1 94.75 153 TYR B C 1
ATOM 6639 O O . TYR B 1 153 ? -21.297 -0.885 -2.85 1 94.75 153 TYR B O 1
ATOM 6647 N N . ASN B 1 154 ? -19.859 -0.124 -4.363 1 93.62 154 ASN B N 1
ATOM 6648 C CA . ASN B 1 154 ? -18.75 -1.006 -4.047 1 93.62 154 ASN B CA 1
ATOM 6649 C C . ASN B 1 154 ? -17.734 -0.326 -3.117 1 93.62 154 ASN B C 1
ATOM 6651 O O . ASN B 1 154 ? -17.797 0.889 -2.918 1 93.62 154 ASN B O 1
ATOM 6655 N N . ALA B 1 155 ? -16.891 -1.091 -2.488 1 95.44 155 ALA B N 1
ATOM 6656 C CA . ALA B 1 155 ? -15.945 -0.487 -1.558 1 95.44 155 ALA B CA 1
ATOM 6657 C C . ALA B 1 155 ? -14.523 -0.974 -1.831 1 95.44 155 ALA B C 1
ATOM 6659 O O . ALA B 1 155 ? -14.32 -2.127 -2.219 1 95.44 155 ALA B O 1
ATOM 6660 N N . PHE B 1 156 ? -13.578 -0.12 -1.705 1 95.69 156 PHE B N 1
ATOM 6661 C CA . PHE B 1 156 ? -12.148 -0.384 -1.789 1 95.69 156 PHE B CA 1
ATOM 6662 C C . PHE B 1 156 ? -11.438 0.074 -0.521 1 95.69 156 PHE B C 1
ATOM 6664 O O . PHE B 1 156 ? -11.523 1.245 -0.144 1 95.69 156 PHE B O 1
ATOM 6671 N N . TYR B 1 157 ? -10.781 -0.854 0.174 1 95.38 157 TYR B N 1
ATOM 6672 C CA . TYR B 1 157 ? -10.078 -0.579 1.421 1 95.38 157 TYR B CA 1
ATOM 6673 C C . TYR B 1 157 ? -8.594 -0.359 1.17 1 95.38 157 TYR B C 1
ATOM 6675 O O . TYR B 1 157 ? -7.934 -1.18 0.523 1 95.38 157 TYR B O 1
ATOM 6683 N N . HIS B 1 158 ? -8.031 0.748 1.703 1 91.69 158 HIS B N 1
ATOM 6684 C CA . HIS B 1 158 ? -6.641 1.073 1.396 1 91.69 158 HIS B CA 1
ATOM 6685 C C . HIS B 1 158 ? -5.992 1.85 2.537 1 91.69 158 HIS B C 1
ATOM 6687 O O . HIS B 1 158 ? -6.676 2.545 3.289 1 91.69 158 HIS B O 1
ATOM 6693 N N . GLN B 1 159 ? -4.688 1.791 2.627 1 85.5 159 GLN B N 1
ATOM 6694 C CA . GLN B 1 159 ? -3.943 2.443 3.699 1 85.5 159 GLN B CA 1
ATOM 6695 C C . GLN B 1 159 ? -3.531 3.857 3.299 1 85.5 159 GLN B C 1
ATOM 6697 O O . GLN B 1 159 ? -3.643 4.793 4.098 1 85.5 159 GLN B O 1
ATOM 6702 N N . GLU B 1 160 ? -3.141 3.977 2.045 1 83.44 160 GLU B N 1
ATOM 6703 C CA . GLU B 1 160 ? -2.783 5.309 1.571 1 83.44 160 GLU B CA 1
ATOM 6704 C C . GLU B 1 160 ? -4.027 6.141 1.271 1 83.44 160 GLU B C 1
ATOM 6706 O O . GLU B 1 160 ? -4.895 5.715 0.502 1 83.44 160 GLU B O 1
ATOM 6711 N N . GLN B 1 161 ? -4.113 7.23 1.696 1 87.25 161 GLN B N 1
ATOM 6712 C CA . GLN B 1 161 ? -5.336 8.031 1.758 1 87.25 161 GLN B CA 1
ATOM 6713 C C . GLN B 1 161 ? -5.887 8.297 0.362 1 87.25 161 GLN B C 1
ATOM 6715 O O . GLN B 1 161 ? -7.102 8.266 0.153 1 87.25 161 GLN B O 1
ATOM 6720 N N . LEU B 1 162 ? -4.988 8.539 -0.59 1 94.19 162 LEU B N 1
ATOM 6721 C CA . LEU B 1 162 ? -5.48 9 -1.884 1 94.19 162 LEU B CA 1
ATOM 6722 C C . LEU B 1 162 ? -5.547 7.848 -2.881 1 94.19 162 LEU B C 1
ATOM 6724 O O . LEU B 1 162 ? -5.949 8.039 -4.031 1 94.19 162 LEU B O 1
ATOM 6728 N N . GLU B 1 163 ? -5.238 6.684 -2.439 1 93.06 163 GLU B N 1
ATOM 6729 C CA . GLU B 1 163 ? -5.168 5.543 -3.346 1 93.06 163 GLU B CA 1
ATOM 6730 C C . GLU B 1 163 ? -6.531 5.234 -3.957 1 93.06 163 GLU B C 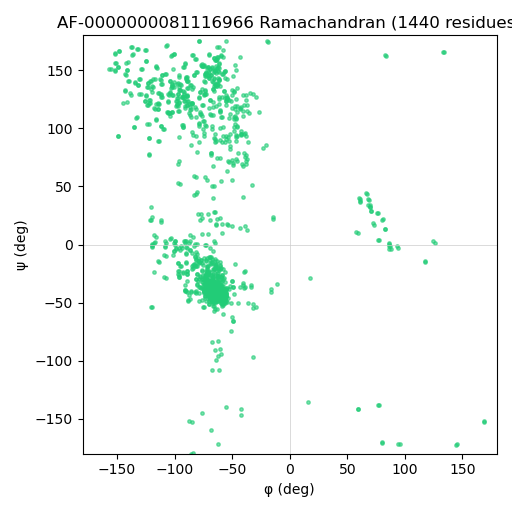1
ATOM 6732 O O . GLU B 1 163 ? -6.625 4.867 -5.129 1 93.06 163 GLU B O 1
ATOM 6737 N N . GLY B 1 164 ? -7.562 5.301 -3.127 1 96.12 164 GLY B N 1
ATOM 6738 C CA . GLY B 1 164 ? -8.898 5.07 -3.648 1 96.12 164 GLY B CA 1
ATOM 6739 C C . GLY B 1 164 ? -9.273 6.016 -4.773 1 96.12 164 GLY B C 1
ATOM 6740 O O . GLY B 1 164 ? -9.82 5.594 -5.793 1 96.12 164 GLY B O 1
ATOM 6741 N N . LEU B 1 165 ? -8.961 7.262 -4.594 1 97.81 165 LEU B N 1
ATOM 6742 C CA . LEU B 1 165 ? -9.258 8.258 -5.617 1 97.81 165 LEU B CA 1
ATOM 6743 C C . LEU B 1 165 ? -8.469 7.984 -6.895 1 97.81 165 LEU B C 1
ATOM 6745 O O . LEU B 1 165 ? -9 8.125 -7.996 1 97.81 165 LEU B O 1
ATOM 6749 N N . VAL B 1 166 ? -7.234 7.609 -6.746 1 96.31 166 VAL B N 1
ATOM 6750 C CA . VAL B 1 166 ? -6.391 7.297 -7.895 1 96.31 166 VAL B CA 1
ATOM 6751 C C . VAL B 1 166 ? -7.008 6.152 -8.695 1 96.31 166 VAL B C 1
ATOM 6753 O O . VAL B 1 166 ? -7.133 6.238 -9.914 1 96.31 166 VAL B O 1
ATOM 6756 N N . ARG B 1 167 ? -7.426 5.145 -8.039 1 95.5 167 ARG B N 1
ATOM 6757 C CA . ARG B 1 167 ? -7.941 3.961 -8.719 1 95.5 167 ARG B CA 1
ATOM 6758 C C . ARG B 1 167 ? -9.312 4.234 -9.328 1 95.5 167 ARG B C 1
ATOM 6760 O O . ARG B 1 167 ? -9.633 3.727 -10.406 1 95.5 167 ARG B O 1
ATOM 6767 N N . VAL B 1 168 ? -10.125 5.004 -8.641 1 97.38 168 VAL B N 1
ATOM 6768 C CA . VAL B 1 168 ? -11.414 5.398 -9.203 1 97.38 168 VAL B CA 1
ATOM 6769 C C . VAL B 1 168 ? -11.195 6.207 -10.477 1 97.38 168 VAL B C 1
ATOM 6771 O O . VAL B 1 168 ? -11.883 6 -11.477 1 97.38 168 VAL B O 1
ATOM 6774 N N . THR B 1 169 ? -10.281 7.137 -10.43 1 97.44 169 THR B N 1
ATOM 6775 C CA . THR B 1 169 ? -9.992 7.945 -11.609 1 97.44 169 THR B CA 1
ATOM 6776 C C . THR B 1 169 ? -9.469 7.074 -12.75 1 97.44 169 THR B C 1
ATOM 6778 O O . THR B 1 169 ? -9.82 7.285 -13.914 1 97.44 169 THR B O 1
ATOM 6781 N N . ARG B 1 170 ? -8.602 6.156 -12.422 1 95.12 170 ARG B N 1
ATOM 6782 C CA . ARG B 1 170 ? -8.133 5.207 -13.422 1 95.12 170 ARG B CA 1
ATOM 6783 C C . ARG B 1 170 ? -9.297 4.465 -14.07 1 95.12 170 ARG B C 1
ATOM 6785 O O . ARG B 1 170 ? -9.305 4.258 -15.281 1 95.12 170 ARG B O 1
ATOM 6792 N N . MET B 1 171 ? -10.227 4.012 -13.281 1 94.94 171 MET B N 1
ATOM 6793 C CA . MET B 1 171 ? -11.43 3.361 -13.789 1 94.94 171 MET B CA 1
ATOM 6794 C C . MET B 1 171 ? -12.156 4.262 -14.789 1 94.94 171 MET B C 1
ATOM 6796 O O . MET B 1 171 ? -12.578 3.801 -15.844 1 94.94 171 MET B O 1
ATOM 6800 N N . LEU B 1 172 ? -12.234 5.527 -14.477 1 96.31 172 LEU B N 1
ATOM 6801 C CA . LEU B 1 172 ? -12.914 6.484 -15.344 1 96.31 172 LEU B CA 1
ATOM 6802 C C . LEU B 1 172 ? -12.172 6.652 -16.656 1 96.31 172 LEU B C 1
ATOM 6804 O O . LEU B 1 172 ? -12.789 6.777 -17.719 1 96.31 172 LEU B O 1
ATOM 6808 N N . LEU B 1 173 ? -10.898 6.699 -16.594 1 95.06 173 LEU B N 1
ATOM 6809 C CA . LEU B 1 173 ? -10.094 6.824 -17.797 1 95.06 173 LEU B CA 1
ATOM 6810 C C . LEU B 1 173 ? -10.297 5.621 -18.719 1 95.06 173 LEU B C 1
ATOM 6812 O O . LEU B 1 173 ? -10.453 5.773 -19.922 1 95.06 173 LEU B O 1
ATOM 6816 N N . HIS B 1 174 ? -10.297 4.418 -18.125 1 92.44 174 HIS B N 1
ATOM 6817 C CA . HIS B 1 174 ? -10.547 3.223 -18.922 1 92.44 174 HIS B CA 1
ATOM 6818 C C . HIS B 1 174 ? -11.945 3.252 -19.531 1 92.44 174 HIS B C 1
ATOM 6820 O O . HIS B 1 174 ? -12.148 2.746 -20.641 1 92.44 174 HIS B O 1
ATOM 6826 N N . HIS B 1 175 ? -12.828 3.838 -18.812 1 93.5 175 HIS B N 1
ATOM 6827 C CA . HIS B 1 175 ? -14.219 3.902 -19.266 1 93.5 175 HIS B CA 1
ATOM 6828 C C . HIS B 1 175 ? -14.383 4.891 -20.406 1 93.5 175 HIS B C 1
ATOM 6830 O O . HIS B 1 175 ? -15.047 4.586 -21.406 1 93.5 175 HIS B O 1
ATOM 6836 N N . ARG B 1 176 ? -13.789 6.043 -20.312 1 94.06 176 ARG B N 1
ATOM 6837 C CA . ARG B 1 176 ? -14.023 7.141 -21.25 1 94.06 176 ARG B CA 1
ATOM 6838 C C . ARG B 1 176 ? -13.07 7.059 -22.438 1 94.06 176 ARG B C 1
ATOM 6840 O O . ARG B 1 176 ? -13.336 7.645 -23.484 1 94.06 176 ARG B O 1
ATOM 6847 N N . TYR B 1 177 ? -11.984 6.391 -22.219 1 92.69 177 TYR B N 1
ATOM 6848 C CA . TYR B 1 177 ? -10.992 6.223 -23.281 1 92.69 177 TYR B CA 1
ATOM 6849 C C . TYR B 1 177 ? -10.734 4.746 -23.562 1 92.69 177 TYR B C 1
ATOM 6851 O O . TYR B 1 177 ? -9.805 4.156 -23.016 1 92.69 177 TYR B O 1
ATOM 6859 N N . PRO B 1 178 ? -11.391 4.121 -24.438 1 86.75 178 PRO B N 1
ATOM 6860 C CA . PRO B 1 178 ? -11.32 2.678 -24.688 1 86.75 178 PRO B CA 1
ATOM 6861 C C . PRO B 1 178 ? -9.922 2.213 -25.078 1 86.75 178 PRO B C 1
ATOM 6863 O O . PRO B 1 178 ? -9.555 1.062 -24.828 1 86.75 178 PRO B O 1
ATOM 6866 N N . ARG B 1 179 ? -9.156 3.064 -25.703 1 90.69 179 ARG B N 1
ATOM 6867 C CA . ARG B 1 179 ? -7.832 2.66 -26.156 1 90.69 179 ARG B CA 1
ATOM 6868 C C . ARG B 1 179 ? -6.785 2.934 -25.078 1 90.69 179 ARG B C 1
ATOM 6870 O O . ARG B 1 179 ? -5.586 2.762 -25.312 1 90.69 179 ARG B O 1
ATOM 6877 N N . TYR B 1 180 ? -7.211 3.406 -23.922 1 91.5 180 TYR B N 1
ATOM 6878 C CA . TYR B 1 180 ? -6.297 3.732 -22.828 1 91.5 180 TYR B CA 1
ATOM 6879 C C . TYR B 1 180 ? -5.5 2.504 -22.406 1 91.5 180 TYR B C 1
ATOM 6881 O O . TYR B 1 180 ? -4.332 2.615 -22.031 1 91.5 180 TYR B O 1
ATOM 6889 N N . LEU B 1 181 ? -6.055 1.316 -22.5 1 88.25 181 LEU B N 1
ATOM 6890 C CA . LEU B 1 181 ? -5.379 0.088 -22.109 1 88.25 181 LEU B CA 1
ATOM 6891 C C . LEU B 1 181 ? -4.188 -0.198 -23.016 1 88.25 181 LEU B C 1
ATOM 6893 O O . LEU B 1 181 ? -3.119 -0.593 -22.547 1 88.25 181 LEU B O 1
ATOM 6897 N N . GLU B 1 182 ? -4.355 0.027 -24.297 1 90.62 182 GLU B N 1
ATOM 6898 C CA . GLU B 1 182 ? -3.324 -0.287 -25.281 1 90.62 182 GLU B CA 1
ATOM 6899 C C . GLU B 1 182 ? -2.381 0.895 -25.484 1 90.62 182 GLU B C 1
ATOM 6901 O O . GLU B 1 182 ? -1.162 0.72 -25.547 1 90.62 182 GLU B O 1
ATOM 6906 N N . ASP B 1 183 ? -3.008 2.129 -25.516 1 89.75 183 ASP B N 1
ATOM 6907 C CA . ASP B 1 183 ? -2.24 3.297 -25.938 1 89.75 183 ASP B CA 1
ATOM 6908 C C . ASP B 1 183 ? -1.776 4.113 -24.734 1 89.75 183 ASP B C 1
ATOM 6910 O O . ASP B 1 183 ? -0.986 5.047 -24.875 1 89.75 183 ASP B O 1
ATOM 6914 N N . GLY B 1 184 ? -2.213 3.729 -23.578 1 88.88 184 GLY B N 1
ATOM 6915 C CA . GLY B 1 184 ? -1.856 4.52 -22.406 1 88.88 184 GLY B CA 1
ATOM 6916 C C . GLY B 1 184 ? -2.322 5.961 -22.5 1 88.88 184 GLY B C 1
ATOM 6917 O O . GLY B 1 184 ? -3.41 6.234 -23.016 1 88.88 184 GLY B O 1
ATOM 6918 N N . ALA B 1 185 ? -1.532 6.863 -22.047 1 84.5 185 ALA B N 1
ATOM 6919 C CA . ALA B 1 185 ? -1.934 8.266 -21.922 1 84.5 185 ALA B CA 1
ATOM 6920 C C . ALA B 1 185 ? -1.905 8.953 -23.281 1 84.5 185 ALA B C 1
ATOM 6922 O O . ALA B 1 185 ? -2.436 10.055 -23.438 1 84.5 185 ALA B O 1
ATOM 6923 N N . ILE B 1 186 ? -1.303 8.352 -24.281 1 83.81 186 ILE B N 1
ATOM 6924 C CA . ILE B 1 186 ? -1.355 8.883 -25.641 1 83.81 186 ILE B CA 1
ATOM 6925 C C . ILE B 1 186 ? -2.803 8.914 -26.125 1 83.81 186 ILE B C 1
ATOM 6927 O O . ILE B 1 186 ? -3.152 9.695 -27 1 83.81 186 ILE B O 1
ATOM 6931 N N . ALA B 1 187 ? -3.592 8.125 -25.516 1 86.38 187 ALA B N 1
ATOM 6932 C CA . ALA B 1 187 ? -5.016 8.086 -25.828 1 86.38 187 ALA B CA 1
ATOM 6933 C C . ALA B 1 187 ? -5.672 9.438 -25.578 1 86.38 187 ALA B C 1
ATOM 6935 O O . ALA B 1 187 ? -6.738 9.734 -26.125 1 86.38 187 ALA B O 1
ATOM 6936 N N . PHE B 1 188 ? -4.992 10.344 -24.766 1 86.06 188 PHE B N 1
ATOM 6937 C CA . PHE B 1 188 ? -5.57 11.625 -24.375 1 86.06 188 PHE B CA 1
ATOM 6938 C C . PHE B 1 188 ? -5.219 12.711 -25.391 1 86.06 188 PHE B C 1
ATOM 6940 O O . PHE B 1 188 ? -5.75 13.82 -25.328 1 86.06 188 PHE B O 1
ATOM 6947 N N . THR B 1 189 ? -4.27 12.484 -26.234 1 81.81 189 THR B N 1
ATOM 6948 C CA . THR B 1 189 ? -3.633 13.508 -27.047 1 81.81 189 THR B CA 1
ATOM 6949 C C . THR B 1 189 ? -4.68 14.367 -27.75 1 81.81 189 THR B C 1
ATOM 6951 O O . THR B 1 189 ? -4.535 15.586 -27.844 1 81.81 189 THR B O 1
ATOM 6954 N N . ASN B 1 190 ? -5.758 13.82 -28.188 1 83.94 190 ASN B N 1
ATOM 6955 C CA . ASN B 1 190 ? -6.715 14.609 -28.953 1 83.94 190 ASN B CA 1
ATOM 6956 C C . ASN B 1 190 ? -7.855 15.117 -28.062 1 83.94 190 ASN B C 1
ATOM 6958 O O . ASN B 1 190 ? -8.586 16.031 -28.453 1 83.94 190 ASN B O 1
ATOM 6962 N N . ARG B 1 191 ? -8.008 14.57 -26.922 1 93.06 191 ARG B N 1
ATOM 6963 C CA . ARG B 1 191 ? -9.094 14.914 -26.016 1 93.06 191 ARG B CA 1
ATOM 6964 C C . ARG B 1 191 ? -8.672 14.742 -24.562 1 93.06 191 ARG B C 1
ATOM 6966 O O . ARG B 1 191 ? -8.922 13.695 -23.953 1 93.06 191 ARG B O 1
ATOM 6973 N N . LEU B 1 192 ? -8.188 15.883 -23.969 1 94.44 192 LEU B N 1
ATOM 6974 C CA . LEU B 1 192 ? -7.656 15.812 -22.609 1 94.44 192 LEU B CA 1
ATOM 6975 C C . LEU B 1 192 ? -8.781 15.656 -21.594 1 94.44 192 LEU B C 1
ATOM 6977 O O . LEU B 1 192 ? -9.82 16.312 -21.703 1 94.44 192 LEU B O 1
ATOM 6981 N N . PRO B 1 193 ? -8.633 14.734 -20.688 1 96.44 193 PRO B N 1
ATOM 6982 C CA . PRO B 1 193 ? -9.609 14.68 -19.594 1 96.44 193 PRO B CA 1
ATOM 6983 C C . PRO B 1 193 ? -9.5 15.875 -18.656 1 96.44 193 PRO B C 1
ATOM 6985 O O . PRO B 1 193 ? -8.398 16.375 -18.406 1 96.44 193 PRO B O 1
ATOM 6988 N N . CYS B 1 194 ? -10.641 16.297 -18.125 1 98 194 CYS B N 1
ATOM 6989 C CA . CYS B 1 194 ? -10.672 17.453 -17.234 1 98 194 CYS B CA 1
ATOM 6990 C C . CYS B 1 194 ? -11.078 17.031 -15.82 1 98 194 CYS B C 1
ATOM 6992 O O . CYS B 1 194 ? -12.07 16.328 -15.641 1 98 194 CYS B O 1
ATOM 6994 N N . ILE B 1 195 ? -10.297 17.469 -14.844 1 98.31 195 ILE B N 1
ATOM 6995 C CA . ILE B 1 195 ? -10.57 17.281 -13.43 1 98.31 195 ILE B CA 1
ATOM 6996 C C . ILE B 1 195 ? -10.828 18.625 -12.758 1 98.31 195 ILE B C 1
ATOM 6998 O O . ILE B 1 195 ? -9.953 19.484 -12.711 1 98.31 195 ILE B O 1
ATOM 7002 N N . TYR B 1 196 ? -12.031 18.781 -12.258 1 98.44 196 TYR B N 1
ATOM 7003 C CA . TYR B 1 196 ? -12.445 20.047 -11.68 1 98.44 196 TYR B CA 1
ATOM 7004 C C . TYR B 1 196 ? -12.297 20.031 -10.164 1 98.44 196 TYR B C 1
ATOM 7006 O O . TYR B 1 196 ? -12.797 19.125 -9.492 1 98.44 196 TYR B O 1
ATOM 7014 N N . SER B 1 197 ? -11.609 20.969 -9.609 1 96.44 197 SER B N 1
ATOM 7015 C CA . SER B 1 197 ? -11.391 21.094 -8.172 1 96.44 197 SER B CA 1
ATOM 7016 C C . SER B 1 197 ? -11.398 22.562 -7.746 1 96.44 197 SER B C 1
ATOM 7018 O O . SER B 1 197 ? -10.984 23.438 -8.508 1 96.44 197 SER B O 1
ATOM 7020 N N . CYS B 1 198 ? -11.875 22.781 -6.582 1 93.44 198 CYS B N 1
ATOM 7021 C CA . CYS B 1 198 ? -11.891 24.156 -6.062 1 93.44 198 CYS B CA 1
ATOM 7022 C C . CYS B 1 198 ? -10.477 24.656 -5.812 1 93.44 198 CYS B C 1
ATOM 7024 O O . CYS B 1 198 ? -9.625 23.906 -5.312 1 93.44 198 CYS B O 1
ATOM 7026 N N . VAL B 1 199 ? -10.227 25.906 -6.129 1 89.19 199 VAL B N 1
ATOM 7027 C CA . VAL B 1 199 ? -8.906 26.516 -5.98 1 89.19 199 VAL B CA 1
ATOM 7028 C C . VAL B 1 199 ? -8.516 26.531 -4.504 1 89.19 199 VAL B C 1
ATOM 7030 O O . VAL B 1 199 ? -7.324 26.5 -4.172 1 89.19 199 VAL B O 1
ATOM 7033 N N . ALA B 1 200 ? -9.492 26.578 -3.643 1 83.81 200 ALA B N 1
ATOM 7034 C CA . ALA B 1 200 ? -9.234 26.641 -2.207 1 83.81 200 ALA B CA 1
ATOM 7035 C C . ALA B 1 200 ? -8.859 25.266 -1.65 1 83.81 200 ALA B C 1
ATOM 7037 O O . ALA B 1 200 ? -8.328 25.172 -0.541 1 83.81 200 ALA B O 1
ATOM 7038 N N . SER B 1 201 ? -9.109 24.25 -2.406 1 87.5 201 SER B N 1
ATOM 7039 C CA . SER B 1 201 ? -8.766 22.906 -1.963 1 87.5 201 SER B CA 1
ATOM 7040 C C . SER B 1 201 ? -7.258 22.656 -2.041 1 87.5 201 SER B C 1
ATOM 7042 O O . SER B 1 201 ? -6.566 23.281 -2.846 1 87.5 201 SER B O 1
ATOM 7044 N N . PRO B 1 202 ? -6.762 21.75 -1.222 1 82.75 202 PRO B N 1
ATOM 7045 C CA . PRO B 1 202 ? -5.328 21.453 -1.264 1 82.75 202 PRO B CA 1
ATOM 7046 C C . PRO B 1 202 ? -4.859 21.016 -2.646 1 82.75 202 PRO B C 1
ATOM 7048 O O . PRO B 1 202 ? -5.379 20.031 -3.193 1 82.75 202 PRO B O 1
ATOM 7051 N N . LEU B 1 203 ? -3.771 21.625 -3.098 1 85.44 203 LEU B N 1
ATOM 7052 C CA . LEU B 1 203 ? -3.229 21.359 -4.426 1 85.44 203 LEU B CA 1
ATOM 7053 C C . LEU B 1 203 ? -2.605 19.969 -4.492 1 85.44 203 LEU B C 1
ATOM 7055 O O . LEU B 1 203 ? -2.533 19.375 -5.57 1 85.44 203 LEU B O 1
ATOM 7059 N N . GLY B 1 204 ? -2.219 19.547 -3.354 1 88.31 204 GLY B N 1
ATOM 7060 C CA . GLY B 1 204 ? -1.533 18.266 -3.287 1 88.31 204 GLY B CA 1
ATOM 7061 C C . GLY B 1 204 ? -2.371 17.109 -3.807 1 88.31 204 GLY B C 1
ATOM 7062 O O . GLY B 1 204 ? -1.835 16.141 -4.34 1 88.31 204 GLY B O 1
ATOM 7063 N N . VAL B 1 205 ? -3.678 17.172 -3.736 1 92.5 205 VAL B N 1
ATOM 7064 C CA . VAL B 1 205 ? -4.562 16.078 -4.141 1 92.5 205 VAL B CA 1
ATOM 7065 C C . VAL B 1 205 ? -4.527 15.93 -5.66 1 92.5 205 VAL B C 1
ATOM 7067 O O . VAL B 1 205 ? -4.297 14.828 -6.176 1 92.5 205 VAL B O 1
ATOM 7070 N N . VAL B 1 206 ? -4.742 17.031 -6.367 1 94.56 206 VAL B N 1
ATOM 7071 C CA . VAL B 1 206 ? -4.805 16.969 -7.824 1 94.56 206 VAL B CA 1
ATOM 7072 C C . VAL B 1 206 ? -3.414 16.703 -8.398 1 94.56 206 VAL B C 1
ATOM 7074 O O . VAL B 1 206 ? -3.27 16.016 -9.406 1 94.56 206 VAL B O 1
ATOM 7077 N N . GLN B 1 207 ? -2.416 17.266 -7.785 1 91.19 207 GLN B N 1
ATOM 7078 C CA . GLN B 1 207 ? -1.048 17.016 -8.219 1 91.19 207 GLN B CA 1
ATOM 7079 C C . GLN B 1 207 ? -0.69 15.539 -8.07 1 91.19 207 GLN B C 1
ATOM 7081 O O . GLN B 1 207 ? -0.047 14.953 -8.953 1 91.19 207 GLN B O 1
ATOM 7086 N N . HIS B 1 208 ? -1.068 15.023 -6.973 1 91.88 208 HIS B N 1
ATOM 7087 C CA . HIS B 1 208 ? -0.834 13.602 -6.742 1 91.88 208 HIS B CA 1
ATOM 7088 C C . HIS B 1 208 ? -1.533 12.758 -7.801 1 91.88 208 HIS B C 1
ATOM 7090 O O . HIS B 1 208 ? -0.955 11.789 -8.312 1 91.88 208 HIS B O 1
ATOM 7096 N N . LEU B 1 209 ? -2.695 13.078 -8.078 1 93.75 209 LEU B N 1
ATOM 7097 C CA . LEU B 1 209 ? -3.469 12.359 -9.086 1 93.75 209 LEU B CA 1
ATOM 7098 C C . LEU B 1 209 ? -2.76 12.383 -10.43 1 93.75 209 LEU B C 1
ATOM 7100 O O . LEU B 1 209 ? -2.619 11.352 -11.086 1 93.75 209 LEU B O 1
ATOM 7104 N N . CYS B 1 210 ? -2.332 13.562 -10.812 1 92.44 210 CYS B N 1
ATOM 7105 C CA . CYS B 1 210 ? -1.651 13.711 -12.094 1 92.44 210 CYS B CA 1
ATOM 7106 C C . CYS B 1 210 ? -0.348 12.922 -12.109 1 92.44 210 CYS B C 1
ATOM 7108 O O . CYS B 1 210 ? -0.046 12.242 -13.094 1 92.44 210 CYS B O 1
ATOM 7110 N N . ARG B 1 211 ? 0.365 12.984 -11.055 1 88.12 211 ARG B N 1
ATOM 7111 C CA . ARG B 1 211 ? 1.641 12.273 -10.969 1 88.12 211 ARG B CA 1
ATOM 7112 C C . ARG B 1 211 ? 1.438 10.766 -11.031 1 88.12 211 ARG B C 1
ATOM 7114 O O . ARG B 1 211 ? 2.172 10.062 -11.734 1 88.12 211 ARG B O 1
ATOM 7121 N N . GLN B 1 212 ? 0.479 10.266 -10.352 1 90.12 212 GLN B N 1
ATOM 7122 C CA . GLN B 1 212 ? 0.253 8.828 -10.25 1 90.12 212 GLN B CA 1
ATOM 7123 C C . GLN B 1 212 ? -0.276 8.266 -11.57 1 90.12 212 GLN B C 1
ATOM 7125 O O . GLN B 1 212 ? 0.008 7.117 -11.922 1 90.12 212 GLN B O 1
ATOM 7130 N N . LEU B 1 213 ? -1 9.062 -12.32 1 91.81 213 LEU B N 1
ATOM 7131 C CA . LEU B 1 213 ? -1.675 8.547 -13.508 1 91.81 213 LEU B CA 1
ATOM 7132 C C . LEU B 1 213 ? -1 9.047 -14.773 1 91.81 213 LEU B C 1
ATOM 7134 O O . LEU B 1 213 ? -1.437 8.727 -15.883 1 91.81 213 LEU B O 1
ATOM 7138 N N . GLY B 1 214 ? 0.009 9.859 -14.625 1 89.06 214 GLY B N 1
ATOM 7139 C CA . GLY B 1 214 ? 0.721 10.406 -15.773 1 89.06 214 GLY B CA 1
ATOM 7140 C C . GLY B 1 214 ? -0.099 11.406 -16.562 1 89.06 214 GLY B C 1
ATOM 7141 O O . GLY B 1 214 ? -0.009 11.461 -17.797 1 89.06 214 GLY B O 1
ATOM 7142 N N . LEU B 1 215 ? -0.92 12.102 -15.891 1 92.69 215 LEU B N 1
ATOM 7143 C CA . LEU B 1 215 ? -1.747 13.117 -16.531 1 92.69 215 LEU B CA 1
ATOM 7144 C C . LEU B 1 215 ? -1.032 14.469 -16.562 1 92.69 215 LEU B C 1
ATOM 7146 O O . LEU B 1 215 ? -0.34 14.828 -15.602 1 92.69 215 LEU B O 1
ATOM 7150 N N . PRO B 1 216 ? -1.23 15.211 -17.625 1 91.88 216 PRO B N 1
ATOM 7151 C CA . PRO B 1 216 ? -0.718 16.578 -17.625 1 91.88 216 PRO B CA 1
ATOM 7152 C C . PRO B 1 216 ? -1.399 17.453 -16.578 1 91.88 216 PRO B C 1
ATOM 7154 O O . PRO B 1 216 ? -2.582 17.266 -16.281 1 91.88 216 PRO B O 1
ATOM 7157 N N . LEU B 1 217 ? -0.649 18.438 -16.078 1 92.81 217 LEU B N 1
ATOM 7158 C CA . LEU B 1 217 ? -1.224 19.375 -15.133 1 92.81 217 LEU B CA 1
ATOM 7159 C C . LEU B 1 217 ? -2.348 20.188 -15.781 1 92.81 217 LEU B C 1
ATOM 7161 O O . LEU B 1 217 ? -3.242 20.672 -15.086 1 92.81 217 LEU B O 1
ATOM 7165 N N . ALA B 1 218 ? -2.344 20.219 -17.125 1 92.81 218 ALA B N 1
ATOM 7166 C CA . ALA B 1 218 ? -3.365 20.938 -17.891 1 92.81 218 ALA B CA 1
ATOM 7167 C C . ALA B 1 218 ? -4.727 20.266 -17.734 1 92.81 218 ALA B C 1
ATOM 7169 O O . ALA B 1 218 ? -5.758 20.859 -18.062 1 92.81 218 ALA B O 1
ATOM 7170 N N . CYS B 1 219 ? -4.703 19.031 -17.25 1 95.19 219 CYS B N 1
ATOM 7171 C CA . CYS B 1 219 ? -5.957 18.328 -17.031 1 95.19 219 CYS B CA 1
ATOM 7172 C C . CYS B 1 219 ? -6.711 18.906 -15.836 1 95.19 219 CYS B C 1
ATOM 7174 O O . CYS B 1 219 ? -7.922 18.719 -15.711 1 95.19 219 CYS B O 1
ATOM 7176 N N . VAL B 1 220 ? -6.02 19.641 -14.969 1 96.94 220 VAL B N 1
ATOM 7177 C CA . VAL B 1 220 ? -6.625 20.203 -13.766 1 96.94 220 VAL B CA 1
ATOM 7178 C C . VAL B 1 220 ? -7.285 21.547 -14.094 1 96.94 220 VAL B C 1
ATOM 7180 O O . VAL B 1 220 ? -6.645 22.438 -14.633 1 96.94 220 VAL B O 1
ATOM 7183 N N . ARG B 1 221 ? -8.586 21.594 -13.82 1 97.5 221 ARG B N 1
ATOM 7184 C CA . ARG B 1 221 ? -9.367 22.812 -14.047 1 97.5 221 ARG B CA 1
ATOM 7185 C C . ARG B 1 221 ? -9.781 23.438 -12.719 1 97.5 221 ARG B C 1
ATOM 7187 O O . ARG B 1 221 ? -10.773 23.031 -12.109 1 97.5 221 ARG B O 1
ATOM 7194 N N . PRO B 1 222 ? -9.047 24.469 -12.281 1 96.19 222 PRO B N 1
ATOM 7195 C CA . PRO B 1 222 ? -9.375 25.109 -11.008 1 96.19 222 PRO B CA 1
ATOM 7196 C C . PRO B 1 222 ? -10.688 25.891 -11.062 1 96.19 222 PRO B C 1
ATOM 7198 O O . PRO B 1 222 ? -10.859 26.766 -11.914 1 96.19 222 PRO B O 1
ATOM 7201 N N . VAL B 1 223 ? -11.562 25.578 -10.203 1 97.38 223 VAL B N 1
ATOM 7202 C CA . VAL B 1 223 ? -12.828 26.281 -10.086 1 97.38 223 VAL B CA 1
ATOM 7203 C C . VAL B 1 223 ? -12.727 27.344 -9 1 97.38 223 VAL B C 1
ATOM 7205 O O . VAL B 1 223 ? -12.289 27.062 -7.879 1 97.38 223 VAL B O 1
ATOM 7208 N N . PRO B 1 224 ? -13.156 28.516 -9.25 1 94.62 224 PRO B N 1
ATOM 7209 C CA . PRO B 1 224 ? -13.062 29.578 -8.25 1 94.62 224 PRO B CA 1
ATOM 7210 C C . PRO B 1 224 ? -13.93 29.312 -7.016 1 94.62 224 PRO B C 1
ATOM 7212 O O . PRO B 1 224 ? -14.836 28.484 -7.066 1 94.62 224 PRO B O 1
ATOM 7215 N N . VAL B 1 225 ? -13.555 30.016 -5.973 1 90.44 225 VAL B N 1
ATOM 7216 C CA . VAL B 1 225 ? -14.344 29.953 -4.75 1 90.44 225 VAL B CA 1
ATOM 7217 C C . VAL B 1 225 ? -15.648 30.734 -4.934 1 90.44 225 VAL B C 1
ATOM 7219 O O . VAL B 1 225 ? -15.695 31.719 -5.68 1 90.44 225 VAL B O 1
ATOM 7222 N N . ASN B 1 226 ? -16.641 30.234 -4.285 1 90.69 226 ASN B N 1
ATOM 7223 C CA . ASN B 1 226 ? -17.906 30.938 -4.305 1 90.69 226 ASN B CA 1
ATOM 7224 C C . ASN B 1 226 ? -17.766 32.375 -3.814 1 90.69 226 ASN B C 1
ATOM 7226 O O . ASN B 1 226 ? -16.984 32.656 -2.904 1 90.69 226 ASN B O 1
ATOM 7230 N N . PRO B 1 227 ? -18.469 33.281 -4.379 1 84.88 227 PRO B N 1
ATOM 7231 C CA . PRO B 1 227 ? -18.375 34.688 -3.967 1 84.88 227 PRO B CA 1
ATOM 7232 C C . PRO B 1 227 ? -18.688 34.906 -2.484 1 84.88 227 PRO B C 1
ATOM 7234 O O . PRO B 1 227 ? -18.25 35.875 -1.892 1 84.88 227 PRO B O 1
ATOM 7237 N N . SER B 1 228 ? -19.406 33.938 -1.917 1 78.75 228 SER B N 1
ATOM 7238 C CA . SER B 1 228 ? -19.672 34 -0.482 1 78.75 228 SER B CA 1
ATOM 7239 C C . SER B 1 228 ? -18.391 33.75 0.322 1 78.75 228 SER B C 1
ATOM 7241 O O . SER B 1 228 ? -18.344 34.062 1.519 1 78.75 228 SER B O 1
ATOM 7243 N N . GLY B 1 229 ? -17.391 33.312 -0.407 1 75.44 229 GLY B N 1
ATOM 7244 C CA . GLY B 1 229 ? -16.094 33.094 0.224 1 75.44 229 GLY B CA 1
ATOM 7245 C C . GLY B 1 229 ? -15.883 31.688 0.702 1 75.44 229 GLY B C 1
ATOM 7246 O O . GLY B 1 229 ? -14.844 31.375 1.282 1 75.44 229 GLY B O 1
ATOM 7247 N N . ARG B 1 230 ? -16.953 30.906 0.484 1 81.25 230 ARG B N 1
ATOM 7248 C CA . ARG B 1 230 ? -16.812 29.547 0.992 1 81.25 230 ARG B CA 1
ATOM 7249 C C . ARG B 1 230 ? -17.188 28.516 -0.076 1 81.25 230 ARG B C 1
ATOM 7251 O O . ARG B 1 230 ? -18.219 28.641 -0.729 1 81.25 230 ARG B O 1
ATOM 7258 N N . GLY B 1 231 ? -16.266 27.547 -0.257 1 85.5 231 GLY B N 1
ATOM 7259 C CA . GLY B 1 231 ? -16.609 26.406 -1.103 1 85.5 231 GLY B CA 1
ATOM 7260 C C . GLY B 1 231 ? -16.469 26.703 -2.584 1 85.5 231 GLY B C 1
ATOM 7261 O O . GLY B 1 231 ? -16.062 27.812 -2.967 1 85.5 231 GLY B O 1
ATOM 7262 N N . MET B 1 232 ? -16.938 25.828 -3.424 1 93.5 232 MET B N 1
ATOM 7263 C CA . MET B 1 232 ? -16.797 25.859 -4.875 1 93.5 232 MET B CA 1
ATOM 7264 C C . MET B 1 232 ? -17.875 26.719 -5.504 1 93.5 232 MET B C 1
ATOM 7266 O O . MET B 1 232 ? -19.047 26.656 -5.098 1 93.5 232 MET B O 1
ATOM 7270 N N . ASP B 1 233 ? -17.516 27.625 -6.457 1 96.5 233 ASP B N 1
ATOM 7271 C CA . ASP B 1 233 ? -18.484 28.375 -7.254 1 96.5 233 ASP B CA 1
ATOM 7272 C C . ASP B 1 233 ? -19.125 27.484 -8.32 1 96.5 233 ASP B C 1
ATOM 7274 O O . ASP B 1 233 ? -18.562 27.281 -9.398 1 96.5 233 ASP B O 1
ATOM 7278 N N . LEU B 1 234 ? -20.359 27.109 -8.109 1 97.31 234 LEU B N 1
ATOM 7279 C CA . LEU B 1 234 ? -21.031 26.125 -8.961 1 97.31 234 LEU B CA 1
ATOM 7280 C C . LEU B 1 234 ? -21.375 26.734 -10.312 1 97.31 234 LEU B C 1
ATOM 7282 O O . LEU B 1 234 ? -21.406 26.047 -11.328 1 97.31 234 LEU B O 1
ATOM 7286 N N . ASP B 1 235 ? -21.656 28.031 -10.352 1 96.56 235 ASP B N 1
ATOM 7287 C CA . ASP B 1 235 ? -21.891 28.688 -11.633 1 96.56 235 ASP B CA 1
ATOM 7288 C C . ASP B 1 235 ? -20.625 28.703 -12.492 1 96.56 235 ASP B C 1
ATOM 7290 O O . ASP B 1 235 ? -20.688 28.469 -13.695 1 96.56 235 ASP B O 1
ATOM 7294 N N . ALA B 1 236 ? -19.594 29 -11.859 1 97.69 236 ALA B N 1
ATOM 7295 C CA . ALA B 1 236 ? -18.312 28.984 -12.562 1 97.69 236 ALA B CA 1
ATOM 7296 C C . ALA B 1 236 ? -17.984 27.578 -13.062 1 97.69 236 ALA B C 1
ATOM 7298 O O . ALA B 1 236 ? -17.422 27.406 -14.148 1 97.69 236 ALA B O 1
ATOM 7299 N N . LEU B 1 237 ? -18.266 26.562 -12.281 1 98.25 237 LEU B N 1
ATOM 7300 C CA . LEU B 1 237 ? -18.047 25.172 -12.672 1 98.25 237 LEU B CA 1
ATOM 7301 C C . LEU B 1 237 ? -18.797 24.844 -13.961 1 98.25 237 LEU B C 1
ATOM 7303 O O . LEU B 1 237 ? -18.234 24.25 -14.875 1 98.25 237 LEU B O 1
ATOM 7307 N N . GLU B 1 238 ? -20.047 25.25 -14.039 1 97.81 238 GLU B N 1
ATOM 7308 C CA . GLU B 1 238 ? -20.859 24.984 -15.227 1 97.81 238 GLU B CA 1
ATOM 7309 C C . GLU B 1 238 ? -20.25 25.656 -16.453 1 97.81 238 GLU B C 1
ATOM 7311 O O . GLU B 1 238 ? -20.172 25.047 -17.531 1 97.81 238 GLU B O 1
ATOM 7316 N N . LYS B 1 239 ? -19.844 26.844 -16.25 1 97.62 239 LYS B N 1
ATOM 7317 C CA . LYS B 1 239 ? -19.25 27.594 -17.359 1 97.62 239 LYS B CA 1
ATOM 7318 C C . LYS B 1 239 ? -17.953 26.922 -17.828 1 97.62 239 LYS B C 1
ATOM 7320 O O . LYS B 1 239 ? -17.719 26.797 -19.031 1 97.62 239 LYS B O 1
ATOM 7325 N N . LEU B 1 240 ? -17.172 26.531 -16.906 1 97.88 240 LEU B N 1
ATOM 7326 C CA . LEU B 1 240 ? -15.914 25.875 -17.234 1 97.88 240 LEU B CA 1
ATOM 7327 C C . LEU B 1 240 ? -16.141 24.578 -17.984 1 97.88 240 LEU B C 1
ATOM 7329 O O . LEU B 1 240 ? -15.422 24.281 -18.938 1 97.88 240 LEU B O 1
ATOM 7333 N N . CYS B 1 241 ? -17.109 23.812 -17.547 1 97.81 241 CYS B N 1
ATOM 7334 C CA . CYS B 1 241 ? -17.438 22.547 -18.219 1 97.81 241 CYS B CA 1
ATOM 7335 C C . CYS B 1 241 ? -17.828 22.797 -19.672 1 97.81 241 CYS B C 1
ATOM 7337 O O . CYS B 1 241 ? -17.359 22.094 -20.578 1 97.81 241 CYS B O 1
ATOM 7339 N N . ASP B 1 242 ? -18.625 23.781 -19.875 1 97.12 242 ASP B N 1
ATOM 7340 C CA . ASP B 1 242 ? -19.094 24.109 -21.234 1 97.12 242 ASP B CA 1
ATOM 7341 C C . ASP B 1 242 ? -17.922 24.578 -22.109 1 97.12 242 ASP B C 1
ATOM 7343 O O . ASP B 1 242 ? -17.844 24.219 -23.281 1 97.12 242 ASP B O 1
ATOM 7347 N N . GLU B 1 243 ? -17.109 25.359 -21.547 1 97.38 243 GLU B N 1
ATOM 7348 C CA . GLU B 1 243 ? -15.914 25.828 -22.25 1 97.38 243 GLU B CA 1
ATOM 7349 C C . GLU B 1 243 ? -15.023 24.656 -22.656 1 97.38 243 GLU B C 1
ATOM 7351 O O . GLU B 1 243 ? -14.492 24.641 -23.781 1 97.38 243 GLU B O 1
ATOM 7356 N N . ASP B 1 244 ? -14.883 23.766 -21.781 1 97.25 244 ASP B N 1
ATOM 7357 C CA . ASP B 1 244 ? -13.992 22.625 -22.047 1 97.25 244 ASP B CA 1
ATOM 7358 C C . ASP B 1 244 ? -14.578 21.703 -23.109 1 97.25 244 ASP B C 1
ATOM 7360 O O . ASP B 1 244 ? -13.852 21.172 -23.953 1 97.25 244 ASP B O 1
ATOM 7364 N N . VAL B 1 245 ? -15.852 21.516 -23.125 1 96.44 245 VAL B N 1
ATOM 7365 C CA . VAL B 1 245 ? -16.5 20.734 -24.156 1 96.44 245 VAL B CA 1
ATOM 7366 C C . VAL B 1 245 ? -16.297 21.406 -25.516 1 96.44 245 VAL B C 1
ATOM 7368 O O . VAL B 1 245 ? -15.992 20.734 -26.516 1 96.44 245 VAL B O 1
ATOM 7371 N N . THR B 1 246 ? -16.406 22.672 -25.547 1 96.19 246 THR B N 1
ATOM 7372 C CA . THR B 1 246 ? -16.219 23.422 -26.781 1 96.19 246 THR B CA 1
ATOM 7373 C C . THR B 1 246 ? -14.766 23.344 -27.266 1 96.19 246 THR B C 1
ATOM 7375 O O . THR B 1 246 ? -14.508 23.359 -28.469 1 96.19 246 THR B O 1
ATOM 7378 N N . ALA B 1 247 ? -13.906 23.266 -26.359 1 95.62 247 ALA B N 1
ATOM 7379 C CA . ALA B 1 247 ? -12.484 23.172 -26.672 1 95.62 247 ALA B CA 1
ATOM 7380 C C . ALA B 1 247 ? -12.07 21.734 -26.969 1 95.62 247 ALA B C 1
ATOM 7382 O O . ALA B 1 247 ? -10.883 21.422 -27.031 1 95.62 247 ALA B O 1
ATOM 7383 N N . ASN B 1 248 ? -12.992 20.828 -27.031 1 94.94 248 ASN B N 1
ATOM 7384 C CA . ASN B 1 248 ? -12.789 19.422 -27.375 1 94.94 248 ASN B CA 1
ATOM 7385 C C . ASN B 1 248 ? -12.039 18.688 -26.266 1 94.94 248 ASN B C 1
ATOM 7387 O O . ASN B 1 248 ? -11.148 17.891 -26.547 1 94.94 248 ASN B O 1
ATOM 7391 N N . ARG B 1 249 ? -12.281 19.078 -25.062 1 96.06 249 ARG B N 1
ATOM 7392 C CA . ARG B 1 249 ? -11.805 18.359 -23.891 1 96.06 249 ARG B CA 1
ATOM 7393 C C . ARG B 1 249 ? -12.914 17.5 -23.281 1 96.06 249 ARG B C 1
ATOM 7395 O O . ARG B 1 249 ? -14.078 17.641 -23.656 1 96.06 249 ARG B O 1
ATOM 7402 N N . THR B 1 250 ? -12.531 16.562 -22.422 1 96.5 250 THR B N 1
ATOM 7403 C CA . THR B 1 250 ? -13.516 15.648 -21.859 1 96.5 250 THR B CA 1
ATOM 7404 C C . THR B 1 250 ? -13.703 15.906 -20.359 1 96.5 250 THR B C 1
ATOM 7406 O O . THR B 1 250 ? -12.875 15.5 -19.547 1 96.5 250 THR B O 1
ATOM 7409 N N . PRO B 1 251 ? -14.828 16.609 -20.016 1 97.69 251 PRO B N 1
ATOM 7410 C CA . PRO B 1 251 ? -15.133 16.656 -18.578 1 97.69 251 PRO B CA 1
ATOM 7411 C C . PRO B 1 251 ? -15.242 15.273 -17.953 1 97.69 251 PRO B C 1
ATOM 7413 O O . PRO B 1 251 ? -16.047 14.453 -18.391 1 97.69 251 PRO B O 1
ATOM 7416 N N . LEU B 1 252 ? -14.438 15.016 -16.922 1 97.88 252 LEU B N 1
ATOM 7417 C CA . LEU B 1 252 ? -14.312 13.648 -16.422 1 97.88 252 LEU B CA 1
ATOM 7418 C C . LEU B 1 252 ? -14.742 13.562 -14.953 1 97.88 252 LEU B C 1
ATOM 7420 O O . LEU B 1 252 ? -15.57 12.727 -14.594 1 97.88 252 LEU B O 1
ATOM 7424 N N . LEU B 1 253 ? -14.188 14.359 -14.086 1 98.56 253 LEU B N 1
ATOM 7425 C CA . LEU B 1 253 ? -14.258 14.156 -12.641 1 98.56 253 LEU B CA 1
ATOM 7426 C C . LEU B 1 253 ? -14.383 15.492 -11.914 1 98.56 253 LEU B C 1
ATOM 7428 O O . LEU B 1 253 ? -13.672 16.453 -12.242 1 98.56 253 LEU B O 1
ATOM 7432 N N . VAL B 1 254 ? -15.289 15.609 -11.008 1 98.69 254 VAL B N 1
ATOM 7433 C CA . VAL B 1 254 ? -15.391 16.734 -10.086 1 98.69 254 VAL B CA 1
ATOM 7434 C C . VAL B 1 254 ? -15.047 16.281 -8.672 1 98.69 254 VAL B C 1
ATOM 7436 O O . VAL B 1 254 ? -15.586 15.281 -8.188 1 98.69 254 VAL B O 1
ATOM 7439 N N . LEU B 1 255 ? -14.117 16.984 -8.047 1 97.81 255 LEU B N 1
ATOM 7440 C CA . LEU B 1 255 ? -13.789 16.734 -6.648 1 97.81 255 LEU B CA 1
ATOM 7441 C C . LEU B 1 255 ? -14.602 17.641 -5.73 1 97.81 255 LEU B C 1
ATOM 7443 O O . LEU B 1 255 ? -14.281 18.828 -5.578 1 97.81 255 LEU B O 1
ATOM 7447 N N . GLY B 1 256 ? -15.617 17.047 -5.184 1 96.81 256 GLY B N 1
ATOM 7448 C CA . GLY B 1 256 ? -16.438 17.781 -4.227 1 96.81 256 GLY B CA 1
ATOM 7449 C C . GLY B 1 256 ? -15.969 17.625 -2.793 1 96.81 256 GLY B C 1
ATOM 7450 O O . GLY B 1 256 ? -15.32 16.625 -2.453 1 96.81 256 GLY B O 1
ATOM 7451 N N . GLU B 1 257 ? -16.328 18.625 -2.004 1 95.12 257 GLU B N 1
ATOM 7452 C CA . GLU B 1 257 ? -15.922 18.609 -0.602 1 95.12 257 GLU B CA 1
ATOM 7453 C C . GLU B 1 257 ? -17.094 18.969 0.316 1 95.12 257 GLU B C 1
ATOM 7455 O O . GLU B 1 257 ? -17.906 19.828 -0.021 1 95.12 257 GLU B O 1
ATOM 7460 N N . VAL B 1 258 ? -17.172 18.266 1.441 1 95.94 258 VAL B N 1
ATOM 7461 C CA . VAL B 1 258 ? -18.156 18.562 2.479 1 95.94 258 VAL B CA 1
ATOM 7462 C C . VAL B 1 258 ? -17.469 18.562 3.848 1 95.94 258 VAL B C 1
ATOM 7464 O O . VAL B 1 258 ? -17.156 17.5 4.395 1 95.94 258 VAL B O 1
ATOM 7467 N N . GLY B 1 259 ? -17.344 19.75 4.398 1 94.5 259 GLY B N 1
ATOM 7468 C CA . GLY B 1 259 ? -16.625 19.875 5.656 1 94.5 259 GLY B CA 1
ATOM 7469 C C . GLY B 1 259 ? -15.18 19.438 5.562 1 94.5 259 GLY B C 1
ATOM 7470 O O . GLY B 1 259 ? -14.664 18.766 6.457 1 94.5 259 GLY B O 1
ATOM 7471 N N . ALA B 1 260 ? -14.617 19.734 4.492 1 90.38 260 ALA B N 1
ATOM 7472 C CA . ALA B 1 260 ? -13.281 19.219 4.215 1 90.38 260 ALA B CA 1
ATOM 7473 C C . ALA B 1 260 ? -12.211 20.094 4.875 1 90.38 260 ALA B C 1
ATOM 7475 O O . ALA B 1 260 ? -12.398 21.297 5.027 1 90.38 260 ALA B O 1
ATOM 7476 N N . PRO B 1 261 ? -11.125 19.516 5.32 1 87.06 261 PRO B N 1
ATOM 7477 C CA . PRO B 1 261 ? -9.992 20.281 5.836 1 87.06 261 PRO B CA 1
ATOM 7478 C C . PRO B 1 261 ? -9.383 21.203 4.785 1 87.06 261 PRO B C 1
ATOM 7480 O O . PRO B 1 261 ? -9.461 20.922 3.586 1 87.06 261 PRO B O 1
ATOM 7483 N N . PRO B 1 262 ? -8.828 22.234 5.195 1 85.88 262 PRO B N 1
ATOM 7484 C CA . PRO B 1 262 ? -8.57 22.562 6.602 1 85.88 262 PRO B CA 1
ATOM 7485 C C . PRO B 1 262 ? -9.664 23.438 7.211 1 85.88 262 PRO B C 1
ATOM 7487 O O . PRO B 1 262 ? -9.766 23.531 8.438 1 85.88 262 PRO B O 1
ATOM 7490 N N . LEU B 1 263 ? -10.492 24.125 6.461 1 88.56 263 LEU B N 1
ATOM 7491 C CA . LEU B 1 263 ? -11.367 25.156 7.012 1 88.56 263 LEU B CA 1
ATOM 7492 C C . LEU B 1 263 ? -12.773 24.609 7.234 1 88.56 263 LEU B C 1
ATOM 7494 O O . LEU B 1 263 ? -13.641 25.312 7.746 1 88.56 263 LEU B O 1
ATOM 7498 N N . GLY B 1 264 ? -13.016 23.391 6.863 1 91.06 264 GLY B N 1
ATOM 7499 C CA . GLY B 1 264 ? -14.297 22.766 7.129 1 91.06 264 GLY B CA 1
ATOM 7500 C C . GLY B 1 264 ? -15.406 23.25 6.215 1 91.06 264 GLY B C 1
ATOM 7501 O O . GLY B 1 264 ? -16.578 23.25 6.59 1 91.06 264 GLY B O 1
ATOM 7502 N N . TRP B 1 265 ? -15.062 23.672 5.062 1 89.19 265 TRP B N 1
ATOM 7503 C CA . TRP B 1 265 ? -16.031 24.188 4.102 1 89.19 265 TRP B CA 1
ATOM 7504 C C . TRP B 1 265 ? -16.734 23.047 3.373 1 89.19 265 TRP B C 1
ATOM 7506 O O . TRP B 1 265 ? -16.172 21.953 3.227 1 89.19 265 TRP B O 1
ATOM 7516 N N . GLY B 1 266 ? -18 23.297 3.014 1 91.12 266 GLY B N 1
ATOM 7517 C CA . GLY B 1 266 ? -18.75 22.344 2.23 1 91.12 266 GLY B CA 1
ATOM 7518 C C . GLY B 1 266 ? -19.328 22.938 0.957 1 91.12 266 GLY B C 1
ATOM 7519 O O . GLY B 1 266 ? -19.219 24.141 0.721 1 91.12 266 GLY B O 1
ATOM 7520 N N . THR B 1 267 ? -19.797 22.078 0.091 1 92.38 267 THR B N 1
ATOM 7521 C CA . THR B 1 267 ? -20.484 22.438 -1.145 1 92.38 267 THR B CA 1
ATOM 7522 C C . THR B 1 267 ? -21.891 21.844 -1.166 1 92.38 267 THR B C 1
ATOM 7524 O O . THR B 1 267 ? -22.109 20.734 -0.668 1 92.38 267 THR B O 1
ATOM 7527 N N . PRO B 1 268 ? -22.859 22.703 -1.706 1 94.62 268 PRO B N 1
ATOM 7528 C CA . PRO B 1 268 ? -24.188 22.125 -1.834 1 94.62 268 PRO B CA 1
ATOM 7529 C C . PRO B 1 268 ? -24.219 20.891 -2.717 1 94.62 268 PRO B C 1
ATOM 7531 O O . PRO B 1 268 ? -24.203 21 -3.945 1 94.62 268 PRO B O 1
ATOM 7534 N N . LEU B 1 269 ? -24.422 19.766 -2.135 1 95.69 269 LEU B N 1
ATOM 7535 C CA . LEU B 1 269 ? -24.25 18.484 -2.801 1 95.69 269 LEU B CA 1
ATOM 7536 C C . LEU B 1 269 ? -25.359 18.219 -3.799 1 95.69 269 LEU B C 1
ATOM 7538 O O . LEU B 1 269 ? -25.141 17.641 -4.859 1 95.69 269 LEU B O 1
ATOM 7542 N N . ALA B 1 270 ? -26.594 18.578 -3.439 1 95.81 270 ALA B N 1
ATOM 7543 C CA . ALA B 1 270 ? -27.719 18.344 -4.336 1 95.81 270 ALA B CA 1
ATOM 7544 C C . ALA B 1 270 ? -27.516 19.047 -5.672 1 95.81 270 ALA B C 1
ATOM 7546 O O . ALA B 1 270 ? -27.672 18.438 -6.734 1 95.81 270 ALA B O 1
ATOM 7547 N N . ARG B 1 271 ? -27.219 20.312 -5.547 1 96.56 271 ARG B N 1
ATOM 7548 C CA . ARG B 1 271 ? -27 21.094 -6.758 1 96.56 271 ARG B CA 1
ATOM 7549 C C . ARG B 1 271 ? -25.781 20.594 -7.52 1 96.56 271 ARG B C 1
ATOM 7551 O O . ARG B 1 271 ? -25.812 20.5 -8.75 1 96.56 271 ARG B O 1
ATOM 7558 N N . LEU B 1 272 ? -24.719 20.359 -6.855 1 97.44 272 LEU B N 1
ATOM 7559 C CA . LEU B 1 272 ? -23.5 19.844 -7.473 1 97.44 272 LEU B CA 1
ATOM 7560 C C . LEU B 1 272 ? -23.781 18.516 -8.172 1 97.44 272 LEU B C 1
ATOM 7562 O O . LEU B 1 272 ? -23.297 18.297 -9.289 1 97.44 272 LEU B O 1
ATOM 7566 N N . GLY B 1 273 ? -24.5 17.625 -7.488 1 97.19 273 GLY B N 1
ATOM 7567 C CA . GLY B 1 273 ? -24.875 16.359 -8.086 1 97.19 273 GLY B CA 1
ATOM 7568 C C . GLY B 1 273 ? -25.672 16.5 -9.375 1 97.19 273 GLY B C 1
ATOM 7569 O O . GLY B 1 273 ? -25.453 15.758 -10.328 1 97.19 273 GLY B O 1
ATOM 7570 N N . GLU B 1 274 ? -26.547 17.422 -9.391 1 97 274 GLU B N 1
ATOM 7571 C CA . GLU B 1 274 ? -27.344 17.688 -10.578 1 97 274 GLU B CA 1
ATOM 7572 C C . GLU B 1 274 ? -26.484 18.141 -11.742 1 97 274 GLU B C 1
ATOM 7574 O O . GLU B 1 274 ? -26.656 17.688 -12.875 1 97 274 GLU B O 1
ATOM 7579 N N . ILE B 1 275 ? -25.609 19.047 -11.422 1 97.56 275 ILE B N 1
ATOM 7580 C CA . ILE B 1 275 ? -24.688 19.531 -12.445 1 97.56 275 ILE B CA 1
ATOM 7581 C C . ILE B 1 275 ? -23.891 18.375 -13.031 1 97.56 275 ILE B C 1
ATOM 7583 O O . ILE B 1 275 ? -23.766 18.25 -14.258 1 97.56 275 ILE B O 1
ATOM 7587 N N . CYS B 1 276 ? -23.375 17.562 -12.188 1 97.62 276 CYS B N 1
ATOM 7588 C CA . CYS B 1 276 ? -22.547 16.438 -12.617 1 97.62 276 CYS B CA 1
ATOM 7589 C C . CYS B 1 276 ? -23.359 15.438 -13.43 1 97.62 276 CYS B C 1
ATOM 7591 O O . CYS B 1 276 ? -22.906 14.969 -14.477 1 97.62 276 CYS B O 1
ATOM 7593 N N . SER B 1 277 ? -24.562 15.148 -12.992 1 95.31 277 SER B N 1
ATOM 7594 C CA . SER B 1 277 ? -25.422 14.195 -13.688 1 95.31 277 SER B CA 1
ATOM 7595 C C . SER B 1 277 ? -25.781 14.695 -15.086 1 95.31 277 SER B C 1
ATOM 7597 O O . SER B 1 277 ? -25.766 13.922 -16.047 1 95.31 277 SER B O 1
ATOM 7599 N N . GLN B 1 278 ? -26.031 15.93 -15.242 1 95.5 278 GLN B N 1
ATOM 7600 C CA . GLN B 1 278 ? -26.438 16.531 -16.5 1 95.5 278 GLN B CA 1
ATOM 7601 C C . GLN B 1 278 ? -25.297 16.547 -17.5 1 95.5 278 GLN B C 1
ATOM 7603 O O . GLN B 1 278 ? -25.516 16.562 -18.719 1 95.5 278 GLN B O 1
ATOM 7608 N N . ARG B 1 279 ? -24.156 16.484 -17.031 1 95.31 279 ARG B N 1
ATOM 7609 C CA . ARG B 1 279 ? -23 16.672 -17.906 1 95.31 279 ARG B CA 1
ATOM 7610 C C . ARG B 1 279 ? -22.156 15.414 -17.969 1 95.31 279 ARG B C 1
ATOM 7612 O O . ARG B 1 279 ? -21.031 15.438 -18.453 1 95.31 279 ARG B O 1
ATOM 7619 N N . ASN B 1 280 ? -22.609 14.32 -17.375 1 92.94 280 ASN B N 1
ATOM 7620 C CA . ASN B 1 280 ? -21.938 13.023 -17.359 1 92.94 280 ASN B CA 1
ATOM 7621 C C . ASN B 1 280 ? -20.578 13.102 -16.688 1 92.94 280 ASN B C 1
ATOM 7623 O O . ASN B 1 280 ? -19.578 12.609 -17.234 1 92.94 280 ASN B O 1
ATOM 7627 N N . LEU B 1 281 ? -20.562 13.867 -15.656 1 97.06 281 LEU B N 1
ATOM 7628 C CA . LEU B 1 281 ? -19.375 13.992 -14.812 1 97.06 281 LEU B CA 1
ATOM 7629 C C . LEU B 1 281 ? -19.438 13.047 -13.625 1 97.06 281 LEU B C 1
ATOM 7631 O O . LEU B 1 281 ? -20.516 12.852 -13.047 1 97.06 281 LEU B O 1
ATOM 7635 N N . HIS B 1 282 ? -18.297 12.406 -13.328 1 98.25 282 HIS B N 1
ATOM 7636 C CA . HIS B 1 282 ? -18.203 11.617 -12.102 1 98.25 282 HIS B CA 1
ATOM 7637 C C . HIS B 1 282 ? -17.969 12.516 -10.891 1 98.25 282 HIS B C 1
ATOM 7639 O O . HIS B 1 282 ? -17.047 13.336 -10.883 1 98.25 282 HIS B O 1
ATOM 7645 N N . LEU B 1 283 ? -18.766 12.406 -9.906 1 98.44 283 LEU B N 1
ATOM 7646 C CA . LEU B 1 283 ? -18.641 13.219 -8.695 1 98.44 283 LEU B CA 1
ATOM 7647 C C . LEU B 1 283 ? -18 12.414 -7.566 1 98.44 283 LEU B C 1
ATOM 7649 O O . LEU B 1 283 ? -18.594 11.438 -7.094 1 98.44 283 LEU B O 1
ATOM 7653 N N . HIS B 1 284 ? -16.844 12.766 -7.148 1 98.5 284 HIS B N 1
ATOM 7654 C CA . HIS B 1 284 ? -16.188 12.219 -5.969 1 98.5 284 HIS B CA 1
ATOM 7655 C C . HIS B 1 284 ? -16.234 13.195 -4.797 1 98.5 284 HIS B C 1
ATOM 7657 O O . HIS B 1 284 ? -15.852 14.352 -4.934 1 98.5 284 HIS B O 1
ATOM 7663 N N . VAL B 1 285 ? -16.641 12.758 -3.639 1 97.75 285 VAL B N 1
ATOM 7664 C CA . VAL B 1 285 ? -16.812 13.656 -2.502 1 97.75 285 VAL B CA 1
ATOM 7665 C C . VAL B 1 285 ? -15.961 13.18 -1.332 1 97.75 285 VAL B C 1
ATOM 7667 O O . VAL B 1 285 ? -15.859 11.977 -1.072 1 97.75 285 VAL B O 1
ATOM 7670 N N . ARG B 1 286 ? -15.336 14.094 -0.651 1 96.31 286 ARG B N 1
ATOM 7671 C CA . ARG B 1 286 ? -14.562 13.852 0.563 1 96.31 286 ARG B CA 1
ATOM 7672 C C . ARG B 1 286 ? -14.852 14.914 1.618 1 96.31 286 ARG B C 1
ATOM 7674 O O . ARG B 1 286 ? -15.398 15.977 1.308 1 96.31 286 ARG B O 1
ATOM 7681 N N . GLY B 1 287 ? -14.469 14.609 2.842 1 96 287 GLY B N 1
ATOM 7682 C CA . GLY B 1 287 ? -14.617 15.555 3.936 1 96 287 GLY B CA 1
ATOM 7683 C C . GLY B 1 287 ? -15.227 14.945 5.18 1 96 287 GLY B C 1
ATOM 7684 O O . GLY B 1 287 ? -15.914 13.922 5.102 1 96 287 GLY B O 1
ATOM 7685 N N . HIS B 1 288 ? -15.133 15.641 6.273 1 96.5 288 HIS B N 1
ATOM 7686 C CA . HIS B 1 288 ? -15.5 15.094 7.574 1 96.5 288 HIS B CA 1
ATOM 7687 C C . HIS B 1 288 ? -17.016 15.156 7.789 1 96.5 288 HIS B C 1
ATOM 7689 O O . HIS B 1 288 ? -17.547 14.484 8.672 1 96.5 288 HIS B O 1
ATOM 7695 N N . ALA B 1 289 ? -17.734 16 7.012 1 96.5 289 ALA B N 1
ATOM 7696 C CA . ALA B 1 289 ? -19.188 16.047 7.141 1 96.5 289 ALA B CA 1
ATOM 7697 C C . ALA B 1 289 ? -19.797 14.703 6.742 1 96.5 289 ALA B C 1
ATOM 7699 O O . ALA B 1 289 ? -20.953 14.414 7.094 1 96.5 289 ALA B O 1
ATOM 7700 N N . LEU B 1 290 ? -19.047 13.914 6.062 1 96.5 290 LEU B N 1
ATOM 7701 C CA . LEU B 1 290 ? -19.5 12.594 5.66 1 96.5 290 LEU B CA 1
ATOM 7702 C C . LEU B 1 290 ? -19.672 11.68 6.871 1 96.5 290 LEU B C 1
ATOM 7704 O O . LEU B 1 290 ? -20.281 10.617 6.77 1 96.5 290 LEU B O 1
ATOM 7708 N N . ALA B 1 291 ? -19.203 12.055 7.984 1 96.5 291 ALA B N 1
ATOM 7709 C CA . ALA B 1 291 ? -19.375 11.297 9.219 1 96.5 291 ALA B CA 1
ATOM 7710 C C . ALA B 1 291 ? -20.734 11.562 9.859 1 96.5 291 ALA B C 1
ATOM 7712 O O . ALA B 1 291 ? -21.172 10.82 10.742 1 96.5 291 ALA B O 1
ATOM 7713 N N . LEU B 1 292 ? -21.422 12.57 9.422 1 95.81 292 LEU B N 1
ATOM 7714 C CA . LEU B 1 292 ? -22.625 13.055 10.062 1 95.81 292 LEU B CA 1
ATOM 7715 C C . LEU B 1 292 ? -23.734 12.008 10.016 1 95.81 292 LEU B C 1
ATOM 7717 O O . LEU B 1 292 ? -24.438 11.797 11 1 95.81 292 LEU B O 1
ATOM 7721 N N . PRO B 1 293 ? -23.953 11.312 8.883 1 94.56 293 PRO B N 1
ATOM 7722 C CA . PRO B 1 293 ? -24.984 10.273 8.883 1 94.56 293 PRO B CA 1
ATOM 7723 C C . PRO B 1 293 ? -24.766 9.219 9.961 1 94.56 293 PRO B C 1
ATOM 7725 O O . PRO B 1 293 ? -25.719 8.766 10.594 1 94.56 293 PRO B O 1
ATOM 7728 N N . GLY B 1 294 ? -23.562 8.828 10.172 1 93.81 294 GLY B N 1
ATOM 7729 C CA . GLY B 1 294 ? -23.266 7.859 11.211 1 93.81 294 GLY B CA 1
ATOM 7730 C C . GLY B 1 294 ? -23.484 8.391 12.609 1 93.81 294 GLY B C 1
ATOM 7731 O O . GLY B 1 294 ? -23.766 7.625 13.539 1 93.81 294 GLY B O 1
ATOM 7732 N N . ALA B 1 295 ? -23.375 9.68 12.742 1 94.31 295 ALA B N 1
ATOM 7733 C CA . ALA B 1 295 ? -23.531 10.32 14.047 1 94.31 295 ALA B CA 1
ATOM 7734 C C . ALA B 1 295 ? -25 10.5 14.406 1 94.31 295 ALA B C 1
ATOM 7736 O O . ALA B 1 295 ? -25.359 10.461 15.586 1 94.31 295 ALA B O 1
ATOM 7737 N N . THR B 1 296 ? -25.859 10.75 13.469 1 90.88 296 THR B N 1
ATOM 7738 C CA . THR B 1 296 ? -27.25 11.125 13.734 1 90.88 296 THR B CA 1
ATOM 7739 C C . THR B 1 296 ? -28.172 9.906 13.633 1 90.88 296 THR B C 1
ATOM 7741 O O . THR B 1 296 ? -29.25 9.891 14.219 1 90.88 296 THR B O 1
ATOM 7744 N N . GLY B 1 297 ? -27.812 8.938 12.906 1 80.31 297 GLY B N 1
ATOM 7745 C CA . GLY B 1 297 ? -28.609 7.727 12.773 1 80.31 297 GLY B CA 1
ATOM 7746 C C . GLY B 1 297 ? -29.875 7.922 11.953 1 80.31 297 GLY B C 1
ATOM 7747 O O . GLY B 1 297 ? -30.812 7.137 12.062 1 80.31 297 GLY B O 1
ATOM 7748 N N . ARG B 1 298 ? -29.891 8.953 11.211 1 82.5 298 ARG B N 1
ATOM 7749 C CA . ARG B 1 298 ? -31.047 9.195 10.359 1 82.5 298 ARG B CA 1
ATOM 7750 C C . ARG B 1 298 ? -31.172 8.125 9.281 1 82.5 298 ARG B C 1
ATOM 7752 O O . ARG B 1 298 ? -30.156 7.625 8.781 1 82.5 298 ARG B O 1
ATOM 7759 N N . ASP B 1 299 ? -32.375 7.766 8.984 1 80.5 299 ASP B N 1
ATOM 7760 C CA . ASP B 1 299 ? -32.594 6.703 8.008 1 80.5 299 ASP B CA 1
ATOM 7761 C C . ASP B 1 299 ? -32.875 7.277 6.617 1 80.5 299 ASP B C 1
ATOM 7763 O O . ASP B 1 299 ? -33.969 7.129 6.078 1 80.5 299 ASP B O 1
ATOM 7767 N N . GLU B 1 300 ? -32.094 8.094 6.117 1 85.25 300 GLU B N 1
ATOM 7768 C CA . GLU B 1 300 ? -32.125 8.672 4.777 1 85.25 300 GLU B CA 1
ATOM 7769 C C . GLU B 1 300 ? -30.828 8.352 4.02 1 85.25 300 GLU B C 1
ATOM 7771 O O . GLU B 1 300 ? -29.734 8.359 4.598 1 85.25 300 GLU B O 1
ATOM 7776 N N . SER B 1 301 ? -31.062 7.938 2.826 1 78.69 301 SER B N 1
ATOM 7777 C CA . SER B 1 301 ? -29.875 7.707 2.01 1 78.69 301 SER B CA 1
ATOM 7778 C C . SER B 1 301 ? -29.484 8.961 1.234 1 78.69 301 SER B C 1
ATOM 7780 O O . SER B 1 301 ? -30.328 9.797 0.921 1 78.69 301 SER B O 1
ATOM 7782 N N . PHE B 1 302 ? -28.266 9.289 1.05 1 78.94 302 PHE B N 1
ATOM 7783 C CA . PHE B 1 302 ? -27.828 10.453 0.282 1 78.94 302 PHE B CA 1
ATOM 7784 C C . PHE B 1 302 ? -26.938 10.031 -0.881 1 78.94 302 PHE B C 1
ATOM 7786 O O . PHE B 1 302 ? -26.281 10.875 -1.501 1 78.94 302 PHE B O 1
ATOM 7793 N N . SER B 1 303 ? -27.094 8.914 -1.505 1 83.88 303 SER B N 1
ATOM 7794 C CA . SER B 1 303 ? -26.297 8.297 -2.555 1 83.88 303 SER B CA 1
ATOM 7795 C C . SER B 1 303 ? -26.219 9.188 -3.789 1 83.88 303 SER B C 1
ATOM 7797 O O . SER B 1 303 ? -26.484 8.734 -4.906 1 83.88 303 SER B O 1
ATOM 7799 N N . ILE B 1 304 ? -25.766 10.484 -3.652 1 93 304 ILE B N 1
ATOM 7800 C CA . ILE B 1 304 ? -25.641 11.477 -4.711 1 93 304 ILE B CA 1
ATOM 7801 C C . ILE B 1 304 ? -24.266 11.344 -5.367 1 93 304 ILE B C 1
ATOM 7803 O O . ILE B 1 304 ? -24.156 11.258 -6.594 1 93 304 ILE B O 1
ATOM 7807 N N . PRO B 1 305 ? -23.203 11.273 -4.566 1 96.75 305 PRO B N 1
ATOM 7808 C CA . PRO B 1 305 ? -21.875 11.148 -5.195 1 96.75 305 PRO B CA 1
ATOM 7809 C C . PRO B 1 305 ? -21.688 9.805 -5.91 1 96.75 305 PRO B C 1
ATOM 7811 O O . PRO B 1 305 ? -22.344 8.82 -5.559 1 96.75 305 PRO B O 1
ATOM 7814 N N . ASP B 1 306 ? -20.875 9.797 -6.902 1 97.62 306 ASP B N 1
ATOM 7815 C CA . ASP B 1 306 ? -20.516 8.562 -7.582 1 97.62 306 ASP B CA 1
ATOM 7816 C C . ASP B 1 306 ? -19.438 7.793 -6.809 1 97.62 306 ASP B C 1
ATOM 7818 O O . ASP B 1 306 ? -19.312 6.578 -6.957 1 97.62 306 ASP B O 1
ATOM 7822 N N . SER B 1 307 ? -18.719 8.461 -6.082 1 97.94 307 SER B N 1
ATOM 7823 C CA . SER B 1 307 ? -17.766 7.855 -5.164 1 97.94 307 SER B CA 1
ATOM 7824 C C . SER B 1 307 ? -17.516 8.75 -3.955 1 97.94 307 SER B C 1
ATOM 7826 O O . SER B 1 307 ? -17.672 9.969 -4.039 1 97.94 307 SER B O 1
ATOM 7828 N N . VAL B 1 308 ? -17.203 8.18 -2.814 1 97.69 308 VAL B N 1
ATOM 7829 C CA . VAL B 1 308 ? -16.922 8.906 -1.577 1 97.69 308 VAL B CA 1
ATOM 7830 C C . VAL B 1 308 ? -15.758 8.242 -0.846 1 97.69 308 VAL B C 1
ATOM 7832 O O . VAL B 1 308 ? -15.633 7.012 -0.853 1 97.69 308 VAL B O 1
ATOM 7835 N N . THR B 1 309 ? -14.906 9 -0.276 1 97.75 309 THR B N 1
ATOM 7836 C CA . THR B 1 309 ? -13.836 8.484 0.571 1 97.75 309 THR B CA 1
ATOM 7837 C C . THR B 1 309 ? -14.141 8.75 2.043 1 97.75 309 THR B C 1
ATOM 7839 O O . THR B 1 309 ? -14.328 9.898 2.443 1 97.75 309 THR B O 1
ATOM 7842 N N . LEU B 1 310 ? -14.172 7.719 2.822 1 97.31 310 LEU B N 1
ATOM 7843 C CA . LEU B 1 310 ? -14.375 7.801 4.266 1 97.31 310 LEU B CA 1
ATOM 7844 C C . LEU B 1 310 ? -13.078 7.488 5.012 1 97.31 310 LEU B C 1
ATOM 7846 O O . LEU B 1 310 ? -12.258 6.699 4.535 1 97.31 310 LEU B O 1
ATOM 7850 N N . THR B 1 311 ? -12.906 8.141 6.145 1 95.94 311 THR B N 1
ATOM 7851 C CA . THR B 1 311 ? -11.719 7.918 6.957 1 95.94 311 THR B CA 1
ATOM 7852 C C . THR B 1 311 ? -12.102 7.465 8.359 1 95.94 311 THR B C 1
ATOM 7854 O O . THR B 1 311 ? -11.93 8.211 9.328 1 95.94 311 THR B O 1
ATOM 7857 N N . PRO B 1 312 ? -12.461 6.227 8.523 1 96 312 PRO B N 1
ATOM 7858 C CA . PRO B 1 312 ? -12.945 5.73 9.82 1 96 312 PRO B CA 1
ATOM 7859 C C . PRO B 1 312 ? -11.883 5.789 10.906 1 96 312 PRO B C 1
ATOM 7861 O O . PRO B 1 312 ? -12.211 5.945 12.086 1 96 312 PRO B O 1
ATOM 7864 N N . GLY B 1 313 ? -10.633 5.609 10.609 1 93.06 313 GLY B N 1
ATOM 7865 C CA . GLY B 1 313 ? -9.578 5.668 11.609 1 93.06 313 GLY B CA 1
ATOM 7866 C C . GLY B 1 313 ? -9.648 6.906 12.484 1 93.06 313 GLY B C 1
ATOM 7867 O O . GLY B 1 313 ? -9.992 6.82 13.664 1 93.06 313 GLY B O 1
ATOM 7868 N N . PRO B 1 314 ? -9.438 8.031 11.867 1 91.31 314 PRO B N 1
ATOM 7869 C CA . PRO B 1 314 ? -9.57 9.273 12.633 1 91.31 314 PRO B CA 1
ATOM 7870 C C . PRO B 1 314 ? -10.977 9.484 13.18 1 91.31 314 PRO B C 1
ATOM 7872 O O . PRO B 1 314 ? -11.141 9.961 14.305 1 91.31 314 PRO B O 1
ATOM 7875 N N . TRP B 1 315 ? -12 9.133 12.477 1 95.25 315 TRP B N 1
ATOM 7876 C CA . TRP B 1 315 ? -13.375 9.375 12.883 1 95.25 315 TRP B CA 1
ATOM 7877 C C . TRP B 1 315 ? -13.711 8.602 14.156 1 95.25 315 TRP B C 1
ATOM 7879 O O . TRP B 1 315 ? -14.336 9.148 15.07 1 95.25 315 TRP B O 1
ATOM 7889 N N . PHE B 1 316 ? -13.266 7.367 14.227 1 93.69 316 PHE B N 1
ATOM 7890 C CA . PHE B 1 316 ? -13.562 6.523 15.375 1 93.69 316 PHE B CA 1
ATOM 7891 C C . PHE B 1 316 ? -12.477 6.668 16.438 1 93.69 316 PHE B C 1
ATOM 7893 O O . PHE B 1 316 ? -12.617 6.148 17.547 1 93.69 316 PHE B O 1
ATOM 7900 N N . GLY B 1 317 ? -11.414 7.363 16.125 1 89.19 317 GLY B N 1
ATOM 7901 C CA . GLY B 1 317 ? -10.305 7.484 17.047 1 89.19 317 GLY B CA 1
ATOM 7902 C C . GLY B 1 317 ? -9.531 6.191 17.219 1 89.19 317 GLY B C 1
ATOM 7903 O O . GLY B 1 317 ? -9.078 5.879 18.328 1 89.19 317 GLY B O 1
ATOM 7904 N N . VAL B 1 318 ? -9.516 5.406 16.281 1 91.06 318 VAL B N 1
ATOM 7905 C CA . VAL B 1 318 ? -8.836 4.113 16.312 1 91.06 318 VAL B CA 1
ATOM 7906 C C . VAL B 1 318 ? -7.723 4.074 15.273 1 91.06 318 VAL B C 1
ATOM 7908 O O . VAL B 1 318 ? -7.988 4.133 14.07 1 91.06 318 VAL B O 1
ATOM 7911 N N . PRO B 1 319 ? -6.453 3.941 15.703 1 86.56 319 PRO B N 1
ATOM 7912 C CA . PRO B 1 319 ? -5.352 3.92 14.734 1 86.56 319 PRO B CA 1
ATOM 7913 C C . PRO B 1 319 ? -5.312 2.633 13.914 1 86.56 319 PRO B C 1
ATOM 7915 O O . PRO B 1 319 ? -5.785 1.589 14.367 1 86.56 319 PRO B O 1
ATOM 7918 N N . GLY B 1 320 ? -4.781 2.754 12.727 1 88.62 320 GLY B N 1
ATOM 7919 C CA . GLY B 1 320 ? -4.488 1.579 11.922 1 88.62 320 GLY B CA 1
ATOM 7920 C C . GLY B 1 320 ? -5.664 1.132 11.07 1 88.62 320 GLY B C 1
ATOM 7921 O O . GLY B 1 320 ? -5.562 0.154 10.328 1 88.62 320 GLY B O 1
ATOM 7922 N N . LEU B 1 321 ? -6.801 1.782 11.219 1 94.31 321 LEU B N 1
ATOM 7923 C CA . LEU B 1 321 ? -7.922 1.423 10.367 1 94.31 321 LEU B CA 1
ATOM 7924 C C . LEU B 1 321 ? -7.699 1.911 8.938 1 94.31 321 LEU B C 1
ATOM 7926 O O . LEU B 1 321 ? -7.074 2.953 8.727 1 94.31 321 LEU B O 1
ATOM 7930 N N . PRO B 1 322 ? -8.203 1.182 7.992 1 94.69 322 PRO B N 1
ATOM 7931 C CA . PRO B 1 322 ? -8.047 1.604 6.598 1 94.69 322 PRO B CA 1
ATOM 7932 C C . PRO B 1 322 ? -8.977 2.756 6.223 1 94.69 322 PRO B C 1
ATOM 7934 O O . PRO B 1 322 ? -10.016 2.947 6.855 1 94.69 322 PRO B O 1
ATOM 7937 N N . THR B 1 323 ? -8.531 3.543 5.211 1 95.94 323 THR B N 1
ATOM 7938 C CA . THR B 1 323 ? -9.453 4.426 4.5 1 95.94 323 THR B CA 1
ATOM 7939 C C . THR B 1 323 ? -10.367 3.627 3.58 1 95.94 323 THR B C 1
ATOM 7941 O O . THR B 1 323 ? -9.977 2.58 3.059 1 95.94 323 THR B O 1
ATOM 7944 N N . VAL B 1 324 ? -11.578 4.059 3.451 1 97.12 324 VAL B N 1
ATOM 7945 C CA . VAL B 1 324 ? -12.531 3.332 2.627 1 97.12 324 VAL B CA 1
ATOM 7946 C C . VAL B 1 324 ? -13.055 4.242 1.517 1 97.12 324 VAL B C 1
ATOM 7948 O O . VAL B 1 324 ? -13.586 5.32 1.789 1 97.12 324 VAL B O 1
ATOM 7951 N N . THR B 1 325 ? -12.883 3.848 0.294 1 97.62 325 THR B N 1
ATOM 7952 C CA . THR B 1 325 ? -13.484 4.562 -0.826 1 97.62 325 THR B CA 1
ATOM 7953 C C . THR B 1 325 ? -14.656 3.775 -1.396 1 97.62 325 THR B C 1
ATOM 7955 O O . THR B 1 325 ? -14.484 2.664 -1.9 1 97.62 325 THR B O 1
ATOM 7958 N N . PHE B 1 326 ? -15.812 4.316 -1.261 1 97.38 326 PHE B N 1
ATOM 7959 C CA . PHE B 1 326 ? -17.016 3.771 -1.896 1 97.38 326 PHE B CA 1
ATOM 7960 C C . PHE B 1 326 ? -17.156 4.309 -3.314 1 97.38 326 PHE B C 1
ATOM 7962 O O . PHE B 1 326 ? -16.922 5.488 -3.564 1 97.38 326 PHE B O 1
ATOM 7969 N N . TYR B 1 327 ? -17.516 3.463 -4.262 1 96.94 327 TYR B N 1
ATOM 7970 C CA . TYR B 1 327 ? -17.594 3.916 -5.648 1 96.94 327 TYR B CA 1
ATOM 7971 C C . TYR B 1 327 ? -18.656 3.156 -6.414 1 96.94 327 TYR B C 1
ATOM 7973 O O . TYR B 1 327 ? -18.984 2.012 -6.082 1 96.94 327 TYR B O 1
ATOM 7981 N N . LYS B 1 328 ? -19.188 3.797 -7.402 1 95.25 328 LYS B N 1
ATOM 7982 C CA . LYS B 1 328 ? -20.078 3.199 -8.391 1 95.25 328 LYS B CA 1
ATOM 7983 C C . LYS B 1 328 ? -19.359 2.953 -9.711 1 95.25 328 LYS B C 1
ATOM 7985 O O . LYS B 1 328 ? -18.438 3.695 -10.062 1 95.25 328 LYS B O 1
ATOM 7990 N N . ILE B 1 329 ? -19.641 1.858 -10.344 1 93 329 ILE B N 1
ATOM 7991 C CA . ILE B 1 329 ? -19.094 1.567 -11.664 1 93 329 ILE B CA 1
ATOM 7992 C C . ILE B 1 329 ? -19.969 2.209 -12.742 1 93 329 ILE B C 1
ATOM 7994 O O . ILE B 1 329 ? -21.172 1.975 -12.789 1 93 329 ILE B O 1
ATOM 7998 N N . PRO B 1 330 ? -19.359 3.053 -13.539 1 90.75 330 PRO B N 1
ATOM 7999 C CA . PRO B 1 330 ? -20.172 3.715 -14.578 1 90.75 330 PRO B CA 1
ATOM 8000 C C . PRO B 1 330 ? -20.781 2.73 -15.57 1 90.75 330 PRO B C 1
ATOM 8002 O O . PRO B 1 330 ? -20.203 1.67 -15.828 1 90.75 330 PRO B O 1
ATOM 8005 N N . GLU B 1 331 ? -21.859 3.041 -16.062 1 81.75 331 GLU B N 1
ATOM 8006 C CA . GLU B 1 331 ? -22.562 2.217 -17.031 1 81.75 331 GLU B CA 1
ATOM 8007 C C . GLU B 1 331 ? -21.844 2.207 -18.375 1 81.75 331 GLU B C 1
ATOM 8009 O O . GLU B 1 331 ? -21.156 3.172 -18.719 1 81.75 331 GLU B O 1
ATOM 8014 N N . ALA B 1 332 ? -21.859 1.022 -19.062 1 68.44 332 ALA B N 1
ATOM 8015 C CA . ALA B 1 332 ? -21.172 0.841 -20.328 1 68.44 332 ALA B CA 1
ATOM 8016 C C . ALA B 1 332 ? -21.594 1.899 -21.344 1 68.44 332 ALA B C 1
ATOM 8018 O O . ALA B 1 332 ? -22.766 2.279 -21.406 1 68.44 332 ALA B O 1
ATOM 8019 N N . ILE B 1 333 ? -20.625 2.6 -21.875 1 56.81 333 ILE B N 1
ATOM 8020 C CA . ILE B 1 333 ? -20.922 3.512 -22.984 1 56.81 333 ILE B CA 1
ATOM 8021 C C . ILE B 1 333 ? -21.297 2.713 -24.234 1 56.81 333 ILE B C 1
ATOM 8023 O O . ILE B 1 333 ? -20.547 1.838 -24.656 1 56.81 333 ILE B O 1
ATOM 8027 N N . THR B 1 334 ? -22.578 2.172 -24.344 1 46.47 334 THR B N 1
ATOM 8028 C CA . THR B 1 334 ? -23.031 1.483 -25.547 1 46.47 334 THR B CA 1
ATOM 8029 C C . THR B 1 334 ? -22.469 2.152 -26.797 1 46.47 334 THR B C 1
ATOM 8031 O O . THR B 1 334 ? -22.859 3.271 -27.141 1 46.47 334 THR B O 1
ATOM 8034 N N . ALA B 1 335 ? -21.375 2.162 -27.266 1 38.62 335 ALA B N 1
ATOM 8035 C CA . ALA B 1 335 ? -21.266 2.553 -28.672 1 38.62 335 ALA B CA 1
ATOM 8036 C C . ALA B 1 335 ? -22.375 1.917 -29.5 1 38.62 335 ALA B C 1
ATOM 8038 O O . ALA B 1 335 ? -23.172 1.139 -28.984 1 38.62 335 ALA B O 1
ATOM 8039 N N . ASN B 1 336 ? -22.016 1.518 -31.062 1 30.5 336 ASN B N 1
ATOM 8040 C CA . ASN B 1 336 ? -22.875 0.798 -32 1 30.5 336 ASN B CA 1
ATOM 8041 C C . ASN B 1 336 ? -23.484 -0.445 -31.344 1 30.5 336 ASN B C 1
ATOM 8043 O O . ASN B 1 336 ? -22.922 -1 -30.406 1 30.5 336 ASN B O 1
ATOM 8047 N N . ASP B 1 337 ? -24.828 -0.915 -31.812 1 33.78 337 ASP B N 1
ATOM 8048 C CA . ASP B 1 337 ? -25.766 -2.035 -31.703 1 33.78 337 ASP B CA 1
ATOM 8049 C C . ASP B 1 337 ? -25.016 -3.363 -31.625 1 33.78 337 ASP B C 1
ATOM 8051 O O . ASP B 1 337 ? -25.609 -4.398 -31.297 1 33.78 337 ASP B O 1
ATOM 8055 N N . GLN B 1 338 ? -24.031 -3.648 -32.562 1 29.89 338 GLN B N 1
ATOM 8056 C CA . GLN B 1 338 ? -23.719 -5.004 -33 1 29.89 338 GLN B CA 1
ATOM 8057 C C . GLN B 1 338 ? -22.859 -5.719 -31.953 1 29.89 338 GLN B C 1
ATOM 8059 O O . GLN B 1 338 ? -22.672 -6.934 -32.031 1 29.89 338 GLN B O 1
ATOM 8064 N N . SER B 1 339 ? -21.781 -5.117 -31.438 1 32.09 339 SER B N 1
ATOM 8065 C CA . SER B 1 339 ? -20.938 -6.109 -30.797 1 32.09 339 SER B CA 1
ATOM 8066 C C . SER B 1 339 ? -21.438 -6.441 -29.391 1 32.09 339 SER B C 1
ATOM 8068 O O . SER B 1 339 ? -21 -5.844 -28.406 1 32.09 339 SER B O 1
ATOM 8070 N N . LYS B 1 340 ? -22.828 -6.637 -29.156 1 32.47 340 LYS B N 1
ATOM 8071 C CA . LYS B 1 340 ? -23.531 -7.293 -28.047 1 32.47 340 LYS B CA 1
ATOM 8072 C C . LYS B 1 340 ? -22.797 -8.57 -27.625 1 32.47 340 LYS B C 1
ATOM 8074 O O . LYS B 1 340 ? -23.25 -9.266 -26.703 1 32.47 340 LYS B O 1
ATOM 8079 N N . VAL B 1 341 ? -22.141 -9.305 -28.531 1 28.92 341 VAL B N 1
ATOM 8080 C CA . VAL B 1 341 ? -21.875 -10.719 -28.312 1 28.92 341 VAL B CA 1
ATOM 8081 C C . VAL B 1 341 ? -20.906 -10.891 -27.141 1 28.92 341 VAL B C 1
ATOM 8083 O O . VAL B 1 341 ? -20.484 -12.016 -26.828 1 28.92 341 VAL B O 1
ATOM 8086 N N . VAL B 1 342 ? -19.953 -10 -27.016 1 32.25 342 VAL B N 1
ATOM 8087 C CA . VAL B 1 342 ? -18.984 -10.75 -26.234 1 32.25 342 VAL B CA 1
ATOM 8088 C C . VAL B 1 342 ? -19.609 -11.219 -24.922 1 32.25 342 VAL B C 1
ATOM 8090 O O . VAL B 1 342 ? -20.547 -10.594 -24.422 1 32.25 342 VAL B O 1
ATOM 8093 N N . SER B 1 343 ? -19 -12.32 -24.156 1 31.36 343 SER B N 1
ATOM 8094 C CA . SER B 1 343 ? -19.328 -13.406 -23.234 1 31.36 343 SER B CA 1
ATOM 8095 C C . SER B 1 343 ? -19.812 -12.867 -21.891 1 31.36 343 SER B C 1
ATOM 8097 O O . SER B 1 343 ? -19.359 -11.812 -21.438 1 31.36 343 SER B O 1
ATOM 8099 N N . ALA B 1 344 ? -21.047 -13.094 -21.375 1 33.19 344 ALA B N 1
ATOM 8100 C CA . ALA B 1 344 ? -21.844 -13.172 -20.141 1 33.19 344 ALA B CA 1
ATOM 8101 C C . ALA B 1 344 ? -20.938 -13.305 -18.922 1 33.19 344 ALA B C 1
ATOM 8103 O O . ALA B 1 344 ? -21.406 -13.219 -17.781 1 33.19 344 ALA B O 1
ATOM 8104 N N . ALA B 1 345 ? -19.812 -14.07 -18.969 1 36.94 345 ALA B N 1
ATOM 8105 C CA . ALA B 1 345 ? -19.25 -14.477 -17.688 1 36.94 345 ALA B CA 1
ATOM 8106 C C . ALA B 1 345 ? -18.844 -13.258 -16.859 1 36.94 345 ALA B C 1
ATOM 8108 O O . ALA B 1 345 ? -19.078 -13.219 -15.641 1 36.94 345 ALA B O 1
ATOM 8109 N N . GLY B 1 346 ? -17.609 -12.523 -16.781 1 42.72 346 GLY B N 1
ATOM 8110 C CA . GLY B 1 346 ? -17.312 -11.383 -15.922 1 42.72 346 GLY B CA 1
ATOM 8111 C C . GLY B 1 346 ? -17.766 -10.062 -16.516 1 42.72 346 GLY B C 1
ATOM 8112 O O . GLY B 1 346 ? -17.422 -9.727 -17.641 1 42.72 346 GLY B O 1
ATOM 8113 N N . SER B 1 347 ? -19.031 -9.578 -16.078 1 51.97 347 SER B N 1
ATOM 8114 C CA . SER B 1 347 ? -19.656 -8.344 -16.531 1 51.97 347 SER B CA 1
ATOM 8115 C C . SER B 1 347 ? -18.625 -7.266 -16.812 1 51.97 347 SER B C 1
ATOM 8117 O O . SER B 1 347 ? -17.531 -7.277 -16.234 1 51.97 347 SER B O 1
ATOM 8119 N N . ARG B 1 348 ? -18.75 -6.629 -18.031 1 56 348 ARG B N 1
ATOM 8120 C CA . ARG B 1 348 ? -17.953 -5.465 -18.391 1 56 348 ARG B CA 1
ATOM 8121 C C . ARG B 1 348 ? -17.656 -4.594 -17.172 1 56 348 ARG B C 1
ATOM 8123 O O . ARG B 1 348 ? -16.562 -4.051 -17.047 1 56 348 ARG B O 1
ATOM 8130 N N . GLU B 1 349 ? -18.719 -4.605 -16.375 1 57.5 349 GLU B N 1
ATOM 8131 C CA . GLU B 1 349 ? -18.578 -3.793 -15.172 1 57.5 349 GLU B CA 1
ATOM 8132 C C . GLU B 1 349 ? -17.484 -4.344 -14.258 1 57.5 349 GLU B C 1
ATOM 8134 O O . GLU B 1 349 ? -16.656 -3.59 -13.758 1 57.5 349 GLU B O 1
ATOM 8139 N N . GLY B 1 350 ? -17.531 -5.562 -14.117 1 69.25 350 GLY B N 1
ATOM 8140 C CA . GLY B 1 350 ? -16.516 -6.195 -13.297 1 69.25 350 GLY B CA 1
ATOM 8141 C C . GLY B 1 350 ? -15.117 -6.082 -13.875 1 69.25 350 GLY B C 1
ATOM 8142 O O . GLY B 1 350 ? -14.148 -5.902 -13.141 1 69.25 350 GLY B O 1
ATOM 8143 N N . ALA B 1 351 ? -15.117 -5.926 -15.133 1 79.5 351 ALA B N 1
ATOM 8144 C CA . ALA B 1 351 ? -13.836 -5.836 -15.828 1 79.5 351 ALA B CA 1
ATOM 8145 C C . ALA B 1 351 ? -13.203 -4.457 -15.641 1 79.5 351 ALA B C 1
ATOM 8147 O O . ALA B 1 351 ? -11.992 -4.344 -15.445 1 79.5 351 ALA B O 1
ATOM 8148 N N . LEU B 1 352 ? -14.078 -3.361 -15.633 1 86.69 352 LEU B N 1
ATOM 8149 C CA . LEU B 1 352 ? -13.578 -2 -15.477 1 86.69 352 LEU B CA 1
ATOM 8150 C C . LEU B 1 352 ? -12.953 -1.807 -14.102 1 86.69 352 LEU B C 1
ATOM 8152 O O . LEU B 1 352 ? -11.859 -1.246 -13.984 1 86.69 352 LEU B O 1
ATOM 8156 N N . ALA B 1 353 ? -13.656 -2.244 -13.109 1 88.69 353 ALA B N 1
ATOM 8157 C CA . ALA B 1 353 ? -13.148 -2.146 -11.742 1 88.69 353 ALA B CA 1
ATOM 8158 C C . ALA B 1 353 ? -11.867 -2.963 -11.578 1 88.69 353 ALA B C 1
ATOM 8160 O O . ALA B 1 353 ? -10.93 -2.535 -10.898 1 88.69 353 ALA B O 1
ATOM 8161 N N . ALA B 1 354 ? -11.789 -4.094 -12.211 1 85.94 354 ALA B N 1
ATOM 8162 C CA . ALA B 1 354 ? -10.609 -4.953 -12.141 1 85.94 354 ALA B CA 1
ATOM 8163 C C . ALA B 1 354 ? -9.414 -4.293 -12.828 1 85.94 354 ALA B C 1
ATOM 8165 O O . ALA B 1 354 ? -8.297 -4.328 -12.305 1 85.94 354 ALA B O 1
ATOM 8166 N N . LEU B 1 355 ? -9.695 -3.682 -13.953 1 85.75 355 LEU B N 1
ATOM 8167 C CA . LEU B 1 355 ? -8.633 -3 -14.688 1 85.75 355 LEU B CA 1
ATOM 8168 C C . LEU B 1 355 ? -8.055 -1.854 -13.867 1 85.75 355 LEU B C 1
ATOM 8170 O O . LEU B 1 355 ? -6.859 -1.554 -13.977 1 85.75 355 LEU B O 1
ATOM 8174 N N . ALA B 1 356 ? -8.93 -1.286 -13.062 1 90.69 356 ALA B N 1
ATOM 8175 C CA . ALA B 1 356 ? -8.523 -0.132 -12.266 1 90.69 356 ALA B CA 1
ATOM 8176 C C . ALA B 1 356 ? -7.883 -0.571 -10.945 1 90.69 356 ALA B C 1
ATOM 8178 O O . ALA B 1 356 ? -7.414 0.263 -10.172 1 90.69 356 ALA B O 1
ATOM 8179 N N . GLY B 1 357 ? -7.883 -1.855 -10.688 1 87.88 357 GLY B N 1
ATOM 8180 C CA . GLY B 1 357 ? -7.289 -2.379 -9.469 1 87.88 357 GLY B CA 1
ATOM 8181 C C . GLY B 1 357 ? -8.195 -2.252 -8.258 1 87.88 357 GLY B C 1
ATOM 8182 O O . GLY B 1 357 ? -7.73 -2.266 -7.121 1 87.88 357 GLY B O 1
ATOM 8183 N N . LEU B 1 358 ? -9.469 -2.115 -8.445 1 90.69 358 LEU B N 1
ATOM 8184 C CA . LEU B 1 358 ? -10.406 -1.897 -7.352 1 90.69 358 LEU B CA 1
ATOM 8185 C C . LEU B 1 358 ? -10.914 -3.225 -6.801 1 90.69 358 LEU B C 1
ATOM 8187 O O . LEU B 1 358 ? -11.453 -3.275 -5.691 1 90.69 358 LEU B O 1
ATOM 8191 N N . THR B 1 359 ? -10.969 -4.402 -7.492 1 78.75 359 THR B N 1
ATOM 8192 C CA . THR B 1 359 ? -11.531 -5.668 -7.031 1 78.75 359 THR B CA 1
ATOM 8193 C C . THR B 1 359 ? -10.438 -6.723 -6.891 1 78.75 359 THR B C 1
ATOM 8195 O O . THR B 1 359 ? -10.656 -7.781 -6.301 1 78.75 359 THR B O 1
ATOM 8198 N N . GLY B 1 360 ? -9.281 -6.531 -7.418 1 61.59 360 GLY B N 1
ATOM 8199 C CA . GLY B 1 360 ? -8.312 -7.617 -7.508 1 61.59 360 GLY B CA 1
ATOM 8200 C C . GLY B 1 360 ? -7.309 -7.621 -6.371 1 61.59 360 GLY B C 1
ATOM 8201 O O . GLY B 1 360 ? -7.172 -6.625 -5.652 1 61.59 360 GLY B O 1
ATOM 8202 N N . GLY B 1 361 ? -6.863 -8.906 -5.922 1 55.62 361 GLY B N 1
ATOM 8203 C CA . GLY B 1 361 ? -5.629 -9.148 -5.191 1 55.62 361 GLY B CA 1
ATOM 8204 C C . GLY B 1 361 ? -5.82 -9.156 -3.688 1 55.62 361 GLY B C 1
ATOM 8205 O O . GLY B 1 361 ? -6.941 -9.328 -3.199 1 55.62 361 GLY B O 1
ATOM 8206 N N . GLY B 1 362 ? -4.883 -9.188 -2.973 1 55.06 362 GLY B N 1
ATOM 8207 C CA . GLY B 1 362 ? -4.68 -9.062 -1.539 1 55.06 362 GLY B CA 1
ATOM 8208 C C . GLY B 1 362 ? -5.293 -7.801 -0.96 1 55.06 362 GLY B C 1
ATOM 8209 O O . GLY B 1 362 ? -5.156 -7.527 0.234 1 55.06 362 GLY B O 1
ATOM 8210 N N . ALA B 1 363 ? -6.234 -7.246 -1.841 1 58.12 363 ALA B N 1
ATOM 8211 C CA . ALA B 1 363 ? -6.727 -5.902 -1.536 1 58.12 363 ALA B CA 1
ATOM 8212 C C . ALA B 1 363 ? -7.914 -5.961 -0.578 1 58.12 363 ALA B C 1
ATOM 8214 O O . ALA B 1 363 ? -8.383 -4.922 -0.104 1 58.12 363 ALA B O 1
ATOM 8215 N N . ARG B 1 364 ? -8.195 -7.168 -0.198 1 72.44 364 ARG B N 1
ATOM 8216 C CA . ARG B 1 364 ? -9.414 -7.152 0.605 1 72.44 364 ARG B CA 1
ATOM 8217 C C . ARG B 1 364 ? -9.109 -7.426 2.072 1 72.44 364 ARG B C 1
ATOM 8219 O O . ARG B 1 364 ? -9.93 -7.141 2.947 1 72.44 364 ARG B O 1
ATOM 8226 N N . MET B 1 365 ? -7.93 -7.797 2.373 1 83 365 MET B N 1
ATOM 8227 C CA . MET B 1 365 ? -7.555 -8.156 3.738 1 83 365 MET B CA 1
ATOM 8228 C C . MET B 1 365 ? -7.473 -6.91 4.617 1 83 365 MET B C 1
ATOM 8230 O O . MET B 1 365 ? -7.691 -6.988 5.828 1 83 365 MET B O 1
ATOM 8234 N N . PRO B 1 366 ? -7.285 -5.82 4.016 1 87.06 366 PRO B N 1
ATOM 8235 C CA . PRO B 1 366 ? -7.203 -4.617 4.844 1 87.06 366 PRO B CA 1
ATOM 8236 C C . PRO B 1 366 ? -8.516 -4.297 5.559 1 87.06 366 PRO B C 1
ATOM 8238 O O . PRO B 1 366 ? -8.523 -3.543 6.531 1 87.06 366 PRO B O 1
ATOM 8241 N N . ALA B 1 367 ? -9.586 -4.867 5.094 1 94.62 367 ALA B N 1
ATOM 8242 C CA . ALA B 1 367 ? -10.883 -4.633 5.723 1 94.62 367 ALA B CA 1
ATOM 8243 C C . ALA B 1 367 ? -10.945 -5.285 7.102 1 94.62 367 ALA B C 1
ATOM 8245 O O . ALA B 1 367 ? -11.828 -4.969 7.902 1 94.62 367 ALA B O 1
ATOM 8246 N N . LEU B 1 368 ? -10.016 -6.191 7.355 1 94.19 368 LEU B N 1
ATOM 8247 C CA . LEU B 1 368 ? -10.062 -6.98 8.586 1 94.19 368 LEU B CA 1
ATOM 8248 C C . LEU B 1 368 ? -9.984 -6.078 9.812 1 94.19 368 LEU B C 1
ATOM 8250 O O . LEU B 1 368 ? -10.68 -6.309 10.805 1 94.19 368 LEU B O 1
ATOM 8254 N N . ALA B 1 369 ? -9.125 -5.094 9.812 1 94.88 369 ALA B N 1
ATOM 8255 C CA . ALA B 1 369 ? -8.984 -4.199 10.953 1 94.88 369 ALA B CA 1
ATOM 8256 C C . ALA B 1 369 ? -10.297 -3.486 11.258 1 94.88 369 ALA B C 1
ATOM 8258 O O . ALA B 1 369 ? -10.688 -3.363 12.422 1 94.88 369 ALA B O 1
ATOM 8259 N N . LEU B 1 370 ? -10.898 -2.977 10.227 1 96.31 370 LEU B N 1
ATOM 8260 C CA . LEU B 1 370 ? -12.188 -2.309 10.414 1 96.31 370 LEU B CA 1
ATOM 8261 C C . LEU B 1 370 ? -13.258 -3.303 10.844 1 96.31 370 LEU B C 1
ATOM 8263 O O . LEU B 1 370 ? -14.094 -2.988 11.688 1 96.31 370 LEU B O 1
ATOM 8267 N N . TRP B 1 371 ? -13.242 -4.512 10.258 1 95.19 371 TRP B N 1
ATOM 8268 C CA . TRP B 1 371 ? -14.156 -5.594 10.617 1 95.19 371 TRP B CA 1
ATOM 8269 C C . TRP B 1 371 ? -14.062 -5.914 12.102 1 95.19 371 TRP B C 1
ATOM 8271 O O . TRP B 1 371 ? -15.078 -6.023 12.789 1 95.19 371 TRP B O 1
ATOM 8281 N N . THR B 1 372 ? -12.906 -6.008 12.609 1 93.69 372 THR B N 1
ATOM 8282 C CA . THR B 1 372 ? -12.664 -6.305 14.016 1 93.69 372 THR B CA 1
ATOM 8283 C C . THR B 1 372 ? -13.07 -5.121 14.898 1 93.69 372 THR B C 1
ATOM 8285 O O . THR B 1 372 ? -13.648 -5.309 15.969 1 93.69 372 THR B O 1
ATOM 8288 N N . CYS B 1 373 ? -12.742 -3.936 14.461 1 94 373 CYS B N 1
ATOM 8289 C CA . CYS B 1 373 ? -13.078 -2.717 15.188 1 94 373 CYS B CA 1
ATOM 8290 C C . CYS B 1 373 ? -14.586 -2.598 15.383 1 94 373 CYS B C 1
ATOM 8292 O O . CYS B 1 373 ? -15.055 -2.346 16.484 1 94 373 CYS B O 1
ATOM 8294 N N . VAL B 1 374 ? -15.328 -2.832 14.352 1 94.62 374 VAL B N 1
ATOM 8295 C CA . VAL B 1 374 ? -16.781 -2.684 14.367 1 94.62 374 VAL B CA 1
ATOM 8296 C C . VAL B 1 374 ? -17.391 -3.742 15.281 1 94.62 374 VAL B C 1
ATOM 8298 O O . VAL B 1 374 ? -18.328 -3.457 16.031 1 94.62 374 VAL B O 1
ATOM 8301 N N . ARG B 1 375 ? -16.906 -4.875 15.227 1 92.56 375 ARG B N 1
ATOM 8302 C CA . ARG B 1 375 ? -17.422 -5.949 16.078 1 92.56 375 ARG B CA 1
ATOM 8303 C C . ARG B 1 375 ? -17.078 -5.711 17.531 1 92.56 375 ARG B C 1
ATOM 8305 O O . ARG B 1 375 ? -17.906 -5.945 18.422 1 92.56 375 ARG B O 1
ATOM 8312 N N . ALA B 1 376 ? -15.883 -5.297 17.766 1 93.56 376 ALA B N 1
ATOM 8313 C CA . ALA B 1 376 ? -15.445 -5.059 19.141 1 93.56 376 ALA B CA 1
ATOM 8314 C C . ALA B 1 376 ? -16.219 -3.912 19.766 1 93.56 376 ALA B C 1
ATOM 8316 O O . ALA B 1 376 ? -16.562 -3.965 20.953 1 93.56 376 ALA B O 1
ATOM 8317 N N . ALA B 1 377 ? -16.484 -2.881 19.016 1 93.94 377 ALA B N 1
ATOM 8318 C CA . ALA B 1 377 ? -17.125 -1.686 19.547 1 93.94 377 ALA B CA 1
ATOM 8319 C C . ALA B 1 377 ? -18.641 -1.824 19.531 1 93.94 377 ALA B C 1
ATOM 8321 O O . ALA B 1 377 ? -19.328 -1.404 20.469 1 93.94 377 ALA B O 1
ATOM 8322 N N . GLY B 1 378 ? -19.125 -2.379 18.484 1 92.31 378 GLY B N 1
ATOM 8323 C CA . GLY B 1 378 ? -20.547 -2.328 18.219 1 92.31 378 GLY B CA 1
ATOM 8324 C C . GLY B 1 378 ? -20.984 -1.038 17.547 1 92.31 378 GLY B C 1
ATOM 8325 O O . GLY B 1 378 ? -20.297 -0.018 17.656 1 92.31 378 GLY B O 1
ATOM 8326 N N . ALA B 1 379 ? -22.125 -1.035 16.984 1 90.88 379 ALA B N 1
ATOM 8327 C CA . ALA B 1 379 ? -22.625 0.092 16.219 1 90.88 379 ALA B CA 1
ATOM 8328 C C . ALA B 1 379 ? -22.938 1.283 17.109 1 90.88 379 ALA B C 1
ATOM 8330 O O . ALA B 1 379 ? -22.656 2.43 16.766 1 90.88 379 ALA B O 1
ATOM 8331 N N . ARG B 1 380 ? -23.5 1.052 18.234 1 91.81 380 ARG B N 1
ATOM 8332 C CA . ARG B 1 380 ? -23.938 2.111 19.141 1 91.81 380 ARG B CA 1
ATOM 8333 C C . ARG B 1 380 ? -22.75 2.91 19.672 1 91.81 380 ARG B C 1
ATOM 8335 O O . ARG B 1 380 ? -22.797 4.141 19.719 1 91.81 380 ARG B O 1
ATOM 8342 N N . ALA B 1 381 ? -21.734 2.191 20.047 1 93.31 381 ALA B N 1
ATOM 8343 C CA . ALA B 1 381 ? -20.562 2.863 20.594 1 93.31 381 ALA B CA 1
ATOM 8344 C C . ALA B 1 381 ? -19.875 3.709 19.531 1 93.31 381 ALA B C 1
ATOM 8346 O O . ALA B 1 381 ? -19.375 4.801 19.828 1 93.31 381 ALA B O 1
ATOM 8347 N N . LEU B 1 382 ? -19.75 3.24 18.391 1 94.38 382 LEU B N 1
ATOM 8348 C CA . LEU B 1 382 ? -19.125 3.984 17.312 1 94.38 382 LEU B CA 1
ATOM 8349 C C . LEU B 1 382 ? -19.953 5.207 16.922 1 94.38 382 LEU B C 1
ATOM 8351 O O . LEU B 1 382 ? -19.406 6.277 16.656 1 94.38 382 LEU B O 1
ATOM 8355 N N . GLN B 1 383 ? -21.266 5.055 16.906 1 94.19 383 GLN B N 1
ATOM 8356 C CA . GLN B 1 383 ? -22.141 6.195 16.672 1 94.19 383 GLN B CA 1
ATOM 8357 C C . GLN B 1 383 ? -21.969 7.25 17.766 1 94.19 383 GLN B C 1
ATOM 8359 O O . GLN B 1 383 ? -21.953 8.453 17.484 1 94.19 383 GLN B O 1
ATOM 8364 N N . ALA B 1 384 ? -21.875 6.801 18.938 1 93.44 384 ALA B N 1
ATOM 8365 C CA . ALA B 1 384 ? -21.719 7.711 20.062 1 93.44 384 ALA B CA 1
ATOM 8366 C C . ALA B 1 384 ? -20.422 8.508 19.953 1 93.44 384 ALA B C 1
ATOM 8368 O O . ALA B 1 384 ? -20.359 9.68 20.312 1 93.44 384 ALA B O 1
ATOM 8369 N N . ARG B 1 385 ? -19.391 7.859 19.453 1 92.62 385 ARG B N 1
ATOM 8370 C CA . ARG B 1 385 ? -18.109 8.547 19.266 1 92.62 385 ARG B CA 1
ATOM 8371 C C . ARG B 1 385 ? -18.25 9.664 18.234 1 92.62 385 ARG B C 1
ATOM 8373 O O . ARG B 1 385 ? -17.719 10.766 18.422 1 92.62 385 ARG B O 1
ATOM 8380 N N . LEU B 1 386 ? -18.906 9.367 17.188 1 95.25 386 LEU B N 1
ATOM 8381 C CA . LEU B 1 386 ? -19.125 10.367 16.156 1 95.25 386 LEU B CA 1
ATOM 8382 C C . LEU B 1 386 ? -19.969 11.523 16.672 1 95.25 386 LEU B C 1
ATOM 8384 O O . LEU B 1 386 ? -19.625 12.688 16.453 1 95.25 386 LEU B O 1
ATOM 8388 N N . SER B 1 387 ? -21.031 11.18 17.375 1 94.88 387 SER B N 1
ATOM 8389 C CA . SER B 1 387 ? -21.922 12.195 17.938 1 94.88 387 SER B CA 1
ATOM 8390 C C . SER B 1 387 ? -21.172 13.086 18.922 1 94.88 387 SER B C 1
ATOM 8392 O O . SER B 1 387 ? -21.391 14.305 18.953 1 94.88 387 SER B O 1
ATOM 8394 N N . ALA B 1 388 ? -20.375 12.477 19.688 1 92.5 388 ALA B N 1
ATOM 8395 C CA . ALA B 1 388 ? -19.594 13.219 20.672 1 92.5 388 ALA B CA 1
ATOM 8396 C C . ALA B 1 388 ? -18.641 14.188 20 1 92.5 388 ALA B C 1
ATOM 8398 O O . ALA B 1 388 ? -18.391 15.289 20.5 1 92.5 388 ALA B O 1
ATOM 8399 N N . ALA B 1 389 ? -18.078 13.766 18.938 1 93.25 389 ALA B N 1
ATOM 8400 C CA . ALA B 1 389 ? -17.141 14.617 18.203 1 93.25 389 ALA B CA 1
ATOM 8401 C C . ALA B 1 389 ? -17.844 15.867 17.688 1 93.25 389 ALA B C 1
ATOM 8403 O O . ALA B 1 389 ? -17.344 16.984 17.844 1 93.25 389 ALA B O 1
ATOM 8404 N N . PHE B 1 390 ? -19.016 15.711 17.125 1 94.75 390 PHE B N 1
ATOM 8405 C CA . PHE B 1 390 ? -19.766 16.859 16.625 1 94.75 390 PHE B CA 1
ATOM 8406 C C . PHE B 1 390 ? -20.219 17.75 17.766 1 94.75 390 PHE B C 1
ATOM 8408 O O . PHE B 1 390 ? -20.203 18.969 17.641 1 94.75 390 PHE B O 1
ATOM 8415 N N . ARG B 1 391 ? -20.594 17.156 18.828 1 93.56 391 ARG B N 1
ATOM 8416 C CA . ARG B 1 391 ? -21 17.922 20 1 93.56 391 ARG B CA 1
ATOM 8417 C C . ARG B 1 391 ? -19.844 18.75 20.531 1 93.56 391 ARG B C 1
ATOM 8419 O O . ARG B 1 391 ? -20.016 19.922 20.891 1 93.56 391 ARG B O 1
ATOM 8426 N N . SER B 1 392 ? -18.734 18.109 20.625 1 92.25 392 SER B N 1
ATOM 8427 C CA . SER B 1 392 ? -17.547 18.812 21.062 1 92.25 392 SER B CA 1
ATOM 8428 C C . SER B 1 392 ? -17.219 19.984 20.156 1 92.25 392 SER B C 1
ATOM 8430 O O . SER B 1 392 ? -16.875 21.078 20.625 1 92.25 392 SER B O 1
ATOM 8432 N N . ALA B 1 393 ? -17.281 19.781 18.906 1 93.75 393 ALA B N 1
ATOM 8433 C CA . ALA B 1 393 ? -17.031 20.844 17.938 1 93.75 393 ALA B CA 1
ATOM 8434 C C . ALA B 1 393 ? -18.016 22 18.109 1 93.75 393 ALA B C 1
ATOM 8436 O O . ALA B 1 393 ? -17.625 23.172 18.047 1 93.75 393 ALA B O 1
ATOM 8437 N N . ARG B 1 394 ? -19.234 21.703 18.344 1 94.69 394 ARG B N 1
ATOM 8438 C CA . ARG B 1 394 ? -20.25 22.734 18.547 1 94.69 394 ARG B CA 1
ATOM 8439 C C . ARG B 1 394 ? -19.969 23.531 19.828 1 94.69 394 ARG B C 1
ATOM 8441 O O . ARG B 1 394 ? -20.141 24.75 19.844 1 94.69 394 ARG B O 1
ATOM 8448 N N . ALA B 1 395 ? -19.547 22.859 20.812 1 93.31 395 ALA B N 1
ATOM 8449 C CA . ALA B 1 395 ? -19.219 23.531 22.062 1 93.31 395 ALA B CA 1
ATOM 8450 C C . ALA B 1 395 ? -18.078 24.516 21.875 1 93.31 395 ALA B C 1
ATOM 8452 O O . ALA B 1 395 ? -18.156 25.656 22.344 1 93.31 395 ALA B O 1
ATOM 8453 N N . VAL B 1 396 ? -17.078 24.047 21.203 1 93.44 396 VAL B N 1
ATOM 8454 C CA . VAL B 1 396 ? -15.93 24.922 20.969 1 93.44 396 VAL B CA 1
ATOM 8455 C C . VAL B 1 396 ? -16.328 26.062 20.047 1 93.44 396 VAL B C 1
ATOM 8457 O O . VAL B 1 396 ? -15.883 27.203 20.219 1 93.44 396 VAL B O 1
ATOM 8460 N N . HIS B 1 397 ? -17.094 25.75 19.062 1 95.5 397 HIS B N 1
ATOM 8461 C CA . HIS B 1 397 ? -17.594 26.781 18.156 1 95.5 397 HIS B CA 1
ATOM 8462 C C . HIS B 1 397 ? -18.328 27.875 18.922 1 95.5 397 HIS B C 1
ATOM 8464 O O . HIS B 1 397 ? -18.141 29.062 18.625 1 95.5 397 HIS B O 1
ATOM 8470 N N . ALA B 1 398 ? -19.094 27.531 19.828 1 94.81 398 ALA B N 1
ATOM 8471 C CA . ALA B 1 398 ? -19.844 28.484 20.641 1 94.81 398 ALA B CA 1
ATOM 8472 C C . ALA B 1 398 ? -18.906 29.359 21.469 1 94.81 398 ALA B C 1
ATOM 8474 O O . ALA B 1 398 ? -19.125 30.562 21.594 1 94.81 398 ALA B O 1
ATOM 8475 N N . VAL B 1 399 ? -17.922 28.734 22.016 1 95.12 399 VAL B N 1
ATOM 8476 C CA . VAL B 1 399 ? -16.953 29.453 22.828 1 95.12 399 VAL B CA 1
ATOM 8477 C C . VAL B 1 399 ? -16.219 30.469 21.953 1 95.12 399 VAL B C 1
ATOM 8479 O O . VAL B 1 399 ? -16.047 31.625 22.359 1 95.12 399 VAL B O 1
ATOM 8482 N N . VAL B 1 400 ? -15.797 30.047 20.828 1 96.44 400 VAL B N 1
ATOM 8483 C CA . VAL B 1 400 ? -15.039 30.906 19.922 1 96.44 400 VAL B CA 1
ATOM 8484 C C . VAL B 1 400 ? -15.914 32.062 19.453 1 96.44 400 VAL B C 1
ATOM 8486 O O . VAL B 1 400 ? -15.453 33.219 19.391 1 96.44 400 VAL B O 1
ATOM 8489 N N . ALA B 1 401 ? -17.125 31.781 19.156 1 95.56 401 ALA B N 1
ATOM 8490 C CA . ALA B 1 401 ? -18.062 32.812 18.719 1 95.56 401 ALA B CA 1
ATOM 8491 C C . ALA B 1 401 ? -18.266 33.844 19.828 1 95.56 401 ALA B C 1
ATOM 8493 O O . ALA B 1 401 ? -18.312 35.062 19.547 1 95.56 401 ALA B O 1
ATOM 8494 N N . SER B 1 402 ? -18.359 33.438 20.969 1 95.5 402 SER B N 1
ATOM 8495 C CA . SER B 1 402 ? -18.594 34.344 22.109 1 95.5 402 SER B CA 1
ATOM 8496 C C . SER B 1 402 ? -17.359 35.156 22.438 1 95.5 402 SER B C 1
ATOM 8498 O O . SER B 1 402 ? -17.484 36.25 23.016 1 95.5 402 SER B O 1
ATOM 8500 N N . ALA B 1 403 ? -16.219 34.656 22.109 1 95.5 403 ALA B N 1
ATOM 8501 C CA . ALA B 1 403 ? -14.961 35.312 22.422 1 95.5 403 ALA B CA 1
ATOM 8502 C C . ALA B 1 403 ? -14.664 36.438 21.406 1 95.5 403 ALA B C 1
ATOM 8504 O O . ALA B 1 403 ? -13.68 37.156 21.531 1 95.5 403 ALA B O 1
ATOM 8505 N N . GLY B 1 404 ? -15.422 36.531 20.406 1 93.19 404 GLY B N 1
ATOM 8506 C CA . GLY B 1 404 ? -15.273 37.594 19.438 1 93.19 404 GLY B CA 1
ATOM 8507 C C . GLY B 1 404 ? -14.211 37.312 18.391 1 93.19 404 GLY B C 1
ATOM 8508 O O . GLY B 1 404 ? -13.719 38.219 17.719 1 93.19 404 GLY B O 1
ATOM 8509 N N . LEU B 1 405 ? -13.773 36.156 18.297 1 96.56 405 LEU B N 1
ATOM 8510 C CA . LEU B 1 405 ? -12.828 35.75 17.25 1 96.56 405 LEU B CA 1
ATOM 8511 C C . LEU B 1 405 ? -13.531 35.562 15.914 1 96.56 405 LEU B C 1
ATOM 8513 O O . LEU B 1 405 ? -14.75 35.375 15.867 1 96.56 405 LEU B O 1
ATOM 8517 N N . ARG B 1 406 ? -12.773 35.719 14.898 1 95.5 406 ARG B N 1
ATOM 8518 C CA . ARG B 1 406 ? -13.328 35.5 13.57 1 95.5 406 ARG B CA 1
ATOM 8519 C C . ARG B 1 406 ? -13.484 34.031 13.281 1 95.5 406 ARG B C 1
ATOM 8521 O O . ARG B 1 406 ? -12.516 33.25 13.312 1 95.5 406 ARG B O 1
ATOM 8528 N N . LEU B 1 407 ? -14.68 33.594 13.023 1 94.31 407 LEU B N 1
ATOM 8529 C CA . LEU B 1 407 ? -14.977 32.219 12.656 1 94.31 407 LEU B CA 1
ATOM 8530 C C . LEU B 1 407 ? -14.898 32.031 11.141 1 94.31 407 LEU B C 1
ATOM 8532 O O . LEU B 1 407 ? -15.539 32.75 10.391 1 94.31 407 LEU B O 1
ATOM 8536 N N . LEU B 1 408 ? -14.133 31.016 10.719 1 91.75 408 LEU B N 1
ATOM 8537 C CA . LEU B 1 408 ? -13.953 30.781 9.297 1 91.75 408 LEU B CA 1
ATOM 8538 C C . LEU B 1 408 ? -14.695 29.516 8.859 1 91.75 408 LEU B C 1
ATOM 8540 O O . LEU B 1 408 ? -15.086 29.391 7.699 1 91.75 408 LEU B O 1
ATOM 8544 N N . SER B 1 409 ? -14.875 28.562 9.742 1 92.94 409 SER B N 1
ATOM 8545 C CA . SER B 1 409 ? -15.539 27.312 9.422 1 92.94 409 SER B CA 1
ATOM 8546 C C . SER B 1 409 ? -17.062 27.469 9.453 1 92.94 409 SER B C 1
ATOM 8548 O O . SER B 1 409 ? -17.578 28.406 10.07 1 92.94 409 SER B O 1
ATOM 8550 N N . GLU B 1 410 ? -17.703 26.484 8.75 1 90.44 410 GLU B N 1
ATOM 8551 C CA . GLU B 1 410 ? -19.141 26.328 8.953 1 90.44 410 GLU B CA 1
ATOM 8552 C C . GLU B 1 410 ? -19.453 25.781 10.336 1 90.44 410 GLU B C 1
ATOM 8554 O O . GLU B 1 410 ? -18.562 25.328 11.047 1 90.44 410 GLU B O 1
ATOM 8559 N N . ARG B 1 411 ? -20.688 25.969 10.656 1 93.81 411 ARG B N 1
ATOM 8560 C CA . ARG B 1 411 ? -21.109 25.438 11.945 1 93.81 411 ARG B CA 1
ATOM 8561 C C . ARG B 1 411 ? -21.062 23.906 11.945 1 93.81 411 ARG B C 1
ATOM 8563 O O . ARG B 1 411 ? -21.453 23.266 10.969 1 93.81 411 ARG B O 1
ATOM 8570 N N . PRO B 1 412 ? -20.484 23.375 13.023 1 95 412 PRO B N 1
ATOM 8571 C CA . PRO B 1 412 ? -20.484 21.906 13.094 1 95 412 PRO B CA 1
ATOM 8572 C C . PRO B 1 412 ? -21.891 21.312 13.125 1 95 412 PRO B C 1
ATOM 8574 O O . PRO B 1 412 ? -22.797 21.891 13.742 1 95 412 PRO B O 1
ATOM 8577 N N . GLY B 1 413 ? -22.062 20.203 12.477 1 93.75 413 GLY B N 1
ATOM 8578 C CA . GLY B 1 413 ? -23.375 19.594 12.336 1 93.75 413 GLY B CA 1
ATOM 8579 C C . GLY B 1 413 ? -23.75 18.734 13.523 1 93.75 413 GLY B C 1
ATOM 8580 O O . GLY B 1 413 ? -23.031 18.672 14.523 1 93.75 413 GLY B O 1
ATOM 8581 N N . GLY B 1 414 ? -24.984 18.141 13.414 1 91.38 414 GLY B N 1
ATOM 8582 C CA . GLY B 1 414 ? -25.438 17.156 14.391 1 91.38 414 GLY B CA 1
ATOM 8583 C C . GLY B 1 414 ? -26.672 17.609 15.156 1 91.38 414 GLY B C 1
ATOM 8584 O O . GLY B 1 414 ? -27.297 16.812 15.852 1 91.38 414 GLY B O 1
ATOM 8585 N N . ASP B 1 415 ? -26.969 18.812 15.086 1 90.81 415 ASP B N 1
ATOM 8586 C CA . ASP B 1 415 ? -28.156 19.312 15.781 1 90.81 415 ASP B CA 1
ATOM 8587 C C . ASP B 1 415 ? -29.141 19.938 14.797 1 90.81 415 ASP B C 1
ATOM 8589 O O . ASP B 1 415 ? -29.969 20.766 15.18 1 90.81 415 ASP B O 1
ATOM 8593 N N . GLU B 1 416 ? -29.016 19.578 13.586 1 90.56 416 GLU B N 1
ATOM 8594 C CA . GLU B 1 416 ? -29.938 20.094 12.578 1 90.56 416 GLU B CA 1
ATOM 8595 C C . GLU B 1 416 ? -31.375 19.734 12.93 1 90.56 416 GLU B C 1
ATOM 8597 O O . GLU B 1 416 ? -31.656 18.641 13.422 1 90.56 416 GLU B O 1
ATOM 8602 N N . PRO B 1 417 ? -32.25 20.625 12.578 1 88.94 417 PRO B N 1
ATOM 8603 C CA . PRO B 1 417 ? -33.688 20.312 12.781 1 88.94 417 PRO B CA 1
ATOM 8604 C C . PRO B 1 417 ? -34.156 19.125 11.953 1 88.94 417 PRO B C 1
ATOM 8606 O O . PRO B 1 417 ? -33.562 18.828 10.906 1 88.94 417 PRO B O 1
ATOM 8609 N N . PRO B 1 418 ? -35.125 18.484 12.453 1 85.62 418 PRO B N 1
ATOM 8610 C CA . PRO B 1 418 ? -35.625 17.281 11.766 1 85.62 418 PRO B CA 1
ATOM 8611 C C . PRO B 1 418 ? -36.125 17.562 10.344 1 85.62 418 PRO B C 1
ATOM 8613 O O . PRO B 1 418 ? -36.125 16.656 9.508 1 85.62 418 PRO B O 1
ATOM 8616 N N . ASN B 1 419 ? -36.438 18.75 10.039 1 88.75 419 ASN B N 1
ATOM 8617 C CA . ASN B 1 419 ? -36.969 19.094 8.727 1 88.75 419 ASN B CA 1
ATOM 8618 C C . ASN B 1 419 ? -35.875 19.266 7.699 1 88.75 419 ASN B C 1
ATOM 8620 O O . ASN B 1 419 ? -36.125 19.328 6.496 1 88.75 419 ASN B O 1
ATOM 8624 N N . VAL B 1 420 ? -34.719 19.297 8.141 1 91.38 420 VAL B N 1
ATOM 8625 C CA . VAL B 1 420 ? -33.594 19.422 7.234 1 91.38 420 VAL B CA 1
ATOM 8626 C C . VAL B 1 420 ? -33.156 18.031 6.754 1 91.38 420 VAL B C 1
ATOM 8628 O O . VAL B 1 420 ? -32.812 17.156 7.559 1 91.38 420 VAL B O 1
ATOM 8631 N N . GLY B 1 421 ? -33.188 17.812 5.461 1 91.75 421 GLY B N 1
ATOM 8632 C CA . GLY B 1 421 ? -32.781 16.547 4.891 1 91.75 421 GLY B CA 1
ATOM 8633 C C . GLY B 1 421 ? -31.328 16.234 5.09 1 91.75 421 GLY B C 1
ATOM 8634 O O . GLY B 1 421 ? -30.516 17.156 5.305 1 91.75 421 GLY B O 1
ATOM 8635 N N . LEU B 1 422 ? -30.969 15.023 5.008 1 93.12 422 LEU B N 1
ATOM 8636 C CA . LEU B 1 422 ? -29.594 14.57 5.246 1 93.12 422 LEU B CA 1
ATOM 8637 C C . LEU B 1 422 ? -28.641 15.203 4.246 1 93.12 422 LEU B C 1
ATOM 8639 O O . LEU B 1 422 ? -27.516 15.57 4.605 1 93.12 422 LEU B O 1
ATOM 8643 N N . VAL B 1 423 ? -29.047 15.305 3.006 1 94.31 423 VAL B N 1
ATOM 8644 C CA . VAL B 1 423 ? -28.203 15.875 1.96 1 94.31 423 VAL B CA 1
ATOM 8645 C C . VAL B 1 423 ? -27.859 17.328 2.303 1 94.31 423 VAL B C 1
ATOM 8647 O O . VAL B 1 423 ? -26.703 17.734 2.172 1 94.31 423 VAL B O 1
ATOM 8650 N N . GLU B 1 424 ? -28.844 18.016 2.723 1 94.06 424 GLU B N 1
ATOM 8651 C CA . GLU B 1 424 ? -28.625 19.406 3.113 1 94.06 424 GLU B CA 1
ATOM 8652 C C . GLU B 1 424 ? -27.75 19.5 4.359 1 94.06 424 GLU B C 1
ATOM 8654 O O . GLU B 1 424 ? -26.875 20.375 4.441 1 94.06 424 GLU B O 1
ATOM 8659 N N . ALA B 1 425 ? -28.016 18.672 5.285 1 94.31 425 ALA B N 1
ATOM 8660 C CA . ALA B 1 425 ? -27.234 18.672 6.52 1 94.31 425 ALA B CA 1
ATOM 8661 C C . ALA B 1 425 ? -25.75 18.422 6.23 1 94.31 425 ALA B C 1
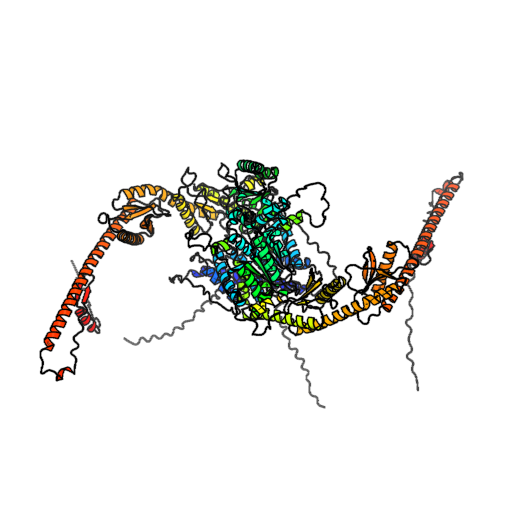ATOM 8663 O O . ALA B 1 425 ? -24.891 19.141 6.73 1 94.31 425 ALA B O 1
ATOM 8664 N N . VAL B 1 426 ? -25.453 17.422 5.43 1 94.81 426 VAL B N 1
ATOM 8665 C CA . VAL B 1 426 ? -24.078 17.047 5.105 1 94.81 426 VAL B CA 1
ATOM 8666 C C . VAL B 1 426 ? -23.422 18.156 4.293 1 94.81 426 VAL B C 1
ATOM 8668 O O . VAL B 1 426 ? -22.219 18.406 4.438 1 94.81 426 VAL B O 1
ATOM 8671 N N . SER B 1 427 ? -24.188 18.875 3.49 1 94.38 427 SER B N 1
ATOM 8672 C CA . SER B 1 427 ? -23.672 19.922 2.607 1 94.38 427 SER B CA 1
ATOM 8673 C C . SER B 1 427 ? -23.141 21.094 3.404 1 94.38 427 SER B C 1
ATOM 8675 O O . SER B 1 427 ? -22.234 21.812 2.949 1 94.38 427 SER B O 1
ATOM 8677 N N . HIS B 1 428 ? -23.688 21.297 4.609 1 91.81 428 HIS B N 1
ATOM 8678 C CA . HIS B 1 428 ? -23.391 22.531 5.305 1 91.81 428 HIS B CA 1
ATOM 8679 C C . HIS B 1 428 ? -22.703 22.266 6.645 1 91.81 428 HIS B C 1
ATOM 8681 O O . HIS B 1 428 ? -22.312 23.203 7.34 1 91.81 428 HIS B O 1
ATOM 8687 N N . ALA B 1 429 ? -22.531 21.062 6.918 1 93 429 ALA B N 1
ATOM 8688 C CA . ALA B 1 429 ? -21.969 20.734 8.219 1 93 429 ALA B CA 1
ATOM 8689 C C . ALA B 1 429 ? -20.438 20.703 8.164 1 93 429 ALA B C 1
ATOM 8691 O O . ALA B 1 429 ? -19.859 20.25 7.18 1 93 429 ALA B O 1
ATOM 8692 N N . SER B 1 430 ? -19.875 21.312 9.141 1 92.69 430 SER B N 1
ATOM 8693 C CA . SER B 1 430 ? -18.453 21.109 9.406 1 92.69 430 SER B CA 1
ATOM 8694 C C . SER B 1 430 ? -18.25 20.172 10.586 1 92.69 430 SER B C 1
ATOM 8696 O O . SER B 1 430 ? -19.188 19.844 11.305 1 92.69 430 SER B O 1
ATOM 8698 N N . ALA B 1 431 ? -17.094 19.656 10.695 1 90.88 431 ALA B N 1
ATOM 8699 C CA . ALA B 1 431 ? -16.688 18.922 11.891 1 90.88 431 ALA B CA 1
ATOM 8700 C C . ALA B 1 431 ? -15.516 19.609 12.586 1 90.88 431 ALA B C 1
ATOM 8702 O O . ALA B 1 431 ? -15.078 19.172 13.648 1 90.88 431 ALA B O 1
ATOM 8703 N N . CYS B 1 432 ? -15.148 20.656 12.055 1 93 432 CYS B N 1
ATOM 8704 C CA . CYS B 1 432 ? -14.016 21.391 12.602 1 93 432 CYS B CA 1
ATOM 8705 C C . CYS B 1 432 ? -14.406 22.828 12.914 1 93 432 CYS B C 1
ATOM 8707 O O . CYS B 1 432 ? -15.438 23.312 12.438 1 93 432 CYS B O 1
ATOM 8709 N N . VAL B 1 433 ? -13.672 23.422 13.781 1 95.75 433 VAL B N 1
ATOM 8710 C CA . VAL B 1 433 ? -13.797 24.844 14.117 1 95.75 433 VAL B CA 1
ATOM 8711 C C . VAL B 1 433 ? -12.516 25.578 13.734 1 95.75 433 VAL B C 1
ATOM 8713 O O . VAL B 1 433 ? -11.453 25.344 14.32 1 95.75 433 VAL B O 1
ATOM 8716 N N . ALA B 1 434 ? -12.641 26.344 12.688 1 95.38 434 ALA B N 1
ATOM 8717 C CA . ALA B 1 434 ? -11.516 27.156 12.242 1 95.38 434 ALA B CA 1
ATOM 8718 C C . ALA B 1 434 ? -11.734 28.625 12.602 1 95.38 434 ALA B C 1
ATOM 8720 O O . ALA B 1 434 ? -12.805 29.188 12.336 1 95.38 434 ALA B O 1
ATOM 8721 N N . PHE B 1 435 ? -10.727 29.234 13.25 1 96.69 435 PHE B N 1
ATOM 8722 C CA . PHE B 1 435 ? -10.898 30.594 13.734 1 96.69 435 PHE B CA 1
ATOM 8723 C C . PHE B 1 435 ? -9.555 31.328 13.781 1 96.69 435 PHE B C 1
ATOM 8725 O O . PHE B 1 435 ? -8.5 30.719 13.617 1 96.69 435 PHE B O 1
ATOM 8732 N N . GLN B 1 436 ? -9.656 32.625 13.883 1 96.88 436 GLN B N 1
ATOM 8733 C CA . GLN B 1 436 ? -8.43 33.438 13.977 1 96.88 436 GLN B CA 1
ATOM 8734 C C . GLN B 1 436 ? -8.68 34.75 14.656 1 96.88 436 GLN B C 1
ATOM 8736 O O . GLN B 1 436 ? -9.82 35.219 14.734 1 96.88 436 GLN B O 1
ATOM 8741 N N . PHE B 1 437 ? -7.641 35.281 15.32 1 97.44 437 PHE B N 1
ATOM 8742 C CA . PHE B 1 437 ? -7.609 36.656 15.82 1 97.44 437 PHE B CA 1
ATOM 8743 C C . PHE B 1 437 ? -7.344 37.656 14.695 1 97.44 437 PHE B C 1
ATOM 8745 O O . PHE B 1 437 ? -6.305 37.562 14.031 1 97.44 437 PHE B O 1
ATOM 8752 N N . ALA B 1 438 ? -8.32 38.438 14.414 1 96.19 438 ALA B N 1
ATOM 8753 C CA . ALA B 1 438 ? -8.211 39.375 13.281 1 96.19 438 ALA B CA 1
ATOM 8754 C C . ALA B 1 438 ? -8.859 40.719 13.617 1 96.19 438 ALA B C 1
ATOM 8756 O O . ALA B 1 438 ? -9.789 40.781 14.422 1 96.19 438 ALA B O 1
ATOM 8757 N N . PRO B 1 439 ? -8.25 41.75 12.961 1 93.44 439 PRO B N 1
ATOM 8758 C CA . PRO B 1 439 ? -8.922 43.031 13.133 1 93.44 439 PRO B CA 1
ATOM 8759 C C . PRO B 1 439 ? -10.32 43.062 12.508 1 93.44 439 PRO B C 1
ATOM 8761 O O . PRO B 1 439 ? -10.555 42.375 11.5 1 93.44 439 PRO B O 1
ATOM 8764 N N . PRO B 1 440 ? -11.164 43.844 13.133 1 88.5 440 PRO B N 1
ATOM 8765 C CA . PRO B 1 440 ? -12.508 43.906 12.555 1 88.5 440 PRO B CA 1
ATOM 8766 C C . PRO B 1 440 ? -12.516 44.5 11.141 1 88.5 440 PRO B C 1
ATOM 8768 O O . PRO B 1 440 ? -11.742 45.438 10.852 1 88.5 440 PRO B O 1
ATOM 8771 N N . GLY B 1 441 ? -13.281 43.969 10.242 1 84.56 441 GLY B N 1
ATOM 8772 C CA . GLY B 1 441 ? -13.555 44.531 8.938 1 84.56 441 GLY B CA 1
ATOM 8773 C C . GLY B 1 441 ? -12.516 44.156 7.895 1 84.56 441 GLY B C 1
ATOM 8774 O O . GLY B 1 441 ? -12.539 44.688 6.773 1 84.56 441 GLY B O 1
ATOM 8775 N N . THR B 1 442 ? -11.57 43.438 8.219 1 86.5 442 THR B N 1
ATOM 8776 C CA . THR B 1 442 ? -10.539 43.094 7.25 1 86.5 442 THR B CA 1
ATOM 8777 C C . THR B 1 442 ? -10.812 41.719 6.633 1 86.5 442 THR B C 1
ATOM 8779 O O . THR B 1 442 ? -11.289 40.812 7.312 1 86.5 442 THR B O 1
ATOM 8782 N N . GLU B 1 443 ? -10.586 41.656 5.344 1 81.62 443 GLU B N 1
ATOM 8783 C CA . GLU B 1 443 ? -10.75 40.375 4.648 1 81.62 443 GLU B CA 1
ATOM 8784 C C . GLU B 1 443 ? -9.586 39.438 4.945 1 81.62 443 GLU B C 1
ATOM 8786 O O . GLU B 1 443 ? -9.797 38.281 5.332 1 81.62 443 GLU B O 1
ATOM 8791 N N . LYS B 1 444 ? -8.352 39.875 4.723 1 86.69 444 LYS B N 1
ATOM 8792 C CA . LYS B 1 444 ? -7.145 39.125 5.086 1 86.69 444 LYS B CA 1
ATOM 8793 C C . LYS B 1 444 ? -6.363 39.875 6.18 1 86.69 444 LYS B C 1
ATOM 8795 O O . LYS B 1 444 ? -5.996 41.031 6.012 1 86.69 444 LYS B O 1
ATOM 8800 N N . PRO B 1 445 ? -6.207 39.156 7.258 1 91.44 445 PRO B N 1
ATOM 8801 C CA . PRO B 1 445 ? -5.453 39.812 8.328 1 91.44 445 PRO B CA 1
ATOM 8802 C C . PRO B 1 445 ? -4.0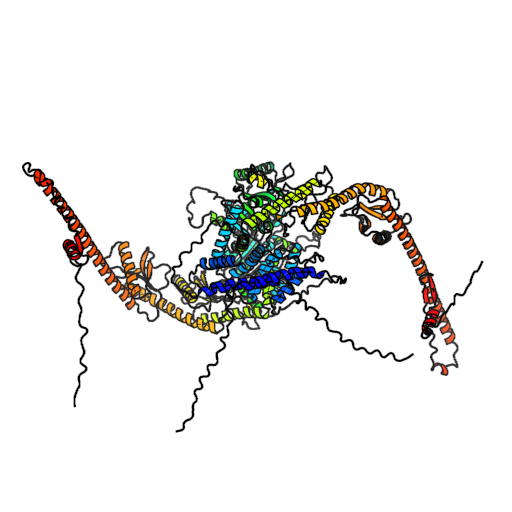27 40.156 7.914 1 91.44 445 PRO B C 1
ATOM 8804 O O . PRO B 1 445 ? -3.402 39.438 7.145 1 91.44 445 PRO B O 1
ATOM 8807 N N . PRO B 1 446 ? -3.566 41.312 8.359 1 91.44 446 PRO B N 1
ATOM 8808 C CA . PRO B 1 446 ? -2.17 41.688 8.086 1 91.44 446 PRO B CA 1
ATOM 8809 C C . PRO B 1 446 ? -1.184 40.656 8.672 1 91.44 446 PRO B C 1
ATOM 8811 O O . PRO B 1 446 ? -1.529 39.906 9.586 1 91.44 446 PRO B O 1
ATOM 8814 N N . PRO B 1 447 ? 0.037 40.688 8.203 1 92.06 447 PRO B N 1
ATOM 8815 C CA . PRO B 1 447 ? 1.049 39.719 8.617 1 92.06 447 PRO B CA 1
ATOM 8816 C C . PRO B 1 447 ? 1.292 39.719 10.125 1 92.06 447 PRO B C 1
ATOM 8818 O O . PRO B 1 447 ? 1.614 38.688 10.703 1 92.06 447 PRO B O 1
ATOM 8821 N N . TYR B 1 448 ? 1.22 40.906 10.719 1 93.62 448 TYR B N 1
ATOM 8822 C CA . TYR B 1 448 ? 1.4 41 12.164 1 93.62 448 TYR B CA 1
ATOM 8823 C C . TYR B 1 448 ? 0.415 40.094 12.891 1 93.62 448 TYR B C 1
ATOM 8825 O O . TYR B 1 448 ? 0.77 39.438 13.883 1 93.62 448 TYR B O 1
ATOM 8833 N N . TYR B 1 449 ? -0.772 40 12.445 1 96.06 449 TYR B N 1
ATOM 8834 C CA . TYR B 1 449 ? -1.8 39.188 13.086 1 96.06 449 TYR B CA 1
ATOM 8835 C C . TYR B 1 449 ? -1.536 37.688 12.867 1 96.06 449 TYR B C 1
ATOM 8837 O O . TYR B 1 449 ? -1.972 36.875 13.664 1 96.06 449 TYR B O 1
ATOM 8845 N N . ASP B 1 450 ? -0.892 37.344 11.766 1 95.56 450 ASP B N 1
ATOM 8846 C CA . ASP B 1 450 ? -0.462 35.969 11.578 1 95.56 450 ASP B CA 1
ATOM 8847 C C . ASP B 1 450 ? 0.477 35.531 12.695 1 95.56 450 ASP B C 1
ATOM 8849 O O . ASP B 1 450 ? 0.384 34.375 13.188 1 95.56 450 ASP B O 1
ATOM 8853 N N . LYS B 1 451 ? 1.328 36.438 13.008 1 94.81 451 LYS B N 1
ATOM 8854 C CA . LYS B 1 451 ? 2.254 36.125 14.094 1 94.81 451 LYS B CA 1
ATOM 8855 C C . LYS B 1 451 ? 1.514 36 15.422 1 94.81 451 LYS B C 1
ATOM 8857 O O . LYS B 1 451 ? 1.857 35.156 16.25 1 94.81 451 LYS B O 1
ATOM 8862 N N . LEU B 1 452 ? 0.577 36.844 15.664 1 96.44 452 LEU B N 1
ATOM 8863 C CA . LEU B 1 452 ? -0.235 36.781 16.875 1 96.44 452 LEU B CA 1
ATOM 8864 C C . LEU B 1 452 ? -1.007 35.469 16.938 1 96.44 452 LEU B C 1
ATOM 8866 O O . LEU B 1 452 ? -1.101 34.844 17.984 1 96.44 452 LEU B O 1
ATOM 8870 N N . ASN B 1 453 ? -1.565 35.062 15.844 1 97.31 453 ASN B N 1
ATOM 8871 C CA . ASN B 1 453 ? -2.293 33.812 15.773 1 97.31 453 ASN B CA 1
ATOM 8872 C C . ASN B 1 453 ? -1.369 32.625 16.016 1 97.31 453 ASN B C 1
ATOM 8874 O O . ASN B 1 453 ? -1.767 31.625 16.641 1 97.31 453 ASN B O 1
ATOM 8878 N N . SER B 1 454 ? -0.205 32.688 15.406 1 95.56 454 SER B N 1
ATOM 8879 C CA . SER B 1 454 ? 0.781 31.656 15.664 1 95.56 454 SER B CA 1
ATOM 8880 C C . SER B 1 454 ? 1.098 31.547 17.156 1 95.56 454 SER B C 1
ATOM 8882 O O . SER B 1 454 ? 1.183 30.453 17.703 1 95.56 454 SER B O 1
ATOM 8884 N N . TRP B 1 455 ? 1.312 32.688 17.75 1 94.12 455 TRP B N 1
ATOM 8885 C CA . TRP B 1 455 ? 1.572 32.719 19.188 1 94.12 455 TRP B CA 1
ATOM 8886 C C . TRP B 1 455 ? 0.399 32.125 19.969 1 94.12 455 TRP B C 1
ATOM 8888 O O . TRP B 1 455 ? 0.59 31.328 20.875 1 94.12 455 TRP B O 1
ATOM 8898 N N . LEU B 1 456 ? -0.788 32.594 19.656 1 96.06 456 LEU B N 1
ATOM 8899 C CA . LEU B 1 456 ? -1.99 32.094 20.328 1 96.06 456 LEU B CA 1
ATOM 8900 C C . LEU B 1 456 ? -2.107 30.594 20.219 1 96.06 456 LEU B C 1
ATOM 8902 O O . LEU B 1 456 ? -2.404 29.922 21.219 1 96.06 456 LEU B O 1
ATOM 8906 N N . GLY B 1 457 ? -1.944 30.094 19 1 94.81 457 GLY B N 1
ATOM 8907 C CA . GLY B 1 457 ? -1.986 28.656 18.797 1 94.81 457 GLY B CA 1
ATOM 8908 C C . GLY B 1 457 ? -0.987 27.906 19.656 1 94.81 457 GLY B C 1
ATOM 8909 O O . GLY B 1 457 ? -1.327 26.891 20.266 1 94.81 457 GLY B O 1
ATOM 8910 N N . GLN B 1 458 ? 0.208 28.391 19.688 1 89.25 458 GLN B N 1
ATOM 8911 C CA . GLN B 1 458 ? 1.266 27.734 20.453 1 89.25 458 GLN B CA 1
ATOM 8912 C C . GLN B 1 458 ? 0.946 27.734 21.953 1 89.25 458 GLN B C 1
ATOM 8914 O O . GLN B 1 458 ? 1.158 26.734 22.641 1 89.25 458 GLN B O 1
ATOM 8919 N N . VAL B 1 459 ? 0.492 28.812 22.453 1 91.25 459 VAL B N 1
ATOM 8920 C CA . VAL B 1 459 ? 0.171 28.938 23.859 1 91.25 459 VAL B CA 1
ATOM 8921 C C . VAL B 1 459 ? -0.986 28 24.219 1 91.25 459 VAL B C 1
ATOM 8923 O O . VAL B 1 459 ? -0.963 27.344 25.266 1 91.25 459 VAL B O 1
ATOM 8926 N N . LEU B 1 460 ? -1.963 28.016 23.344 1 91.69 460 LEU B N 1
ATOM 8927 C CA . LEU B 1 460 ? -3.109 27.156 23.609 1 91.69 460 LEU B CA 1
ATOM 8928 C C . LEU B 1 460 ? -2.705 25.688 23.547 1 91.69 460 LEU B C 1
ATOM 8930 O O . LEU B 1 460 ? -3.232 24.859 24.312 1 91.69 460 LEU B O 1
ATOM 8934 N N . GLN B 1 461 ? -1.847 25.312 22.672 1 86.75 461 GLN B N 1
ATOM 8935 C CA . GLN B 1 461 ? -1.346 23.953 22.578 1 86.75 461 GLN B CA 1
ATOM 8936 C C . GLN B 1 461 ? -0.619 23.547 23.859 1 86.75 461 GLN B C 1
ATOM 8938 O O . GLN B 1 461 ? -0.719 22.391 24.297 1 86.75 461 GLN B O 1
ATOM 8943 N N . ARG B 1 462 ? 0.073 24.391 24.453 1 82.81 462 ARG B N 1
ATOM 8944 C CA . ARG B 1 462 ? 0.88 24.109 25.625 1 82.81 462 ARG B CA 1
ATOM 8945 C C . ARG B 1 462 ? 0.022 24.125 26.891 1 82.81 462 ARG B C 1
ATOM 8947 O O . ARG B 1 462 ? 0.174 23.25 27.75 1 82.81 462 ARG B O 1
ATOM 8954 N N . GLU B 1 463 ? -0.858 25.016 26.953 1 82.75 463 GLU B N 1
ATOM 8955 C CA . GLU B 1 463 ? -1.559 25.266 28.203 1 82.75 463 GLU B CA 1
ATOM 8956 C C . GLU B 1 463 ? -2.906 24.547 28.25 1 82.75 463 GLU B C 1
ATOM 8958 O O . GLU B 1 463 ? -3.477 24.344 29.312 1 82.75 463 GLU B O 1
ATOM 8963 N N . ALA B 1 464 ? -3.418 24.25 27.094 1 78 464 ALA B N 1
ATOM 8964 C CA . ALA B 1 464 ? -4.758 23.672 27.031 1 78 464 ALA B CA 1
ATOM 8965 C C . ALA B 1 464 ? -4.707 22.234 26.516 1 78 464 ALA B C 1
ATOM 8967 O O . ALA B 1 464 ? -5 21.984 25.344 1 78 464 ALA B O 1
ATOM 8968 N N . GLU B 1 465 ? -4.555 21.312 27.406 1 73.62 465 GLU B N 1
ATOM 8969 C CA . GLU B 1 465 ? -4.375 19.906 27.016 1 73.62 465 GLU B CA 1
ATOM 8970 C C . GLU B 1 465 ? -5.711 19.266 26.656 1 73.62 465 GLU B C 1
ATOM 8972 O O . GLU B 1 465 ? -5.742 18.25 25.953 1 73.62 465 GLU B O 1
ATOM 8977 N N . MET B 1 466 ? -6.742 19.984 27.094 1 73.12 466 MET B N 1
ATOM 8978 C CA . MET B 1 466 ? -8.062 19.375 26.938 1 73.12 466 MET B CA 1
ATOM 8979 C C . MET B 1 466 ? -8.516 19.438 25.484 1 73.12 466 MET B C 1
ATOM 8981 O O . MET B 1 466 ? -9.344 18.625 25.047 1 73.12 466 MET B O 1
ATOM 8985 N N . ILE B 1 467 ? -8.047 20.469 24.766 1 78 467 ILE B N 1
ATOM 8986 C CA . ILE B 1 467 ? -8.406 20.656 23.375 1 78 467 ILE B CA 1
ATOM 8987 C C . ILE B 1 467 ? -7.141 20.781 22.531 1 78 467 ILE B C 1
ATOM 8989 O O . ILE B 1 467 ? -6.289 21.625 22.797 1 78 467 ILE B O 1
ATOM 8993 N N . SER B 1 468 ? -7.094 19.906 21.578 1 83.25 468 SER B N 1
ATOM 8994 C CA . SER B 1 468 ? -5.934 19.938 20.703 1 83.25 468 SER B CA 1
ATOM 8995 C C . SER B 1 468 ? -6.141 20.906 19.547 1 83.25 468 SER B C 1
ATOM 8997 O O . SER B 1 468 ? -6.957 20.656 18.656 1 83.25 468 SER B O 1
ATOM 8999 N N . ILE B 1 469 ? -5.383 21.938 19.547 1 89.44 469 ILE B N 1
ATOM 9000 C CA . ILE B 1 469 ? -5.484 22.969 18.516 1 89.44 469 ILE B CA 1
ATOM 9001 C C . ILE B 1 469 ? -4.359 22.797 17.5 1 89.44 469 ILE B C 1
ATOM 9003 O O . ILE B 1 469 ? -3.219 22.516 17.875 1 89.44 469 ILE B O 1
ATOM 9007 N N . GLU B 1 470 ? -4.777 22.969 16.25 1 89.62 470 GLU B N 1
ATOM 9008 C CA . GLU B 1 470 ? -3.795 22.953 15.172 1 89.62 470 GLU B CA 1
ATOM 9009 C C . GLU B 1 470 ? -3.629 24.328 14.547 1 89.62 470 GLU B C 1
ATOM 9011 O O . GLU B 1 470 ? -4.609 25.062 14.367 1 89.62 470 GLU B O 1
ATOM 9016 N N . VAL B 1 471 ? -2.295 24.672 14.281 1 92.88 471 VAL B N 1
ATOM 9017 C CA . VAL B 1 471 ? -2.002 25.922 13.57 1 92.88 471 VAL B CA 1
ATOM 9018 C C . VAL B 1 471 ? -1.789 25.625 12.086 1 92.88 471 VAL B C 1
ATOM 9020 O O . VAL B 1 471 ? -0.891 24.875 11.719 1 92.88 471 VAL B O 1
ATOM 9023 N N . CYS B 1 472 ? -2.686 26.266 11.297 1 91.06 472 CYS B N 1
ATOM 9024 C CA . CYS B 1 472 ? -2.631 26.031 9.859 1 91.06 472 CYS B CA 1
ATOM 9025 C C . CYS B 1 472 ? -2.344 27.312 9.102 1 91.06 472 CYS B C 1
ATOM 9027 O O . CYS B 1 472 ? -2.898 28.359 9.422 1 91.06 472 CYS B O 1
ATOM 9029 N N . GLU B 1 473 ? -1.444 27.172 8.141 1 89.12 473 GLU B N 1
ATOM 9030 C CA . GLU B 1 473 ? -1.211 28.297 7.23 1 89.12 473 GLU B CA 1
ATOM 9031 C C . GLU B 1 473 ? -2.02 28.141 5.945 1 89.12 473 GLU B C 1
ATOM 9033 O O . GLU B 1 473 ? -1.91 27.109 5.262 1 89.12 473 GLU B O 1
ATOM 9038 N N . THR B 1 474 ? -2.816 29.109 5.699 1 83.88 474 THR B N 1
ATOM 9039 C CA . THR B 1 474 ? -3.645 29.062 4.496 1 83.88 474 THR B CA 1
ATOM 9040 C C . THR B 1 474 ? -3.277 30.203 3.547 1 83.88 474 THR B C 1
ATOM 9042 O O . THR B 1 474 ? -2.764 31.234 3.977 1 83.88 474 THR B O 1
ATOM 9045 N N . GLU B 1 475 ? -3.479 30.078 2.303 1 76.44 475 GLU B N 1
ATOM 9046 C CA . GLU B 1 475 ? -3.148 31.094 1.304 1 76.44 475 GLU B CA 1
ATOM 9047 C C . GLU B 1 475 ? -4.113 32.281 1.373 1 76.44 475 GLU B C 1
ATOM 9049 O O . GLU B 1 475 ? -3.697 33.438 1.286 1 76.44 475 GLU B O 1
ATOM 9054 N N . GLY B 1 476 ? -5.281 32.094 1.64 1 78.69 476 GLY B N 1
ATOM 9055 C CA . GLY B 1 476 ? -6.277 33.156 1.573 1 78.69 476 GLY B CA 1
ATOM 9056 C C . GLY B 1 476 ? -6.527 33.812 2.91 1 78.69 476 GLY B C 1
ATOM 9057 O O . GLY B 1 476 ? -6.875 35 2.963 1 78.69 476 GLY B O 1
ATOM 9058 N N . GLN B 1 477 ? -6.332 33.094 4.035 1 87.69 477 GLN B N 1
ATOM 9059 C CA . GLN B 1 477 ? -6.738 33.625 5.332 1 87.69 477 GLN B CA 1
ATOM 9060 C C . GLN B 1 477 ? -5.543 33.75 6.266 1 87.69 477 GLN B C 1
ATOM 9062 O O . GLN B 1 477 ? -5.68 34.25 7.391 1 87.69 477 GLN B O 1
ATOM 9067 N N . GLY B 1 478 ? -4.316 33.344 5.742 1 90.56 478 GLY B N 1
ATOM 9068 C CA . GLY B 1 478 ? -3.152 33.406 6.613 1 90.56 478 GLY B CA 1
ATOM 9069 C C . GLY B 1 478 ? -3.109 32.281 7.629 1 90.56 478 GLY B C 1
ATOM 9070 O O . GLY B 1 478 ? -3.416 31.125 7.301 1 90.56 478 GLY B O 1
ATOM 9071 N N . VAL B 1 479 ? -2.715 32.688 8.906 1 95 479 VAL B N 1
ATOM 9072 C CA . VAL B 1 479 ? -2.586 31.672 9.945 1 95 479 VAL B CA 1
ATOM 9073 C C . VAL B 1 479 ? -3.928 31.484 10.648 1 95 479 VAL B C 1
ATOM 9075 O O . VAL B 1 479 ? -4.496 32.438 11.18 1 95 479 VAL B O 1
ATOM 9078 N N . VAL B 1 480 ? -4.363 30.266 10.625 1 95.69 480 VAL B N 1
ATOM 9079 C CA . VAL B 1 480 ? -5.668 29.922 11.18 1 95.69 480 VAL B CA 1
ATOM 9080 C C . VAL B 1 480 ? -5.504 28.828 12.242 1 95.69 480 VAL B C 1
ATOM 9082 O O . VAL B 1 480 ? -4.676 27.938 12.102 1 95.69 480 VAL B O 1
ATOM 9085 N N . LEU B 1 481 ? -6.199 29.031 13.352 1 96.25 481 LEU B N 1
ATOM 9086 C CA . LEU B 1 481 ? -6.27 27.984 14.367 1 96.25 481 LEU B CA 1
ATOM 9087 C C . LEU B 1 481 ? -7.438 27.047 14.094 1 96.25 481 LEU B C 1
ATOM 9089 O O . LEU B 1 481 ? -8.516 27.484 13.68 1 96.25 481 LEU B O 1
ATOM 9093 N N . ARG B 1 482 ? -7.168 25.797 14.32 1 94.88 482 ARG B N 1
ATOM 9094 C CA . ARG B 1 482 ? -8.164 24.812 13.922 1 94.88 482 ARG B CA 1
ATOM 9095 C C . ARG B 1 482 ? -8.32 23.734 14.992 1 94.88 482 ARG B C 1
ATOM 9097 O O . ARG B 1 482 ? -7.328 23.219 15.523 1 94.88 482 ARG B O 1
ATOM 9104 N N . TYR B 1 483 ? -9.578 23.5 15.383 1 93.25 483 TYR B N 1
ATOM 9105 C CA . TYR B 1 483 ? -9.945 22.375 16.234 1 93.25 483 TYR B CA 1
ATOM 9106 C C . TYR B 1 483 ? -10.844 21.391 15.477 1 93.25 483 TYR B C 1
ATOM 9108 O O . TYR B 1 483 ? -11.906 21.781 14.977 1 93.25 483 TYR B O 1
ATOM 9116 N N . CYS B 1 484 ? -10.422 20.125 15.336 1 93.75 484 CYS B N 1
ATOM 9117 C CA . CYS B 1 484 ? -11.219 19.094 14.672 1 93.75 484 CYS B CA 1
ATOM 9118 C C . CYS B 1 484 ? -11.203 17.797 15.477 1 93.75 484 CYS B C 1
ATOM 9120 O O . CYS B 1 484 ? -10.289 16.969 15.32 1 93.75 484 CYS B O 1
ATOM 9122 N N . PRO B 1 485 ? -12.281 17.547 16.219 1 92.06 485 PRO B N 1
ATOM 9123 C CA . PRO B 1 485 ? -12.312 16.375 17.094 1 92.06 485 PRO B CA 1
ATOM 9124 C C . PRO B 1 485 ? -12.281 15.062 16.312 1 92.06 485 PRO B C 1
ATOM 9126 O O . PRO B 1 485 ? -11.93 14.016 16.859 1 92.06 485 PRO B O 1
ATOM 9129 N N . LEU B 1 486 ? -12.633 15.047 15.062 1 93.62 486 LEU B N 1
ATOM 9130 C CA . LEU B 1 486 ? -12.633 13.828 14.258 1 93.62 486 LEU B CA 1
ATOM 9131 C C . LEU B 1 486 ? -11.211 13.445 13.852 1 93.62 486 LEU B C 1
ATOM 9133 O O . LEU B 1 486 ? -10.969 12.32 13.406 1 93.62 486 LEU B O 1
ATOM 9137 N N . GLU B 1 487 ? -10.234 14.242 13.789 1 87.06 487 GLU B N 1
ATOM 9138 C CA . GLU B 1 487 ? -8.852 13.945 13.422 1 87.06 487 GLU B CA 1
ATOM 9139 C C . GLU B 1 487 ? -8.008 13.633 14.656 1 87.06 487 GLU B C 1
ATOM 9141 O O . GLU B 1 487 ? -6.867 13.172 14.531 1 87.06 487 GLU B O 1
ATOM 9146 N N . GLY B 1 488 ? -8.227 13.984 15.742 1 63.19 488 GLY B N 1
ATOM 9147 C CA . GLY B 1 488 ? -7.363 13.977 16.922 1 63.19 488 GLY B CA 1
ATOM 9148 C C . GLY B 1 488 ? -7.477 12.703 17.734 1 63.19 488 GLY B C 1
ATOM 9149 O O . GLY B 1 488 ? -8.461 11.969 17.609 1 63.19 488 GLY B O 1
ATOM 9150 N N . ALA B 1 489 ? -6.32 11.805 17.906 1 50.5 489 ALA B N 1
ATOM 9151 C CA . ALA B 1 489 ? -6.258 10.688 18.828 1 50.5 489 ALA B CA 1
ATOM 9152 C C . ALA B 1 489 ? -7.133 10.938 20.062 1 50.5 489 ALA B C 1
ATOM 9154 O O . ALA B 1 489 ? -7.441 10.008 20.812 1 50.5 489 ALA B O 1
ATOM 9155 N N . ALA B 1 490 ? -6.879 12.133 20.719 1 46.62 490 ALA B N 1
ATOM 9156 C CA . ALA B 1 490 ? -7.109 12.273 22.156 1 46.62 490 ALA B CA 1
ATOM 9157 C C . ALA B 1 490 ? -8.594 12.156 22.484 1 46.62 490 ALA B C 1
ATOM 9159 O O . ALA B 1 490 ? -9.453 12.453 21.641 1 46.62 490 ALA B O 1
ATOM 9160 N N . GLY B 1 491 ? -8.969 11.398 23.438 1 43.53 491 GLY B N 1
ATOM 9161 C CA . GLY B 1 491 ? -10.094 11.266 24.344 1 43.53 491 GLY B CA 1
ATOM 9162 C C . GLY B 1 491 ? -10.906 12.539 24.484 1 43.53 491 GLY B C 1
ATOM 9163 O O . GLY B 1 491 ? -10.344 13.609 24.734 1 43.53 491 GLY B O 1
ATOM 9164 N N . ALA B 1 492 ? -11.859 12.727 23.578 1 46.81 492 ALA B N 1
ATOM 9165 C CA . ALA B 1 492 ? -13 13.602 23.859 1 46.81 492 ALA B CA 1
ATOM 9166 C C . ALA B 1 492 ? -13.102 13.914 25.359 1 46.81 492 ALA B C 1
ATOM 9168 O O . ALA B 1 492 ? -13.82 13.234 26.094 1 46.81 492 ALA B O 1
ATOM 9169 N N . CYS B 1 493 ? -12.102 13.781 26 1 43.38 493 CYS B N 1
ATOM 9170 C CA . CYS B 1 493 ? -12.508 14.039 27.391 1 43.38 493 CYS B CA 1
ATOM 9171 C C . CYS B 1 493 ? -13.5 15.188 27.453 1 43.38 493 CYS B C 1
ATOM 9173 O O . CYS B 1 493 ? -14 15.516 28.531 1 43.38 493 CYS B O 1
ATOM 9175 N N . GLY B 1 494 ? -13.367 16.359 26.562 1 49.5 494 GLY B N 1
ATOM 9176 C CA . GLY B 1 494 ? -13.906 17.531 27.219 1 49.5 494 GLY B CA 1
ATOM 9177 C C . GLY B 1 494 ? -15.414 17.625 27.125 1 49.5 494 GLY B C 1
ATOM 9178 O O . GLY B 1 494 ? -15.945 18.109 26.109 1 49.5 494 GLY B O 1
ATOM 9179 N N . GLY B 1 495 ? -16.094 16.641 27.594 1 55.62 495 GLY B N 1
ATOM 9180 C CA . GLY B 1 495 ? -17.469 17.016 27.875 1 55.62 495 GLY B CA 1
ATOM 9181 C C . GLY B 1 495 ? -17.672 18.516 28.016 1 55.62 495 GLY B C 1
ATOM 9182 O O . GLY B 1 495 ? -16.797 19.297 27.672 1 55.62 495 GLY B O 1
ATOM 9183 N N . THR B 1 496 ? -18.734 18.953 28.156 1 62.91 496 THR B N 1
ATOM 9184 C CA . THR B 1 496 ? -19.125 20.328 28.406 1 62.91 496 THR B CA 1
ATOM 9185 C C . THR B 1 496 ? -18.156 21 29.375 1 62.91 496 THR B C 1
ATOM 9187 O O . THR B 1 496 ? -17.828 22.172 29.219 1 62.91 496 THR B O 1
ATOM 9190 N N . ASP B 1 497 ? -17.516 20.203 30.141 1 68.69 497 ASP B N 1
ATOM 9191 C CA . ASP B 1 497 ? -16.625 20.75 31.156 1 68.69 497 ASP B CA 1
ATOM 9192 C C . ASP B 1 497 ? -15.281 21.156 30.547 1 68.69 497 ASP B C 1
ATOM 9194 O O . ASP B 1 497 ? -14.703 22.172 30.922 1 68.69 497 ASP B O 1
ATOM 9198 N N . GLY B 1 498 ? -14.93 20.453 29.562 1 79.69 498 GLY B N 1
ATOM 9199 C CA . GLY B 1 498 ? -13.672 20.766 28.906 1 79.69 498 GLY B CA 1
ATOM 9200 C C . GLY B 1 498 ? -13.719 22.047 28.094 1 79.69 498 GLY B C 1
ATOM 9201 O O . GLY B 1 498 ? -12.781 22.859 28.141 1 79.69 498 GLY B O 1
ATOM 9202 N N . ALA B 1 499 ? -14.852 22.344 27.578 1 86 499 ALA B N 1
ATOM 9203 C CA . ALA B 1 499 ? -15.023 23.547 26.766 1 86 499 ALA B CA 1
ATOM 9204 C C . ALA B 1 499 ? -15.039 24.797 27.625 1 86 499 ALA B C 1
ATOM 9206 O O . ALA B 1 499 ? -14.531 25.844 27.219 1 86 499 ALA B O 1
ATOM 9207 N N . GLU B 1 500 ? -15.547 24.672 28.75 1 85.94 500 GLU B N 1
ATOM 9208 C CA . GLU B 1 500 ? -15.602 25.828 29.656 1 85.94 500 GLU B CA 1
ATOM 9209 C C . GLU B 1 500 ? -14.219 26.188 30.172 1 85.94 500 GLU B C 1
ATOM 9211 O O . GLU B 1 500 ? -13.875 27.375 30.25 1 85.94 500 GLU B O 1
ATOM 9216 N N . SER B 1 501 ? -13.562 25.141 30.531 1 88.38 501 SER B N 1
ATOM 9217 C CA . SER B 1 501 ? -12.195 25.391 30.984 1 88.38 501 SER B CA 1
ATOM 9218 C C . SER B 1 501 ? -11.344 25.984 29.859 1 88.38 501 SER B C 1
ATOM 9220 O O . SER B 1 501 ? -10.516 26.859 30.109 1 88.38 501 SER B O 1
ATOM 9222 N N . TRP B 1 502 ? -11.586 25.516 28.828 1 92.12 502 TRP B N 1
ATOM 9223 C CA . TRP B 1 502 ? -10.852 26.031 27.672 1 92.12 502 TRP B CA 1
ATOM 9224 C C . TRP B 1 502 ? -11.242 27.484 27.375 1 92.12 502 TRP B C 1
ATOM 9226 O O . TRP B 1 502 ? -10.406 28.281 26.984 1 92.12 502 TRP B O 1
ATOM 9236 N N . ALA B 1 503 ? -12.453 27.828 27.578 1 94.25 503 ALA B N 1
ATOM 9237 C CA . ALA B 1 503 ? -12.961 29.188 27.359 1 94.25 503 ALA B CA 1
ATOM 9238 C C . ALA B 1 503 ? -12.242 30.203 28.234 1 94.25 503 ALA B C 1
ATOM 9240 O O . ALA B 1 503 ? -11.914 31.297 27.797 1 94.25 503 ALA B O 1
ATOM 9241 N N . ALA B 1 504 ? -12.062 29.797 29.406 1 93.81 504 ALA B N 1
ATOM 9242 C CA . ALA B 1 504 ? -11.383 30.672 30.344 1 93.81 504 ALA B CA 1
ATOM 9243 C C . ALA B 1 504 ? -9.938 30.922 29.906 1 93.81 504 ALA B C 1
ATOM 9245 O O . ALA B 1 504 ? -9.445 32.062 30 1 93.81 504 ALA B O 1
ATOM 9246 N N . LEU B 1 505 ? -9.297 29.906 29.516 1 94.06 505 LEU B N 1
ATOM 9247 C CA . LEU B 1 505 ? -7.918 30.047 29.062 1 94.06 505 LEU B CA 1
ATOM 9248 C C . LEU B 1 505 ? -7.836 30.891 27.797 1 94.06 505 LEU B C 1
ATOM 9250 O O . LEU B 1 505 ? -6.934 31.719 27.656 1 94.06 505 LEU B O 1
ATOM 9254 N N . LEU B 1 506 ? -8.742 30.656 26.922 1 96.25 506 LEU B N 1
ATOM 9255 C CA . LEU B 1 506 ? -8.797 31.438 25.688 1 96.25 506 LEU B CA 1
ATOM 9256 C C . LEU B 1 506 ? -9.016 32.906 26 1 96.25 506 LEU B C 1
ATOM 9258 O O . LEU B 1 506 ? -8.336 33.781 25.422 1 96.25 506 LEU B O 1
ATOM 9262 N N . GLU B 1 507 ? -9.883 33.219 26.844 1 95.81 507 GLU B N 1
ATOM 9263 C CA . GLU B 1 507 ? -10.195 34.594 27.203 1 95.81 507 GLU B CA 1
ATOM 9264 C C . GLU B 1 507 ? -8.977 35.312 27.797 1 95.81 507 GLU B C 1
ATOM 9266 O O . GLU B 1 507 ? -8.742 36.469 27.531 1 95.81 507 GLU B O 1
ATOM 9271 N N . ALA B 1 508 ? -8.32 34.562 28.609 1 95.06 508 ALA B N 1
ATOM 9272 C CA . ALA B 1 508 ? -7.117 35.125 29.219 1 95.06 508 ALA B CA 1
ATOM 9273 C C . ALA B 1 508 ? -6.094 35.5 28.156 1 95.06 508 ALA B C 1
ATOM 9275 O O . ALA B 1 508 ? -5.473 36.562 28.234 1 95.06 508 ALA B O 1
ATOM 9276 N N . GLN B 1 509 ? -5.914 34.625 27.234 1 95.75 509 GLN B N 1
ATOM 9277 C CA . GLN B 1 509 ? -4.93 34.875 26.188 1 95.75 509 GLN B CA 1
ATOM 9278 C C . GLN B 1 509 ? -5.406 36 25.25 1 95.75 509 GLN B C 1
ATOM 9280 O O . GLN B 1 509 ? -4.594 36.781 24.734 1 95.75 509 GLN B O 1
ATOM 9285 N N . LEU B 1 510 ? -6.672 36.094 25.062 1 97.06 510 LEU B N 1
ATOM 9286 C CA . LEU B 1 510 ? -7.215 37.156 24.219 1 97.06 510 LEU B CA 1
ATOM 9287 C C . LEU B 1 510 ? -7.023 38.531 24.844 1 97.06 510 LEU B C 1
ATOM 9289 O O . LEU B 1 510 ? -6.797 39.531 24.156 1 97.06 510 LEU B O 1
ATOM 9293 N N . HIS B 1 511 ? -7.121 38.594 26.141 1 96.62 511 HIS B N 1
ATOM 9294 C CA . HIS B 1 511 ? -6.844 39.844 26.844 1 96.62 511 HIS B CA 1
ATOM 9295 C C . HIS B 1 511 ? -5.414 40.281 26.594 1 96.62 511 HIS B C 1
ATOM 9297 O O . HIS B 1 511 ? -5.168 41.5 26.422 1 96.62 511 HIS B O 1
ATOM 9303 N N . VAL B 1 512 ? -4.59 39.344 26.609 1 95.69 512 VAL B N 1
ATOM 9304 C CA . VAL B 1 512 ? -3.188 39.625 26.344 1 95.69 512 VAL B CA 1
ATOM 9305 C C . VAL B 1 512 ? -3.023 40.156 24.922 1 95.69 512 VAL B C 1
ATOM 9307 O O . VAL B 1 512 ? -2.324 41.125 24.672 1 95.69 512 VAL B O 1
ATOM 9310 N N . LEU B 1 513 ? -3.643 39.5 23.984 1 97 513 LEU B N 1
ATOM 9311 C CA . LEU B 1 513 ? -3.535 39.875 22.578 1 97 513 LEU B CA 1
ATOM 9312 C C . LEU B 1 513 ? -4.113 41.25 22.344 1 97 513 LEU B C 1
ATOM 9314 O O . LEU B 1 513 ? -3.494 42.094 21.672 1 97 513 LEU B O 1
ATOM 9318 N N . HIS B 1 514 ? -5.227 41.5 22.906 1 96.56 514 HIS B N 1
ATOM 9319 C CA . HIS B 1 514 ? -5.859 42.812 22.75 1 96.56 514 HIS B CA 1
ATOM 9320 C C . HIS B 1 514 ? -5.008 43.938 23.359 1 96.56 514 HIS B C 1
ATOM 9322 O O . HIS B 1 514 ? -4.875 45 22.766 1 96.56 514 HIS B O 1
ATOM 9328 N N . ALA B 1 515 ? -4.508 43.656 24.516 1 96.25 515 ALA B N 1
ATOM 9329 C CA . ALA B 1 515 ? -3.645 44.625 25.172 1 96.25 515 ALA B CA 1
ATOM 9330 C C . ALA B 1 515 ? -2.406 44.906 24.328 1 96.25 515 ALA B C 1
ATOM 9332 O O . ALA B 1 515 ? -2.002 46.062 24.203 1 96.25 515 ALA B O 1
ATOM 9333 N N . THR B 1 516 ? -1.823 43.875 23.812 1 95.94 516 THR B N 1
ATOM 9334 C CA . THR B 1 516 ? -0.609 44.031 23.016 1 95.94 516 THR B CA 1
ATOM 9335 C C . THR B 1 516 ? -0.882 44.844 21.766 1 95.94 516 THR B C 1
ATOM 9337 O O . THR B 1 516 ? -0.103 45.719 21.406 1 95.94 516 THR B O 1
ATOM 9340 N N . VAL B 1 517 ? -1.977 44.562 21.125 1 96 517 VAL B N 1
ATOM 9341 C CA . VAL B 1 517 ? -2.33 45.281 19.906 1 96 517 VAL B CA 1
ATOM 9342 C C . VAL B 1 517 ? -2.641 46.75 20.234 1 96 517 VAL B C 1
ATOM 9344 O O . VAL B 1 517 ? -2.23 47.656 19.5 1 96 517 VAL B O 1
ATOM 9347 N N . ALA B 1 518 ? -3.287 46.969 21.328 1 95.56 518 ALA B N 1
ATOM 9348 C CA . ALA B 1 518 ? -3.689 48.312 21.719 1 95.56 518 ALA B CA 1
ATOM 9349 C C . ALA B 1 518 ? -2.475 49.188 22.078 1 95.56 518 ALA B C 1
ATOM 9351 O O . ALA B 1 518 ? -2.467 50.375 21.844 1 95.56 518 ALA B O 1
ATOM 9352 N N . LEU B 1 519 ? -1.472 48.594 22.609 1 95.75 519 LEU B N 1
ATOM 9353 C CA . LEU B 1 519 ? -0.333 49.312 23.141 1 95.75 519 LEU B CA 1
ATOM 9354 C C . LEU B 1 519 ? 0.785 49.406 22.109 1 95.75 519 LEU B C 1
ATOM 9356 O O . LEU B 1 519 ? 1.803 50.062 22.344 1 95.75 519 LEU B O 1
ATOM 9360 N N . ARG B 1 520 ? 0.585 48.781 21.016 1 94.38 520 ARG B N 1
ATOM 9361 C CA . ARG B 1 520 ? 1.647 48.75 20.016 1 94.38 520 ARG B CA 1
ATOM 9362 C C . ARG B 1 520 ? 1.925 50.156 19.453 1 94.38 520 ARG B C 1
ATOM 9364 O O . ARG B 1 520 ? 3.08 50.562 19.375 1 94.38 520 ARG B O 1
ATOM 9371 N N . GLU B 1 521 ? 0.878 50.875 19.078 1 93.94 521 GLU B N 1
ATOM 9372 C CA . GLU B 1 521 ? 1.051 52.219 18.516 1 93.94 521 GLU B CA 1
ATOM 9373 C C . GLU B 1 521 ? 1.605 53.188 19.562 1 93.94 521 GLU B C 1
ATOM 9375 O O . GLU B 1 521 ? 2.57 53.906 19.297 1 93.94 521 GLU B O 1
ATOM 9380 N N . PRO B 1 522 ? 1.046 53.188 20.766 1 95.25 522 PRO B N 1
ATOM 9381 C CA . PRO B 1 522 ? 1.641 54.031 21.828 1 95.25 522 PRO B CA 1
ATOM 9382 C C . PRO B 1 522 ? 3.107 53.688 22.078 1 95.25 522 PRO B C 1
ATOM 9384 O O . PRO B 1 522 ? 3.918 54.594 22.328 1 95.25 522 PRO B O 1
ATOM 9387 N N . PHE B 1 523 ? 3.416 52.469 22.062 1 95.38 523 PHE B N 1
ATOM 9388 C CA . PHE B 1 523 ? 4.785 52.031 22.266 1 95.38 523 PHE B CA 1
ATOM 9389 C C . PHE B 1 523 ? 5.715 52.594 21.203 1 95.38 523 PHE B C 1
ATOM 9391 O O . PHE B 1 523 ? 6.777 53.125 21.531 1 95.38 523 PHE B O 1
ATOM 9398 N N . GLN B 1 524 ? 5.316 52.562 20 1 95.38 524 GLN B N 1
ATOM 9399 C CA . GLN B 1 524 ? 6.125 53.094 18.906 1 95.38 524 GLN B CA 1
ATOM 9400 C C . GLN B 1 524 ? 6.285 54.594 19 1 95.38 524 GLN B C 1
ATOM 9402 O O . GLN B 1 524 ? 7.371 55.125 18.75 1 95.38 524 GLN B O 1
ATOM 9407 N N . GLU B 1 525 ? 5.25 55.219 19.391 1 95.62 525 GLU B N 1
ATOM 9408 C CA . GLU B 1 525 ? 5.293 56.688 19.547 1 95.62 525 GLU B CA 1
ATOM 9409 C C . GLU B 1 525 ? 6.23 57.094 20.672 1 95.62 525 GLU B C 1
ATOM 9411 O O . GLU B 1 525 ? 6.988 58.062 20.547 1 95.62 525 GLU B O 1
ATOM 9416 N N . ARG B 1 526 ? 6.141 56.344 21.719 1 95.5 526 ARG B N 1
ATOM 9417 C CA . ARG B 1 526 ? 6.965 56.656 22.875 1 95.5 526 ARG B CA 1
ATOM 9418 C C . ARG B 1 526 ? 8.438 56.344 22.609 1 95.5 526 ARG B C 1
ATOM 9420 O O . ARG B 1 526 ? 9.32 57.031 23.109 1 95.5 526 ARG B O 1
ATOM 9427 N N . VAL B 1 527 ? 8.664 55.312 21.922 1 95.56 527 VAL B N 1
ATOM 9428 C CA . VAL B 1 527 ? 10.039 55 21.547 1 95.56 527 VAL B CA 1
ATOM 9429 C C . VAL B 1 527 ? 10.609 56.125 20.703 1 95.56 527 VAL B C 1
ATOM 9431 O O . VAL B 1 527 ? 11.766 56.531 20.891 1 95.56 527 VAL B O 1
ATOM 9434 N N . ALA B 1 528 ? 9.82 56.656 19.797 1 94.38 528 ALA B N 1
ATOM 9435 C CA . ALA B 1 528 ? 10.258 57.719 18.891 1 94.38 528 ALA B CA 1
ATOM 9436 C C . ALA B 1 528 ? 10.547 59 19.672 1 94.38 528 ALA B C 1
ATOM 9438 O O . ALA B 1 528 ? 11.328 59.844 19.219 1 94.38 528 ALA B O 1
ATOM 9439 N N . GLN B 1 529 ? 10.023 59.125 20.812 1 93.62 529 GLN B N 1
ATOM 9440 C CA . GLN B 1 529 ? 10.195 60.344 21.625 1 93.62 529 GLN B CA 1
ATOM 9441 C C . GLN B 1 529 ? 11.523 60.312 22.391 1 93.62 529 GLN B C 1
ATOM 9443 O O . GLN B 1 529 ? 11.984 61.344 22.875 1 93.62 529 GLN B O 1
ATOM 9448 N N . HIS B 1 530 ? 12.047 59.156 22.469 1 92.62 530 HIS B N 1
ATOM 9449 C CA . HIS B 1 530 ? 13.32 59.031 23.172 1 92.62 530 HIS B CA 1
ATOM 9450 C C . HIS B 1 530 ? 14.492 59 22.203 1 92.62 530 HIS B C 1
ATOM 9452 O O . HIS B 1 530 ? 14.586 58.094 21.375 1 92.62 530 HIS B O 1
ATOM 9458 N N . ALA B 1 531 ? 15.406 59.875 22.359 1 90 531 ALA B N 1
ATOM 9459 C CA . ALA B 1 531 ? 16.516 60.031 21.438 1 90 531 ALA B CA 1
ATOM 9460 C C . ALA B 1 531 ? 17.5 58.875 21.531 1 90 531 ALA B C 1
ATOM 9462 O O . ALA B 1 531 ? 18.203 58.562 20.578 1 90 531 ALA B O 1
ATOM 9463 N N . SER B 1 532 ? 17.469 58.25 22.656 1 92.44 532 SER B N 1
ATOM 9464 C CA . SER B 1 532 ? 18.453 57.156 22.859 1 92.44 532 SER B CA 1
ATOM 9465 C C . SER B 1 532 ? 17.906 55.812 22.391 1 92.44 532 SER B C 1
ATOM 9467 O O . SER B 1 532 ? 18.594 54.812 22.469 1 92.44 532 SER B O 1
ATOM 9469 N N . LEU B 1 533 ? 16.688 55.875 21.953 1 94.75 533 LEU B N 1
ATOM 9470 C CA . LEU B 1 533 ? 16.078 54.625 21.516 1 94.75 533 LEU B CA 1
ATOM 9471 C C . LEU B 1 533 ? 15.703 54.688 20.031 1 94.75 533 LEU B C 1
ATOM 9473 O O . LEU B 1 533 ? 15.328 55.75 19.531 1 94.75 533 LEU B O 1
ATOM 9477 N N . ALA B 1 534 ? 15.898 53.562 19.375 1 94.25 534 ALA B N 1
ATOM 9478 C CA . ALA B 1 534 ? 15.5 53.438 17.969 1 94.25 534 ALA B CA 1
ATOM 9479 C C . ALA B 1 534 ? 14.57 52.25 17.766 1 94.25 534 ALA B C 1
ATOM 9481 O O . ALA B 1 534 ? 14.875 51.125 18.188 1 94.25 534 ALA B O 1
ATOM 9482 N N . LEU B 1 535 ? 13.445 52.594 17.109 1 95.31 535 LEU B N 1
ATOM 9483 C CA . LEU B 1 535 ? 12.5 51.531 16.766 1 95.31 535 LEU B CA 1
ATOM 9484 C C . LEU B 1 535 ? 13.031 50.688 15.602 1 95.31 535 LEU B C 1
ATOM 9486 O O . LEU B 1 535 ? 13.469 51.25 14.594 1 95.31 535 LEU B O 1
ATOM 9490 N N . VAL B 1 536 ? 13.07 49.375 15.734 1 94.69 536 VAL B N 1
ATOM 9491 C CA . VAL B 1 536 ? 13.539 48.469 14.68 1 94.69 536 VAL B CA 1
ATOM 9492 C C . VAL B 1 536 ? 12.492 47.375 14.422 1 94.69 536 VAL B C 1
ATOM 9494 O O . VAL B 1 536 ? 11.734 47 15.328 1 94.69 536 VAL B O 1
ATOM 9497 N N . HIS B 1 537 ? 12.484 46.906 13.195 1 92.62 537 HIS B N 1
ATOM 9498 C CA . HIS B 1 537 ? 11.555 45.844 12.82 1 92.62 537 HIS B CA 1
ATOM 9499 C C . HIS B 1 537 ? 12.18 44.469 13.031 1 92.62 537 HIS B C 1
ATOM 9501 O O . HIS B 1 537 ? 13.281 44.219 12.539 1 92.62 537 HIS B O 1
ATOM 9507 N N . VAL B 1 538 ? 11.555 43.656 13.789 1 91.75 538 VAL B N 1
ATOM 9508 C CA . VAL B 1 538 ? 11.984 42.281 14.031 1 91.75 538 VAL B CA 1
ATOM 9509 C C . VAL B 1 538 ? 11.078 41.344 13.273 1 91.75 538 VAL B C 1
ATOM 9511 O O . VAL B 1 538 ? 9.945 41.062 13.688 1 91.75 538 VAL B O 1
ATOM 9514 N N . PRO B 1 539 ? 11.672 40.656 12.242 1 88.44 539 PRO B N 1
ATOM 9515 C CA . PRO B 1 539 ? 10.836 39.781 11.445 1 88.44 539 PRO B CA 1
ATOM 9516 C C . PRO B 1 539 ? 10.281 38.594 12.258 1 88.44 539 PRO B C 1
ATOM 9518 O O . PRO B 1 539 ? 11.016 38 13.039 1 88.44 539 PRO B O 1
ATOM 9521 N N . GLY B 1 540 ? 9.016 38.312 12.047 1 86.44 540 GLY B N 1
ATOM 9522 C CA . GLY B 1 540 ? 8.391 37.125 12.625 1 86.44 540 GLY B CA 1
ATOM 9523 C C . GLY B 1 540 ? 8.07 37.281 14.102 1 86.44 540 GLY B C 1
ATOM 9524 O O . GLY B 1 540 ? 7.684 36.312 14.766 1 86.44 540 GLY B O 1
ATOM 9525 N N . TRP B 1 541 ? 8.289 38.438 14.719 1 88.44 541 TRP B N 1
ATOM 9526 C CA . TRP B 1 541 ? 8.102 38.625 16.156 1 88.44 541 TRP B CA 1
ATOM 9527 C C . TRP B 1 541 ? 6.672 39.062 16.469 1 88.44 541 TRP B C 1
ATOM 9529 O O . TRP B 1 541 ? 6.16 40.031 15.859 1 88.44 541 TRP B O 1
ATOM 9539 N N . ALA B 1 542 ? 6.137 38.156 17.484 1 90 542 ALA B N 1
ATOM 9540 C CA . ALA B 1 542 ? 4.801 38.469 17.984 1 90 542 ALA B CA 1
ATOM 9541 C C . ALA B 1 542 ? 4.871 39.344 19.234 1 90 542 ALA B C 1
ATOM 9543 O O . ALA B 1 542 ? 5.652 39.062 20.156 1 90 542 ALA B O 1
ATOM 9544 N N . GLY B 1 543 ? 4.621 40.688 19.188 1 92.19 543 GLY B N 1
ATOM 9545 C CA . GLY B 1 543 ? 4.648 41.562 20.344 1 92.19 543 GLY B CA 1
ATOM 9546 C C . GLY B 1 543 ? 4.609 43.031 19.984 1 92.19 543 GLY B C 1
ATOM 9547 O O . GLY B 1 543 ? 4.086 43.406 18.938 1 92.19 543 GLY B O 1
ATOM 9548 N N . LEU B 1 544 ? 5.238 43.688 21 1 93.44 544 LEU B N 1
ATOM 9549 C CA . LEU B 1 544 ? 5.211 45.125 20.812 1 93.44 544 LEU B CA 1
ATOM 9550 C C . LEU B 1 544 ? 6.191 45.562 19.719 1 93.44 544 LEU B C 1
ATOM 9552 O O . LEU B 1 544 ? 5.895 46.469 18.938 1 93.44 544 LEU B O 1
ATOM 9556 N N . GLY B 1 545 ? 7.379 44.938 19.719 1 92.56 545 GLY B N 1
ATOM 9557 C CA . GLY B 1 545 ? 8.383 45.281 18.719 1 92.56 545 GLY B CA 1
ATOM 9558 C C . GLY B 1 545 ? 9.797 45.219 19.25 1 92.56 545 GLY B C 1
ATOM 9559 O O . GLY B 1 545 ? 10.039 44.688 20.344 1 92.56 545 GLY B O 1
ATOM 9560 N N . GLY B 1 546 ? 10.664 45.688 18.375 1 94.25 546 GLY B N 1
ATOM 9561 C CA . GLY B 1 546 ? 12.078 45.75 18.719 1 94.25 546 GLY B CA 1
ATOM 9562 C C . GLY B 1 546 ? 12.594 47.188 18.875 1 94.25 546 GLY B C 1
ATOM 9563 O O . GLY B 1 546 ? 12.18 48.062 18.156 1 94.25 546 GLY B O 1
ATOM 9564 N N . VAL B 1 547 ? 13.469 47.25 19.891 1 95.94 547 VAL B N 1
ATOM 9565 C CA . VAL B 1 547 ? 14.07 48.562 20.172 1 95.94 547 VAL B CA 1
ATOM 9566 C C . VAL B 1 547 ? 15.586 48.406 20.312 1 95.94 547 VAL B C 1
ATOM 9568 O O . VAL B 1 547 ? 16.062 47.438 20.906 1 95.94 547 VAL B O 1
ATOM 9571 N N . ARG B 1 548 ? 16.203 49.312 19.734 1 95 548 ARG B N 1
ATOM 9572 C CA . ARG B 1 548 ? 17.656 49.344 19.891 1 95 548 ARG B CA 1
ATOM 9573 C C . ARG B 1 548 ? 18.094 50.562 20.703 1 95 548 ARG B C 1
ATOM 9575 O O . ARG B 1 548 ? 17.625 51.688 20.453 1 95 548 ARG B O 1
ATOM 9582 N N . TYR B 1 549 ? 18.906 50.312 21.719 1 94.25 549 TYR B N 1
ATOM 9583 C CA . TYR B 1 549 ? 19.484 51.406 22.5 1 94.25 549 TYR B CA 1
ATOM 9584 C C . TYR B 1 549 ? 20.719 51.969 21.797 1 94.25 549 TYR B C 1
ATOM 9586 O O . TYR B 1 549 ? 21.688 51.25 21.531 1 94.25 549 TYR B O 1
ATOM 9594 N N . VAL B 1 550 ? 20.594 53.188 21.484 1 92.06 550 VAL B N 1
ATOM 9595 C CA . VAL B 1 550 ? 21.688 53.875 20.797 1 92.06 550 VAL B CA 1
ATOM 9596 C C . VAL B 1 550 ? 22.109 55.125 21.609 1 92.06 550 VAL B C 1
ATOM 9598 O O . VAL B 1 550 ? 21.516 56.188 21.453 1 92.06 550 VAL B O 1
ATOM 9601 N N . PRO B 1 551 ? 23.234 54.969 22.281 1 87 551 PRO B N 1
ATOM 9602 C CA . PRO B 1 551 ? 23.672 56.125 23.047 1 87 551 PRO B CA 1
ATOM 9603 C C . PRO B 1 551 ? 24.047 57.312 22.141 1 87 551 PRO B C 1
ATOM 9605 O O . PRO B 1 551 ? 24.547 57.125 21.031 1 87 551 PRO B O 1
ATOM 9608 N N . ALA B 1 552 ? 23.828 58.562 22.703 1 78.56 552 ALA B N 1
ATOM 9609 C CA . ALA B 1 552 ? 24.109 59.781 21.953 1 78.56 552 ALA B CA 1
ATOM 9610 C C . ALA B 1 552 ? 25.594 59.875 21.578 1 78.56 552 ALA B C 1
ATOM 9612 O O . ALA B 1 552 ? 25.938 60.312 20.484 1 78.56 552 ALA B O 1
ATOM 9613 N N . ALA B 1 553 ? 26.469 59.406 22.516 1 74.25 553 ALA B N 1
ATOM 9614 C CA . ALA B 1 553 ? 27.906 59.5 22.312 1 74.25 553 ALA B CA 1
ATOM 9615 C C . ALA B 1 553 ? 28.375 58.469 21.281 1 74.25 553 ALA B C 1
ATOM 9617 O O . ALA B 1 553 ? 29.484 58.562 20.766 1 74.25 553 ALA B O 1
ATOM 9618 N N . TRP B 1 554 ? 27.594 57.625 20.969 1 71.5 554 TRP B N 1
ATOM 9619 C CA . TRP B 1 554 ? 28.031 56.5 20.109 1 71.5 554 TRP B CA 1
ATOM 9620 C C . TRP B 1 554 ? 27.359 56.594 18.734 1 71.5 554 TRP B C 1
ATOM 9622 O O . TRP B 1 554 ? 27.234 55.594 18.047 1 71.5 554 TRP B O 1
ATOM 9632 N N . ARG B 1 555 ? 26.906 57.844 18.516 1 66.88 555 ARG B N 1
ATOM 9633 C CA . ARG B 1 555 ? 26.312 58.062 17.188 1 66.88 555 ARG B CA 1
ATOM 9634 C C . ARG B 1 555 ? 27.359 57.906 16.094 1 66.88 555 ARG B C 1
ATOM 9636 O O . ARG B 1 555 ? 28.375 58.625 16.109 1 66.88 555 ARG B O 1
ATOM 9643 N N . GLY B 1 556 ? 27.562 56.688 15.508 1 66.88 556 GLY B N 1
ATOM 9644 C CA . GLY B 1 556 ? 28.547 56.375 14.484 1 66.88 556 GLY B CA 1
ATOM 9645 C C . GLY B 1 556 ? 29.438 55.219 14.859 1 66.88 556 GLY B C 1
ATOM 9646 O O . GLY B 1 556 ? 30.438 54.938 14.18 1 66.88 556 GLY B O 1
ATOM 9647 N N . ALA B 1 557 ? 29.125 54.719 16 1 74.12 557 ALA B N 1
ATOM 9648 C CA . ALA B 1 557 ? 29.922 53.594 16.453 1 74.12 557 ALA B CA 1
ATOM 9649 C C . ALA B 1 557 ? 29.781 52.406 15.523 1 74.12 557 ALA B C 1
ATOM 9651 O O . ALA B 1 557 ? 28.812 52.312 14.758 1 74.12 557 ALA B O 1
ATOM 9652 N N . ALA B 1 558 ? 30.719 51.531 15.578 1 81.31 558 ALA B N 1
ATOM 9653 C CA . ALA B 1 558 ? 30.703 50.312 14.773 1 81.31 558 ALA B CA 1
ATOM 9654 C C . ALA B 1 558 ? 29.547 49.406 15.164 1 81.31 558 ALA B C 1
ATOM 9656 O O . ALA B 1 558 ? 29.203 49.281 16.344 1 81.31 558 ALA B O 1
ATOM 9657 N N . PRO B 1 559 ? 28.906 48.844 14.164 1 87.75 559 PRO B N 1
ATOM 9658 C CA . PRO B 1 559 ? 27.766 47.938 14.398 1 87.75 559 PRO B CA 1
ATOM 9659 C C . PRO B 1 559 ? 28.062 46.844 15.422 1 87.75 559 PRO B C 1
ATOM 9661 O O . PRO B 1 559 ? 27.203 46.5 16.219 1 87.75 559 PRO B O 1
ATOM 9664 N N . ASP B 1 560 ? 29.266 46.438 15.469 1 88.06 560 ASP B N 1
ATOM 9665 C CA . ASP B 1 560 ? 29.625 45.344 16.375 1 88.06 560 ASP B CA 1
ATOM 9666 C C . ASP B 1 560 ? 29.594 45.812 17.828 1 88.06 560 ASP B C 1
ATOM 9668 O O . ASP B 1 560 ? 29.219 45.062 18.734 1 88.06 560 ASP B O 1
ATOM 9672 N N . GLU B 1 561 ? 29.984 47.062 18.047 1 85.44 561 GLU B N 1
ATOM 9673 C CA . GLU B 1 561 ? 29.969 47.625 19.391 1 85.44 561 GLU B CA 1
ATOM 9674 C C . GLU B 1 561 ? 28.531 47.812 19.875 1 85.44 561 GLU B C 1
ATOM 9676 O O . GLU B 1 561 ? 28.219 47.562 21.047 1 85.44 561 GLU B O 1
ATOM 9681 N N . LEU B 1 562 ? 27.797 48.25 18.984 1 89.69 562 LEU B N 1
ATOM 9682 C CA . LEU B 1 562 ? 26.406 48.469 19.312 1 89.69 562 LEU B CA 1
ATOM 9683 C C . LEU B 1 562 ? 25.703 47.125 19.609 1 89.69 562 LEU B C 1
ATOM 9685 O O . LEU B 1 562 ? 24.844 47.062 20.484 1 89.69 562 LEU B O 1
ATOM 9689 N N . ASN B 1 563 ? 26 46.156 18.812 1 92.69 563 ASN B N 1
ATOM 9690 C CA . ASN B 1 563 ? 25.438 44.812 19.016 1 92.69 563 ASN B CA 1
ATOM 9691 C C . ASN B 1 563 ? 25.812 44.25 20.375 1 92.69 563 ASN B C 1
ATOM 9693 O O . ASN B 1 563 ? 24.969 43.688 21.078 1 92.69 563 ASN B O 1
ATOM 9697 N N . ALA B 1 564 ? 27.078 44.406 20.656 1 89.31 564 ALA B N 1
ATOM 9698 C CA . ALA B 1 564 ? 27.547 43.938 21.953 1 89.31 564 ALA B CA 1
ATOM 9699 C C . ALA B 1 564 ? 26.844 44.656 23.109 1 89.31 564 ALA B C 1
ATOM 9701 O O . ALA B 1 564 ? 26.484 44.031 24.109 1 89.31 564 ALA B O 1
ATOM 9702 N N . LEU B 1 565 ? 26.688 45.938 22.922 1 90.12 565 LEU B N 1
ATOM 9703 C CA . LEU B 1 565 ? 26.016 46.781 23.922 1 90.12 565 LEU B CA 1
ATOM 9704 C C . LEU B 1 565 ? 24.578 46.281 24.141 1 90.12 565 LEU B C 1
ATOM 9706 O O . LEU B 1 565 ? 24.141 46.094 25.281 1 90.12 565 LEU B O 1
ATOM 9710 N N . ASN B 1 566 ? 23.859 46.094 23.109 1 93.5 566 ASN B N 1
ATOM 9711 C CA . ASN B 1 566 ? 22.453 45.719 23.203 1 93.5 566 ASN B CA 1
ATOM 9712 C C . ASN B 1 566 ? 22.297 44.281 23.703 1 93.5 566 ASN B C 1
ATOM 9714 O O . ASN B 1 566 ? 21.328 43.969 24.391 1 93.5 566 ASN B O 1
ATOM 9718 N N . ARG B 1 567 ? 23.172 43.375 23.375 1 93.5 567 ARG B N 1
ATOM 9719 C CA . ARG B 1 567 ? 23.141 42.031 23.906 1 93.5 567 ARG B CA 1
ATOM 9720 C C . ARG B 1 567 ? 23.328 42.031 25.422 1 93.5 567 ARG B C 1
ATOM 9722 O O . ARG B 1 567 ? 22.641 41.312 26.141 1 93.5 567 ARG B O 1
ATOM 9729 N N . GLN B 1 568 ? 24.297 42.812 25.781 1 90.81 568 GLN B N 1
ATOM 9730 C CA . GLN B 1 568 ? 24.547 42.969 27.219 1 90.81 568 GLN B CA 1
ATOM 9731 C C . GLN B 1 568 ? 23.359 43.594 27.922 1 90.81 568 GLN B C 1
ATOM 9733 O O . GLN B 1 568 ? 23.031 43.25 29.062 1 90.81 568 GLN B O 1
ATOM 9738 N N . LEU B 1 569 ? 22.844 44.562 27.25 1 93.19 569 LEU B N 1
ATOM 9739 C CA . LEU B 1 569 ? 21.656 45.219 27.766 1 93.19 569 LEU B CA 1
ATOM 9740 C C . LEU B 1 569 ? 20.547 44.219 28.031 1 93.19 569 LEU B C 1
ATOM 9742 O O . LEU B 1 569 ? 19.906 44.25 29.078 1 93.19 569 LEU B O 1
ATOM 9746 N N . VAL B 1 570 ? 20.234 43.344 27.078 1 94 570 VAL B N 1
ATOM 9747 C CA . VAL B 1 570 ? 19.172 42.344 27.203 1 94 570 VAL B CA 1
ATOM 9748 C C . VAL B 1 570 ? 19.484 41.406 28.375 1 94 570 VAL B C 1
ATOM 9750 O O . VAL B 1 570 ? 18.578 41.031 29.125 1 94 570 VAL B O 1
ATOM 9753 N N . ASP B 1 571 ? 20.719 41 28.531 1 90.56 571 ASP B N 1
ATOM 9754 C CA . ASP B 1 571 ? 21.109 40.156 29.656 1 90.56 571 ASP B CA 1
ATOM 9755 C C . ASP B 1 571 ? 20.797 40.844 31 1 90.56 571 ASP B C 1
ATOM 9757 O O . ASP B 1 571 ? 20.344 40.188 31.938 1 90.56 571 ASP B O 1
ATOM 9761 N N . THR B 1 572 ? 21.094 42.094 31.016 1 90.12 572 THR B N 1
ATOM 9762 C CA . THR B 1 572 ? 20.812 42.875 32.219 1 90.12 572 THR B CA 1
ATOM 9763 C C . THR B 1 572 ? 19.312 42.969 32.469 1 90.12 572 THR B C 1
ATOM 9765 O O . THR B 1 572 ? 18.859 42.844 33.594 1 90.12 572 THR B O 1
ATOM 9768 N N . LEU B 1 573 ? 18.656 43.188 31.438 1 91.06 573 LEU B N 1
ATOM 9769 C CA . LEU B 1 573 ? 17.203 43.344 31.547 1 91.06 573 LEU B CA 1
ATOM 9770 C C . LEU B 1 573 ? 16.562 42.031 31.969 1 91.06 573 LEU B C 1
ATOM 9772 O O . LEU B 1 573 ? 15.57 42.031 32.719 1 91.06 573 LEU B O 1
ATOM 9776 N N . ARG B 1 574 ? 16.984 40.875 31.453 1 88.75 574 ARG B N 1
ATOM 9777 C CA . ARG B 1 574 ? 16.422 39.562 31.719 1 88.75 574 ARG B CA 1
ATOM 9778 C C . ARG B 1 574 ? 16.547 39.188 33.188 1 88.75 574 ARG B C 1
ATOM 9780 O O . ARG B 1 574 ? 15.75 38.406 33.719 1 88.75 574 ARG B O 1
ATOM 9787 N N . THR B 1 575 ? 17.516 39.719 33.844 1 82.62 575 THR B N 1
ATOM 9788 C CA . THR B 1 575 ? 17.672 39.5 35.25 1 82.62 575 THR B CA 1
ATOM 9789 C C . THR B 1 575 ? 16.531 40.156 36.031 1 82.62 575 THR B C 1
ATOM 9791 O O . THR B 1 575 ? 16.141 39.688 37.094 1 82.62 575 THR B O 1
ATOM 9794 N N . THR B 1 576 ? 16.047 41.219 35.469 1 77.69 576 THR B N 1
ATOM 9795 C CA . THR B 1 576 ? 14.945 41.938 36.094 1 77.69 576 THR B CA 1
ATOM 9796 C C . THR B 1 576 ? 13.602 41.344 35.656 1 77.69 576 THR B C 1
ATOM 9798 O O . THR B 1 576 ? 12.703 41.156 36.469 1 77.69 576 THR B O 1
ATOM 9801 N N . ASP B 1 577 ? 13.523 41.156 34.438 1 78.12 577 ASP B N 1
ATOM 9802 C CA . ASP B 1 577 ? 12.297 40.625 33.844 1 78.12 577 ASP B CA 1
ATOM 9803 C C . ASP B 1 577 ? 12.602 39.625 32.719 1 78.12 577 ASP B C 1
ATOM 9805 O O . ASP B 1 577 ? 13.18 40 31.688 1 78.12 577 ASP B O 1
ATOM 9809 N N . GLY B 1 578 ? 12.07 38.5 32.969 1 75.88 578 GLY B N 1
ATOM 9810 C CA . GLY B 1 578 ? 12.352 37.406 32.062 1 75.88 578 GLY B CA 1
ATOM 9811 C C . GLY B 1 578 ? 11.625 37.531 30.734 1 75.88 578 GLY B C 1
ATOM 9812 O O . GLY B 1 578 ? 11.906 36.812 29.781 1 75.88 578 GLY B O 1
ATOM 9813 N N . ALA B 1 579 ? 10.852 38.531 30.516 1 77.38 579 ALA B N 1
ATOM 9814 C CA . ALA B 1 579 ? 10.047 38.656 29.297 1 77.38 579 ALA B CA 1
ATOM 9815 C C . ALA B 1 579 ? 10.867 39.281 28.172 1 77.38 579 ALA B C 1
ATOM 9817 O O . ALA B 1 579 ? 10.508 39.156 27 1 77.38 579 ALA B O 1
ATOM 9818 N N . PHE B 1 580 ? 12 40.031 28.531 1 86 580 PHE B N 1
ATOM 9819 C CA . PHE B 1 580 ? 12.859 40.625 27.5 1 86 580 PHE B CA 1
ATOM 9820 C C . PHE B 1 580 ? 13.688 39.562 26.812 1 86 580 PHE B C 1
ATOM 9822 O O . PHE B 1 580 ? 14.078 38.562 27.422 1 86 580 PHE B O 1
ATOM 9829 N N . SER B 1 581 ? 13.828 39.688 25.578 1 90.06 581 SER B N 1
ATOM 9830 C CA . SER B 1 581 ? 14.664 38.781 24.828 1 90.06 581 SER B CA 1
ATOM 9831 C C . SER B 1 581 ? 15.461 39.5 23.75 1 90.06 581 SER B C 1
ATOM 9833 O O . SER B 1 581 ? 15.117 40.625 23.359 1 90.06 581 SER B O 1
ATOM 9835 N N . CYS B 1 582 ? 16.562 38.844 23.375 1 91.19 582 CYS B N 1
ATOM 9836 C CA . CYS B 1 582 ? 17.406 39.406 22.328 1 91.19 582 CYS B CA 1
ATOM 9837 C C . CYS B 1 582 ? 17 38.844 20.953 1 91.19 582 CYS B C 1
ATOM 9839 O O . CYS B 1 582 ? 16.672 37.656 20.844 1 91.19 582 CYS B O 1
ATOM 9841 N N . GLY B 1 583 ? 16.844 39.719 19.984 1 91.38 583 GLY B N 1
ATOM 9842 C CA . GLY B 1 583 ? 16.547 39.281 18.625 1 91.38 583 GLY B CA 1
ATOM 9843 C C . GLY B 1 583 ? 17.328 40.062 17.578 1 91.38 583 GLY B C 1
ATOM 9844 O O . GLY B 1 583 ? 18.094 40.969 17.906 1 91.38 583 GLY B O 1
ATOM 9845 N N . ASP B 1 584 ? 17.25 39.562 16.391 1 92.25 584 ASP B N 1
ATOM 9846 C CA . ASP B 1 584 ? 17.875 40.25 15.258 1 92.25 584 ASP B CA 1
ATOM 9847 C C . ASP B 1 584 ? 16.844 41 14.438 1 92.25 584 ASP B C 1
ATOM 9849 O O . ASP B 1 584 ? 15.805 40.469 14.062 1 92.25 584 ASP B O 1
ATOM 9853 N N . ALA B 1 585 ? 17.203 42.281 14.234 1 92.69 585 ALA B N 1
ATOM 9854 C CA . ALA B 1 585 ? 16.328 43.094 13.398 1 92.69 585 ALA B CA 1
ATOM 9855 C C . ALA B 1 585 ? 16.562 42.781 11.922 1 92.69 585 ALA B C 1
ATOM 9857 O O . ALA B 1 585 ? 17.406 41.938 11.57 1 92.69 585 ALA B O 1
ATOM 9858 N N . ASP B 1 586 ? 15.742 43.406 11.078 1 91.94 586 ASP B N 1
ATOM 9859 C CA . ASP B 1 586 ? 15.828 43.188 9.641 1 91.94 586 ASP B CA 1
ATOM 9860 C C . ASP B 1 586 ? 17.219 43.531 9.117 1 91.94 586 ASP B C 1
ATOM 9862 O O . ASP B 1 586 ? 17.672 42.969 8.117 1 91.94 586 ASP B O 1
ATOM 9866 N N . ASP B 1 587 ? 17.891 44.5 9.805 1 90.25 587 ASP B N 1
ATOM 9867 C CA . ASP B 1 587 ? 19.219 44.938 9.375 1 90.25 587 ASP B CA 1
ATOM 9868 C C . ASP B 1 587 ? 20.297 43.969 9.898 1 90.25 587 ASP B C 1
ATOM 9870 O O . ASP B 1 587 ? 21.484 44.188 9.68 1 90.25 587 ASP B O 1
ATOM 9874 N N . GLY B 1 588 ? 19.906 42.938 10.609 1 91.06 588 GLY B N 1
ATOM 9875 C CA . GLY B 1 588 ? 20.828 41.938 11.109 1 91.06 588 GLY B CA 1
ATOM 9876 C C . GLY B 1 588 ? 21.453 42.312 12.438 1 91.06 588 GLY B C 1
ATOM 9877 O O . GLY B 1 588 ? 22.234 41.562 12.992 1 91.06 588 GLY B O 1
ATOM 9878 N N . MET B 1 589 ? 21.141 43.469 12.984 1 93.12 589 MET B N 1
ATOM 9879 C CA . MET B 1 589 ? 21.719 43.938 14.234 1 93.12 589 MET B CA 1
ATOM 9880 C C . MET B 1 589 ? 20.859 43.531 15.422 1 93.12 589 MET B C 1
ATOM 9882 O O . MET B 1 589 ? 19.656 43.344 15.289 1 93.12 589 MET B O 1
ATOM 9886 N N . ALA B 1 590 ? 21.531 43.406 16.547 1 93.88 590 ALA B N 1
ATOM 9887 C CA . ALA B 1 590 ? 20.859 42.969 17.766 1 93.88 590 ALA B CA 1
ATOM 9888 C C . ALA B 1 590 ? 19.922 44.062 18.297 1 93.88 590 ALA B C 1
ATOM 9890 O O . ALA B 1 590 ? 20.188 45.25 18.125 1 93.88 590 ALA B O 1
ATOM 9891 N N . CYS B 1 591 ? 18.875 43.625 18.859 1 94.88 591 CYS B N 1
ATOM 9892 C CA . CYS B 1 591 ? 17.906 44.562 19.453 1 94.88 591 CYS B CA 1
ATOM 9893 C C . CYS B 1 591 ? 17.219 43.938 20.656 1 94.88 591 CYS B C 1
ATOM 9895 O O . CYS B 1 591 ? 17.344 42.719 20.891 1 94.88 591 CYS B O 1
ATOM 9897 N N . VAL B 1 592 ? 16.562 44.719 21.406 1 94.38 592 VAL B N 1
ATOM 9898 C CA . VAL B 1 592 ? 15.727 44.281 22.516 1 94.38 592 VAL B CA 1
ATOM 9899 C C . VAL B 1 592 ? 14.305 44 22.016 1 94.38 592 VAL B C 1
ATOM 9901 O O . VAL B 1 592 ? 13.641 44.906 21.484 1 94.38 592 VAL B O 1
ATOM 9904 N N . ARG B 1 593 ? 13.883 42.844 22.172 1 94.44 593 ARG B N 1
ATOM 9905 C CA . ARG B 1 593 ? 12.531 42.469 21.75 1 94.44 593 ARG B CA 1
ATOM 9906 C C . ARG B 1 593 ? 11.547 42.594 22.906 1 94.44 593 ARG B C 1
ATOM 9908 O O . ARG B 1 593 ? 11.781 42.062 24 1 94.44 593 ARG B O 1
ATOM 9915 N N . PHE B 1 594 ? 10.539 43.312 22.594 1 92.06 594 PHE B N 1
ATOM 9916 C CA . PHE B 1 594 ? 9.438 43.406 23.531 1 92.06 594 PHE B CA 1
ATOM 9917 C C . PHE B 1 594 ? 8.312 42.469 23.172 1 92.06 594 PHE B C 1
ATOM 9919 O O . PHE B 1 594 ? 7.758 42.531 22.078 1 92.06 594 PHE B O 1
ATOM 9926 N N . GLY B 1 595 ? 8 41.531 24.078 1 91.62 595 GLY B N 1
ATOM 9927 C CA . GLY B 1 595 ? 7.023 40.5 23.828 1 91.62 595 GLY B CA 1
ATOM 9928 C C . GLY B 1 595 ? 5.598 40.938 24.125 1 91.62 595 GLY B C 1
ATOM 9929 O O . GLY B 1 595 ? 5.234 42.094 23.906 1 91.62 595 GLY B O 1
ATOM 9930 N N . MET B 1 596 ? 4.758 39.969 24.469 1 92.62 596 MET B N 1
ATOM 9931 C CA . MET B 1 596 ? 3.35 40.188 24.797 1 92.62 596 MET B CA 1
ATOM 9932 C C . MET B 1 596 ? 3.205 40.906 26.125 1 92.62 596 MET B C 1
ATOM 9934 O O . MET B 1 596 ? 4.051 40.781 27.016 1 92.62 596 MET B O 1
ATOM 9938 N N . VAL B 1 597 ? 2.131 41.719 26.172 1 92.5 597 VAL B N 1
ATOM 9939 C CA . VAL B 1 597 ? 1.945 42.5 27.375 1 92.5 597 VAL B CA 1
ATOM 9940 C C . VAL B 1 597 ? 0.504 42.375 27.859 1 92.5 597 VAL B C 1
ATOM 9942 O O . VAL B 1 597 ? -0.344 41.812 27.172 1 92.5 597 VAL B O 1
ATOM 9945 N N . THR B 1 598 ? 0.265 42.844 29.078 1 92.75 598 THR B N 1
ATOM 9946 C CA . THR B 1 598 ? -1.074 42.875 29.656 1 92.75 598 THR B CA 1
ATOM 9947 C C . THR B 1 598 ? -1.615 44.312 29.703 1 92.75 598 THR B C 1
ATOM 9949 O O . THR B 1 598 ? -0.887 45.281 29.406 1 92.75 598 THR B O 1
ATOM 9952 N N . GLU B 1 599 ? -2.875 44.406 30.047 1 91 599 GLU B N 1
ATOM 9953 C CA . GLU B 1 599 ? -3.561 45.688 30.047 1 91 599 GLU B CA 1
ATOM 9954 C C . GLU B 1 599 ? -2.934 46.625 31.062 1 91 599 GLU B C 1
ATOM 9956 O O . GLU B 1 599 ? -2.957 47.844 30.875 1 91 599 GLU B O 1
ATOM 9961 N N . ASP B 1 600 ? -2.316 46.094 32.031 1 91.06 600 ASP B N 1
ATOM 9962 C CA . ASP B 1 600 ? -1.788 46.906 33.125 1 91.06 600 ASP B CA 1
ATOM 9963 C C . ASP B 1 600 ? -0.347 47.344 32.844 1 91.06 600 ASP B C 1
ATOM 9965 O O . ASP B 1 600 ? 0.264 48.031 33.656 1 91.06 600 ASP B O 1
ATOM 9969 N N . THR B 1 601 ? 0.094 46.969 31.75 1 90.69 601 THR B N 1
ATOM 9970 C CA . THR B 1 601 ? 1.479 47.281 31.438 1 90.69 601 THR B CA 1
ATOM 9971 C C . THR B 1 601 ? 1.628 48.781 31.125 1 90.69 601 THR B C 1
ATOM 9973 O O . THR B 1 601 ? 0.842 49.344 30.359 1 90.69 601 THR B O 1
ATOM 9976 N N . ASP B 1 602 ? 2.584 49.438 31.766 1 92.56 602 ASP B N 1
ATOM 9977 C CA . ASP B 1 602 ? 2.934 50.812 31.5 1 92.56 602 ASP B CA 1
ATOM 9978 C C . ASP B 1 602 ? 4.125 50.906 30.547 1 92.56 602 ASP B C 1
ATOM 9980 O O . ASP B 1 602 ? 5.258 50.625 30.938 1 92.56 602 ASP B O 1
ATOM 9984 N N . VAL B 1 603 ? 3.885 51.438 29.391 1 93.25 603 VAL B N 1
ATOM 9985 C CA . VAL B 1 603 ? 4.879 51.5 28.312 1 93.25 603 VAL B CA 1
ATOM 9986 C C . VAL B 1 603 ? 6.02 52.438 28.719 1 93.25 603 VAL B C 1
ATOM 9988 O O . VAL B 1 603 ? 7.188 52.156 28.453 1 93.25 603 VAL B O 1
ATOM 9991 N N . ASP B 1 604 ? 5.699 53.562 29.359 1 93.44 604 ASP B N 1
ATOM 9992 C CA . ASP B 1 604 ? 6.727 54.5 29.766 1 93.44 604 ASP B CA 1
ATOM 9993 C C . ASP B 1 604 ? 7.672 53.906 30.797 1 93.44 604 ASP B C 1
ATOM 9995 O O . ASP B 1 604 ? 8.891 54.094 30.719 1 93.44 604 ASP B O 1
ATOM 9999 N N . GLU B 1 605 ? 7.039 53.188 31.641 1 91.38 605 GLU B N 1
ATOM 10000 C CA . GLU B 1 605 ? 7.852 52.531 32.656 1 91.38 605 GLU B CA 1
ATOM 10001 C C . GLU B 1 605 ? 8.773 51.469 32.031 1 91.38 605 GLU B C 1
ATOM 10003 O O . GLU B 1 605 ? 9.922 51.312 32.469 1 91.38 605 GLU B O 1
ATOM 10008 N N . LEU B 1 606 ? 8.297 50.75 31.125 1 90.69 606 LEU B N 1
ATOM 10009 C CA . LEU B 1 606 ? 9.07 49.75 30.438 1 90.69 606 LEU B CA 1
ATOM 10010 C C . LEU B 1 606 ? 10.25 50.344 29.688 1 90.69 606 LEU B C 1
ATOM 10012 O O . LEU B 1 606 ? 11.359 49.812 29.734 1 90.69 606 LEU B O 1
ATOM 10016 N N . LEU B 1 607 ? 10.031 51.406 28.969 1 93.25 607 LEU B N 1
ATOM 10017 C CA . LEU B 1 607 ? 11.078 52.094 28.203 1 93.25 607 LEU B CA 1
ATOM 10018 C C . LEU B 1 607 ? 12.102 52.719 29.125 1 93.25 607 LEU B C 1
ATOM 10020 O O . LEU B 1 607 ? 13.297 52.75 28.844 1 93.25 607 LEU B O 1
ATOM 10024 N N . ASP B 1 608 ? 11.609 53.219 30.25 1 92 608 ASP B N 1
ATOM 10025 C CA . ASP B 1 608 ? 12.508 53.812 31.234 1 92 608 ASP B CA 1
ATOM 10026 C C . ASP B 1 608 ? 13.461 52.781 31.797 1 92 608 ASP B C 1
ATOM 10028 O O . ASP B 1 608 ? 14.625 53.062 32.094 1 92 608 ASP B O 1
ATOM 10032 N N . LEU B 1 609 ? 12.867 51.656 31.969 1 92.06 609 LEU B N 1
ATOM 10033 C CA . LEU B 1 609 ? 13.695 50.531 32.438 1 92.06 609 LEU B CA 1
ATOM 10034 C C . LEU B 1 609 ? 14.805 50.219 31.438 1 92.06 609 LEU B C 1
ATOM 10036 O O . LEU B 1 609 ? 15.945 50 31.828 1 92.06 609 LEU B O 1
ATOM 10040 N N . VAL B 1 610 ? 14.492 50.21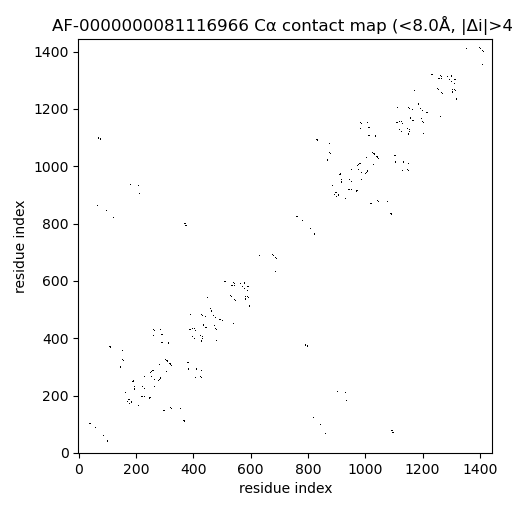9 30.203 1 93.12 610 VAL B N 1
ATOM 10041 C CA . VAL B 1 610 ? 15.461 49.906 29.141 1 93.12 610 VAL B CA 1
ATOM 10042 C C . VAL B 1 610 ? 16.5 51.031 29.078 1 93.12 610 VAL B C 1
ATOM 10044 O O . VAL B 1 610 ? 17.703 50.781 28.953 1 93.12 610 VAL B O 1
ATOM 10047 N N . ILE B 1 611 ? 16.047 52.281 29.188 1 92.88 611 ILE B N 1
ATOM 10048 C CA . ILE B 1 611 ? 16.938 53.438 29.109 1 92.88 611 ILE B CA 1
ATOM 10049 C C . ILE B 1 611 ? 17.875 53.438 30.312 1 92.88 611 ILE B C 1
ATOM 10051 O O . ILE B 1 611 ? 19.078 53.656 30.172 1 92.88 611 ILE B O 1
ATOM 10055 N N . SER B 1 612 ? 17.297 53.156 31.484 1 92.19 612 SER B N 1
ATOM 10056 C CA . SER B 1 612 ? 18.109 53.094 32.719 1 92.19 612 SER B CA 1
ATOM 10057 C C . SER B 1 612 ? 19.141 52 32.625 1 92.19 612 SER B C 1
ATOM 10059 O O . SER B 1 612 ? 20.312 52.188 33 1 92.19 612 SER B O 1
ATOM 10061 N N . ALA B 1 613 ? 18.672 50.844 32.219 1 92.56 613 ALA B N 1
ATOM 10062 C CA . ALA B 1 613 ? 19.594 49.719 32.062 1 92.56 613 ALA B CA 1
ATOM 10063 C C . ALA B 1 613 ? 20.625 50 30.969 1 92.56 613 ALA B C 1
ATOM 10065 O O . ALA B 1 613 ? 21.781 49.594 31.078 1 92.56 613 ALA B O 1
ATOM 10066 N N . GLY B 1 614 ? 20.219 50.594 29.938 1 91.44 614 GLY B N 1
ATOM 10067 C CA . GLY B 1 614 ? 21.125 51 28.875 1 91.44 614 GLY B CA 1
ATOM 10068 C C . GLY B 1 614 ? 22.234 51.938 29.344 1 91.44 614 GLY B C 1
ATOM 10069 O O . GLY B 1 614 ? 23.391 51.75 28.969 1 91.44 614 GLY B O 1
ATOM 10070 N N . LYS B 1 615 ? 21.859 52.875 30.125 1 90.25 615 LYS B N 1
ATOM 10071 C CA . LYS B 1 615 ? 22.828 53.812 30.672 1 90.25 615 LYS B CA 1
ATOM 10072 C C . LYS B 1 615 ? 23.828 53.094 31.594 1 90.25 615 LYS B C 1
ATOM 10074 O O . LYS B 1 615 ? 25.016 53.406 31.594 1 90.25 615 LYS B O 1
ATOM 10079 N N . GLU B 1 616 ? 23.281 52.188 32.312 1 88.19 616 GLU B N 1
ATOM 10080 C CA . GLU B 1 616 ? 24.125 51.406 33.219 1 88.19 616 GLU B CA 1
ATOM 10081 C C . GLU B 1 616 ? 25.141 50.562 32.438 1 88.19 616 GLU B C 1
ATOM 10083 O O . GLU B 1 616 ? 26.312 50.5 32.781 1 88.19 616 GLU B O 1
ATOM 10088 N N . VAL B 1 617 ? 24.656 49.969 31.453 1 90 617 VAL B N 1
ATOM 10089 C CA . VAL B 1 617 ? 25.516 49.125 30.641 1 90 617 VAL B CA 1
ATOM 10090 C C . VAL B 1 617 ? 26.516 50 29.875 1 90 617 VAL B C 1
ATOM 10092 O O . VAL B 1 617 ? 27.688 49.594 29.703 1 90 617 VAL B O 1
ATOM 10095 N N . GLU B 1 618 ? 26.125 51.094 29.406 1 85.62 618 GLU B N 1
ATOM 10096 C CA . GLU B 1 618 ? 27 52.062 28.734 1 85.62 618 GLU B CA 1
ATOM 10097 C C . GLU B 1 618 ? 28.141 52.5 29.641 1 85.62 618 GLU B C 1
ATOM 10099 O O . GLU B 1 618 ? 29.297 52.531 29.219 1 85.62 618 GLU B O 1
ATOM 10104 N N . GLU B 1 619 ? 27.828 52.812 30.844 1 82.88 619 GLU B N 1
ATOM 10105 C CA . GLU B 1 619 ? 28.812 53.281 31.828 1 82.88 619 GLU B CA 1
ATOM 10106 C C . GLU B 1 619 ? 29.766 52.156 32.188 1 82.88 619 GLU B C 1
ATOM 10108 O O . GLU B 1 619 ? 30.969 52.375 32.344 1 82.88 619 GLU B O 1
ATOM 10113 N N . SER B 1 620 ? 29.172 51.031 32.344 1 78.38 620 SER B N 1
ATOM 10114 C CA . SER B 1 620 ? 30.016 49.875 32.656 1 78.38 620 SER B CA 1
ATOM 10115 C C . SER B 1 620 ? 30.938 49.531 31.516 1 78.38 620 SER B C 1
ATOM 10117 O O . SER B 1 620 ? 32.094 49.156 31.719 1 78.38 620 SER B O 1
ATOM 10119 N N . SER B 1 621 ? 30.438 49.562 30.375 1 73.69 621 SER B N 1
ATOM 10120 C CA . SER B 1 621 ? 31.25 49.25 29.188 1 73.69 621 SER B CA 1
ATOM 10121 C C . SER B 1 621 ? 32.344 50.312 28.984 1 73.69 621 SER B C 1
ATOM 10123 O O . SER B 1 621 ? 33.469 49.969 28.609 1 73.69 621 SER B O 1
ATOM 10125 N N . ARG B 1 622 ? 32.094 51.469 29.203 1 69.25 622 ARG B N 1
ATOM 10126 C CA . ARG B 1 622 ? 33.094 52.562 29.141 1 69.25 622 ARG B CA 1
ATOM 10127 C C . ARG B 1 622 ? 34.156 52.375 30.219 1 69.25 622 ARG B C 1
ATOM 10129 O O . ARG B 1 622 ? 35.344 52.594 29.969 1 69.25 622 ARG B O 1
ATOM 10136 N N . ALA B 1 623 ? 33.625 51.969 31.344 1 60.62 623 ALA B N 1
ATOM 10137 C CA . ALA B 1 623 ? 34.562 51.719 32.438 1 60.62 623 ALA B CA 1
ATOM 10138 C C . ALA B 1 623 ? 35.531 50.594 32.125 1 60.62 623 ALA B C 1
ATOM 10140 O O . ALA B 1 623 ? 36.719 50.688 32.406 1 60.62 623 ALA B O 1
ATOM 10141 N N . LEU B 1 624 ? 34.938 49.562 31.531 1 59.97 624 LEU B N 1
ATOM 10142 C CA . LEU B 1 624 ? 35.781 48.406 31.172 1 59.97 624 LEU B CA 1
ATOM 10143 C C . LEU B 1 624 ? 36.719 48.781 30.047 1 59.97 624 LEU B C 1
ATOM 10145 O O . LEU B 1 624 ? 37.906 48.344 30.047 1 59.97 624 LEU B O 1
ATOM 10149 N N . THR B 1 625 ? 36.25 49.469 29.062 1 61.75 625 THR B N 1
ATOM 10150 C CA . THR B 1 625 ? 37.125 49.938 28 1 61.75 625 THR B CA 1
ATOM 10151 C C . THR B 1 625 ? 38.219 50.875 28.562 1 61.75 625 THR B C 1
ATOM 10153 O O . THR B 1 625 ? 39.375 50.75 28.172 1 61.75 625 THR B O 1
ATOM 10156 N N . ASN B 1 626 ? 37.75 51.688 29.438 1 60.19 626 ASN B N 1
ATOM 10157 C CA . ASN B 1 626 ? 38.75 52.562 30.109 1 60.19 626 ASN B CA 1
ATOM 10158 C C . ASN B 1 626 ? 39.719 51.75 30.922 1 60.19 626 ASN B C 1
ATOM 10160 O O . ASN B 1 626 ? 40.938 52.031 30.906 1 60.19 626 ASN B O 1
ATOM 10164 N N . MET B 1 627 ? 39.219 50.75 31.578 1 54.44 627 MET B N 1
ATOM 10165 C CA . MET B 1 627 ? 40.094 49.875 32.375 1 54.44 627 MET B CA 1
ATOM 10166 C C . MET B 1 627 ? 41 49.094 31.453 1 54.44 627 MET B C 1
ATOM 10168 O O . MET B 1 627 ? 42.188 48.875 31.781 1 54.44 627 MET B O 1
ATOM 10172 N N . THR B 1 628 ? 40.406 48.562 30.375 1 58.19 628 THR B N 1
ATOM 10173 C CA . THR B 1 628 ? 41.25 47.812 29.438 1 58.19 628 THR B CA 1
ATOM 10174 C C . THR B 1 628 ? 42.312 48.719 28.828 1 58.19 628 THR B C 1
ATOM 10176 O O . THR B 1 628 ? 43.438 48.281 28.625 1 58.19 628 THR B O 1
ATOM 10179 N N . GLU B 1 629 ? 42 49.844 28.531 1 59.94 629 GLU B N 1
ATOM 10180 C CA . GLU B 1 629 ? 43 50.812 28.062 1 59.94 629 GLU B CA 1
ATOM 10181 C C . GLU B 1 629 ? 44.031 51.094 29.125 1 59.94 629 GLU B C 1
ATOM 10183 O O . GLU B 1 629 ? 45.219 51.188 28.828 1 59.94 629 GLU B O 1
ATOM 10188 N N . VAL B 1 630 ? 43.562 51.188 30.359 1 58.78 630 VAL B N 1
ATOM 10189 C CA . VAL B 1 630 ? 44.469 51.375 31.484 1 58.78 630 VAL B CA 1
ATOM 10190 C C . VAL B 1 630 ? 45.344 50.125 31.672 1 58.78 630 VAL B C 1
ATOM 10192 O O . VAL B 1 630 ? 46.531 50.219 31.891 1 58.78 630 VAL B O 1
ATOM 10195 N N . LEU B 1 631 ? 44.656 48.969 31.438 1 57.09 631 LEU B N 1
ATOM 10196 C CA . LEU B 1 631 ? 45.406 47.719 31.547 1 57.09 631 LEU B CA 1
ATOM 10197 C C . LEU B 1 631 ? 46.406 47.562 30.406 1 57.09 631 LEU B C 1
ATOM 10199 O O . LEU B 1 631 ? 47.531 47.125 30.625 1 57.09 631 LEU B O 1
ATOM 10203 N N . LYS B 1 632 ? 46 47.75 29.297 1 60.69 632 LYS B N 1
ATOM 10204 C CA . LYS B 1 632 ? 46.875 47.719 28.141 1 60.69 632 LYS B CA 1
ATOM 10205 C C . LYS B 1 632 ? 48.062 48.656 28.328 1 60.69 632 LYS B C 1
ATOM 10207 O O . LYS B 1 632 ? 49.219 48.312 28.047 1 60.69 632 LYS B O 1
ATOM 10212 N N . LYS B 1 633 ? 47.75 49.812 28.766 1 63.59 633 LYS B N 1
ATOM 10213 C CA . LYS B 1 633 ? 48.812 50.781 29.047 1 63.59 633 LYS B CA 1
ATOM 10214 C C . LYS B 1 633 ? 49.719 50.281 30.188 1 63.59 633 LYS B C 1
ATOM 10216 O O . LYS B 1 633 ? 50.938 50.469 30.156 1 63.59 633 LYS B O 1
ATOM 10221 N N . GLY B 1 634 ? 49.031 49.625 31.094 1 58.16 634 GLY B N 1
ATOM 10222 C CA . GLY B 1 634 ? 49.812 49.031 32.188 1 58.16 634 GLY B CA 1
ATOM 10223 C C . GLY B 1 634 ? 50.688 47.906 31.719 1 58.16 634 GLY B C 1
ATOM 10224 O O . GLY B 1 634 ? 51.875 47.812 32.125 1 58.16 634 GLY B O 1
ATOM 10225 N N . ILE B 1 635 ? 50.125 47.062 30.891 1 60.81 635 ILE B N 1
ATOM 10226 C CA . ILE B 1 635 ? 50.875 45.938 30.344 1 60.81 635 ILE B CA 1
ATOM 10227 C C . ILE B 1 635 ? 52 46.469 29.469 1 60.81 635 ILE B C 1
ATOM 10229 O O . ILE B 1 635 ? 53.156 46 29.547 1 60.81 635 ILE B O 1
ATOM 10233 N N . GLU B 1 636 ? 51.75 47.406 28.719 1 66.12 636 GLU B N 1
ATOM 10234 C CA . GLU B 1 636 ? 52.75 48.031 27.875 1 66.12 636 GLU B CA 1
ATOM 10235 C C . GLU B 1 636 ? 53.844 48.688 28.734 1 66.12 636 GLU B C 1
ATOM 10237 O O . GLU B 1 636 ? 55.031 48.562 28.422 1 66.12 636 GLU B O 1
ATOM 10242 N N . GLU B 1 637 ? 53.406 49.25 29.797 1 64.12 637 GLU B N 1
ATOM 10243 C CA . GLU B 1 637 ? 54.375 49.844 30.719 1 64.12 637 GLU B CA 1
ATOM 10244 C C . GLU B 1 637 ? 55.156 48.781 31.469 1 64.12 637 GLU B C 1
ATOM 10246 O O . GLU B 1 637 ? 56.344 48.906 31.688 1 64.12 637 GLU B O 1
ATOM 10251 N N . ALA B 1 638 ? 54.531 47.688 31.781 1 60.56 638 ALA B N 1
ATOM 10252 C CA . ALA B 1 638 ? 55.188 46.562 32.438 1 60.56 638 ALA B CA 1
ATOM 10253 C C . ALA B 1 638 ? 56.156 45.875 31.484 1 60.56 638 ALA B C 1
ATOM 10255 O O . ALA B 1 638 ? 57.25 45.5 31.891 1 60.56 638 ALA B O 1
ATOM 10256 N N . GLN B 1 639 ? 55.656 45.719 30.297 1 64.88 639 GLN B N 1
ATOM 10257 C CA . GLN B 1 639 ? 56.531 45.156 29.281 1 64.88 639 GLN B CA 1
ATOM 10258 C C . GLN B 1 639 ? 57.75 46.031 29.016 1 64.88 639 GLN B C 1
ATOM 10260 O O . GLN B 1 639 ? 58.875 45.562 28.859 1 64.88 639 GLN B O 1
ATOM 10265 N N . ALA B 1 640 ? 57.5 47.25 29.031 1 68.38 640 ALA B N 1
ATOM 10266 C CA . ALA B 1 640 ? 58.594 48.219 28.875 1 68.38 640 ALA B CA 1
ATOM 10267 C C . ALA B 1 640 ? 59.531 48.156 30.062 1 68.38 640 ALA B C 1
ATOM 10269 O O . ALA B 1 640 ? 60.75 48.25 29.906 1 68.38 640 ALA B O 1
ATOM 10270 N N . ASP B 1 641 ? 59 47.875 31.219 1 60.88 641 ASP B N 1
ATOM 10271 C CA . ASP B 1 641 ? 59.781 47.781 32.438 1 60.88 641 ASP B CA 1
ATOM 10272 C C . ASP B 1 641 ? 60.594 46.469 32.438 1 60.88 641 ASP B C 1
ATOM 10274 O O . ASP B 1 641 ? 61.75 46.469 32.844 1 60.88 641 ASP B O 1
ATOM 10278 N N . ILE B 1 642 ? 60 45.406 31.984 1 61.81 642 ILE B N 1
ATOM 10279 C CA . ILE B 1 642 ? 60.656 44.125 31.891 1 61.81 642 ILE B CA 1
ATOM 10280 C C . ILE B 1 642 ? 61.781 44.219 30.859 1 61.81 642 ILE B C 1
ATOM 10282 O O . ILE B 1 642 ? 62.906 43.688 31.094 1 61.81 642 ILE B O 1
ATOM 10286 N N . GLU B 1 643 ? 61.531 44.875 29.797 1 66 643 GLU B N 1
ATOM 10287 C CA . GLU B 1 643 ? 62.531 45.062 28.766 1 66 643 GLU B CA 1
ATOM 10288 C C . GLU B 1 643 ? 63.688 45.938 29.281 1 66 643 GLU B C 1
ATOM 10290 O O . GLU B 1 643 ? 64.875 45.656 29 1 66 643 GLU B O 1
ATOM 10295 N N . ARG B 1 644 ? 63.406 46.812 30.141 1 65.56 644 ARG B N 1
ATOM 10296 C CA . ARG B 1 644 ? 64.438 47.688 30.75 1 65.56 644 ARG B CA 1
ATOM 10297 C C . ARG B 1 644 ? 65.188 46.906 31.797 1 65.56 644 ARG B C 1
ATOM 10299 O O . ARG B 1 644 ? 66.438 47.031 31.859 1 65.56 644 ARG B O 1
ATOM 10306 N N . GLU B 1 645 ? 64.5 46.062 32.5 1 60.34 645 GLU B N 1
ATOM 10307 C CA . GLU B 1 645 ? 65.188 45.25 33.5 1 60.34 645 GLU B CA 1
ATOM 10308 C C . GLU B 1 645 ? 66.062 44.188 32.844 1 60.34 645 GLU B C 1
ATOM 10310 O O . GLU B 1 645 ? 67.188 43.938 33.312 1 60.34 645 GLU B O 1
ATOM 10315 N N . ASN B 1 646 ? 65.562 43.656 31.812 1 63.19 646 ASN B N 1
ATOM 10316 C CA . ASN B 1 646 ? 66.375 42.688 31.047 1 63.19 646 ASN B CA 1
ATOM 10317 C C . ASN B 1 646 ? 67.562 43.344 30.406 1 63.19 646 ASN B C 1
ATOM 10319 O O . ASN B 1 646 ? 68.688 42.781 30.375 1 63.19 646 ASN B O 1
ATOM 10323 N N . ALA B 1 647 ? 67.375 44.531 29.953 1 64.25 647 ALA B N 1
ATOM 10324 C CA . ALA B 1 647 ? 68.5 45.281 29.375 1 64.25 647 ALA B CA 1
ATOM 10325 C C . ALA B 1 647 ? 69.5 45.656 30.422 1 64.25 647 ALA B C 1
ATOM 10327 O O . ALA B 1 647 ? 70.75 45.594 30.188 1 64.25 647 ALA B O 1
ATOM 10328 N N . GLU B 1 648 ? 69.062 45.875 31.625 1 61 648 GLU B N 1
ATOM 10329 C CA . GLU B 1 648 ? 70 46.188 32.75 1 61 648 GLU B CA 1
ATOM 10330 C C . GLU B 1 648 ? 70.688 44.938 33.219 1 61 648 GLU B C 1
ATOM 10332 O O . GLU B 1 648 ? 71.875 45 33.562 1 61 648 GLU B O 1
ATOM 10337 N N . ARG B 1 649 ? 70.125 43.812 33.188 1 59.91 649 ARG B N 1
ATOM 10338 C CA . ARG B 1 649 ? 70.75 42.562 33.562 1 59.91 649 ARG B CA 1
ATOM 10339 C C . ARG B 1 649 ? 71.812 42.188 32.562 1 59.91 649 ARG B C 1
ATOM 10341 O O . ARG B 1 649 ? 72.875 41.75 32.938 1 59.91 649 ARG B O 1
ATOM 10348 N N . LEU B 1 650 ? 71.562 42.25 31.359 1 59.31 650 LEU B N 1
ATOM 10349 C CA . LEU B 1 650 ? 72.5 41.969 30.312 1 59.31 650 LEU B CA 1
ATOM 10350 C C . LEU B 1 650 ? 73.688 42.906 30.406 1 59.31 650 LEU B C 1
ATOM 10352 O O . LEU B 1 650 ? 74.812 42.5 30.188 1 59.31 650 LEU B O 1
ATOM 10356 N N . TRP B 1 651 ? 73.5 44.156 30.812 1 57.22 651 TRP B N 1
ATOM 10357 C CA . TRP B 1 651 ? 74.562 45.094 31.016 1 57.22 651 TRP B CA 1
ATOM 10358 C C . TRP B 1 651 ? 75.438 44.75 32.25 1 57.22 651 TRP B C 1
ATOM 10360 O O . TRP B 1 651 ? 76.625 44.781 32.188 1 57.22 651 TRP B O 1
ATOM 10370 N N . GLN B 1 652 ? 74.812 44.219 33.281 1 55.94 652 GLN B N 1
ATOM 10371 C CA . GLN B 1 652 ? 75.562 43.812 34.469 1 55.94 652 GLN B CA 1
ATOM 10372 C C . GLN B 1 652 ? 76.312 42.531 34.25 1 55.94 652 GLN B C 1
ATOM 10374 O O . GLN B 1 652 ? 77.438 42.406 34.75 1 55.94 652 GLN B O 1
ATOM 10379 N N . GLU B 1 653 ? 75.75 41.625 33.562 1 56.38 653 GLU B N 1
ATOM 10380 C CA . GLU B 1 653 ? 76.5 40.406 33.219 1 56.38 653 GLU B CA 1
ATOM 10381 C C . GLU B 1 653 ? 77.688 40.75 32.281 1 56.38 653 GLU B C 1
ATOM 10383 O O . GLU B 1 653 ? 78.75 40.125 32.375 1 56.38 653 GLU B O 1
ATOM 10388 N N . GLY B 1 654 ? 77.625 41.656 31.453 1 52.03 654 GLY B N 1
ATOM 10389 C CA . GLY B 1 654 ? 78.688 42.094 30.594 1 52.03 654 GLY B CA 1
ATOM 10390 C C . GLY B 1 654 ? 79.812 42.781 31.344 1 52.03 654 GLY B C 1
ATOM 10391 O O . GLY B 1 654 ? 81 42.625 30.984 1 52.03 654 GLY B O 1
ATOM 10392 N N . LEU B 1 655 ? 79.562 43.531 32.438 1 45.53 655 LEU B N 1
ATOM 10393 C CA . LEU B 1 655 ? 80.625 44.156 33.188 1 45.53 655 LEU B CA 1
ATOM 10394 C C . LEU B 1 655 ? 81.375 43.125 34 1 45.53 655 LEU B C 1
ATOM 10396 O O . LEU B 1 655 ? 82.625 43.25 34.219 1 45.53 655 LEU B O 1
ATOM 10400 N N . LEU B 1 656 ? 80.75 42.094 34.531 1 42 656 LEU B N 1
ATOM 10401 C CA . LEU B 1 656 ? 81.438 41.156 35.406 1 42 656 LEU B CA 1
ATOM 10402 C C . LEU B 1 656 ? 82.312 40.25 34.594 1 42 656 LEU B C 1
ATOM 10404 O O . LEU B 1 656 ? 83.188 39.531 35.125 1 42 656 LEU B O 1
ATOM 10408 N N . ARG B 1 657 ? 82.125 40.125 33.312 1 40.5 657 ARG B N 1
ATOM 10409 C CA . ARG B 1 657 ? 83 39.25 32.562 1 40.5 657 ARG B CA 1
ATOM 10410 C C . ARG B 1 657 ? 84.438 39.844 32.438 1 40.5 657 ARG B C 1
ATOM 10412 O O . ARG B 1 657 ? 85.312 39.219 31.875 1 40.5 657 ARG B O 1
ATOM 10419 N N . ARG B 1 658 ? 84.625 41.156 32.656 1 37.84 658 ARG B N 1
ATOM 10420 C CA . ARG B 1 658 ? 85.938 41.656 32.375 1 37.84 658 ARG B CA 1
ATOM 10421 C C . ARG B 1 658 ? 86.938 41.25 33.469 1 37.84 658 ARG B C 1
ATOM 10423 O O . ARG B 1 658 ? 88.125 41.625 33.438 1 37.84 658 ARG B O 1
ATOM 10430 N N . VAL B 1 659 ? 86.5 41.125 34.812 1 34.66 659 VAL B N 1
ATOM 10431 C CA . VAL B 1 659 ? 87.562 41.031 35.781 1 34.66 659 VAL B CA 1
ATOM 10432 C C . VAL B 1 659 ? 88.125 39.594 35.781 1 34.66 659 VAL B C 1
ATOM 10434 O O . VAL B 1 659 ? 87.438 38.625 36.031 1 34.66 659 VAL B O 1
ATOM 10437 N N . PRO B 1 660 ? 89.375 39.375 35.156 1 37.25 660 PRO B N 1
ATOM 10438 C CA . PRO B 1 660 ? 89.938 38.094 34.812 1 37.25 660 PRO B CA 1
ATOM 10439 C C . PRO B 1 660 ? 89.938 37.094 35.969 1 37.25 660 PRO B C 1
ATOM 10441 O O . PRO B 1 660 ? 89.75 35.906 35.781 1 37.25 660 PRO B O 1
ATOM 10444 N N . VAL B 1 661 ? 91 37.406 37 1 31.73 661 VAL B N 1
ATOM 10445 C CA . VAL B 1 661 ? 91.938 36.5 37.625 1 31.73 661 VAL B CA 1
ATOM 10446 C C . VAL B 1 661 ? 91.188 35.469 38.5 1 31.73 661 VAL B C 1
ATOM 10448 O O . VAL B 1 661 ? 91.438 34.281 38.406 1 31.73 661 VAL B O 1
ATOM 10451 N N . VAL B 1 662 ? 91 35.844 39.844 1 31.83 662 VAL B N 1
ATOM 10452 C CA . VAL B 1 662 ? 91.188 35.094 41.062 1 31.83 662 VAL B CA 1
ATOM 10453 C C . VAL B 1 662 ? 90.188 33.969 41.156 1 31.83 662 VAL B C 1
ATOM 10455 O O . VAL B 1 662 ? 90.375 33 41.875 1 31.83 662 VAL B O 1
ATOM 10458 N N . GLY B 1 663 ? 88.875 34.281 40.938 1 29.61 663 GLY B N 1
ATOM 10459 C CA . GLY B 1 663 ? 87.75 33.75 41.656 1 29.61 663 GLY B CA 1
ATOM 10460 C C . GLY B 1 663 ? 87.375 32.344 41.219 1 29.61 663 GLY B C 1
ATOM 10461 O O . GLY B 1 663 ? 86.188 32 41.188 1 29.61 663 GLY B O 1
ATOM 10462 N N . ARG B 1 664 ? 88.312 31.609 40.594 1 32.31 664 ARG B N 1
ATOM 10463 C CA . ARG B 1 664 ? 87.875 30.391 39.906 1 32.31 664 ARG B CA 1
ATOM 10464 C C . ARG B 1 664 ? 87.312 29.406 40.906 1 32.31 664 ARG B C 1
ATOM 10466 O O . ARG B 1 664 ? 86.625 28.438 40.531 1 32.31 664 ARG B O 1
ATOM 10473 N N . VAL B 1 665 ? 88 29.25 42.094 1 31.91 665 VAL B N 1
ATOM 10474 C CA . VAL B 1 665 ? 87.812 28.047 42.938 1 31.91 665 VAL B CA 1
ATOM 10475 C C . VAL B 1 665 ? 86.438 27.969 43.469 1 31.91 665 VAL B C 1
ATOM 10477 O O . VAL B 1 665 ? 85.812 26.891 43.531 1 31.91 665 VAL B O 1
ATOM 10480 N N . VAL B 1 666 ? 85.938 29.047 44.188 1 29.81 666 VAL B N 1
ATOM 10481 C CA . VAL B 1 666 ? 84.812 28.953 45.062 1 29.81 666 VAL B CA 1
ATOM 10482 C C . VAL B 1 666 ? 83.562 28.719 44.219 1 29.81 666 VAL B C 1
ATOM 10484 O O . VAL B 1 666 ? 82.438 28.672 44.75 1 29.81 666 VAL B O 1
ATOM 10487 N N . GLU B 1 667 ? 83.688 28.922 42.938 1 30.86 667 GLU B N 1
ATOM 10488 C CA . GLU B 1 667 ? 82.438 29.047 42.125 1 30.86 667 GLU B CA 1
ATOM 10489 C C . GLU B 1 667 ? 81.688 27.719 42.062 1 30.86 667 GLU B C 1
ATOM 10491 O O . GLU B 1 667 ? 80.562 27.656 41.531 1 30.86 667 GLU B O 1
ATOM 10496 N N . TRP B 1 668 ? 82.5 26.625 42.125 1 32.78 668 TRP B N 1
ATOM 10497 C CA . TRP B 1 668 ? 81.812 25.359 41.844 1 32.78 668 TRP B CA 1
ATOM 10498 C C . TRP B 1 668 ? 80.688 25.078 42.812 1 32.78 668 TRP B C 1
ATOM 10500 O O . TRP B 1 668 ? 79.75 24.375 42.5 1 32.78 668 TRP B O 1
ATOM 10510 N N . TRP B 1 669 ? 81 25.375 44.156 1 28.98 669 TRP B N 1
ATOM 10511 C CA . TRP B 1 669 ? 80.062 24.828 45.125 1 28.98 669 TRP B CA 1
ATOM 10512 C C . TRP B 1 669 ? 78.625 25.406 44.906 1 28.98 669 TRP B C 1
ATOM 10514 O O . TRP B 1 669 ? 77.688 24.672 44.844 1 28.98 669 TRP B O 1
ATOM 10524 N N . ALA B 1 670 ? 78.188 26.297 45.844 1 27.28 670 ALA B N 1
ATOM 10525 C CA . ALA B 1 670 ? 76.75 26.609 45.969 1 27.28 670 ALA B CA 1
ATOM 10526 C C . ALA B 1 670 ? 76.312 27.625 44.906 1 27.28 670 ALA B C 1
ATOM 10528 O O . ALA B 1 670 ? 76.75 28.781 44.938 1 27.28 670 ALA B O 1
ATOM 10529 N N . PRO B 1 671 ? 76.062 27.234 43.625 1 32.75 671 PRO B N 1
ATOM 10530 C CA . PRO B 1 671 ? 75.625 28.234 42.656 1 32.75 671 PRO B CA 1
ATOM 10531 C C . PRO B 1 671 ? 74.625 29.25 43.219 1 32.75 671 PRO B C 1
ATOM 10533 O O . PRO B 1 671 ? 73.75 28.891 44.031 1 32.75 671 PRO B O 1
ATOM 10536 N N . ALA B 1 672 ? 75.062 30.438 43.688 1 34.41 672 ALA B N 1
ATOM 10537 C CA . ALA B 1 672 ? 74.125 31.5 44.125 1 34.41 672 ALA B CA 1
ATOM 10538 C C . ALA B 1 672 ? 72.875 31.578 43.219 1 34.41 672 ALA B C 1
ATOM 10540 O O . ALA B 1 672 ? 73 31.844 42.031 1 34.41 672 ALA B O 1
ATOM 10541 N N . ALA B 1 673 ? 71.938 30.609 43.438 1 33.41 673 ALA B N 1
ATOM 10542 C CA . ALA B 1 673 ? 70.625 30.688 42.719 1 33.41 673 ALA B CA 1
ATOM 10543 C C . ALA B 1 673 ? 70.188 32.156 42.594 1 33.41 673 ALA B C 1
ATOM 10545 O O . ALA B 1 673 ? 70.062 32.844 43.594 1 33.41 673 ALA B O 1
ATOM 10546 N N . VAL B 1 674 ? 70.562 32.875 41.594 1 39.59 674 VAL B N 1
ATOM 10547 C CA . VAL B 1 674 ? 70 34.188 41.312 1 39.59 674 VAL B CA 1
ATOM 10548 C C . VAL B 1 674 ? 68.5 34.094 41.531 1 39.59 674 VAL B C 1
ATOM 10550 O O . VAL B 1 674 ? 67.812 33.219 41.031 1 39.59 674 VAL B O 1
ATOM 10553 N N . PRO B 1 675 ? 67.938 34.531 42.781 1 40.94 675 PRO B N 1
ATOM 10554 C CA . PRO B 1 675 ? 66.5 34.406 43.031 1 40.94 675 PRO B CA 1
ATOM 10555 C C . PRO B 1 675 ? 65.625 34.75 41.812 1 40.94 675 PRO B C 1
ATOM 10557 O O . PRO B 1 675 ? 66.062 35.531 40.969 1 40.94 675 PRO B O 1
ATOM 10560 N N . PRO B 1 676 ? 64.875 33.781 41.25 1 42.5 676 PRO B N 1
ATOM 10561 C CA . PRO B 1 676 ? 64 34.031 40.094 1 42.5 676 PRO B CA 1
ATOM 10562 C C . PRO B 1 676 ? 63.312 35.406 40.188 1 42.5 676 PRO B C 1
ATOM 10564 O O . PRO B 1 676 ? 63.156 35.938 41.281 1 42.5 676 PRO B O 1
ATOM 10567 N N . PRO B 1 677 ? 63.375 36.219 39.188 1 46.5 677 PRO B N 1
ATOM 10568 C CA . PRO B 1 677 ? 62.719 37.531 39.188 1 46.5 677 PRO B CA 1
ATOM 10569 C C . PRO B 1 677 ? 61.375 37.531 39.875 1 46.5 677 PRO B C 1
ATOM 10571 O O . PRO B 1 677 ? 60.688 36.5 39.906 1 46.5 677 PRO B O 1
ATOM 10574 N N . SER B 1 678 ? 61.125 38.312 40.938 1 45.25 678 SER B N 1
ATOM 10575 C CA . SER B 1 678 ? 59.875 38.438 41.688 1 45.25 678 SER B CA 1
ATOM 10576 C C . SER B 1 678 ? 58.688 38.594 40.75 1 45.25 678 SER B C 1
ATOM 10578 O O . SER B 1 678 ? 58.781 39.312 39.75 1 45.25 678 SER B O 1
ATOM 10580 N N . GLY B 1 679 ? 57.844 37.625 40.594 1 51.03 679 GLY B N 1
ATOM 10581 C CA . GLY B 1 679 ? 56.594 37.688 39.812 1 51.03 679 GLY B CA 1
ATOM 10582 C C . GLY B 1 679 ? 55.812 38.938 40.094 1 51.03 679 GLY B C 1
ATOM 10583 O O . GLY B 1 679 ? 56 39.594 41.125 1 51.03 679 GLY B O 1
ATOM 10584 N N . ARG B 1 680 ? 55.562 39.781 39.156 1 53.25 680 ARG B N 1
ATOM 10585 C CA . ARG B 1 680 ? 54.719 40.969 39.312 1 53.25 680 ARG B CA 1
ATOM 10586 C C . ARG B 1 680 ? 53.25 40.625 39.094 1 53.25 680 ARG B C 1
ATOM 10588 O O . ARG B 1 680 ? 52.906 39.781 38.25 1 53.25 680 ARG B O 1
ATOM 10595 N N . ARG B 1 681 ? 52.406 40.75 40.031 1 55.28 681 ARG B N 1
ATOM 10596 C CA . ARG B 1 681 ? 50.969 40.594 39.906 1 55.28 681 ARG B CA 1
ATOM 10597 C C . ARG B 1 681 ? 50.281 41.938 39.625 1 55.28 681 ARG B C 1
ATOM 10599 O O . ARG B 1 681 ? 50.656 42.938 40.188 1 55.28 681 ARG B O 1
ATOM 10606 N N . LEU B 1 682 ? 49.531 42 38.688 1 51.53 682 LEU B N 1
ATOM 10607 C CA . LEU B 1 682 ? 48.656 43.156 38.375 1 51.53 682 LEU B CA 1
ATOM 10608 C C . LEU B 1 682 ? 47.438 43.156 39.25 1 51.53 682 LEU B C 1
ATOM 10610 O O . LEU B 1 682 ? 46.656 42.188 39.281 1 51.53 682 LEU B O 1
ATOM 10614 N N . HIS B 1 683 ? 47.375 44.031 40.281 1 51.84 683 HIS B N 1
ATOM 10615 C CA . HIS B 1 683 ? 46.188 44.219 41.062 1 51.84 683 HIS B CA 1
ATOM 10616 C C . HIS B 1 683 ? 45.062 44.875 40.25 1 51.84 683 HIS B C 1
ATOM 10618 O O . HIS B 1 683 ? 45.156 46.031 39.875 1 51.84 683 HIS B O 1
ATOM 10624 N N . LEU B 1 684 ? 44.188 44.062 39.812 1 51.5 684 LEU B N 1
ATOM 10625 C CA . LEU B 1 684 ? 43.094 44.438 38.938 1 51.5 684 LEU B CA 1
ATOM 10626 C C . LEU B 1 684 ? 42.312 45.625 39.5 1 51.5 684 LEU B C 1
ATOM 10628 O O . LEU B 1 684 ? 41.812 46.469 38.75 1 51.5 684 LEU B O 1
ATOM 10632 N N . ALA B 1 685 ? 42.156 45.719 40.875 1 50.81 685 ALA B N 1
ATOM 10633 C CA . ALA B 1 685 ? 41.344 46.781 41.469 1 50.81 685 ALA B CA 1
ATOM 10634 C C . ALA B 1 685 ? 42.031 48.156 41.344 1 50.81 685 ALA B C 1
ATOM 10636 O O . ALA B 1 685 ? 41.375 49.188 41.25 1 50.81 685 ALA B O 1
ATOM 10637 N N . HIS B 1 686 ? 43.406 48.219 41.531 1 50.91 686 HIS B N 1
ATOM 10638 C CA . HIS B 1 686 ? 44.125 49.5 41.594 1 50.91 686 HIS B CA 1
ATOM 10639 C C . HIS B 1 686 ? 44.938 49.719 40.312 1 50.91 686 HIS B C 1
ATOM 10641 O O . HIS B 1 686 ? 45.5 50.781 40.125 1 50.91 686 HIS B O 1
ATOM 10647 N N . GLY B 1 687 ? 44.875 48.781 39.344 1 48.25 687 GLY B N 1
ATOM 10648 C CA . GLY B 1 687 ? 45.594 48.875 38.062 1 48.25 687 GLY B CA 1
ATOM 10649 C C . GLY B 1 687 ? 47.094 48.969 38.219 1 48.25 687 GLY B C 1
ATOM 10650 O O . GLY B 1 687 ? 47.781 49.531 37.375 1 48.25 687 GLY B O 1
ATOM 10651 N N . THR B 1 688 ? 47.688 48.75 39.469 1 53.84 688 THR B N 1
ATOM 10652 C CA . THR B 1 688 ? 49.094 48.938 39.688 1 53.84 688 THR B CA 1
ATOM 10653 C C . THR B 1 688 ? 49.812 47.594 39.719 1 53.84 688 THR B C 1
ATOM 10655 O O . THR B 1 688 ? 49.25 46.562 40.125 1 53.84 688 THR B O 1
ATOM 10658 N N . LEU B 1 689 ? 50.938 47.406 39.094 1 51.56 689 LEU B N 1
ATOM 10659 C CA . LEU B 1 689 ? 51.812 46.219 39.094 1 51.56 689 LEU B CA 1
ATOM 10660 C C . LEU B 1 689 ? 52.531 46.094 40.438 1 51.56 689 LEU B C 1
ATOM 10662 O O . LEU B 1 689 ? 53.156 47.062 40.875 1 51.56 689 LEU B O 1
ATOM 10666 N N . GLN B 1 690 ? 52.125 45.219 41.375 1 55.12 690 GLN B N 1
ATOM 10667 C CA . GLN B 1 690 ? 52.844 45 42.625 1 55.12 690 GLN B CA 1
ATOM 10668 C C . GLN B 1 690 ? 53.781 43.781 42.531 1 55.12 690 GLN B C 1
ATOM 10670 O O . GLN B 1 690 ? 53.5 42.875 41.75 1 55.12 690 GLN B O 1
ATOM 10675 N N . THR B 1 691 ? 55.031 43.812 43 1 54.75 691 THR B N 1
ATOM 10676 C CA . THR B 1 691 ? 55.969 42.719 43.031 1 54.75 691 THR B CA 1
ATOM 10677 C C . THR B 1 691 ? 55.406 41.594 43.906 1 54.75 691 THR B C 1
ATOM 10679 O O . THR B 1 691 ? 54.656 41.844 44.875 1 54.75 691 THR B O 1
ATOM 10682 N N . THR B 1 692 ? 55.312 40.375 43.438 1 48.53 692 THR B N 1
ATOM 10683 C CA . THR B 1 692 ? 54.781 39.219 44.188 1 48.53 692 THR B CA 1
ATOM 10684 C C . THR B 1 692 ? 55.688 38.875 45.375 1 48.53 692 THR B C 1
ATOM 10686 O O . THR B 1 692 ? 55.531 37.812 45.969 1 48.53 692 THR B O 1
ATOM 10689 N N . ASP B 1 693 ? 56.688 39.531 45.688 1 47.03 693 ASP B N 1
ATOM 10690 C CA . ASP B 1 693 ? 57.562 39.156 46.781 1 47.03 693 ASP B CA 1
ATOM 10691 C C . ASP B 1 693 ? 56.812 39.094 48.094 1 47.03 693 ASP B C 1
ATOM 10693 O O . ASP B 1 693 ? 57.094 38.25 48.938 1 47.03 693 ASP B O 1
ATOM 10697 N N . ASP B 1 694 ? 55.906 39.938 48.344 1 44.78 694 ASP B N 1
ATOM 10698 C CA . ASP B 1 694 ? 55.188 39.906 49.594 1 44.78 694 ASP B CA 1
ATOM 10699 C C . ASP B 1 694 ? 54.25 38.688 49.656 1 44.78 694 ASP B C 1
ATOM 10701 O O . ASP B 1 694 ? 54.031 38.125 50.719 1 44.78 694 ASP B O 1
ATOM 10705 N N . VAL B 1 695 ? 53.688 38.281 48.562 1 43.72 695 VAL B N 1
ATOM 10706 C CA . VAL B 1 695 ? 52.781 37.156 48.656 1 43.72 695 VAL B CA 1
ATOM 10707 C C . VAL B 1 695 ? 53.562 35.875 48.906 1 43.72 695 VAL B C 1
ATOM 10709 O O . VAL B 1 695 ? 53.094 34.969 49.594 1 43.72 695 VAL B O 1
ATOM 10712 N N . ILE B 1 696 ? 54.75 35.75 48.375 1 40.22 696 ILE B N 1
ATOM 10713 C CA . ILE B 1 696 ? 55.5 34.531 48.656 1 40.22 696 ILE B CA 1
ATOM 10714 C C . ILE B 1 696 ? 55.969 34.531 50.125 1 40.22 696 ILE B C 1
ATOM 10716 O O . ILE B 1 696 ? 55.969 33.469 50.75 1 40.22 696 ILE B O 1
ATOM 10720 N N . ARG B 1 697 ? 56.375 35.531 50.844 1 39.91 697 ARG B N 1
ATOM 10721 C CA . ARG B 1 697 ? 56.781 35.5 52.25 1 39.91 697 ARG B CA 1
ATOM 10722 C C . ARG B 1 697 ? 55.625 35.156 53.156 1 39.91 697 ARG B C 1
ATOM 10724 O O . ARG B 1 697 ? 55.75 34.469 54.156 1 39.91 697 ARG B O 1
ATOM 10731 N N . ASN B 1 698 ? 54.406 35.719 52.875 1 36.25 698 ASN B N 1
ATOM 10732 C CA . ASN B 1 698 ? 53.281 35.469 53.781 1 36.25 698 ASN B CA 1
ATOM 10733 C C . ASN B 1 698 ? 52.781 34.031 53.688 1 36.25 698 ASN B C 1
ATOM 10735 O O . ASN B 1 698 ? 52 33.594 54.531 1 36.25 698 ASN B O 1
ATOM 10739 N N . VAL B 1 699 ? 52.875 33.375 52.562 1 37.94 699 VAL B N 1
ATOM 10740 C CA . VAL B 1 699 ? 52.375 32.031 52.562 1 37.94 699 VAL B CA 1
ATOM 10741 C C . VAL B 1 699 ? 53.312 31.125 53.375 1 37.94 699 VAL B C 1
ATOM 10743 O O . VAL B 1 699 ? 52.938 30.016 53.75 1 37.94 699 VAL B O 1
ATOM 10746 N N . GLN B 1 700 ? 54.562 31.406 53.531 1 33.16 700 GLN B N 1
ATOM 10747 C CA . GLN B 1 700 ? 55.375 30.453 54.281 1 33.16 700 GLN B CA 1
ATOM 10748 C C . GLN B 1 700 ? 55.062 30.5 55.75 1 33.16 700 GLN B C 1
ATOM 10750 O O . GLN B 1 700 ? 55.25 29.5 56.469 1 33.16 700 GLN B O 1
ATOM 10755 N N . ASN B 1 701 ? 54.875 31.609 56.469 1 29.59 701 ASN B N 1
ATOM 10756 C CA . ASN B 1 701 ? 54.844 31.609 57.938 1 29.59 701 ASN B CA 1
ATOM 10757 C C . ASN B 1 701 ? 53.5 31.094 58.438 1 29.59 701 ASN B C 1
ATOM 10759 O O . ASN B 1 701 ? 53.25 31.078 59.656 1 29.59 701 ASN B O 1
ATOM 10763 N N . LYS B 1 702 ? 52.344 31.188 57.75 1 32.75 702 LYS B N 1
ATOM 10764 C CA . LYS B 1 702 ? 51.094 31 58.469 1 32.75 702 LYS B CA 1
ATOM 10765 C C . LYS B 1 702 ? 50.844 29.516 58.75 1 32.75 702 LYS B C 1
ATOM 10767 O O . LYS B 1 702 ? 49.719 29.078 58.875 1 32.75 702 LYS B O 1
ATOM 10772 N N . SER B 1 703 ? 51.75 28.688 58.781 1 28.02 703 SER B N 1
ATOM 10773 C CA . SER B 1 703 ? 51.25 27.375 59.125 1 28.02 703 SER B CA 1
ATOM 10774 C C . SER B 1 703 ? 50.656 27.344 60.531 1 28.02 703 SER B C 1
ATOM 10776 O O . SER B 1 703 ? 49.656 26.641 60.781 1 28.02 703 SER B O 1
ATOM 10778 N N . ASN B 1 704 ? 51.25 27.703 61.719 1 24.58 704 ASN B N 1
ATOM 10779 C CA . ASN B 1 704 ? 51.062 27.062 63 1 24.58 704 ASN B CA 1
ATOM 10780 C C . ASN B 1 704 ? 49.906 27.688 63.781 1 24.58 704 ASN B C 1
ATOM 10782 O O . ASN B 1 704 ? 49.688 27.344 64.938 1 24.58 704 ASN B O 1
ATOM 10786 N N . SER B 1 705 ? 49.594 29 63.875 1 21.09 705 SER B N 1
ATOM 10787 C CA . SER B 1 705 ? 49.156 29.594 65.125 1 21.09 705 SER B CA 1
ATOM 10788 C C . SER B 1 705 ? 47.656 29.344 65.375 1 21.09 705 SER B C 1
ATOM 10790 O O . SER B 1 705 ? 46.844 29.594 64.5 1 21.09 705 SER B O 1
ATOM 10792 N N . GLU B 1 706 ? 47.156 28.422 66.438 1 23.31 706 GLU B N 1
ATOM 10793 C CA . GLU B 1 706 ? 45.906 28.031 67.062 1 23.31 706 GLU B CA 1
ATOM 10794 C C . GLU B 1 706 ? 45.156 29.234 67.625 1 23.31 706 GLU B C 1
ATOM 10796 O O . GLU B 1 706 ? 45.719 29.984 68.438 1 23.31 706 GLU B O 1
ATOM 10801 N N . PRO B 1 707 ? 44.281 29.906 66.938 1 20.06 707 PRO B N 1
ATOM 10802 C CA . PRO B 1 707 ? 43.812 31.156 67.562 1 20.06 707 PRO B CA 1
ATOM 10803 C C . PRO B 1 707 ? 43.125 30.922 68.875 1 20.06 707 PRO B C 1
ATOM 10805 O O . PRO B 1 707 ? 42.344 29.969 69 1 20.06 707 PRO B O 1
ATOM 10808 N N . ALA B 1 708 ? 43.594 31.5 70.062 1 18.81 708 ALA B N 1
ATOM 10809 C CA . ALA B 1 708 ? 43.438 31.578 71.5 1 18.81 708 ALA B CA 1
ATOM 10810 C C . ALA B 1 708 ? 42 31.969 71.875 1 18.81 708 ALA B C 1
ATOM 10812 O O . ALA B 1 708 ? 41.25 32.438 71 1 18.81 708 ALA B O 1
ATOM 10813 N N . ARG B 1 709 ? 41.812 32.875 72.938 1 18.44 709 ARG B N 1
ATOM 10814 C CA . ARG B 1 709 ? 41.406 32.938 74.375 1 18.44 709 ARG B CA 1
ATOM 10815 C C . ARG B 1 709 ? 40.156 33.781 74.5 1 18.44 709 ARG B C 1
ATOM 10817 O O . ARG B 1 709 ? 39.469 33.719 75.562 1 18.44 709 ARG B O 1
ATOM 10824 N N . ALA B 1 710 ? 39.656 34.75 73.688 1 18.27 710 ALA B N 1
ATOM 10825 C CA . ALA B 1 710 ? 39.406 35.938 74.438 1 18.27 710 ALA B CA 1
ATOM 10826 C C . ALA B 1 710 ? 38.25 35.75 75.438 1 18.27 710 ALA B C 1
ATOM 10828 O O . ALA B 1 710 ? 37.469 34.812 75.312 1 18.27 710 ALA B O 1
ATOM 10829 N N . HIS B 1 711 ? 37.5 37.031 76 1 16.56 711 HIS B N 1
ATOM 10830 C CA . HIS B 1 711 ? 37.25 37.812 77.188 1 16.56 711 HIS B CA 1
ATOM 10831 C C . HIS B 1 711 ? 35.844 37.5 77.75 1 16.56 711 HIS B C 1
ATOM 10833 O O . HIS B 1 711 ? 34.938 37.094 77 1 16.56 711 HIS B O 1
ATOM 10839 N N . SER B 1 712 ? 35.75 37.344 79.188 1 18.92 712 SER B N 1
ATOM 10840 C CA . SER B 1 712 ? 34.938 37.219 80.375 1 18.92 712 SER B CA 1
ATOM 10841 C C . SER B 1 712 ? 34.125 38.438 80.625 1 18.92 712 SER B C 1
ATOM 10843 O O . SER B 1 712 ? 33.469 38.594 81.688 1 18.92 712 SER B O 1
ATOM 10845 N N . PRO B 1 713 ? 33.781 39.469 79.812 1 17.8 713 PRO B N 1
ATOM 10846 C CA . PRO B 1 713 ? 33.5 40.688 80.562 1 17.8 713 PRO B CA 1
ATOM 10847 C C . PRO B 1 713 ? 32.25 40.562 81.438 1 17.8 713 PRO B C 1
ATOM 10849 O O . PRO B 1 713 ? 31.297 39.875 81.062 1 17.8 713 PRO B O 1
ATOM 10852 N N . THR B 1 714 ? 32.344 40.781 82.875 1 18.86 714 THR B N 1
ATOM 10853 C CA . THR B 1 714 ? 31.641 40.875 84.125 1 18.86 714 THR B CA 1
ATOM 10854 C C . THR B 1 714 ? 30.734 42.094 84.188 1 18.86 714 THR B C 1
ATOM 10856 O O . THR B 1 714 ? 31.203 43.25 84.25 1 18.86 714 THR B O 1
ATOM 10859 N N . ARG B 1 715 ? 29.844 42.375 83.188 1 17.91 715 ARG B N 1
ATOM 10860 C CA . ARG B 1 715 ? 29.219 43.656 83.438 1 17.91 715 ARG B CA 1
ATOM 10861 C C . ARG B 1 715 ? 28.562 43.719 84.812 1 17.91 715 ARG B C 1
ATOM 10863 O O . ARG B 1 715 ? 27.766 42.844 85.188 1 17.91 715 ARG B O 1
ATOM 10870 N N . GLN B 1 716 ? 28.922 44.656 85.812 1 17.39 716 GLN B N 1
ATOM 10871 C CA . GLN B 1 716 ? 28.875 45.219 87.188 1 17.39 716 GLN B CA 1
ATOM 10872 C C . GLN B 1 716 ? 27.484 45.688 87.562 1 17.39 716 GLN B C 1
ATOM 10874 O O . GLN B 1 716 ? 26.938 45.344 88.562 1 17.39 716 GLN B O 1
ATOM 10879 N N . THR B 1 717 ? 27.094 46.969 87.125 1 18.84 717 THR B N 1
ATOM 10880 C CA . THR B 1 717 ? 26.922 48 88.125 1 18.84 717 THR B CA 1
ATOM 10881 C C . THR B 1 717 ? 25.609 47.812 88.875 1 18.84 717 THR B C 1
ATOM 10883 O O . THR B 1 717 ? 24.734 47.094 88.438 1 18.84 717 THR B O 1
ATOM 10886 N N . GLN B 1 718 ? 24.875 49.062 89.312 1 20.09 718 GLN B N 1
ATOM 10887 C CA . GLN B 1 718 ? 24.484 49.875 90.438 1 20.09 718 GLN B CA 1
ATOM 10888 C C . GLN B 1 718 ? 23.016 49.625 90.812 1 20.09 718 GLN B C 1
ATOM 10890 O O . GLN B 1 718 ? 22.203 49.25 89.938 1 20.09 718 GLN B O 1
ATOM 10895 N N . ASN B 1 719 ? 22.625 49.812 92.25 1 22.11 719 ASN B N 1
ATOM 10896 C CA . ASN B 1 719 ? 21.641 49.656 93.312 1 22.11 719 ASN B CA 1
ATOM 10897 C C . ASN B 1 719 ? 20.469 50.625 93.125 1 22.11 719 ASN B C 1
ATOM 10899 O O . ASN B 1 719 ? 19.547 50.656 93.938 1 22.11 719 ASN B O 1
ATOM 10903 N N . ALA B 1 720 ? 20.438 51.594 92.312 1 21 720 ALA B N 1
ATOM 10904 C CA . ALA B 1 720 ? 19.938 52.812 92.938 1 21 720 ALA B CA 1
ATOM 10905 C C . ALA B 1 720 ? 18.625 52.562 93.688 1 21 720 ALA B C 1
ATOM 10907 O O . ALA B 1 720 ? 17.719 51.906 93.125 1 21 720 ALA B O 1
ATOM 10908 N N . LEU B 1 721 ? 18.562 53.031 95.125 1 21.28 721 LEU B N 1
ATOM 10909 C CA . LEU B 1 721 ? 17.891 53.5 96.375 1 21.28 721 LEU B CA 1
ATOM 10910 C C . LEU B 1 721 ? 16.656 54.312 96 1 21.28 721 LEU B C 1
ATOM 10912 O O . LEU B 1 721 ? 15.578 54.094 96.562 1 21.28 721 LEU B O 1
ATOM 10916 N N . GLN B 1 722 ? 16.969 55.844 96 1 20.45 722 GLN B N 1
ATOM 10917 C CA . GLN B 1 722 ? 16.203 57.062 96.25 1 20.45 722 GLN B CA 1
ATOM 10918 C C . GLN B 1 722 ? 15.188 57.312 95.125 1 20.45 722 GLN B C 1
ATOM 10920 O O . GLN B 1 722 ? 15.5 57.188 93.938 1 20.45 722 GLN B O 1
#

Sequence (1444 aa):
MGDASVSDAESNKPSPGSEVPPEQDRRPFGDLEFQVSEVVGRLEAGVNAQDVQEEEKKPEPRKISAGFFEPEETPMDEILKVLEDLVLKTDPSCESVEPPLLPTDPVTRAAILSHSIAALFGRLERTHAARLGAHIASETTRWMAHMFRLADYNAFYHQEQLEGLVRVTRMLLHHRYPRYLEDGAIAFTNRLPCIYSCVASPLGVVQHLCRQLGLPLACVRPVPVNPSGRGMDLDALEKLCDEDVTANRTPLLVLGEVGAPPLGWGTPLARLGEICSQRNLHLHVRGHALALPGATGRDESFSIPDSVTLTPGPWFGVPGLPTVTFYKIPEAITANDQSKVVSAAGSREGALAALAGLTGGGARMPALALWTCVRAAGARALQARLSAAFRSARAVHAVVASAGLRLLSERPGGDEPPNVGLVEAVSHASACVAFQFAPPGTEKPPPYYDKLNSWLGQVLQREAEMISIEVCETEGQGVVLRYCPLEGAAGACGGTDGAESWAALLEAQLHVLHATVALREPFQERVAQHASLALVHVPGWAGLGGVRYVPAAWRGAAPDELNALNRQLVDTLRTTDGAFSCGDADDGMACVRFGMVTEDTDVDELLDLVISAGKEVEESSRALTNMTEVLKKGIEEAQADIERENAERLWQEGLLRRVPVVGRVVEWWAPAAVPPPSGRRLHLAHGTLQTTDDVIRNVQNKSNSEPARAHSPTRQTQNALQMGDASVSDAESNKPSPGSEVPPEQDRRPFGDLEFQVSEVVGRLEAGVNAQDVQEEEKKPEPRKISAGFFEPEETPMDEILKVLEDLVLKTDPSCESVEPPLLPTDPVTRAAILSHSIAALFGRLERTHAARLGAHIASETTRWMAHMFRLADYNAFYHQEQLEGLVRVTRMLLHHRYPRYLEDGAIAFTNRLPCIYSCVASPLGVVQHLCRQLGLPLACVRPVPVNPSGRGMDLDALEKLCDEDVTANRTPLLVLGEVGAPPLGWGTPLARLGEICSQRNLHLHVRGHALALPGATGRDESFSIPDSVTLTPGPWFGVPGLPTVTFYKIPEAITANDQSKVVSAAGSREGALAALAGLTGGGARMPALALWTCVRAAGARALQARLSAAFRSARAVHAVVASAGLRLLSERPGGDEPPNVGLVEAVSHASACVAFQFAPPGTEKPPPYYDKLNSWLGQVLQREAEMISIEVCETEGQGVVLRYCPLEGAAGACGGTDGAESWAALLEAQLHVLHATVALREPFQERVAQHASLALVHVPGWAGLGGVRYVPAAWRGAAPDELNALNRQLVDTLRTTDGAFSCGDADDGMACVRFGMVTEDTDVDELLDLVISAGKEVEESSRALTNMTEVLKKGIEEAQADIERENAERLWQEGLLRRVPVVGRVVEWWAPAAVPPPSGRRLHLAHGTLQTTDDVIRNVQNKSNSEPARAHSPTRQTQNALQ

pLDDT: mean 76.06, std 24.56, range [16.56, 98.69]

InterPro domains:
  IPR015421 Pyridoxal phosphate-dependent transferase, major domain [G3DSA:3.40.640.10] (110-386)
  IPR015422 Pyridoxal phosphate-dependent transferase, small domain [G3DSA:3.90.1150.10] (511-626)
  IPR015424 Pyridoxal phosphate-dependent transferase [SSF53383] (50-486)
  IPR050477 Group II Amino Acid Decarboxylases [PTHR42735] (36-667)
  IPR055102 PDXDC1-like, third domain [PF22937] (523-622)
  IPR055103 PDXDC1/PDXD2, second domain [PF22930] (443-517)

Solvent-accessible surface area (backbone atoms only — not comparable to full-atom values): 78948 Å² total; per-residue (Å²): 135,78,81,78,69,82,70,82,74,80,81,78,73,77,71,83,73,81,79,70,77,81,81,81,84,22,41,73,58,53,24,53,52,53,49,40,50,48,50,53,46,47,59,27,48,60,35,58,64,65,68,66,84,75,71,83,69,72,81,61,81,73,73,76,76,80,65,87,62,78,40,56,63,35,58,66,70,58,52,51,50,54,49,52,50,45,55,60,70,37,38,76,70,80,63,69,69,59,57,71,67,52,85,72,52,73,36,40,47,42,20,24,39,34,41,22,51,54,25,56,47,57,62,41,55,68,68,35,38,45,46,39,16,48,51,45,30,52,55,40,44,54,42,52,25,58,47,47,27,44,65,89,55,49,68,35,45,35,78,56,80,60,51,46,59,46,30,52,50,44,28,48,46,49,67,77,33,77,52,28,76,53,38,9,38,58,57,31,74,81,40,45,52,30,37,37,34,37,60,85,46,70,64,65,59,61,51,48,45,22,65,56,52,23,34,30,56,81,28,54,42,74,25,52,57,17,92,88,71,55,36,56,22,65,68,56,42,54,50,51,50,54,51,34,48,73,68,47,31,37,66,43,38,36,56,44,41,17,8,19,78,86,46,8,39,27,32,62,46,68,62,52,38,50,54,26,62,78,62,66,31,42,34,36,36,37,34,53,13,64,49,47,43,34,32,66,65,61,93,58,72,54,67,60,58,43,22,36,50,45,56,52,17,38,46,66,47,27,53,64,37,35,28,37,24,35,34,55,79,75,76,80,81,74,75,82,88,72,82,71,67,74,77,83,76,73,46,70,61,55,46,42,39,41,74,26,56,54,71,51,72,84,45,30,47,52,30,45,23,44,41,40,26,43,33,38,41,8,48,67,52,51,24,49,46,34,35,48,27,24,50,43,26,38,48,46,43,53,46,44,57,72,69,68,42,47,73,70,26,36,61,38,36,83,76,71,59,87,84,56,50,66,52,59,47,33,17,53,9,6,33,24,36,20,33,32,66,59,66,85,92,55,87,55,58,56,72,70,38,32,32,43,31,51,50,50,38,52,51,42,46,72,73,33,81,67,52,74,56,42,78,41,82,42,91,77,60,38,39,32,36,31,36,40,54,40,68,39,76,70,70,78,62,33,51,78,64,34,44,53,56,48,42,54,55,50,51,54,51,46,47,28,51,52,27,25,62,66,43,26,62,59,41,54,53,54,38,68,70,36,84,44,40,38,80,43,59,40,78,86,62,52,48,52,45,24,37,31,72,42,57,80,91,48,74,82,55,56,69,67,59,46,28,52,50,31,51,49,33,31,56,57,44,30,75,76,36,74,69,48,38,76,42,54,28,78,86,67,44,47,21,36,32,40,42,77,39,48,77,83,61,54,62,66,59,54,52,47,50,52,51,53,46,41,52,50,46,51,52,50,49,49,48,48,50,50,45,47,50,47,43,50,51,39,49,52,49,48,50,51,48,51,52,49,52,52,51,50,50,56,50,55,58,56,62,63,66,66,70,78,80,82,79,69,72,78,66,71,69,78,74,79,75,72,75,75,79,67,55,67,44,72,40,79,92,75,61,44,77,41,67,30,52,61,57,56,56,57,61,64,68,63,72,73,82,76,86,85,81,84,80,86,84,81,85,77,87,83,73,95,75,139,132,82,76,72,73,71,73,72,76,72,76,75,68,75,71,77,73,76,72,66,68,74,80,64,75,70,50,84,65,63,66,56,57,60,52,47,55,49,14,46,53,6,29,57,48,55,27,62,58,68,66,64,85,78,71,84,69,71,81,64,79,74,75,74,76,80,67,89,61,79,42,55,63,35,58,67,72,57,51,46,50,52,49,52,49,44,54,60,70,37,36,77,65,79,70,66,54,58,59,75,78,64,79,69,52,74,36,40,46,43,20,24,45,34,39,23,51,54,23,50,47,55,53,43,56,67,70,34,39,45,47,39,16,48,50,46,30,52,56,38,44,54,38,52,23,59,48,47,28,46,65,88,54,49,68,36,46,37,78,56,80,60,51,47,58,47,30,52,50,45,27,48,44,49,68,77,33,78,52,28,76,53,38,9,38,58,57,31,75,79,39,44,53,32,36,37,34,37,60,84,46,69,63,65,60,61,50,48,45,23,65,57,50,24,35,31,56,81,27,54,41,72,24,52,58,16,92,88,71,55,36,55,23,65,69,56,42,54,52,50,50,54,51,35,48,74,69,46,32,36,64,44,37,35,57,42,42,17,7,19,78,86,45,7,39,27,31,63,46,69,63,51,38,49,54,25,62,76,62,65,31,42,34,34,35,37,34,53,12,63,48,47,44,34,32,66,63,62,94,58,73,56,68,61,57,42,23,37,51,45,57,53,17,38,45,66,49,28,52,64,38,36,29,37,24,34,34,55,78,75,76,79,79,74,67,83,87,72,82,70,67,74,76,84,77,73,49,71,61,56,47,42,39,40,74,26,57,54,73,52,72,84,46,30,47,53,30,45,22,45,41,40,25,43,30,38,40,8,53,67,53,50,22,48,46,36,35,47,26,24,50,44,25,38,50,46,41,52,46,43,57,72,69,68,41,47,74,69,26,36,60,38,37,85,76,70,58,88,87,57,50,67,55,60,49,32,16,53,8,7,32,23,36,20,32,33,66,61,66,86,93,53,87,53,58,56,71,70,37,31,31,42,31,50,49,50,37,52,50,42,46,71,72,32,80,67,51,72,57,41,78,41,82,43,91,75,60,38,39,32,36,32,37,40,54,39,67,40,76,69,70,78,65,35,50,80,65,34,45,53,57,47,42,54,54,50,51,55,52,47,48,27,50,52,26,24,62,65,43,27,62,58,42,53,54,54,36,68,70,34,84,44,39,39,80,44,58,40,77,87,63,53,45,52,44,24,37,30,71,42,56,80,89,47,73,81,56,56,68,68,58,48,28,52,49,31,51,51,31,31,57,56,43,33,74,78,38,74,68,47,38,74,43,54,27,77,87,65,44,48,21,36,31,39,40,77,38,48,75,84,62,54,61,66,59,54,51,47,49,51,51,53,45,42,52,51,46,50,51,49,49,49,48,47,53,49,45,47,50,51,43,50,50,42,49,52,50,47,49,51,48,51,53,50,50,51,52,50,48,55,51,52,57,60,60,62,68,66,71,80,80,82,74,68,72,77,58,72,66,76,69,78,73,72,75,72,78,65,53,65,42,70,40,79,91,76,69,44,75,41,67,36,55,64,62,58,60,59,66,66,69,67,76,75,85,76,87,84,78,87,88,76,88,77,90,76,86,87,76,92,88,135

Foldseek 3Di:
DDDPVVPDPPDPPPPPPDCPDDDDDDDPCVVLLVVLQVLLVVLQVLLVPPPPDPPVDDPPLPPPPPDPCPDDDDDPVVVSVVVSVVLQNPDPVVPDSRDPSDDDDQLQSLLSSLVVVLVVLVPDDFVVSLVVLVVLLVVLVVVVCLLLQAPPWDKFWAADQLLLVLLVLQLQCCQVQVCCVPPNPVSCVQAAEAEEEEPQDDPCNVVVSCVVRVHDPVNYDYFYAPPVRFAGNVVSVLVVLVVSVVVRYHHEEYEAEFLAPDQGGFALLVSVLVSCVVRVYQYEYEHDLSCQSNQQVDNDHPNSHQKYKDDLCLQQLHPLQTIMMIHHQDDHPPDDPPPVDDDPPQPPSNVSSVVSVRSDDSRRSSSSSVSSSCVSQDSVRSNNSNNLLLVLQQLLQVLCVVLVWAWRHFRAAHPDDPVQDSSRRRRGHHSKTKTAHADPPDQEHDPLRLLVRVVLLVVCCVPQVLFHWDWDAGDRHGTIIMGGSSRDSDDNPPDSNSSVVSSVVSNVSVQQLVLQVVCLVVLQVVQVVDPQKDFFAFPSARGSGWIFGHDPVCPPPDLVVSLVLAQVLQVVVCVVPVQWDWGAGPVRGITIDHHTDHNPDDSVVVVVSSNVSSVVSVVVVVVVVVLVVLLVVLVVVVVVVVVVVVVVVVVVVVVVVPPPDDPPPPCPPDPPPPPDQFDWDQPSVVRHTDGCVVVVVVVVPPPDDDDDDDDPDDPDPDDDDD/DDDPCVVPPVPCPPPPPPPPPPPPPVVVCVVVVVVLVVVQVVLQVQLVPPPPDPPPPDPPLPPPPPDPDPDDDDDPVVVVVVVVVVQQSPDPVVPRSRRPPHRDDQLQVLLVVLVVVLVVLVPDDFVVSLVVLVVLLVVLVVVVCLLLQAPPWDKFWAADQLLLVLLQLQLQCCQVQVCCVPPNPVSCVQAAEAEEEEPQDDPCNVVVSCVVRVHDPVNYDYFYAPPVRFAGNVVSVLVVLVVSVVVRYHHEEYEAEFLAPDQGGFALLVSNLVSCVVRVYQYEYEHDLSCQSNQQVDNDHDNSHQKYKDDLCLQQLHPLQTIMMIHHQDDHPPDDPPPVDDDPPQPPSNVSSVVSVRSDDSRRSSSSSVSSSCVSQPSVNSNNSNNLLLVLQQLLQVLCVVLVWAWRHFRAAHPDDPPDDSSRRRRGHHSKTKTAHADPPDQEHDVLRLLLRVVLLVVCCVPQVLFHWDWDAGDRHGTIIMGGSSRDSDDSPPDSNSSVVSSVVSNVSVQQLVLQVVCLVVLQVVQVVDPQKDFFAFPSARGSGWIFGHDPVCVPPDLVVSLVLAQVLQVVVCVVPVQWDWGAGPVRGITIDHHTDHNPDDSVVVVVSSVVSSVVSVVVVVVVVVLVVLLVVLVVVVVVVVVVVVVVVVVVVVVVVPPDDDDPPPCPPDPPPPPPQQDFDQPSVVRHTHRCPVVVVVVPPPPDDDDDDDDDDPPDDDDDDD

Secondary structure (DSSP, 8-state):
---------------------------TTHHHHHHHHHHHHHHHHHHHGGGS-----------------------HHHHHHHHHHHHHHT-TTS---S-TT-PPPHHHHHHHHHHHHHHHGGGS-HHHHHHHHHHHHHHHHHHHHHHTT--S-EEEEESSTTHHHHHHHHHHHHHH-TTHHHHGGGGGTTS-EEEEEETTS-HHHHHHHHHHHT--GGGEEEEPBPTTSSSB-HHHHHHHHHHHHHTT-EEEEEEEEEEETTTTEE--HHHHHHHHHHTT-EEEEESGGGGHHHHH--------SSEEEE-HHHHHT-TTPPEEEEE-PPPP---SSSTT-S-SSS-HHHHHHHHTTSS-SGGGTTHHHHHHHHHHH-HHHHHHHHHHHHHHHHHHHHHHHHTTPEE-SPPB-S---TTS-HHHHHHH-BSSEEEE---TT-SS--HHHHHHHHHHHHHHHHH-TTS--EEEEETTTEEEEEE-TTT--S----SHHHHHHHHHHHHHHHHHHHHHHHHHHHHHHHHHH-TTEEEE--TT--SSEEEEE--GGGTT--HHHHHHHHHHHHHHHHHH-TT-EEEE-TTS-EEEEE----TT--HHHHHHHHHHHHHHHHHHHHHHHHHHHHHHHHHHHHHHHHHHHHHHHHHHHHHHTS--SSTTSTTSS----------EEEETTTTEEEETHHHHHHHHGGGS------------------/---------------------------TTHHHHHHHHHHHHHHHHHHHHTTS------------------PPP--HHHHHHHHHHHHHHT-SSTT--S-SSPPPPHHHHHHHHHHHHHHHGGGS-HHHHHHHHHHHHHHHHHHHHHHTT--S-EEEEESSTTHHHHHHHHHHHHHH-TTHHHHGGGGGTTS-EEEEEETTS-HHHHHHHHHHHT--GGGEEEEPBPTTSSSB-HHHHHHHHHHHHHTT-EEEEEEEEEEETTTTEE--HHHHHHHHHHTT-EEEEESGGGGHHHHH--------SSEEEE-HHHHHT-TTPPEEEEEPPPPP---SSSTT-S-SSS-HHHHHHHHTTSS-SGGGTTHHHHHHHHHHH-HHHHHHHHHHHHHHHHHHHHHHHHTTPEE-SPPB-S---TTS-HHHHHHH-BSSEEEE---TT-SS--HHHHHHHHHHHHHHHHH-TTS--EEEEETTTEEEEEE-TTT--S----SHHHHHHHHHHHHHHHHHHHHHHHHHHHHHHHHHH-TTEEEE--TT--SSEEEEE--GGGTT--HHHHHHHHHHHHHHHHHH-TT-EEEE-TTS-EEEEE----TT--HHHHHHHHHHHHHHHHHHHHHHHHHHHHHHHHHHHHHHHHHHHHHHHHHHHHHHTT--SSTTSTTTTS---------EEEETTTTEEEETHHHHHHHHSTT-------------------

Organism: Mythimna separata (NCBI:txid271217)

Nearest PDB structures (foldseek):
  6khp-assembly1_B-2  TM=7.332E-01  e=2.369E-16  Oryza sativa Japonica Group
  6khp-assembly1_A-2  TM=6.808E-01  e=4.000E-16  Oryza sativa Japonica Group
  6kho-assembly1_B  TM=7.079E-01  e=4.942E-15  Oryza sativa Japonica Group
  6eei-assembly1_A  TM=7.122E-01  e=1.204E-14  Arabidopsis thaliana
  6liv-assembly3_E  TM=6.809E-01  e=3.250E-15  Papaver somniferum

Radius of gyration: 47.99 Å; Cα contacts (8 Å, |Δi|>4): 2191; chains: 2; bounding box: 186×163×131 Å